Protein AF-W7MKT4-F1 (afdb_monomer_lite)

InterPro domains:
  IPR001164 Arf GTPase activating protein [PF01412] (835-950)
  IPR001164 Arf GTPase activating protein [PS50115] (832-956)
  IPR001164 Arf GTPase activating protein [SM00105] (832-956)
  IPR001849 Pleckstrin homology domain [PF00169] (672-756)
  IPR001849 Pleckstrin homology domain [PS50003] (651-757)
  IPR001849 Pleckstrin homology domain [SM00233] (652-759)
  IPR004148 BAR domain [PF16746] (318-544)
  IPR011993 PH-like domain superfamily [G3DSA:2.30.29.30] (639-764)
  IPR027267 AH/BAR domain superfamily [G3DSA:1.20.1270.60] (314-564)
  IPR027267 AH/BAR domain superfamily [SSF103657] (316-664)
  IPR037278 ARFGAP/RecO-like zinc finger [SSF57863] (842-951)
  IPR038508 ArfGAP domain superfamily [G3DSA:1.10.220.150] (815-953)
  IPR045258 ArfGAP ACAP1/2/3-like [PTHR23180] (317-1049)

Organism: Gibberella moniliformis (strain M3125 / FGSC 7600) (NCBI:txid334819)

Structure (mmCIF, N/CA/C/O backbone):
data_AF-W7MKT4-F1
#
_entry.id   AF-W7MKT4-F1
#
loop_
_atom_site.group_PDB
_atom_site.id
_atom_site.type_symbol
_atom_site.label_atom_id
_atom_site.label_alt_id
_atom_site.label_comp_id
_atom_site.label_asym_id
_atom_site.label_entity_id
_atom_site.label_seq_id
_atom_site.pdbx_PDB_ins_code
_atom_site.Cartn_x
_atom_site.Cartn_y
_atom_site.Cartn_z
_atom_site.occupancy
_atom_site.B_iso_or_equiv
_atom_site.auth_seq_id
_atom_site.auth_comp_id
_atom_site.auth_asym_id
_atom_site.auth_atom_id
_atom_site.pdbx_PDB_model_num
ATOM 1 N N . MET A 1 1 ? 22.287 -17.053 20.675 1.00 50.00 1 MET A N 1
ATOM 2 C CA . MET A 1 1 ? 23.494 -17.652 20.075 1.00 50.00 1 MET A CA 1
ATOM 3 C C . MET A 1 1 ? 23.629 -19.092 20.545 1.00 50.00 1 MET A C 1
ATOM 5 O O . MET A 1 1 ? 24.288 -19.345 21.543 1.00 50.00 1 MET A O 1
ATOM 9 N N . GLY A 1 2 ? 22.960 -20.009 19.850 1.00 49.72 2 GLY A N 1
ATOM 10 C CA . GLY A 1 2 ? 23.058 -21.451 20.051 1.00 49.72 2 GLY A CA 1
ATOM 11 C C . GLY A 1 2 ? 22.067 -22.076 21.026 1.00 49.72 2 GLY A C 1
ATOM 12 O O . GLY A 1 2 ? 21.115 -21.435 21.475 1.00 49.72 2 GLY A O 1
ATOM 13 N N . ILE A 1 3 ? 22.325 -23.361 21.280 1.00 51.44 3 ILE A N 1
ATOM 14 C CA . ILE A 1 3 ? 21.477 -24.303 22.010 1.00 51.44 3 ILE A CA 1
ATOM 15 C C . ILE A 1 3 ? 21.693 -24.150 23.522 1.00 51.44 3 ILE A C 1
ATOM 17 O O . ILE A 1 3 ? 22.821 -24.271 24.003 1.00 51.44 3 ILE A O 1
ATOM 21 N N . VAL A 1 4 ? 20.618 -23.950 24.289 1.00 51.88 4 VAL A N 1
ATOM 22 C CA . VAL A 1 4 ? 20.633 -24.153 25.746 1.00 51.88 4 VAL A CA 1
ATOM 23 C C . VAL A 1 4 ? 20.490 -25.639 26.025 1.00 51.88 4 VAL A C 1
ATOM 25 O O . VAL A 1 4 ? 19.389 -26.159 26.195 1.00 51.88 4 VAL A O 1
ATOM 28 N N . SER A 1 5 ? 21.630 -26.321 26.058 1.00 49.09 5 SER A N 1
ATOM 29 C CA . SER A 1 5 ? 21.691 -27.685 26.559 1.00 49.09 5 SER A CA 1
ATOM 30 C C . SER A 1 5 ? 21.620 -27.709 28.084 1.00 49.09 5 SER A C 1
ATOM 32 O O . SER A 1 5 ? 22.223 -26.874 28.765 1.00 49.09 5 SER A O 1
ATOM 34 N N . SER A 1 6 ? 20.939 -28.717 28.626 1.00 43.41 6 SER A N 1
ATOM 35 C CA . SER A 1 6 ? 21.039 -29.103 30.037 1.00 43.41 6 SER A CA 1
ATOM 36 C C . SER A 1 6 ? 22.210 -30.059 30.314 1.00 43.41 6 SER A C 1
ATOM 38 O O . SER A 1 6 ? 22.458 -30.390 31.474 1.00 43.41 6 SER A O 1
ATOM 40 N N . LYS A 1 7 ? 22.947 -30.492 29.279 1.00 47.84 7 LYS A N 1
ATOM 41 C CA . LYS A 1 7 ? 24.012 -31.502 29.344 1.00 47.84 7 LYS A CA 1
ATOM 42 C C . LYS A 1 7 ? 25.366 -30.942 28.879 1.00 47.84 7 LYS A C 1
ATOM 44 O O . LYS A 1 7 ? 25.421 -30.133 27.958 1.00 47.84 7 LYS A O 1
ATOM 49 N N . PRO A 1 8 ? 26.492 -31.369 29.481 1.00 45.31 8 PRO A N 1
ATOM 50 C CA . PRO A 1 8 ? 27.822 -30.918 29.068 1.00 45.31 8 PRO A CA 1
ATOM 51 C C . PRO A 1 8 ? 28.361 -31.613 27.804 1.00 45.31 8 PRO A C 1
ATOM 53 O O . PRO A 1 8 ? 29.380 -31.165 27.289 1.00 45.31 8 PRO A O 1
ATOM 56 N N . GLU A 1 9 ? 27.708 -32.677 27.325 1.00 50.28 9 GLU A N 1
ATOM 57 C CA . GLU A 1 9 ? 28.163 -33.518 26.199 1.00 50.28 9 GLU A CA 1
ATOM 58 C C . GLU A 1 9 ? 27.545 -33.140 24.838 1.00 50.28 9 GLU A C 1
ATOM 60 O O . GLU A 1 9 ? 27.917 -33.702 23.809 1.00 50.28 9 GLU A O 1
ATOM 65 N N . GLU A 1 10 ? 26.617 -32.180 24.799 1.00 54.19 10 GLU A N 1
ATOM 66 C CA . GLU A 1 10 ? 26.103 -31.631 23.538 1.00 54.19 10 GLU A CA 1
ATOM 67 C C . GLU A 1 10 ? 27.075 -30.605 22.930 1.00 54.19 10 GLU A C 1
ATOM 69 O O . GLU A 1 10 ? 27.820 -29.917 23.633 1.00 54.19 10 GLU A O 1
ATOM 74 N N . GLY A 1 11 ? 27.074 -30.515 21.595 1.00 52.25 11 GLY A N 1
ATOM 75 C CA . GLY A 1 11 ? 28.007 -29.679 20.835 1.00 52.25 11 GLY A CA 1
ATOM 76 C C . GLY A 1 11 ? 27.913 -28.179 21.162 1.00 52.25 11 GLY A C 1
ATOM 77 O O . GLY A 1 11 ? 26.868 -27.693 21.603 1.00 52.25 11 GLY A O 1
ATOM 78 N N . PRO A 1 12 ? 28.995 -27.409 20.941 1.00 53.22 12 PRO A N 1
ATOM 79 C CA . PRO A 1 12 ? 29.074 -26.025 21.388 1.00 53.22 12 PRO A CA 1
ATOM 80 C C . PRO A 1 12 ? 28.044 -25.127 20.689 1.00 53.22 12 PRO A C 1
ATOM 82 O O . PRO A 1 12 ? 27.939 -25.090 19.465 1.00 53.22 12 PRO A O 1
ATOM 85 N N . ALA A 1 13 ? 27.333 -24.333 21.495 1.00 61.19 13 ALA A N 1
ATOM 86 C CA . ALA A 1 13 ? 26.313 -23.364 21.075 1.00 61.19 13 ALA A CA 1
ATOM 87 C C . ALA A 1 13 ? 26.807 -22.344 20.016 1.00 61.19 13 ALA A C 1
ATOM 89 O O . ALA A 1 13 ? 26.024 -21.827 19.214 1.00 61.19 13 ALA A O 1
ATOM 90 N N . LEU A 1 14 ? 28.111 -22.077 20.010 1.00 71.81 14 LEU A N 1
ATOM 91 C CA . LEU A 1 14 ? 28.841 -21.401 18.946 1.00 71.81 14 LEU A CA 1
ATOM 92 C C . LEU A 1 14 ? 30.011 -22.317 18.566 1.00 71.81 14 LEU A C 1
ATOM 94 O O . LEU A 1 14 ? 30.935 -22.492 19.359 1.00 71.81 14 LEU A O 1
ATOM 98 N N . TYR A 1 15 ? 29.980 -22.893 17.368 1.00 78.62 15 TYR A N 1
ATOM 99 C CA . TYR A 1 15 ? 31.153 -23.532 16.781 1.00 78.62 15 TYR A CA 1
ATOM 100 C C . TYR A 1 15 ? 32.177 -22.445 16.444 1.00 78.62 15 TYR A C 1
ATOM 102 O O . TYR A 1 15 ? 31.822 -21.443 15.822 1.00 78.62 15 TYR A O 1
ATOM 110 N N . LEU A 1 16 ? 33.436 -22.649 16.834 1.00 79.88 16 LEU A N 1
ATOM 111 C CA . LEU A 1 16 ? 34.590 -21.866 16.391 1.00 79.88 16 LEU A CA 1
ATOM 112 C C . LEU A 1 16 ? 35.706 -22.845 16.024 1.00 79.88 16 LEU A C 1
ATOM 114 O O . LEU A 1 16 ? 36.107 -23.655 16.860 1.00 79.88 16 LEU A O 1
ATOM 118 N N . ARG A 1 17 ? 36.189 -22.788 14.781 1.00 80.19 17 ARG A N 1
ATOM 119 C CA . ARG A 1 17 ? 37.148 -23.764 14.242 1.00 80.19 17 ARG A CA 1
ATOM 120 C C . ARG A 1 17 ? 38.581 -23.519 14.703 1.00 80.19 17 ARG A C 1
ATOM 122 O O . ARG A 1 17 ? 39.282 -24.465 15.041 1.00 80.19 17 ARG A O 1
ATOM 129 N N . ASP A 1 18 ? 39.005 -22.262 14.689 1.00 80.94 18 ASP A N 1
ATOM 130 C CA . ASP A 1 18 ? 40.318 -21.826 15.156 1.00 80.94 18 ASP A CA 1
ATOM 131 C C . ASP A 1 18 ? 40.153 -20.460 15.818 1.00 80.94 18 ASP A C 1
ATOM 133 O O . ASP A 1 18 ? 39.914 -19.450 15.156 1.00 80.94 18 ASP A O 1
ATOM 137 N N . GLN A 1 19 ? 40.246 -20.455 17.145 1.00 80.94 19 GLN A N 1
ATOM 138 C CA . GLN A 1 19 ? 39.978 -19.272 17.961 1.00 80.94 19 GLN A CA 1
ATOM 139 C C . GLN A 1 19 ? 41.182 -18.344 18.076 1.00 80.94 19 GLN A C 1
ATOM 141 O O . GLN A 1 19 ? 41.014 -17.167 18.387 1.00 80.94 19 GLN A O 1
ATOM 146 N N . ASN A 1 20 ? 42.383 -18.856 17.803 1.00 78.75 20 ASN A N 1
ATOM 147 C CA . ASN A 1 20 ? 43.563 -18.016 17.670 1.00 78.75 20 ASN A CA 1
ATOM 148 C C . ASN A 1 20 ? 43.422 -17.182 16.395 1.00 78.75 20 ASN A C 1
ATOM 150 O O . ASN A 1 20 ? 43.685 -15.982 16.418 1.00 78.75 20 ASN A O 1
ATOM 154 N N . ARG A 1 21 ? 42.909 -17.785 15.312 1.00 84.38 21 ARG A N 1
ATOM 155 C CA . ARG A 1 21 ? 42.649 -17.058 14.066 1.00 84.38 21 ARG A CA 1
ATOM 156 C C . ARG A 1 21 ? 41.435 -16.137 14.128 1.00 84.38 21 ARG A C 1
ATOM 158 O O . ARG A 1 21 ? 41.585 -14.966 13.797 1.00 84.38 21 ARG A O 1
ATOM 165 N N . LEU A 1 22 ? 40.262 -16.619 14.550 1.00 86.62 22 LEU A N 1
ATOM 166 C CA . LEU A 1 22 ? 39.054 -15.795 14.676 1.00 86.62 22 LEU A CA 1
ATOM 167 C C . LEU A 1 22 ? 38.216 -16.185 15.897 1.00 86.62 22 LEU A C 1
ATOM 169 O O . LEU A 1 22 ? 37.687 -17.292 15.991 1.00 86.62 22 LEU A O 1
ATOM 173 N N . SER A 1 23 ? 38.011 -15.226 16.795 1.00 87.56 23 SER A N 1
ATOM 174 C CA . SER A 1 23 ? 37.085 -15.339 17.922 1.00 87.56 23 SER A CA 1
ATOM 175 C C . SER A 1 23 ? 36.055 -14.209 17.887 1.00 87.56 23 SER A C 1
ATOM 177 O O . SER A 1 23 ? 36.370 -13.085 17.501 1.00 87.56 23 SER A O 1
ATOM 179 N N . ILE A 1 24 ? 34.812 -14.499 18.279 1.00 87.69 24 ILE A N 1
ATOM 180 C CA . ILE A 1 24 ? 33.785 -13.474 18.524 1.00 87.69 24 ILE A CA 1
ATOM 181 C C . ILE A 1 24 ? 33.931 -13.060 19.989 1.00 87.69 24 ILE A C 1
ATOM 183 O O . ILE A 1 24 ? 33.827 -13.922 20.857 1.00 87.69 24 ILE A O 1
ATOM 187 N N . SER A 1 25 ? 34.181 -11.781 20.274 1.00 86.12 25 SER A N 1
ATOM 188 C CA . SER A 1 25 ? 34.339 -11.260 21.641 1.00 86.12 25 SER A CA 1
ATOM 189 C C . SER A 1 25 ? 33.045 -10.681 22.213 1.00 86.12 25 SER A C 1
ATOM 191 O O . SER A 1 25 ? 32.832 -10.747 23.423 1.00 86.12 25 SER A O 1
ATOM 193 N N . SER A 1 26 ? 32.151 -10.169 21.364 1.00 86.94 26 SER A N 1
ATOM 194 C CA . SER A 1 26 ? 30.782 -9.815 21.747 1.00 86.94 26 SER A CA 1
ATOM 195 C C . SER A 1 26 ? 29.828 -9.885 20.552 1.00 86.94 26 SER A C 1
ATOM 197 O O . SER A 1 26 ? 30.248 -9.769 19.401 1.00 86.94 26 SER A O 1
ATOM 199 N N . LEU A 1 27 ? 28.537 -10.057 20.822 1.00 88.94 27 LEU A N 1
ATOM 200 C CA . LEU A 1 27 ? 27.467 -9.669 19.907 1.00 88.94 27 LEU A CA 1
ATOM 201 C C . LEU A 1 27 ? 26.414 -8.888 20.697 1.00 88.94 27 LEU A C 1
ATOM 203 O O . LEU A 1 27 ? 25.874 -9.400 21.674 1.00 88.94 27 LEU A O 1
ATOM 207 N N . VAL A 1 28 ? 26.060 -7.690 20.246 1.00 88.81 28 VAL A N 1
ATOM 208 C CA . VAL A 1 28 ? 24.912 -6.936 20.763 1.00 88.81 28 VAL A CA 1
ATOM 209 C C . VAL A 1 28 ? 23.791 -6.988 19.731 1.00 88.81 28 VAL A C 1
ATOM 211 O O . VAL A 1 28 ? 23.969 -6.537 18.603 1.00 88.81 28 VAL A O 1
ATOM 214 N N . VAL A 1 29 ? 22.626 -7.520 20.105 1.00 89.06 29 VAL A N 1
ATOM 215 C CA . VAL A 1 29 ? 21.404 -7.411 19.293 1.00 89.06 29 VAL A CA 1
ATOM 216 C C . VAL A 1 29 ? 20.551 -6.280 19.847 1.00 89.06 29 VAL A C 1
ATOM 218 O O . VAL A 1 29 ? 20.161 -6.337 21.010 1.00 89.06 29 VAL A O 1
ATOM 221 N N . THR A 1 30 ? 20.236 -5.272 19.036 1.00 87.44 30 THR A N 1
ATOM 222 C CA . THR A 1 30 ? 19.402 -4.122 19.428 1.00 87.44 30 THR A CA 1
ATOM 223 C C . THR A 1 30 ? 18.075 -4.088 18.666 1.00 87.44 30 THR A C 1
ATOM 225 O O . THR A 1 30 ? 18.022 -4.432 17.486 1.00 87.44 30 THR A O 1
ATOM 228 N N . ASN A 1 31 ? 17.011 -3.640 19.343 1.00 82.94 31 ASN A N 1
ATOM 229 C CA . ASN A 1 31 ? 15.810 -3.074 18.722 1.00 82.94 31 ASN A CA 1
ATOM 230 C C . ASN A 1 31 ? 15.822 -1.552 19.006 1.00 82.94 31 ASN A C 1
ATOM 232 O O . ASN A 1 31 ? 15.727 -1.156 20.175 1.00 82.94 31 ASN A O 1
ATOM 236 N N . PRO A 1 32 ? 15.923 -0.682 17.982 1.00 71.56 32 PRO A N 1
ATOM 237 C CA . PRO A 1 32 ? 16.100 0.757 18.171 1.00 71.56 32 PRO A CA 1
ATOM 238 C C . PRO A 1 32 ? 14.830 1.484 18.644 1.00 71.56 32 PRO A C 1
ATOM 240 O O . PRO A 1 32 ? 14.931 2.579 19.195 1.00 71.56 32 PRO A O 1
ATOM 243 N N . ARG A 1 33 ? 13.638 0.900 18.458 1.00 66.69 33 ARG A N 1
ATOM 244 C CA . ARG A 1 33 ? 12.352 1.509 18.844 1.00 66.69 33 ARG A CA 1
ATOM 245 C C . ARG A 1 33 ? 11.937 1.139 20.264 1.00 66.69 33 ARG A C 1
ATOM 247 O O . ARG A 1 33 ? 11.587 2.025 21.037 1.00 66.69 33 ARG A O 1
ATOM 254 N N . LYS A 1 34 ? 12.035 -0.141 20.642 1.00 62.34 34 LYS A N 1
ATOM 255 C CA . LYS A 1 34 ? 11.754 -0.598 22.017 1.00 62.34 34 LYS A CA 1
ATOM 256 C C . LYS A 1 34 ? 12.888 -0.302 23.005 1.00 62.34 34 LYS A C 1
ATOM 258 O O . LYS A 1 34 ? 12.703 -0.499 24.200 1.00 62.34 34 LYS A O 1
ATOM 263 N N . ARG A 1 35 ? 14.060 0.145 22.525 1.00 62.91 35 ARG A N 1
ATOM 264 C CA . ARG A 1 35 ? 15.309 0.350 23.298 1.00 62.91 35 ARG A CA 1
ATOM 265 C C . ARG A 1 35 ? 15.812 -0.891 24.055 1.00 62.91 35 ARG A C 1
ATOM 267 O O . ARG A 1 35 ? 16.758 -0.798 24.830 1.00 62.91 35 ARG A O 1
ATOM 274 N N . THR A 1 36 ? 15.223 -2.058 23.809 1.00 65.69 36 THR A N 1
ATOM 275 C CA . THR A 1 36 ? 15.679 -3.339 24.346 1.00 65.69 36 THR A CA 1
ATOM 276 C C . THR A 1 36 ? 16.859 -3.855 23.533 1.00 65.69 36 THR A C 1
ATOM 278 O O . THR A 1 36 ? 16.808 -3.862 22.298 1.00 65.69 36 THR A O 1
ATOM 281 N N . SER A 1 37 ? 17.869 -4.390 24.210 1.00 80.50 37 SER A N 1
ATOM 282 C CA . SER A 1 37 ? 18.916 -5.188 23.576 1.00 80.50 37 SER A CA 1
ATOM 283 C C . SER A 1 37 ? 19.126 -6.521 24.295 1.00 80.50 37 SER A C 1
ATOM 285 O O . SER A 1 37 ? 18.583 -6.769 25.377 1.00 80.50 37 SER A O 1
ATOM 287 N N . VAL A 1 38 ? 19.869 -7.414 23.646 1.00 84.94 38 VAL A N 1
ATOM 288 C CA . VAL A 1 38 ? 20.371 -8.664 24.219 1.00 84.94 38 VAL A CA 1
ATOM 289 C C . VAL A 1 38 ? 21.856 -8.747 23.898 1.00 84.94 38 VAL A C 1
ATOM 291 O O . VAL A 1 38 ? 22.253 -8.765 22.732 1.00 84.94 38 VAL A O 1
ATOM 294 N N . ASN A 1 39 ? 22.667 -8.796 24.948 1.00 84.81 39 ASN A N 1
ATOM 295 C CA . ASN A 1 39 ? 24.112 -8.902 24.865 1.00 84.81 39 ASN A CA 1
ATOM 296 C C . ASN A 1 39 ? 24.497 -10.383 24.919 1.00 84.81 39 ASN A C 1
ATOM 298 O O . ASN A 1 39 ? 24.098 -11.112 25.829 1.00 84.81 39 ASN A O 1
ATOM 302 N N . PHE A 1 40 ? 25.284 -10.822 23.947 1.00 85.19 40 PHE A N 1
ATOM 303 C CA . PHE A 1 40 ? 25.811 -12.171 23.831 1.00 85.19 40 PHE A CA 1
ATOM 304 C C . PHE A 1 40 ? 27.319 -12.134 24.068 1.00 85.19 40 PHE A C 1
ATOM 306 O O . PHE A 1 40 ? 28.075 -11.648 23.227 1.00 85.19 40 PHE A O 1
ATOM 313 N N . VAL A 1 41 ? 27.753 -12.632 25.226 1.00 82.50 41 VAL A N 1
ATOM 314 C CA . VAL A 1 41 ? 29.152 -12.552 25.673 1.00 82.50 41 VAL A CA 1
ATOM 315 C C . VAL A 1 41 ? 29.713 -13.968 25.865 1.00 82.50 41 VAL A C 1
ATOM 317 O O . VAL A 1 41 ? 29.076 -14.774 26.560 1.00 82.50 41 VAL A O 1
ATOM 320 N N . PRO A 1 42 ? 30.867 -14.308 25.256 1.00 81.88 42 PRO A N 1
ATOM 321 C CA . PRO A 1 42 ? 31.541 -15.587 25.467 1.00 81.88 42 PRO A CA 1
ATOM 322 C C . PRO A 1 42 ? 32.021 -15.769 26.910 1.00 81.88 42 PRO A C 1
ATOM 324 O O . PRO A 1 42 ? 32.230 -14.805 27.640 1.00 81.88 42 PRO A O 1
ATOM 327 N N . ASN A 1 43 ? 32.224 -17.018 27.324 1.00 73.50 43 ASN A N 1
ATOM 328 C CA . ASN A 1 43 ? 32.623 -17.347 28.694 1.00 73.50 43 ASN A CA 1
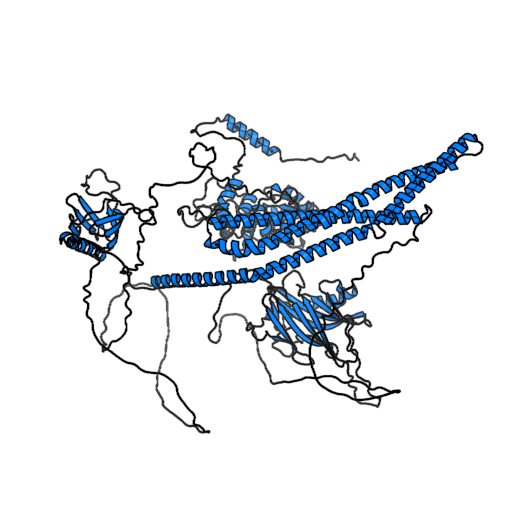ATOM 329 C C . ASN A 1 43 ? 34.112 -17.120 29.012 1.00 73.50 43 ASN A C 1
ATOM 331 O O . ASN A 1 43 ? 34.435 -16.783 30.148 1.00 73.50 43 ASN A O 1
ATOM 335 N N . ALA A 1 44 ? 35.008 -17.359 28.054 1.00 72.69 44 ALA A N 1
ATOM 336 C CA . ALA A 1 44 ? 36.462 -17.285 28.216 1.00 72.69 44 ALA A CA 1
ATOM 337 C C . ALA A 1 44 ? 37.155 -17.214 26.840 1.00 72.69 44 ALA A C 1
ATOM 339 O O . ALA A 1 44 ? 36.485 -17.174 25.808 1.00 72.69 44 ALA A O 1
ATOM 340 N N . PHE A 1 45 ? 38.491 -17.253 26.823 1.00 74.31 45 PHE A N 1
ATOM 341 C CA . PHE A 1 45 ? 39.287 -17.564 25.635 1.00 74.31 45 PHE A CA 1
ATOM 342 C C . PHE A 1 45 ? 40.131 -18.830 25.898 1.00 74.31 45 PHE A C 1
ATOM 344 O O . PHE A 1 45 ? 40.893 -18.822 26.866 1.00 74.31 45 PHE A O 1
ATOM 351 N N . PRO A 1 46 ? 40.046 -19.891 25.071 1.00 73.25 46 PRO A N 1
ATOM 352 C CA . PRO A 1 46 ? 39.082 -20.097 23.988 1.00 73.25 46 PRO A CA 1
ATOM 353 C C . PRO A 1 46 ? 37.624 -20.142 24.482 1.00 73.25 46 PRO A C 1
ATOM 355 O O . PRO A 1 46 ? 37.307 -20.725 25.521 1.00 73.25 46 PRO A O 1
ATOM 358 N N . ALA A 1 47 ? 36.729 -19.521 23.721 1.00 69.69 47 ALA A N 1
ATOM 359 C CA . ALA A 1 47 ? 35.298 -19.480 23.970 1.00 69.69 47 ALA A CA 1
ATOM 360 C C . ALA A 1 47 ? 34.663 -20.850 23.714 1.00 69.69 47 ALA A C 1
ATOM 362 O O . ALA A 1 47 ? 34.712 -21.389 22.610 1.00 69.69 47 ALA A O 1
ATOM 363 N N . THR A 1 48 ? 34.027 -21.407 24.738 1.00 66.69 48 THR A N 1
ATOM 364 C CA . THR A 1 48 ? 33.337 -22.708 24.670 1.00 66.69 48 THR A CA 1
ATOM 365 C C . THR A 1 48 ? 31.825 -22.578 24.839 1.00 66.69 48 THR A C 1
ATOM 367 O O . THR A 1 48 ? 31.083 -23.481 24.459 1.00 66.69 48 THR A O 1
ATOM 370 N N . ARG A 1 49 ? 31.345 -21.454 25.391 1.00 68.25 49 ARG A N 1
ATOM 371 C CA . ARG A 1 49 ? 29.920 -21.129 25.562 1.00 68.25 49 ARG A CA 1
ATOM 372 C C . ARG A 1 49 ? 29.694 -19.629 25.384 1.00 68.25 49 ARG A C 1
ATOM 374 O O . ARG A 1 49 ? 30.557 -18.829 25.737 1.00 68.25 49 ARG A O 1
ATOM 381 N N . VAL A 1 50 ? 28.513 -19.249 24.900 1.00 74.19 50 VAL A N 1
ATOM 382 C CA . VAL A 1 50 ? 28.068 -17.849 24.805 1.00 74.19 50 VAL A CA 1
ATOM 383 C C . VAL A 1 50 ? 26.871 -17.657 25.729 1.00 74.19 50 VAL A C 1
ATOM 385 O O . VAL A 1 50 ? 25.880 -18.374 25.617 1.00 74.19 50 VAL A O 1
ATOM 388 N N . SER A 1 51 ? 26.965 -16.701 26.651 1.00 74.38 51 SER A N 1
ATOM 389 C CA . SER A 1 51 ? 25.870 -16.328 27.551 1.00 74.38 51 SER A CA 1
ATOM 390 C C . SER A 1 51 ? 25.024 -15.212 26.939 1.00 74.38 51 SER A C 1
ATOM 392 O O . SER A 1 51 ? 25.561 -14.348 26.251 1.00 74.38 51 SER A O 1
ATOM 394 N N . ALA A 1 52 ? 23.713 -15.232 27.179 1.00 79.19 52 ALA A N 1
ATOM 395 C CA . ALA A 1 52 ? 22.775 -14.199 26.745 1.00 79.19 52 ALA A CA 1
ATOM 396 C C . ALA A 1 52 ? 22.296 -13.402 27.966 1.00 79.19 52 ALA A C 1
ATOM 398 O O . ALA A 1 52 ? 21.853 -14.002 28.945 1.00 79.19 52 ALA A O 1
ATOM 399 N N . GLN A 1 53 ? 22.399 -12.075 27.923 1.00 80.31 53 GLN A N 1
ATOM 400 C CA . GLN A 1 53 ? 22.093 -11.185 29.047 1.00 80.31 53 GLN A CA 1
ATOM 401 C C . GLN A 1 53 ? 21.345 -9.934 28.569 1.00 80.31 53 GLN A C 1
ATOM 403 O O . GLN A 1 53 ? 21.577 -9.447 27.461 1.00 80.31 53 GLN A O 1
ATOM 408 N N . ARG A 1 54 ? 20.459 -9.391 29.409 1.00 81.50 54 ARG A N 1
ATOM 409 C CA . ARG A 1 54 ? 19.877 -8.054 29.216 1.00 81.50 54 ARG A CA 1
ATOM 410 C C . ARG A 1 54 ? 20.830 -6.964 29.737 1.00 81.50 54 ARG A C 1
ATOM 412 O O . ARG A 1 54 ? 21.649 -7.257 30.611 1.00 81.50 54 ARG A O 1
ATOM 419 N N . PRO A 1 55 ? 20.736 -5.714 29.248 1.00 79.06 55 PRO A N 1
ATOM 420 C CA . PRO A 1 55 ? 21.407 -4.571 29.861 1.00 79.06 55 PRO A CA 1
ATOM 421 C C . PRO A 1 55 ? 20.992 -4.343 31.317 1.00 79.06 55 PRO A C 1
ATOM 423 O O . PRO A 1 55 ? 19.872 -4.654 31.722 1.00 79.06 55 PRO A O 1
ATOM 426 N N . LEU A 1 56 ? 21.878 -3.708 32.086 1.00 66.00 56 LEU A N 1
ATOM 427 C CA . LEU A 1 56 ? 21.590 -3.247 33.444 1.00 66.00 56 LEU A CA 1
ATOM 428 C C . LEU A 1 56 ? 20.415 -2.251 33.424 1.00 66.00 56 LEU A C 1
ATOM 430 O O . LEU A 1 56 ? 20.563 -1.127 32.951 1.00 66.00 56 LEU A O 1
ATOM 434 N N . GLY A 1 57 ? 19.257 -2.683 33.929 1.00 64.38 57 GLY A N 1
ATOM 435 C CA . GLY A 1 57 ? 18.012 -1.904 33.971 1.00 64.38 57 GLY A CA 1
ATOM 436 C C . GLY A 1 57 ? 16.815 -2.583 33.294 1.00 64.38 57 GLY A C 1
ATOM 437 O O . GLY A 1 57 ? 15.681 -2.286 33.655 1.00 64.38 57 GLY A O 1
ATOM 438 N N . ASP A 1 58 ? 17.043 -3.530 32.377 1.00 73.06 58 ASP A N 1
ATOM 439 C CA . ASP A 1 58 ? 15.985 -4.352 31.775 1.00 73.06 58 ASP A CA 1
ATOM 440 C C . ASP A 1 58 ? 15.829 -5.659 32.572 1.00 73.06 58 ASP A C 1
ATOM 442 O O . ASP A 1 58 ? 16.731 -6.496 32.621 1.00 73.06 58 ASP A O 1
ATOM 446 N N . THR A 1 59 ? 14.680 -5.813 33.236 1.00 70.88 59 THR A N 1
ATOM 447 C CA . THR A 1 59 ? 14.338 -6.975 34.072 1.00 70.88 59 THR A CA 1
ATOM 448 C C . THR A 1 59 ? 13.558 -8.059 33.323 1.00 70.88 59 THR A C 1
ATOM 450 O O . THR A 1 59 ? 13.139 -9.042 33.937 1.00 70.88 59 THR A O 1
ATOM 453 N N . SER A 1 60 ? 13.349 -7.913 32.009 1.00 77.00 60 SER A N 1
ATOM 454 C CA . SER A 1 60 ? 12.652 -8.922 31.212 1.00 77.00 60 SER A CA 1
ATOM 455 C C . SER A 1 60 ? 13.478 -10.214 31.089 1.00 77.00 60 SER A C 1
ATOM 457 O O . SER A 1 60 ? 14.702 -10.163 30.918 1.00 77.00 60 SER A O 1
ATOM 459 N N . PRO A 1 61 ? 12.846 -11.401 31.149 1.00 76.56 61 PRO A N 1
ATOM 460 C CA . PRO A 1 61 ? 13.563 -12.651 30.946 1.00 76.56 61 PRO A CA 1
ATOM 461 C C . PRO A 1 61 ? 14.158 -12.722 29.532 1.00 76.56 61 PRO A C 1
ATOM 463 O O . PRO A 1 61 ? 13.621 -12.168 28.567 1.00 76.56 61 PRO A O 1
ATOM 466 N N . VAL A 1 62 ? 15.272 -13.445 29.402 1.00 80.44 62 VAL A N 1
ATOM 467 C CA . VAL A 1 62 ? 15.732 -13.926 28.095 1.00 80.44 62 VAL A CA 1
ATOM 468 C C . VAL A 1 62 ? 14.864 -15.127 27.737 1.00 80.44 62 VAL A C 1
ATOM 470 O O . VAL A 1 62 ? 14.819 -16.105 28.482 1.00 80.44 62 VAL A O 1
ATOM 473 N N . GLU A 1 63 ? 14.150 -15.038 26.620 1.00 84.00 63 GLU A N 1
ATOM 474 C CA . GLU A 1 63 ? 13.269 -16.109 26.170 1.00 84.00 63 GLU A CA 1
ATOM 475 C C . GLU A 1 63 ? 14.018 -17.159 25.342 1.00 84.00 63 GLU A C 1
ATOM 477 O O . GLU A 1 63 ? 14.980 -16.873 24.622 1.00 84.00 63 GLU A O 1
ATOM 482 N N . PHE A 1 64 ? 13.519 -18.390 25.402 1.00 82.56 64 PHE A N 1
ATOM 483 C CA . PHE A 1 64 ? 14.009 -19.521 24.625 1.00 82.56 64 PHE A CA 1
ATOM 484 C C . PHE A 1 64 ? 12.821 -20.285 24.042 1.00 82.56 64 PHE A C 1
ATOM 486 O O . PHE A 1 64 ? 11.738 -20.310 24.627 1.00 82.56 64 PHE A O 1
ATOM 493 N N . VAL A 1 65 ? 13.026 -20.914 22.891 1.00 81.44 65 VAL A N 1
ATOM 494 C CA . VAL A 1 65 ? 12.048 -21.779 22.223 1.00 81.44 65 VAL A CA 1
ATOM 495 C C . VAL A 1 65 ? 12.701 -23.125 21.935 1.00 81.44 65 VAL A C 1
ATOM 497 O O . VAL A 1 65 ? 13.905 -23.183 21.693 1.00 81.44 65 VAL A O 1
ATOM 500 N N . GLN A 1 66 ? 11.935 -24.213 21.967 1.00 81.00 66 GLN A N 1
ATOM 501 C CA . GLN A 1 66 ? 12.432 -25.505 21.497 1.00 81.00 66 GLN A CA 1
ATOM 502 C C . GLN A 1 66 ? 12.797 -25.397 20.007 1.00 81.00 66 GLN A C 1
ATOM 504 O O . GLN A 1 66 ? 12.053 -24.797 19.232 1.00 81.00 66 GLN A O 1
ATOM 509 N N . ASP A 1 67 ? 13.941 -25.950 19.608 1.00 78.00 67 ASP A N 1
ATOM 510 C CA . ASP A 1 67 ? 14.381 -25.950 18.214 1.00 78.00 67 ASP A CA 1
ATOM 511 C C . ASP A 1 67 ? 13.377 -26.748 17.349 1.00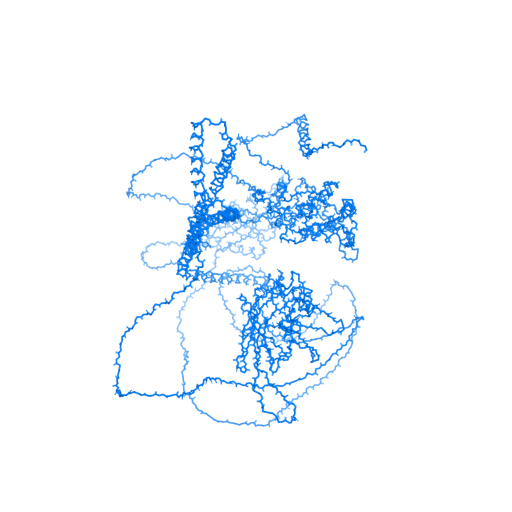 78.00 67 ASP A C 1
ATOM 513 O O . ASP A 1 67 ? 13.155 -27.932 17.625 1.00 78.00 67 ASP A O 1
ATOM 517 N N . PRO A 1 68 ? 12.749 -26.140 16.320 1.00 72.31 68 PRO A N 1
ATOM 518 C CA . PRO A 1 68 ? 11.797 -26.845 15.466 1.00 72.31 68 PRO A CA 1
ATOM 519 C C . PRO A 1 68 ? 12.456 -27.827 14.480 1.00 72.31 68 PRO A C 1
ATOM 521 O O . PRO A 1 68 ? 11.745 -28.627 13.870 1.00 72.31 68 PRO A O 1
ATOM 524 N N . ASP A 1 69 ? 13.784 -27.789 14.319 1.00 69.06 69 ASP A N 1
ATOM 525 C CA . ASP A 1 69 ? 14.556 -28.700 13.463 1.00 69.06 69 ASP A CA 1
ATOM 526 C C . ASP A 1 69 ? 15.105 -29.883 14.282 1.00 69.06 69 ASP A C 1
ATOM 528 O O . ASP A 1 69 ? 16.281 -29.952 14.652 1.00 69.06 69 ASP A O 1
ATOM 532 N N . ILE A 1 70 ? 14.213 -30.822 14.615 1.00 63.28 70 ILE A N 1
ATOM 533 C CA . ILE A 1 70 ? 14.550 -32.050 15.350 1.00 63.28 70 ILE A CA 1
ATOM 534 C C . ILE A 1 70 ? 15.231 -33.036 14.387 1.00 63.28 70 ILE A C 1
ATOM 536 O O . ILE A 1 70 ? 14.611 -33.962 13.863 1.00 63.28 70 ILE A O 1
ATOM 540 N N . SER A 1 71 ? 16.529 -32.830 14.157 1.00 54.88 71 SER A N 1
ATOM 541 C CA . SER A 1 71 ? 17.354 -33.627 13.235 1.00 54.88 71 SER A CA 1
ATOM 542 C C . SER A 1 71 ? 17.520 -35.099 13.639 1.00 54.88 71 SER A C 1
ATOM 544 O O . SER A 1 71 ? 17.851 -35.932 12.795 1.00 54.88 71 SER A O 1
ATOM 546 N N . ASN A 1 72 ? 17.257 -35.441 14.904 1.00 56.78 72 ASN A N 1
ATOM 547 C CA . ASN A 1 72 ? 17.168 -36.815 15.388 1.00 56.78 72 ASN A CA 1
ATOM 548 C C . ASN A 1 72 ? 16.056 -36.938 16.457 1.00 56.78 72 ASN A C 1
ATOM 550 O O . ASN A 1 72 ? 16.198 -36.346 17.528 1.00 56.78 72 ASN A O 1
ATOM 554 N N . PRO A 1 73 ? 14.973 -37.711 16.230 1.00 57.50 73 PRO A N 1
ATOM 555 C CA . PRO A 1 73 ? 13.843 -37.806 17.161 1.00 57.50 73 PRO A CA 1
ATOM 556 C C . PRO A 1 73 ? 14.149 -38.541 18.478 1.00 57.50 73 PRO A C 1
ATOM 558 O O . PRO A 1 73 ? 13.290 -38.572 19.355 1.00 57.50 73 PRO A O 1
ATOM 561 N N . THR A 1 74 ? 15.340 -39.132 18.637 1.00 52.31 74 THR A N 1
ATOM 562 C CA . THR A 1 74 ? 15.801 -39.727 19.908 1.00 52.31 74 THR A CA 1
ATOM 563 C C . THR A 1 74 ? 16.729 -38.812 20.718 1.00 52.31 74 THR A C 1
ATOM 565 O O . THR A 1 74 ? 17.124 -39.172 21.827 1.00 52.31 74 THR A O 1
ATOM 568 N N . ALA A 1 75 ? 17.077 -37.631 20.195 1.00 57.19 75 ALA A N 1
ATOM 569 C CA . ALA A 1 75 ? 17.859 -36.630 20.916 1.00 57.19 75 ALA A CA 1
ATOM 570 C C . ALA A 1 75 ? 16.987 -35.848 21.926 1.00 57.19 75 ALA A C 1
ATOM 572 O O . ALA A 1 75 ? 15.777 -35.709 21.719 1.00 57.19 75 ALA A O 1
ATOM 573 N N . PRO A 1 76 ? 17.569 -35.310 23.016 1.00 58.00 76 PRO A N 1
ATOM 574 C CA . PRO A 1 76 ? 16.864 -34.380 23.897 1.00 58.00 76 PRO A CA 1
ATOM 575 C C . PRO A 1 76 ? 16.454 -33.091 23.151 1.00 58.00 76 PRO A C 1
ATOM 577 O O . PRO A 1 76 ? 17.054 -32.743 22.132 1.00 58.00 76 PRO A O 1
ATOM 580 N N . PRO A 1 77 ? 15.436 -32.359 23.644 1.00 62.44 77 PRO A N 1
ATOM 581 C CA . PRO A 1 77 ? 14.985 -31.125 23.013 1.00 62.44 77 PRO A CA 1
ATOM 582 C C . PRO A 1 77 ? 16.042 -30.019 23.141 1.00 62.44 77 PRO A C 1
ATOM 584 O O . PRO A 1 77 ? 16.277 -29.487 24.225 1.00 62.44 77 PRO A O 1
ATOM 587 N N . ASN A 1 78 ? 16.636 -29.642 22.010 1.00 71.56 78 ASN A N 1
ATOM 588 C CA . ASN A 1 78 ? 17.456 -28.438 21.885 1.00 71.56 78 ASN A CA 1
ATOM 589 C C . ASN A 1 78 ? 16.593 -27.181 22.095 1.00 71.56 78 ASN A C 1
ATOM 591 O O . ASN A 1 78 ? 15.441 -27.146 21.661 1.00 71.56 78 ASN A O 1
ATOM 595 N N . PHE A 1 79 ? 17.155 -26.122 22.683 1.00 77.19 79 PHE A N 1
ATOM 596 C CA . PHE A 1 79 ? 16.474 -24.833 22.873 1.00 77.19 79 PHE A CA 1
ATOM 597 C C . PHE A 1 79 ? 17.259 -23.676 22.249 1.00 77.19 79 PHE A C 1
ATOM 599 O O . PHE A 1 79 ? 18.392 -23.416 22.643 1.00 77.19 79 PHE A O 1
ATOM 606 N N . LEU A 1 80 ? 16.657 -22.944 21.313 1.00 80.69 80 LEU A N 1
ATOM 607 C CA . LEU A 1 80 ? 17.237 -21.747 20.705 1.00 80.69 80 LEU A CA 1
ATOM 608 C C . LEU A 1 80 ? 16.834 -20.487 21.480 1.00 80.69 80 LEU A C 1
ATOM 610 O O . LEU A 1 80 ? 15.708 -20.370 21.959 1.00 80.69 80 LEU A O 1
ATOM 614 N N . VAL A 1 81 ? 17.733 -19.500 21.545 1.00 84.38 81 VAL A N 1
ATOM 615 C CA . VAL A 1 81 ? 17.388 -18.148 22.027 1.00 84.38 81 VAL A CA 1
ATOM 616 C C . VAL A 1 81 ? 16.306 -17.547 21.132 1.00 84.38 81 VAL A C 1
ATOM 618 O O . VAL A 1 81 ? 16.497 -17.492 19.914 1.00 84.38 81 VAL A O 1
ATOM 621 N N . LYS A 1 82 ? 15.212 -17.075 21.737 1.00 86.06 82 LYS A N 1
ATOM 622 C CA . LYS A 1 82 ? 14.101 -16.399 21.063 1.00 86.06 82 LYS A CA 1
ATOM 623 C C . LYS A 1 82 ? 14.317 -14.883 21.122 1.00 86.06 82 LYS A C 1
ATOM 625 O O . LYS A 1 82 ? 14.400 -14.293 22.195 1.00 86.06 82 LYS A O 1
ATOM 630 N N . LEU A 1 83 ? 14.406 -14.260 19.954 1.00 87.19 83 LEU A N 1
ATOM 631 C CA . LEU A 1 83 ? 14.378 -12.809 19.756 1.00 87.19 83 LEU A CA 1
ATOM 632 C C . LEU A 1 83 ? 12.981 -12.411 19.258 1.00 87.19 83 LEU A C 1
ATOM 634 O O . LEU A 1 83 ? 12.314 -13.228 18.626 1.00 87.19 83 LEU A O 1
ATOM 638 N N . SER A 1 84 ? 12.530 -11.182 19.513 1.00 82.19 84 SER A N 1
ATOM 639 C CA . SER A 1 84 ? 11.221 -10.701 19.039 1.00 82.19 84 SER A CA 1
ATOM 640 C C . SER A 1 84 ? 11.370 -9.829 17.792 1.00 82.19 84 SER A C 1
ATOM 642 O O . SER A 1 84 ? 12.151 -8.879 17.814 1.00 82.19 84 SER A O 1
ATOM 644 N N . ASN A 1 85 ? 10.613 -10.113 16.727 1.00 77.81 85 ASN A N 1
ATOM 645 C CA . ASN A 1 85 ? 10.630 -9.355 15.465 1.00 77.81 85 ASN A CA 1
ATOM 646 C C . ASN A 1 85 ? 9.739 -8.099 15.480 1.00 77.81 85 ASN A C 1
ATOM 648 O O . ASN A 1 85 ? 9.258 -7.669 14.434 1.00 77.81 85 ASN A O 1
ATOM 652 N N . ASP A 1 86 ? 9.450 -7.542 16.659 1.00 65.56 86 ASP A N 1
ATOM 653 C CA . ASP A 1 86 ? 8.561 -6.380 16.803 1.00 65.56 86 ASP A CA 1
ATOM 654 C C . ASP A 1 86 ? 8.965 -5.195 15.917 1.00 65.56 86 ASP A C 1
ATOM 656 O O . ASP A 1 86 ? 8.112 -4.475 15.404 1.00 65.56 86 ASP A O 1
ATOM 660 N N . ASP A 1 87 ? 10.274 -5.013 15.737 1.00 66.69 87 ASP A N 1
ATOM 661 C CA . ASP A 1 87 ? 10.875 -3.990 14.897 1.00 66.69 87 ASP A CA 1
ATOM 662 C C . ASP A 1 87 ? 12.203 -4.500 14.309 1.00 66.69 87 ASP A C 1
ATOM 664 O O . ASP A 1 87 ? 12.619 -5.637 14.522 1.00 66.69 87 ASP A O 1
ATOM 668 N N . GLU A 1 88 ? 12.897 -3.620 13.591 1.00 82.75 88 GLU A N 1
ATOM 669 C CA . GLU A 1 88 ? 14.218 -3.849 13.011 1.00 82.75 88 GLU A CA 1
ATOM 670 C C . GLU A 1 88 ? 15.263 -4.338 14.033 1.00 82.75 88 GLU A C 1
ATOM 672 O O . GLU A 1 88 ? 15.672 -3.594 14.923 1.00 82.75 88 GLU A O 1
ATOM 677 N N . LEU A 1 89 ? 15.732 -5.580 13.865 1.00 88.19 89 LEU A N 1
ATOM 678 C CA . LEU A 1 89 ? 16.818 -6.160 14.657 1.00 88.19 89 LEU A CA 1
ATOM 679 C C . LEU A 1 89 ? 18.182 -5.875 14.012 1.00 88.19 89 LEU A C 1
ATOM 681 O O . LEU A 1 89 ? 18.426 -6.243 12.859 1.00 88.19 89 LEU A O 1
ATOM 685 N N . ILE A 1 90 ? 19.093 -5.270 14.778 1.00 90.88 90 ILE A N 1
ATOM 686 C CA . ILE A 1 90 ? 20.471 -4.971 14.354 1.00 90.88 90 ILE A CA 1
ATOM 687 C C . ILE A 1 90 ? 21.449 -5.758 15.230 1.00 90.88 90 ILE A C 1
ATOM 689 O O . ILE A 1 90 ? 21.404 -5.657 16.454 1.00 90.88 90 ILE A O 1
ATOM 693 N N . PHE A 1 91 ? 22.328 -6.532 14.594 1.00 92.12 91 PHE A N 1
ATOM 694 C CA . PHE A 1 91 ? 23.352 -7.378 15.204 1.00 92.12 91 PHE A CA 1
ATOM 695 C C . PHE A 1 91 ? 24.734 -6.715 15.047 1.00 92.12 91 PHE A C 1
ATOM 697 O O . PHE A 1 91 ? 25.282 -6.707 13.947 1.00 92.12 91 PHE A O 1
ATOM 704 N N . SER A 1 92 ? 25.310 -6.190 16.129 1.00 92.44 92 SER A N 1
ATOM 705 C CA . SER A 1 92 ? 26.694 -5.688 16.192 1.00 92.44 92 SER A CA 1
ATOM 706 C C . SER A 1 92 ? 27.631 -6.785 16.694 1.00 92.44 92 SER A C 1
ATOM 708 O O . SER A 1 92 ? 27.606 -7.104 17.881 1.00 92.44 92 SER A O 1
ATOM 710 N N . PHE A 1 93 ? 28.447 -7.371 15.817 1.00 92.25 93 PHE A N 1
ATOM 711 C CA . PHE A 1 93 ? 29.450 -8.381 16.169 1.00 92.25 93 PHE A CA 1
ATOM 712 C C . PHE A 1 93 ? 30.819 -7.735 16.392 1.00 92.25 93 PHE A C 1
ATOM 714 O O . PHE A 1 93 ? 31.327 -7.054 15.505 1.00 92.25 93 PHE A O 1
ATOM 721 N N . THR A 1 94 ? 31.462 -8.023 17.522 1.00 91.44 94 THR A N 1
ATOM 722 C CA . THR A 1 94 ? 32.876 -7.707 17.764 1.00 91.44 94 THR A CA 1
ATOM 723 C C . THR A 1 94 ? 33.720 -8.969 17.596 1.00 91.44 94 THR A C 1
ATOM 725 O O . THR A 1 94 ? 33.426 -10.000 18.206 1.00 91.44 94 THR A O 1
ATOM 728 N N . PHE A 1 95 ? 34.786 -8.888 16.806 1.00 91.19 95 PHE A N 1
ATOM 729 C CA . PHE A 1 95 ? 35.734 -9.973 16.555 1.00 91.19 95 PHE A CA 1
ATOM 730 C C . PHE A 1 95 ? 37.118 -9.649 17.116 1.00 91.19 95 PHE A C 1
ATOM 732 O O . PHE A 1 95 ? 37.486 -8.482 17.258 1.00 91.19 95 PHE A O 1
ATOM 739 N N . VAL A 1 96 ? 37.896 -10.694 17.402 1.00 89.12 96 VAL A N 1
ATOM 740 C CA . VAL A 1 96 ? 39.321 -10.619 17.744 1.00 89.12 96 VAL A CA 1
ATOM 741 C C . VAL A 1 96 ? 40.085 -11.717 17.003 1.00 89.12 96 VAL A C 1
ATOM 743 O O . VAL A 1 96 ? 39.753 -12.901 17.118 1.00 89.12 96 VAL A O 1
ATOM 746 N N . MET A 1 97 ? 41.130 -11.311 16.286 1.00 88.12 97 MET A N 1
ATOM 747 C CA . MET A 1 97 ? 42.147 -12.170 15.672 1.00 88.12 97 MET A CA 1
ATOM 748 C C . MET A 1 97 ? 43.439 -12.108 16.494 1.00 88.12 97 MET A C 1
ATOM 750 O O . MET A 1 97 ? 43.726 -11.075 17.103 1.00 88.12 97 MET A O 1
ATOM 754 N N . ARG A 1 98 ? 44.243 -13.176 16.499 1.00 86.38 98 ARG A N 1
ATOM 755 C CA . ARG A 1 98 ? 45.555 -13.238 17.167 1.00 86.38 98 ARG A CA 1
ATOM 756 C C . ARG A 1 98 ? 46.627 -13.809 16.240 1.00 86.38 98 ARG A C 1
ATOM 758 O O . ARG A 1 98 ? 46.322 -14.557 15.310 1.00 86.38 98 ARG A O 1
ATOM 765 N N . GLN A 1 99 ? 47.887 -13.472 16.505 1.00 85.56 99 GLN A N 1
ATOM 766 C CA . GLN A 1 99 ? 49.029 -14.106 15.838 1.00 85.56 99 GLN A CA 1
ATOM 767 C C . GLN A 1 99 ? 49.156 -15.582 16.241 1.00 85.56 99 GLN A C 1
ATOM 769 O O . GLN A 1 99 ? 48.819 -15.967 17.364 1.00 85.56 99 GLN A O 1
ATOM 774 N N . ALA A 1 100 ? 49.656 -16.413 15.327 1.00 72.88 100 ALA A N 1
ATOM 775 C CA . ALA A 1 100 ? 49.861 -17.834 15.575 1.00 72.88 100 ALA A CA 1
ATOM 776 C C . ALA A 1 100 ? 51.219 -18.086 16.255 1.00 72.88 100 ALA A C 1
ATOM 778 O O . ALA A 1 100 ? 52.264 -17.640 15.775 1.00 72.88 100 ALA A O 1
ATOM 779 N N . GLN A 1 101 ? 51.203 -18.841 17.357 1.00 63.75 101 GLN A N 1
ATOM 780 C CA . GLN A 1 101 ? 52.397 -19.322 18.057 1.00 63.75 101 GLN A CA 1
ATOM 781 C C . GLN A 1 101 ? 52.497 -20.845 17.919 1.00 63.75 101 GLN A C 1
ATOM 783 O O . GLN A 1 101 ? 51.547 -21.564 18.231 1.00 63.75 101 GLN A O 1
ATOM 788 N N . PHE A 1 102 ? 53.649 -21.342 17.464 1.00 53.25 102 PHE A N 1
ATOM 789 C CA . PHE A 1 102 ? 53.925 -22.777 17.391 1.00 53.25 102 PHE A CA 1
ATOM 790 C C . PHE A 1 102 ? 54.458 -23.297 18.730 1.00 53.25 102 PHE A C 1
ATOM 792 O O . PHE A 1 102 ? 55.513 -22.871 19.192 1.00 53.25 102 PHE A O 1
ATOM 799 N N . ALA A 1 103 ? 53.773 -24.282 19.310 1.00 46.62 103 ALA A N 1
ATOM 800 C CA . ALA A 1 103 ? 54.344 -25.130 20.350 1.00 46.62 103 ALA A CA 1
ATOM 801 C C . ALA A 1 103 ? 55.055 -26.320 19.683 1.00 46.62 103 ALA A C 1
ATOM 803 O O . ALA A 1 103 ? 54.400 -27.234 19.180 1.00 46.62 103 ALA A O 1
ATOM 804 N N . GLN A 1 104 ? 56.390 -26.305 19.645 1.00 40.19 104 GLN A N 1
ATOM 805 C CA . GLN A 1 104 ? 57.176 -27.447 19.165 1.00 40.19 104 GLN A CA 1
ATOM 806 C C . GLN A 1 104 ? 57.181 -28.595 20.195 1.00 40.19 104 GLN A C 1
ATOM 808 O O . GLN A 1 104 ? 57.424 -28.348 21.379 1.00 40.19 104 GLN A O 1
ATOM 813 N N . PRO A 1 105 ? 57.013 -29.860 19.768 1.00 43.94 105 PRO A N 1
ATOM 814 C CA . PRO A 1 105 ? 57.486 -31.016 20.525 1.00 43.94 105 PRO A CA 1
ATOM 815 C C . PRO A 1 105 ? 59.021 -30.992 20.621 1.00 43.94 105 PRO A C 1
ATOM 817 O O . PRO A 1 105 ? 59.709 -30.640 19.665 1.00 43.94 105 PRO A O 1
ATOM 820 N N . THR A 1 106 ? 59.575 -31.364 21.773 1.00 49.56 106 THR A N 1
ATOM 821 C CA . THR A 1 106 ? 60.992 -31.137 22.097 1.00 49.56 106 THR A CA 1
ATOM 822 C C . THR A 1 106 ? 61.959 -32.147 21.462 1.00 49.56 106 THR A C 1
ATOM 824 O O . THR A 1 106 ? 62.188 -33.205 22.045 1.00 49.56 106 THR A O 1
ATOM 827 N N . THR A 1 107 ? 62.629 -31.772 20.365 1.00 46.75 107 THR A N 1
ATOM 828 C CA . THR A 1 107 ? 63.956 -32.302 19.965 1.00 46.75 107 THR A CA 1
ATOM 829 C C . THR A 1 107 ? 64.710 -31.317 19.057 1.00 46.75 107 THR A C 1
ATOM 831 O O . THR A 1 107 ? 64.107 -30.720 18.175 1.00 46.75 107 THR A O 1
ATOM 834 N N . SER A 1 108 ? 66.033 -31.209 19.257 1.00 46.25 108 SER A N 1
ATOM 835 C CA . SER A 1 108 ? 67.048 -30.604 18.360 1.00 46.25 108 SER A CA 1
ATOM 836 C C . SER A 1 108 ? 66.824 -29.177 17.812 1.00 46.25 108 SER A C 1
ATOM 838 O O . SER A 1 108 ? 66.403 -28.993 16.677 1.00 46.25 108 SER A O 1
ATOM 840 N N . SER A 1 109 ? 67.268 -28.188 18.596 1.00 51.94 109 SER A N 1
ATOM 841 C CA . SER A 1 109 ? 68.138 -27.070 18.163 1.00 51.94 109 SER A CA 1
ATOM 842 C C . SER A 1 109 ? 67.953 -26.442 16.762 1.00 51.94 109 SER A C 1
ATOM 844 O O . SER A 1 109 ? 68.793 -26.638 15.885 1.00 51.94 109 SER A O 1
ATOM 846 N N . GLU A 1 110 ? 66.978 -25.543 16.625 1.00 43.91 110 GLU A N 1
ATOM 847 C CA . GLU A 1 110 ? 67.013 -24.406 15.685 1.00 43.91 110 GLU A CA 1
ATOM 848 C C . GLU A 1 110 ? 66.558 -23.122 16.417 1.00 43.91 110 GLU A C 1
ATOM 850 O O . GLU A 1 110 ? 65.882 -23.223 17.448 1.00 43.91 110 GLU A O 1
ATOM 855 N N . PRO A 1 111 ? 66.951 -21.910 15.972 1.00 45.22 111 PRO A N 1
ATOM 856 C CA . PRO A 1 111 ? 66.541 -20.666 16.625 1.00 45.22 111 PRO A CA 1
ATOM 857 C C . PRO A 1 111 ? 65.035 -20.409 16.464 1.00 45.22 111 PRO A C 1
ATOM 859 O O . PRO A 1 111 ? 64.473 -20.571 15.382 1.00 45.22 111 PRO A O 1
ATOM 862 N N . ALA A 1 112 ? 64.381 -19.980 17.546 1.00 45.88 112 ALA A N 1
ATOM 863 C CA . ALA A 1 112 ? 62.931 -19.807 17.584 1.00 45.88 112 ALA A CA 1
ATOM 864 C C . ALA A 1 112 ? 62.439 -18.757 16.569 1.00 45.88 112 ALA A C 1
ATOM 866 O O . ALA A 1 112 ? 62.814 -17.585 16.633 1.00 45.88 112 ALA A O 1
ATOM 867 N N . SER A 1 113 ? 61.548 -19.168 15.664 1.00 51.84 113 SER A N 1
ATOM 868 C CA . SER A 1 113 ? 60.832 -18.257 14.769 1.00 51.84 113 SER A CA 1
ATOM 869 C C . SER A 1 113 ? 59.887 -17.343 15.556 1.00 51.84 113 SER A C 1
ATOM 871 O O . SER A 1 113 ? 59.159 -17.814 16.433 1.00 51.84 113 SER A O 1
ATOM 873 N N . GLY A 1 114 ? 59.864 -16.051 15.213 1.00 61.25 114 GLY A N 1
ATOM 874 C CA . GLY A 1 114 ? 58.940 -15.074 15.799 1.00 61.25 114 GLY A CA 1
ATOM 875 C C . GLY A 1 114 ? 57.456 -15.379 15.523 1.00 61.25 114 GLY A C 1
ATOM 876 O O . GLY A 1 114 ? 57.142 -16.252 14.709 1.00 61.25 114 GLY A O 1
ATOM 877 N N . PRO A 1 115 ? 56.528 -14.670 16.195 1.00 66.94 115 PRO A N 1
ATOM 878 C CA . PRO A 1 115 ? 55.092 -14.878 16.021 1.00 66.94 115 PRO A CA 1
ATOM 879 C C . PRO A 1 115 ? 54.670 -14.614 14.571 1.00 66.94 115 PRO A C 1
ATOM 881 O O . PRO A 1 115 ? 55.088 -13.630 13.960 1.00 66.94 115 PRO A O 1
ATOM 884 N N . ILE A 1 116 ? 53.839 -15.501 14.022 1.00 77.00 116 ILE A N 1
ATOM 885 C CA . ILE A 1 116 ? 53.423 -15.437 12.618 1.00 77.00 116 ILE A CA 1
ATOM 886 C C . ILE A 1 116 ? 52.114 -14.653 12.516 1.00 77.00 116 ILE A C 1
ATOM 888 O O . ILE A 1 116 ? 51.153 -14.929 13.240 1.00 77.00 116 ILE A O 1
ATOM 892 N N . ASP A 1 117 ? 52.073 -13.693 11.591 1.00 80.12 117 ASP A N 1
ATOM 893 C CA . ASP A 1 117 ? 50.870 -12.917 11.307 1.00 80.12 117 ASP A CA 1
ATOM 894 C C . ASP A 1 117 ? 49.725 -13.792 10.785 1.00 80.12 117 ASP A C 1
ATOM 896 O O . ASP A 1 117 ? 49.880 -14.590 9.857 1.00 80.12 117 ASP A O 1
ATOM 900 N N . THR A 1 118 ? 48.541 -13.586 11.357 1.00 86.12 118 THR A N 1
ATOM 901 C CA . THR A 1 118 ? 47.302 -14.201 10.897 1.00 86.12 118 THR A CA 1
ATOM 902 C C . THR A 1 118 ? 46.581 -13.236 9.969 1.00 86.12 118 THR A C 1
ATOM 904 O O . THR A 1 118 ? 46.131 -12.171 10.388 1.00 86.12 118 THR A O 1
ATOM 907 N N . SER A 1 119 ? 46.381 -13.663 8.725 1.00 86.56 119 SER A N 1
ATOM 908 C CA . SER A 1 119 ? 45.415 -13.067 7.801 1.00 86.56 119 SER A CA 1
ATOM 909 C C . SER A 1 119 ? 44.166 -13.941 7.670 1.00 86.56 119 SER A C 1
ATOM 911 O O . SER A 1 119 ? 44.219 -15.158 7.882 1.00 86.56 119 SER A O 1
ATOM 913 N N . ILE A 1 120 ? 43.042 -13.300 7.345 1.00 87.44 120 ILE A N 1
ATOM 914 C CA . ILE A 1 120 ? 41.785 -13.917 6.915 1.00 87.44 120 ILE A CA 1
ATOM 915 C C . ILE A 1 120 ? 41.308 -13.152 5.680 1.00 87.44 120 ILE A C 1
ATOM 917 O O . ILE A 1 120 ? 40.999 -11.962 5.772 1.00 87.44 120 ILE A O 1
ATOM 921 N N . SER A 1 121 ? 41.251 -13.830 4.532 1.00 83.50 121 SER A N 1
ATOM 922 C CA . SER A 1 121 ? 40.834 -13.235 3.256 1.00 83.50 121 SER A CA 1
ATOM 923 C C . SER A 1 121 ? 39.402 -13.623 2.887 1.00 83.50 121 SER A C 1
ATOM 925 O O . SER A 1 121 ? 39.037 -14.802 2.928 1.00 83.50 121 SER A O 1
ATOM 927 N N . GLY A 1 122 ? 38.599 -12.640 2.486 1.00 84.38 122 GLY A N 1
ATOM 928 C CA . GLY A 1 122 ? 37.223 -12.830 2.041 1.00 84.38 122 GLY A CA 1
ATOM 929 C C . GLY A 1 122 ? 36.280 -13.315 3.142 1.00 84.38 122 GLY A C 1
ATOM 930 O O . GLY A 1 122 ? 35.405 -14.139 2.858 1.00 84.38 122 GLY A O 1
ATOM 931 N N . LEU A 1 123 ? 36.444 -12.842 4.388 1.00 90.38 123 LEU A N 1
ATOM 932 C CA . LEU A 1 123 ? 35.561 -13.217 5.496 1.00 90.38 123 LEU A CA 1
ATOM 933 C C . LEU A 1 123 ? 34.116 -12.900 5.106 1.00 90.38 123 LEU A C 1
ATOM 935 O O . LEU A 1 123 ? 33.773 -11.757 4.811 1.00 90.38 123 LEU A O 1
ATOM 939 N N . THR A 1 124 ? 33.275 -13.926 5.069 1.00 91.62 124 THR A N 1
ATOM 940 C CA . THR A 1 124 ? 31.931 -13.870 4.495 1.00 91.62 124 THR A CA 1
ATOM 941 C C . THR A 1 124 ? 30.931 -14.455 5.484 1.00 91.62 124 THR A C 1
ATOM 943 O O . THR A 1 124 ? 31.134 -15.533 6.037 1.00 91.62 124 THR A O 1
ATOM 946 N N . TYR A 1 125 ? 29.835 -13.742 5.711 1.00 93.81 125 TYR A N 1
ATOM 947 C CA . TYR A 1 125 ? 28.703 -14.189 6.508 1.00 93.81 125 TYR A CA 1
ATOM 948 C C . TYR A 1 125 ? 27.667 -14.881 5.620 1.00 93.81 125 TYR A C 1
ATOM 950 O O . TYR A 1 125 ? 27.310 -14.369 4.559 1.00 93.81 125 TYR A O 1
ATOM 958 N N . VAL A 1 126 ? 27.161 -16.028 6.067 1.00 92.56 126 VAL A N 1
ATOM 959 C CA . VAL A 1 126 ? 26.120 -16.820 5.398 1.00 92.56 126 VAL A CA 1
ATOM 960 C C . VAL A 1 126 ? 25.030 -17.140 6.419 1.00 92.56 126 VAL A C 1
ATOM 962 O O . VAL A 1 126 ? 25.346 -17.576 7.527 1.00 92.56 126 VAL A O 1
ATOM 965 N N . TYR A 1 127 ? 23.754 -16.959 6.071 1.00 93.06 127 TYR A N 1
ATOM 966 C CA . TYR A 1 127 ? 22.621 -17.285 6.946 1.00 93.06 127 TYR A CA 1
ATOM 967 C C . TYR A 1 127 ? 21.483 -17.979 6.185 1.00 93.06 127 TYR A C 1
ATOM 969 O O . TYR A 1 127 ? 21.183 -17.638 5.048 1.00 93.06 127 TYR A O 1
ATOM 977 N N . ALA A 1 128 ? 20.846 -18.974 6.800 1.00 90.75 128 ALA A N 1
ATOM 978 C CA . ALA A 1 128 ? 19.715 -19.707 6.228 1.00 90.75 128 ALA A CA 1
ATOM 979 C C . ALA A 1 128 ? 18.793 -20.256 7.335 1.00 90.75 128 ALA A C 1
ATOM 981 O O . ALA A 1 128 ? 19.001 -19.970 8.515 1.00 90.75 128 ALA A O 1
ATOM 982 N N . SER A 1 129 ? 17.770 -21.043 6.989 1.00 86.69 129 SER A N 1
ATOM 983 C CA . SER A 1 129 ? 16.798 -21.565 7.968 1.00 86.69 129 SER A CA 1
ATOM 984 C C . SER A 1 129 ? 17.390 -22.684 8.836 1.00 86.69 129 SER A C 1
ATOM 986 O O . SER A 1 129 ? 17.134 -22.780 10.040 1.00 86.69 129 SER A O 1
ATOM 988 N N . ASN A 1 130 ? 18.196 -23.546 8.215 1.00 85.25 130 ASN A N 1
ATOM 989 C CA . ASN A 1 130 ? 18.846 -24.692 8.847 1.00 85.25 130 ASN A CA 1
ATOM 990 C C . ASN A 1 130 ? 20.313 -24.823 8.426 1.00 85.25 130 ASN A C 1
ATOM 992 O O . ASN A 1 130 ? 20.758 -24.238 7.437 1.00 85.25 130 ASN A O 1
ATOM 996 N N . LEU A 1 131 ? 21.079 -25.595 9.201 1.00 83.06 131 LEU A N 1
ATOM 997 C CA . LEU A 1 131 ? 22.514 -25.771 8.974 1.00 83.06 131 LEU A CA 1
ATOM 998 C C . LEU A 1 131 ? 22.798 -26.410 7.605 1.00 83.06 131 LEU A C 1
ATOM 1000 O O . LEU A 1 131 ? 23.743 -26.010 6.937 1.00 83.06 131 LEU A O 1
ATOM 1004 N N . LYS A 1 132 ? 21.929 -27.316 7.144 1.00 85.94 132 LYS A N 1
ATOM 1005 C CA . LYS A 1 132 ? 22.040 -27.986 5.842 1.00 85.94 132 LYS A CA 1
ATOM 1006 C C . LYS A 1 132 ? 21.878 -27.019 4.662 1.00 85.94 132 LYS A C 1
ATOM 1008 O O . LYS A 1 132 ? 22.535 -27.183 3.639 1.00 85.94 132 LYS A O 1
ATOM 1013 N N . GLU A 1 133 ? 21.032 -25.996 4.774 1.00 87.44 133 GLU A N 1
ATOM 1014 C CA . GLU A 1 133 ? 20.950 -24.897 3.801 1.00 87.44 133 GLU A CA 1
ATOM 1015 C C . GLU A 1 133 ? 22.232 -24.053 3.792 1.00 87.44 133 GLU A C 1
ATOM 1017 O O . GLU A 1 133 ? 22.730 -23.729 2.714 1.00 87.44 133 GLU A O 1
ATOM 1022 N N . VAL A 1 134 ? 22.818 -23.764 4.961 1.00 87.56 134 VAL A N 1
ATOM 1023 C CA . VAL A 1 134 ? 24.118 -23.073 5.048 1.00 87.56 134 VAL A CA 1
ATOM 1024 C C . VAL A 1 134 ? 25.232 -23.920 4.424 1.00 87.56 134 VAL A C 1
ATOM 1026 O O . VAL A 1 134 ? 25.999 -23.412 3.613 1.00 87.56 134 VAL A O 1
ATOM 1029 N N . GLU A 1 135 ? 25.298 -25.217 4.721 1.00 87.44 135 GLU A N 1
ATOM 1030 C CA . GLU A 1 135 ? 26.259 -26.147 4.115 1.00 87.44 135 GLU A CA 1
ATOM 1031 C C . GLU A 1 135 ? 26.078 -26.253 2.596 1.00 87.44 135 GLU A C 1
ATOM 1033 O O . GLU A 1 135 ? 27.068 -26.232 1.866 1.00 87.44 135 GLU A O 1
ATOM 1038 N N . ASN A 1 136 ? 24.838 -26.294 2.095 1.00 88.69 136 ASN A N 1
ATOM 1039 C CA . ASN A 1 136 ? 24.545 -26.253 0.658 1.00 88.69 136 ASN A CA 1
ATOM 1040 C C . ASN A 1 136 ? 25.073 -24.966 -0.002 1.00 88.69 136 ASN A C 1
ATOM 1042 O O . ASN A 1 136 ? 25.664 -25.048 -1.077 1.00 88.69 136 ASN A O 1
ATOM 1046 N N . LEU A 1 137 ? 24.891 -23.800 0.630 1.00 87.00 137 LEU A N 1
ATOM 1047 C CA . LEU A 1 137 ? 25.404 -22.514 0.136 1.00 87.00 137 LEU A CA 1
ATOM 1048 C C . LEU A 1 137 ? 26.940 -22.493 0.102 1.00 87.00 137 LEU A C 1
ATOM 1050 O O . LEU A 1 137 ? 27.541 -22.119 -0.901 1.00 87.00 137 LEU A O 1
ATOM 1054 N N . VAL A 1 138 ? 27.564 -22.942 1.193 1.00 86.31 138 VAL A N 1
ATOM 1055 C CA . VAL A 1 138 ? 29.022 -22.973 1.405 1.00 86.31 138 VAL A CA 1
ATOM 1056 C C . VAL A 1 138 ? 29.724 -24.019 0.524 1.00 86.31 138 VAL A C 1
ATOM 1058 O O . VAL A 1 138 ? 30.905 -23.865 0.215 1.00 86.31 138 VAL A O 1
ATOM 1061 N N . THR A 1 139 ? 29.013 -25.067 0.094 1.00 86.38 139 THR A N 1
ATOM 1062 C CA . THR A 1 139 ? 29.537 -26.128 -0.780 1.00 86.38 139 THR A CA 1
ATOM 1063 C C . THR A 1 139 ? 28.949 -26.059 -2.191 1.00 86.38 139 THR A C 1
ATOM 1065 O O . THR A 1 139 ? 29.585 -25.494 -3.078 1.00 86.38 139 THR A O 1
ATOM 1068 N N . ARG A 1 140 ? 27.760 -26.628 -2.427 1.00 84.38 140 ARG A N 1
ATOM 1069 C CA . ARG A 1 140 ? 27.170 -26.801 -3.765 1.00 84.38 140 ARG A CA 1
ATOM 1070 C C . ARG A 1 140 ? 26.988 -25.484 -4.517 1.00 84.38 140 ARG A C 1
ATOM 1072 O O . ARG A 1 140 ? 27.401 -25.408 -5.667 1.00 84.38 140 ARG A O 1
ATOM 1079 N N . GLU A 1 141 ? 26.380 -24.473 -3.897 1.00 83.88 141 GLU A N 1
ATOM 1080 C CA . GLU A 1 141 ? 26.094 -23.212 -4.597 1.00 83.88 141 GLU A CA 1
ATOM 1081 C C . GLU A 1 141 ? 27.385 -22.428 -4.885 1.00 83.88 141 GLU A C 1
ATOM 1083 O O . GLU A 1 141 ? 27.535 -21.892 -5.978 1.00 83.88 141 GLU A O 1
ATOM 1088 N N . PHE A 1 142 ? 28.363 -22.447 -3.969 1.00 84.38 142 PHE A N 1
ATOM 1089 C CA . PHE A 1 142 ? 29.695 -21.866 -4.195 1.00 84.38 142 PHE A CA 1
ATOM 1090 C C . PHE A 1 142 ? 30.430 -22.480 -5.401 1.00 84.38 142 PHE A C 1
ATOM 1092 O O . PHE A 1 142 ? 31.050 -21.760 -6.179 1.00 84.38 142 PHE A O 1
ATOM 1099 N N . HIS A 1 143 ? 30.331 -23.802 -5.592 1.00 81.62 143 HIS A N 1
ATOM 1100 C CA . HIS A 1 143 ? 30.900 -24.480 -6.765 1.00 81.62 143 HIS A CA 1
ATOM 1101 C C . HIS A 1 143 ? 30.088 -24.243 -8.057 1.00 81.62 143 HIS A C 1
ATOM 1103 O O . HIS A 1 143 ? 30.573 -24.567 -9.140 1.00 81.62 143 HIS A O 1
ATOM 1109 N N . ALA A 1 144 ? 28.863 -23.709 -7.963 1.00 81.25 144 ALA A N 1
ATOM 1110 C CA . ALA A 1 144 ? 27.990 -23.427 -9.106 1.00 81.25 144 ALA A CA 1
ATOM 1111 C C . ALA A 1 144 ? 28.089 -21.966 -9.592 1.00 81.25 144 ALA A C 1
ATOM 1113 O O . ALA A 1 144 ? 28.097 -21.732 -10.800 1.00 81.25 144 ALA A O 1
ATOM 1114 N N . ASP A 1 145 ? 28.207 -20.995 -8.679 1.00 77.12 145 ASP A N 1
ATOM 1115 C CA . ASP A 1 145 ? 28.580 -19.607 -8.983 1.00 77.12 145 ASP A CA 1
ATOM 1116 C C . ASP A 1 145 ? 29.618 -19.098 -7.960 1.00 77.12 145 ASP A C 1
ATOM 1118 O O . ASP A 1 145 ? 29.266 -18.838 -6.803 1.00 77.12 145 ASP A O 1
ATOM 1122 N N . PRO A 1 146 ? 30.883 -18.874 -8.374 1.00 70.50 146 PRO A N 1
ATOM 1123 C CA . PRO A 1 146 ? 31.909 -18.268 -7.525 1.00 70.50 146 PRO A CA 1
ATOM 1124 C C . PRO A 1 146 ? 31.541 -16.877 -6.979 1.00 70.50 146 PRO A C 1
ATOM 1126 O O . PRO A 1 146 ? 32.116 -16.435 -5.986 1.00 70.50 146 PRO A O 1
ATOM 1129 N N . ASN A 1 147 ? 30.572 -16.176 -7.582 1.00 77.88 147 ASN A N 1
ATOM 1130 C CA . ASN A 1 147 ? 30.081 -14.867 -7.140 1.00 77.88 147 ASN A CA 1
ATOM 1131 C C . ASN A 1 147 ? 29.038 -14.987 -6.008 1.00 77.88 147 ASN A C 1
ATOM 1133 O O . ASN A 1 147 ? 28.020 -14.290 -6.024 1.00 77.88 147 ASN A O 1
ATOM 1137 N N . LEU A 1 148 ? 29.274 -15.860 -5.023 1.00 80.75 148 LEU A N 1
ATOM 1138 C CA . LEU A 1 148 ? 28.300 -16.241 -3.989 1.00 80.75 148 LEU A CA 1
ATOM 1139 C C . LEU A 1 148 ? 27.695 -15.037 -3.226 1.00 80.75 148 LEU A C 1
ATOM 1141 O O . LEU A 1 148 ? 26.537 -15.088 -2.813 1.00 80.75 148 LEU A O 1
ATOM 1145 N N . HIS A 1 149 ? 28.421 -13.917 -3.117 1.00 76.06 149 HIS A N 1
ATOM 1146 C CA . HIS A 1 149 ? 27.941 -12.641 -2.552 1.00 76.06 149 HIS A CA 1
ATOM 1147 C C . HIS A 1 149 ? 26.765 -11.992 -3.305 1.00 76.06 149 HIS A C 1
ATOM 1149 O O . HIS A 1 149 ? 26.193 -11.021 -2.818 1.00 76.06 149 HIS A O 1
ATOM 1155 N N . ARG A 1 150 ? 26.374 -12.508 -4.479 1.00 78.88 150 ARG A N 1
ATOM 1156 C CA . ARG A 1 150 ? 25.127 -12.132 -5.171 1.00 78.88 150 ARG A CA 1
ATOM 1157 C C . ARG A 1 150 ? 23.872 -12.702 -4.506 1.00 78.88 150 ARG A C 1
ATOM 1159 O O . ARG A 1 150 ? 22.769 -12.250 -4.809 1.00 78.88 150 ARG A O 1
ATOM 1166 N N . ASN A 1 151 ? 24.016 -13.696 -3.633 1.00 82.69 151 ASN A N 1
ATOM 1167 C CA . ASN A 1 151 ? 22.903 -14.311 -2.926 1.00 82.69 151 ASN A CA 1
ATOM 1168 C C . ASN A 1 151 ? 22.456 -13.431 -1.741 1.00 82.69 151 ASN A C 1
ATOM 1170 O O . ASN A 1 151 ? 23.273 -13.025 -0.921 1.00 82.69 151 ASN A O 1
ATOM 1174 N N . ALA A 1 152 ? 21.150 -13.169 -1.609 1.00 82.94 152 ALA A N 1
ATOM 1175 C CA . ALA A 1 152 ? 20.585 -12.346 -0.529 1.00 82.94 152 ALA A CA 1
ATOM 1176 C C . ALA A 1 152 ? 20.834 -12.905 0.891 1.00 82.94 152 ALA A C 1
ATOM 1178 O O . ALA A 1 152 ? 20.747 -12.164 1.877 1.00 82.94 152 ALA A O 1
ATOM 1179 N N . ASN A 1 153 ? 21.171 -14.194 0.979 1.00 88.25 153 ASN A N 1
ATOM 1180 C CA . ASN A 1 153 ? 21.496 -14.921 2.204 1.00 88.25 153 ASN A CA 1
ATOM 1181 C C . ASN A 1 153 ? 23.006 -14.897 2.548 1.00 88.25 153 ASN A C 1
ATOM 1183 O O . ASN A 1 153 ? 23.463 -15.623 3.433 1.00 88.25 153 ASN A O 1
ATOM 1187 N N . VAL A 1 154 ? 23.790 -14.065 1.848 1.00 89.88 154 VAL A N 1
ATOM 1188 C CA . VAL A 1 154 ? 25.253 -13.964 1.958 1.00 89.88 154 VAL A CA 1
ATOM 1189 C C . VAL A 1 154 ? 25.680 -12.491 2.018 1.00 89.88 154 VAL A C 1
ATOM 1191 O O . VAL A 1 154 ? 25.107 -11.641 1.341 1.00 89.88 154 VAL A O 1
ATOM 1194 N N . ALA A 1 155 ? 26.687 -12.170 2.832 1.00 90.25 155 ALA A N 1
ATOM 1195 C CA . ALA A 1 155 ? 27.258 -10.827 2.943 1.00 90.25 155 ALA A CA 1
ATOM 1196 C C . ALA A 1 155 ? 28.780 -10.889 3.138 1.00 90.25 155 ALA A C 1
ATOM 1198 O O . ALA A 1 155 ? 29.270 -11.653 3.966 1.00 90.25 155 ALA A O 1
ATOM 1199 N N . LEU A 1 156 ? 29.538 -10.072 2.403 1.00 89.50 156 LEU A N 1
ATOM 1200 C CA . LEU A 1 156 ? 30.972 -9.906 2.649 1.00 89.50 156 LEU A CA 1
ATOM 1201 C C . LEU A 1 156 ? 31.178 -9.085 3.935 1.00 89.50 156 LEU A C 1
ATOM 1203 O O . LEU A 1 156 ? 30.512 -8.069 4.133 1.00 89.50 156 LEU A O 1
ATOM 1207 N N . VAL A 1 157 ? 32.090 -9.537 4.795 1.00 88.19 157 VAL A N 1
ATOM 1208 C CA . VAL A 1 157 ? 32.507 -8.847 6.027 1.00 88.19 157 VAL A CA 1
ATOM 1209 C C . VAL A 1 157 ? 33.757 -8.015 5.739 1.00 88.19 157 VAL A C 1
ATOM 1211 O O . VAL A 1 157 ? 33.742 -6.808 5.960 1.00 88.19 157 VAL A O 1
ATOM 1214 N N . GLY A 1 158 ? 34.798 -8.635 5.167 1.00 87.50 158 GLY A N 1
ATOM 1215 C CA . GLY A 1 158 ? 36.017 -7.948 4.727 1.00 87.50 158 GLY A CA 1
ATOM 1216 C C . GLY A 1 158 ? 37.261 -8.839 4.685 1.00 87.50 158 GLY A C 1
ATOM 1217 O O . GLY A 1 158 ? 37.190 -10.045 4.928 1.00 87.50 158 GLY A O 1
ATOM 1218 N N . ASP A 1 159 ? 38.402 -8.218 4.395 1.00 87.69 159 ASP A N 1
ATOM 1219 C CA . ASP A 1 159 ? 39.741 -8.793 4.545 1.00 87.69 159 ASP A CA 1
ATOM 1220 C C . ASP A 1 159 ? 40.389 -8.238 5.819 1.00 87.69 159 ASP A C 1
ATOM 1222 O O . ASP A 1 159 ? 40.339 -7.031 6.065 1.00 87.69 159 ASP A O 1
ATOM 1226 N N . TYR A 1 160 ? 41.013 -9.101 6.623 1.00 88.44 160 TYR A N 1
ATOM 1227 C CA . TYR A 1 160 ? 41.602 -8.714 7.908 1.00 88.44 160 TYR A CA 1
ATOM 1228 C C . TYR A 1 160 ? 42.971 -9.367 8.123 1.00 88.44 160 TYR A C 1
ATOM 1230 O O . TYR A 1 160 ? 43.221 -10.493 7.693 1.00 88.44 160 TYR A O 1
ATOM 1238 N N . THR A 1 161 ? 43.875 -8.665 8.806 1.00 86.81 161 THR A N 1
ATOM 1239 C CA . THR A 1 161 ? 45.227 -9.146 9.124 1.00 86.81 161 THR A CA 1
ATOM 1240 C C . THR A 1 161 ? 45.700 -8.590 10.463 1.00 86.81 161 THR A C 1
ATOM 1242 O O . THR A 1 161 ? 45.289 -7.500 10.859 1.00 86.81 161 THR A O 1
ATOM 1245 N N . THR A 1 162 ? 46.562 -9.326 11.166 1.00 83.31 162 THR A N 1
ATOM 1246 C CA . THR A 1 162 ? 47.176 -8.864 12.418 1.00 83.31 162 THR A CA 1
ATOM 1247 C C . THR A 1 162 ? 48.261 -7.804 12.211 1.00 83.31 162 THR A C 1
ATOM 1249 O O . THR A 1 162 ? 48.462 -6.983 13.102 1.00 83.31 162 THR A O 1
ATOM 1252 N N . GLY A 1 163 ? 48.919 -7.767 11.045 1.00 80.56 163 GLY A N 1
ATOM 1253 C CA . GLY A 1 163 ? 49.832 -6.684 10.641 1.00 80.56 163 GLY A CA 1
ATOM 1254 C C . GLY A 1 163 ? 50.917 -6.345 11.672 1.00 80.56 163 GLY A C 1
ATOM 1255 O O . GLY A 1 163 ? 51.070 -5.185 12.048 1.00 80.56 163 GLY A O 1
ATOM 1256 N N . GLY A 1 164 ? 51.609 -7.356 12.193 1.00 73.75 164 GLY A N 1
ATOM 1257 C CA . GLY A 1 164 ? 52.621 -7.249 13.245 1.00 73.75 164 GLY A CA 1
ATOM 1258 C C . GLY A 1 164 ? 52.073 -7.135 14.674 1.00 73.75 164 GLY A C 1
ATOM 1259 O O . GLY A 1 164 ? 52.838 -7.300 15.622 1.00 73.75 164 GLY A O 1
ATOM 1260 N N . SER A 1 165 ? 50.770 -6.902 14.863 1.00 81.50 165 SER A N 1
ATOM 1261 C CA . SER A 1 165 ? 50.155 -6.761 16.191 1.00 81.50 165 SER A CA 1
ATOM 1262 C C . SER A 1 165 ? 49.764 -8.120 16.793 1.00 81.50 165 SER A C 1
ATOM 1264 O O . SER A 1 165 ? 49.139 -8.925 16.106 1.00 81.50 165 SER A O 1
ATOM 1266 N N . PRO A 1 166 ? 50.006 -8.385 18.093 1.00 80.69 166 PRO A N 1
ATOM 1267 C CA . PRO A 1 166 ? 49.722 -9.691 18.707 1.00 80.69 166 PRO A CA 1
ATOM 1268 C C . PRO A 1 166 ? 48.231 -10.071 18.694 1.00 80.69 166 PRO A C 1
ATOM 1270 O O . PRO A 1 166 ? 47.883 -11.255 18.700 1.00 80.69 166 PRO A O 1
ATOM 1273 N N . SER A 1 167 ? 47.339 -9.077 18.651 1.00 84.69 167 SER A N 1
ATOM 1274 C CA . SER A 1 167 ? 45.918 -9.262 18.356 1.00 84.69 167 SER A CA 1
ATOM 1275 C C . SER A 1 167 ? 45.287 -7.996 17.785 1.00 84.69 167 SER A C 1
ATOM 1277 O O . SER A 1 167 ? 45.625 -6.901 18.230 1.00 84.69 167 SER A O 1
ATOM 1279 N N . VAL A 1 168 ? 44.325 -8.157 16.877 1.00 88.88 168 VAL A N 1
ATOM 1280 C CA . VAL A 1 168 ? 43.535 -7.069 16.274 1.00 88.88 168 VAL A CA 1
ATOM 1281 C C . VAL A 1 168 ? 42.051 -7.325 16.526 1.00 88.88 168 VAL A C 1
ATOM 1283 O O . VAL A 1 168 ? 41.590 -8.462 16.406 1.00 88.88 168 VAL A O 1
ATOM 1286 N N . SER A 1 169 ? 41.303 -6.277 16.874 1.00 90.00 169 SER A N 1
ATOM 1287 C CA . SER A 1 169 ? 39.850 -6.317 17.057 1.00 90.00 169 SER A CA 1
ATOM 1288 C C . SER A 1 169 ? 39.125 -5.438 16.039 1.00 90.00 169 SER A C 1
ATOM 1290 O O . SER A 1 169 ? 39.598 -4.359 15.689 1.00 90.00 169 SER A O 1
ATOM 1292 N N . PHE A 1 170 ? 37.961 -5.892 15.574 1.00 91.50 170 PHE A N 1
ATOM 1293 C CA . PHE A 1 170 ? 37.107 -5.146 14.646 1.00 91.50 170 PHE A CA 1
ATOM 1294 C C . PHE A 1 170 ? 35.621 -5.386 14.939 1.00 91.50 170 PHE A C 1
ATOM 1296 O O . PHE A 1 170 ? 35.255 -6.402 15.532 1.00 91.50 170 PHE A O 1
ATOM 1303 N N . GLU A 1 171 ? 34.762 -4.453 14.528 1.00 91.75 171 GLU A N 1
ATOM 1304 C CA . GLU A 1 171 ? 33.303 -4.591 14.602 1.00 91.75 171 GLU A CA 1
ATOM 1305 C C . GLU A 1 171 ? 32.708 -4.738 13.195 1.00 91.75 171 GLU A C 1
ATOM 1307 O O . GLU A 1 171 ? 33.189 -4.128 12.239 1.00 91.75 171 GLU A O 1
ATOM 1312 N N . TRP A 1 172 ? 31.646 -5.532 13.071 1.00 94.06 172 TRP A N 1
ATOM 1313 C CA . TRP A 1 172 ? 30.803 -5.604 11.881 1.00 94.06 172 TRP A CA 1
ATOM 1314 C C . TRP A 1 172 ? 29.331 -5.632 12.286 1.00 94.06 172 TRP A C 1
ATOM 1316 O O . TRP A 1 172 ? 28.937 -6.383 13.182 1.00 94.06 172 TRP A O 1
ATOM 1326 N N . THR A 1 173 ? 28.511 -4.820 11.621 1.00 92.06 173 THR A N 1
ATOM 1327 C CA . THR A 1 173 ? 27.089 -4.666 11.940 1.00 92.06 173 THR A CA 1
ATOM 1328 C C . THR A 1 173 ? 26.209 -5.229 10.828 1.00 92.06 173 THR A C 1
ATOM 1330 O O . THR A 1 173 ? 26.465 -5.043 9.638 1.00 92.06 173 THR A O 1
ATOM 1333 N N . TRP A 1 174 ? 25.149 -5.939 11.215 1.00 91.69 174 TRP A N 1
ATOM 1334 C CA . TRP A 1 174 ? 24.240 -6.606 10.292 1.00 91.69 174 TRP A CA 1
ATOM 1335 C C . TRP A 1 174 ? 22.779 -6.367 10.668 1.00 91.69 174 TRP A C 1
ATOM 1337 O O . TRP A 1 174 ? 22.338 -6.658 11.779 1.00 91.69 174 TRP A O 1
ATOM 1347 N N . LYS A 1 175 ? 22.010 -5.848 9.711 1.00 91.00 175 LYS A N 1
ATOM 1348 C CA . LYS A 1 175 ? 20.554 -5.716 9.804 1.00 91.00 175 LYS A CA 1
ATOM 1349 C C . LYS A 1 175 ? 19.913 -7.060 9.464 1.00 91.00 175 LYS A C 1
ATOM 1351 O O . LYS A 1 175 ? 20.058 -7.527 8.331 1.00 91.00 175 LYS A O 1
ATOM 1356 N N . TRP A 1 176 ? 19.203 -7.650 10.424 1.00 90.56 176 TRP A N 1
ATOM 1357 C CA . TRP A 1 176 ? 18.544 -8.944 10.250 1.00 90.56 176 TRP A CA 1
ATOM 1358 C C . TRP A 1 176 ? 17.515 -8.913 9.114 1.00 90.56 176 TRP A C 1
ATOM 1360 O O . TRP A 1 176 ? 16.850 -7.902 8.869 1.00 90.56 176 TRP A O 1
ATOM 1370 N N . LYS A 1 177 ? 17.375 -10.053 8.437 1.00 87.69 177 LYS A N 1
ATOM 1371 C CA . LYS A 1 177 ? 16.349 -10.336 7.430 1.00 87.69 177 LYS A CA 1
ATOM 1372 C C . LYS A 1 177 ? 15.901 -11.783 7.600 1.00 87.69 177 LYS A C 1
ATOM 1374 O O . LYS A 1 177 ? 16.710 -12.635 7.966 1.00 87.69 177 LYS A O 1
ATOM 1379 N N . SER A 1 178 ? 14.641 -12.075 7.293 1.00 86.31 178 SER A N 1
ATOM 1380 C CA . SER A 1 178 ? 14.136 -13.447 7.304 1.00 86.31 178 SER A CA 1
ATOM 1381 C C . SER A 1 178 ? 14.848 -14.291 6.229 1.00 86.31 178 SER A C 1
ATOM 1383 O O . SER A 1 178 ? 14.848 -13.904 5.060 1.00 86.31 178 SER A O 1
ATOM 1385 N N . PRO A 1 179 ? 15.445 -15.453 6.575 1.00 82.19 179 PRO A N 1
ATOM 1386 C CA . PRO A 1 179 ? 16.188 -16.282 5.613 1.00 82.19 179 PRO A CA 1
ATOM 1387 C C . PRO A 1 179 ? 15.295 -16.926 4.538 1.00 82.19 179 PRO A C 1
ATOM 1389 O O . PRO A 1 179 ? 15.796 -17.434 3.534 1.00 82.19 179 PRO A O 1
ATOM 1392 N N . LYS A 1 180 ? 13.975 -16.913 4.764 1.00 82.44 180 LYS A N 1
ATOM 1393 C CA . LYS A 1 180 ? 12.898 -17.377 3.882 1.00 82.44 180 LYS A CA 1
ATOM 1394 C C . LYS A 1 180 ? 11.607 -16.593 4.189 1.00 82.44 180 LYS A C 1
ATOM 1396 O O . LYS A 1 180 ? 11.438 -16.133 5.319 1.00 82.44 180 LYS A O 1
ATOM 1401 N N . PRO A 1 181 ? 10.664 -16.460 3.239 1.00 74.50 181 PRO A N 1
ATOM 1402 C CA . PRO A 1 181 ? 9.426 -15.701 3.452 1.00 74.50 181 PRO A CA 1
ATOM 1403 C C . PRO A 1 181 ? 8.389 -16.410 4.342 1.00 74.50 181 PRO A C 1
ATOM 1405 O O . PRO A 1 181 ? 7.420 -15.779 4.750 1.00 74.50 181 PRO A O 1
ATOM 1408 N N . THR A 1 182 ? 8.558 -17.702 4.639 1.00 79.25 182 THR A N 1
ATOM 1409 C CA . THR A 1 182 ? 7.625 -18.502 5.449 1.00 79.25 182 THR A CA 1
ATOM 1410 C C . THR A 1 182 ? 8.152 -18.739 6.863 1.00 79.25 182 THR A C 1
ATOM 1412 O O . THR A 1 182 ? 9.327 -19.051 7.050 1.00 79.25 182 THR A O 1
ATOM 1415 N N . GLU A 1 183 ? 7.275 -18.614 7.859 1.00 82.06 183 GLU A N 1
ATOM 1416 C CA . GLU A 1 183 ? 7.586 -18.965 9.248 1.00 82.06 183 GLU A CA 1
ATOM 1417 C C . GLU A 1 183 ? 7.750 -20.484 9.442 1.00 82.06 183 GLU A C 1
ATOM 1419 O O . GLU A 1 183 ? 7.191 -21.307 8.712 1.00 82.06 183 GLU A O 1
ATOM 1424 N N . ASP A 1 184 ? 8.523 -20.847 10.460 1.00 77.38 184 ASP A N 1
ATOM 1425 C CA . ASP A 1 184 ? 8.696 -22.197 10.979 1.00 77.38 184 ASP A CA 1
ATOM 1426 C C . ASP A 1 184 ? 7.607 -22.577 11.998 1.00 77.38 184 ASP A C 1
ATOM 1428 O O . ASP A 1 184 ? 6.855 -21.748 12.522 1.00 77.38 184 ASP A O 1
ATOM 1432 N N . LYS A 1 185 ? 7.546 -23.876 12.317 1.00 65.94 185 LYS A N 1
ATOM 1433 C CA . LYS A 1 185 ? 6.679 -24.422 13.370 1.00 65.94 185 LYS A CA 1
ATOM 1434 C C . LYS A 1 185 ? 7.046 -23.791 14.719 1.00 65.94 185 LYS A C 1
ATOM 1436 O O . LYS A 1 185 ? 8.029 -24.185 15.332 1.00 65.94 185 LYS A O 1
ATOM 1441 N N . GLY A 1 186 ? 6.255 -22.820 15.168 1.00 65.00 186 GLY A N 1
ATOM 1442 C CA . GLY A 1 186 ? 6.528 -22.047 16.384 1.00 65.00 186 GLY A CA 1
ATOM 1443 C C . GLY A 1 186 ? 6.147 -20.567 16.299 1.00 65.00 186 GLY A C 1
ATOM 1444 O O . GLY A 1 186 ? 6.133 -19.910 17.334 1.00 65.00 186 GLY A O 1
ATOM 1445 N N . GLY A 1 187 ? 5.806 -20.052 15.110 1.00 77.88 187 GLY A N 1
ATOM 1446 C CA . GLY A 1 187 ? 5.390 -18.654 14.932 1.00 77.88 187 GLY A CA 1
ATOM 1447 C C . GLY A 1 187 ? 6.592 -17.713 14.869 1.00 77.88 187 GLY A C 1
ATOM 1448 O O . GLY A 1 187 ? 6.842 -16.938 15.793 1.00 77.88 187 GLY A O 1
ATOM 1449 N N . GLY A 1 188 ? 7.409 -17.858 13.828 1.00 86.00 188 GLY A N 1
ATOM 1450 C CA . GLY A 1 188 ? 8.674 -17.144 13.648 1.00 86.00 188 GLY A CA 1
ATOM 1451 C C . GLY A 1 188 ? 9.681 -17.937 12.819 1.00 86.00 188 GLY A C 1
ATOM 1452 O O . GLY A 1 188 ? 9.372 -19.021 12.337 1.00 86.00 188 GLY A O 1
ATOM 1453 N N . TRP A 1 189 ? 10.893 -17.416 12.652 1.00 89.94 189 TRP A N 1
ATOM 1454 C CA . TRP A 1 189 ? 11.931 -17.995 11.796 1.00 89.94 189 TRP A CA 1
ATOM 1455 C C . TRP A 1 189 ? 13.062 -18.618 12.605 1.00 89.94 189 TRP A C 1
ATOM 1457 O O . TRP A 1 189 ? 13.690 -17.964 13.447 1.00 89.94 189 TRP A O 1
ATOM 1467 N N . ARG A 1 190 ? 13.400 -19.862 12.269 1.00 87.75 190 ARG A N 1
ATOM 1468 C CA . ARG A 1 190 ? 14.679 -20.463 12.638 1.00 87.75 190 ARG A CA 1
ATOM 1469 C C . ARG A 1 190 ? 15.790 -19.839 11.788 1.00 87.75 190 ARG A C 1
ATOM 1471 O O . ARG A 1 190 ? 15.614 -19.619 10.593 1.00 87.75 190 ARG A O 1
ATOM 1478 N N . ASN A 1 191 ? 16.928 -19.543 12.408 1.00 90.00 191 ASN A N 1
ATOM 1479 C CA . ASN A 1 191 ? 18.103 -18.982 11.748 1.00 90.00 191 ASN A CA 1
ATOM 1480 C C . ASN A 1 191 ? 19.333 -19.825 12.113 1.00 90.00 191 ASN A C 1
ATOM 1482 O O . ASN A 1 191 ? 19.650 -19.972 13.294 1.00 90.00 191 ASN A O 1
ATOM 1486 N N . SER A 1 192 ? 20.050 -20.335 11.112 1.00 90.12 192 SER A N 1
ATOM 1487 C CA . SER A 1 192 ? 21.413 -20.867 11.231 1.00 90.12 192 SER A CA 1
ATOM 1488 C C . SER A 1 192 ? 22.369 -19.980 10.446 1.00 90.12 192 SER A C 1
ATOM 1490 O O . SER A 1 192 ? 22.069 -19.587 9.321 1.00 90.12 192 SER A O 1
ATOM 1492 N N . CYS A 1 193 ? 23.520 -19.670 11.034 1.00 91.38 193 CYS A N 1
ATOM 1493 C CA . CYS A 1 193 ? 24.462 -18.693 10.501 1.00 91.38 193 CYS A CA 1
ATOM 1494 C C . CYS A 1 193 ? 25.898 -19.201 10.616 1.00 91.38 193 CYS A C 1
ATOM 1496 O O . CYS A 1 193 ? 26.247 -19.821 11.621 1.00 91.38 193 CYS A O 1
ATOM 1498 N N . SER A 1 194 ? 26.731 -18.867 9.634 1.00 92.19 194 SER A N 1
ATOM 1499 C CA . SER A 1 194 ? 28.158 -19.187 9.602 1.00 92.19 194 SER A CA 1
ATOM 1500 C C . SER A 1 194 ? 28.984 -17.999 9.120 1.00 92.19 194 SER A C 1
ATOM 1502 O O . SER A 1 194 ? 28.597 -17.312 8.178 1.00 92.19 194 SER A O 1
ATOM 1504 N N . PHE A 1 195 ? 30.155 -17.805 9.722 1.00 92.69 195 PHE A N 1
ATOM 1505 C CA . PHE A 1 195 ? 31.234 -17.009 9.144 1.00 92.69 195 PHE A CA 1
ATOM 1506 C C . PHE A 1 195 ? 32.226 -17.959 8.471 1.00 92.69 195 PHE A C 1
ATOM 1508 O O . PHE A 1 195 ? 32.721 -18.898 9.104 1.00 92.69 195 PHE A O 1
ATOM 1515 N N . VAL A 1 196 ? 32.492 -17.727 7.189 1.00 91.88 196 VAL A N 1
ATOM 1516 C CA . VAL A 1 196 ? 33.365 -18.546 6.345 1.00 91.88 196 VAL A CA 1
ATOM 1517 C C . VAL A 1 196 ? 34.494 -17.710 5.746 1.00 91.88 196 VAL A C 1
ATOM 1519 O O . VAL A 1 196 ? 34.313 -16.543 5.415 1.00 91.88 196 VAL A O 1
ATOM 1522 N N . GLU A 1 197 ? 35.654 -18.329 5.596 1.00 90.50 197 GLU A N 1
ATOM 1523 C CA . GLU A 1 197 ? 36.824 -17.814 4.879 1.00 90.50 197 GLU A CA 1
ATOM 1524 C C . GLU A 1 197 ? 36.969 -18.543 3.538 1.00 90.50 197 GLU A C 1
ATOM 1526 O O . GLU A 1 197 ? 36.583 -19.708 3.434 1.00 90.50 197 GLU A O 1
ATOM 1531 N N . TYR A 1 198 ? 37.542 -17.905 2.516 1.00 86.62 198 TYR A N 1
ATOM 1532 C CA . TYR A 1 198 ? 37.892 -18.595 1.273 1.00 86.62 198 TYR A CA 1
ATOM 1533 C C . TYR A 1 198 ? 39.312 -19.178 1.342 1.00 86.62 198 TYR A C 1
ATOM 1535 O O . TYR A 1 198 ? 40.280 -18.440 1.495 1.00 86.62 198 TYR A O 1
ATOM 1543 N N . ASP A 1 199 ? 39.433 -20.502 1.200 1.00 82.25 199 ASP A N 1
ATOM 1544 C CA . ASP A 1 199 ? 40.700 -21.223 1.024 1.00 82.25 199 ASP A CA 1
ATOM 1545 C C . ASP A 1 199 ? 41.007 -21.320 -0.487 1.00 82.25 199 ASP A C 1
ATOM 1547 O O . ASP A 1 199 ? 40.407 -22.155 -1.178 1.00 82.25 199 ASP A O 1
ATOM 1551 N N . PRO A 1 200 ? 41.931 -20.498 -1.034 1.00 77.88 200 PRO A N 1
ATOM 1552 C CA . PRO A 1 200 ? 42.250 -20.502 -2.460 1.00 77.88 200 PRO A CA 1
ATOM 1553 C C . PRO A 1 200 ? 43.084 -21.715 -2.890 1.00 77.88 200 PRO A C 1
ATOM 1555 O O . PRO A 1 200 ? 43.192 -21.970 -4.086 1.00 77.88 200 PRO A O 1
ATOM 1558 N N . ARG A 1 201 ? 43.685 -22.467 -1.953 1.00 79.00 201 ARG A N 1
ATOM 1559 C CA . ARG A 1 201 ? 44.516 -23.643 -2.272 1.00 79.00 201 ARG A CA 1
ATOM 1560 C C . ARG A 1 201 ? 43.669 -24.891 -2.482 1.00 79.00 201 ARG A C 1
ATOM 1562 O O . ARG A 1 201 ? 44.009 -25.721 -3.316 1.00 79.00 201 ARG A O 1
ATOM 1569 N N . ALA A 1 202 ? 42.573 -25.013 -1.737 1.00 79.00 202 ALA A N 1
ATOM 1570 C CA . ALA A 1 202 ? 41.616 -26.110 -1.868 1.00 79.00 202 ALA A CA 1
ATOM 1571 C C . ALA A 1 202 ? 40.264 -25.680 -2.473 1.00 79.00 202 ALA A C 1
ATOM 1573 O O . ALA A 1 202 ? 39.304 -26.443 -2.389 1.00 79.00 202 ALA A O 1
ATOM 1574 N N . HIS A 1 203 ? 40.196 -24.469 -3.046 1.00 81.94 203 HIS A N 1
ATOM 1575 C CA . HIS A 1 203 ? 39.037 -23.860 -3.714 1.00 81.94 203 HIS A CA 1
ATOM 1576 C C . HIS A 1 203 ? 37.704 -24.094 -2.981 1.00 81.94 203 HIS A C 1
ATOM 1578 O O . HIS A 1 203 ? 36.731 -24.601 -3.535 1.00 81.94 203 HIS A O 1
ATOM 1584 N N . ARG A 1 204 ? 37.667 -23.758 -1.690 1.00 83.88 204 ARG A N 1
ATOM 1585 C CA . ARG A 1 204 ? 36.524 -24.061 -0.819 1.00 83.88 204 ARG A CA 1
ATOM 1586 C C . ARG A 1 204 ? 36.320 -22.986 0.229 1.00 83.88 204 ARG A C 1
ATOM 1588 O O . ARG A 1 204 ? 37.272 -22.362 0.692 1.00 83.88 204 ARG A O 1
ATOM 1595 N N . LEU A 1 205 ? 35.077 -22.825 0.659 1.00 87.50 205 LEU A N 1
ATOM 1596 C CA . LEU A 1 205 ? 34.758 -22.015 1.823 1.00 87.50 205 LEU A CA 1
ATOM 1597 C C . LEU A 1 205 ? 34.990 -22.825 3.110 1.00 87.50 205 LEU A C 1
ATOM 1599 O O . LEU A 1 205 ? 34.733 -24.030 3.191 1.00 87.50 205 LEU A O 1
ATOM 1603 N N . HIS A 1 206 ? 35.530 -22.163 4.125 1.00 87.50 206 HIS A N 1
ATOM 1604 C CA . HIS A 1 206 ? 35.948 -22.753 5.386 1.00 87.50 206 HIS A CA 1
ATOM 1605 C C . HIS A 1 206 ? 35.261 -22.054 6.552 1.00 87.50 206 HIS A C 1
ATOM 1607 O O . HIS A 1 206 ? 35.592 -20.926 6.900 1.00 87.50 206 HIS A O 1
ATOM 1613 N N . THR A 1 207 ? 34.311 -22.752 7.177 1.00 89.12 207 THR A N 1
ATOM 1614 C CA . THR A 1 207 ? 33.619 -22.301 8.388 1.00 89.12 207 THR A CA 1
ATOM 1615 C C . THR A 1 207 ? 34.620 -22.027 9.504 1.00 89.12 207 THR A C 1
ATOM 1617 O O . THR A 1 207 ? 35.240 -22.954 10.027 1.00 89.12 207 THR A O 1
ATOM 1620 N N . LEU A 1 208 ? 34.758 -20.750 9.858 1.00 88.38 208 LEU A N 1
ATOM 1621 C CA . LEU A 1 208 ? 35.512 -20.285 11.018 1.00 88.38 208 LEU A CA 1
ATOM 1622 C C . LEU A 1 208 ? 34.616 -20.218 12.255 1.00 88.38 208 LEU A C 1
ATOM 1624 O O . LEU A 1 208 ? 35.067 -20.574 13.340 1.00 88.38 208 LEU A O 1
ATOM 1628 N N . ALA A 1 209 ? 33.346 -19.834 12.086 1.00 87.75 209 ALA A N 1
ATOM 1629 C CA . ALA A 1 209 ? 32.348 -19.802 13.153 1.00 87.75 209 ALA A CA 1
ATOM 1630 C C . ALA A 1 209 ? 30.964 -20.246 12.657 1.00 87.75 209 ALA A C 1
ATOM 1632 O O . ALA A 1 209 ? 30.622 -19.950 11.514 1.00 87.75 209 ALA A O 1
ATOM 1633 N N . SER A 1 210 ? 30.136 -20.880 13.497 1.00 87.44 210 SER A N 1
ATOM 1634 C CA . SER A 1 210 ? 28.702 -21.073 13.205 1.00 87.44 210 SER A CA 1
ATOM 1635 C C . SER A 1 210 ? 27.816 -21.184 14.453 1.00 87.44 210 SER A C 1
ATOM 1637 O O . SER A 1 210 ? 28.263 -21.580 15.527 1.00 87.44 210 SER A O 1
ATOM 1639 N N . PHE A 1 211 ? 26.552 -20.771 14.333 1.00 86.38 211 PHE A N 1
ATOM 1640 C CA . PHE A 1 211 ? 25.588 -20.668 15.437 1.00 86.38 211 PHE A CA 1
ATOM 1641 C C . PHE A 1 211 ? 24.137 -20.721 14.931 1.00 86.38 211 PHE A C 1
ATOM 1643 O O . PHE A 1 211 ? 23.875 -20.737 13.729 1.00 86.38 211 PHE A O 1
ATOM 1650 N N . SER A 1 212 ? 23.158 -20.755 15.841 1.00 86.88 212 SER A N 1
ATOM 1651 C CA . SER A 1 212 ? 21.726 -20.662 15.497 1.00 86.88 212 SER A CA 1
ATOM 1652 C C . SER A 1 212 ? 20.914 -19.861 16.524 1.00 86.88 212 SER A C 1
ATOM 1654 O O . SER A 1 212 ? 21.372 -19.629 17.644 1.00 86.88 212 SER A O 1
ATOM 1656 N N . TYR A 1 213 ? 19.734 -19.378 16.144 1.00 88.00 213 TYR A N 1
ATOM 1657 C CA . TYR A 1 213 ? 18.779 -18.658 17.001 1.00 88.00 213 TYR A CA 1
ATOM 1658 C C . TYR A 1 213 ? 17.379 -18.672 16.365 1.00 88.00 213 TYR A C 1
ATOM 1660 O O . TYR A 1 213 ? 17.212 -19.108 15.225 1.00 88.00 213 TYR A O 1
ATOM 1668 N N . PHE A 1 214 ? 16.370 -18.198 17.094 1.00 88.62 214 PHE A N 1
ATOM 1669 C CA . PHE A 1 214 ? 15.001 -18.062 16.601 1.00 88.62 214 PHE A CA 1
ATOM 1670 C C . PHE A 1 214 ? 14.529 -16.608 16.701 1.00 88.62 214 PHE A C 1
ATOM 1672 O O . PHE A 1 214 ? 14.874 -15.899 17.647 1.00 88.62 214 PHE A O 1
ATOM 1679 N N . VAL A 1 215 ? 13.732 -16.169 15.731 1.00 89.38 215 VAL A N 1
ATOM 1680 C CA . VAL A 1 215 ? 13.145 -14.824 15.667 1.00 89.38 215 VAL A CA 1
ATOM 1681 C C . VAL A 1 215 ? 11.631 -14.977 15.589 1.00 89.38 215 VAL A C 1
ATOM 1683 O O . VAL A 1 215 ? 11.114 -15.417 14.569 1.00 89.38 215 VAL A O 1
ATOM 1686 N N . ALA A 1 216 ? 10.923 -14.666 16.672 1.00 86.06 216 ALA A N 1
ATOM 1687 C CA . ALA A 1 216 ? 9.475 -14.817 16.771 1.00 86.06 216 ALA A CA 1
ATOM 1688 C C . ALA A 1 216 ? 8.734 -13.818 15.873 1.00 86.06 216 ALA A C 1
ATOM 1690 O O . ALA A 1 216 ? 9.082 -12.637 15.841 1.00 86.06 216 ALA A O 1
ATOM 1691 N N . GLY A 1 217 ? 7.711 -14.300 15.169 1.00 76.94 217 GLY A N 1
ATOM 1692 C CA . GLY A 1 217 ? 6.859 -13.505 14.292 1.00 76.94 217 GLY A CA 1
ATOM 1693 C C . GLY A 1 217 ? 6.011 -12.495 15.064 1.00 76.94 217 GLY A C 1
ATOM 1694 O O . GLY A 1 217 ? 5.638 -12.710 16.219 1.00 76.94 217 GLY A O 1
ATOM 1695 N N . THR A 1 218 ? 5.683 -11.382 14.411 1.00 63.88 218 THR A N 1
ATOM 1696 C CA . THR A 1 218 ? 4.803 -10.333 14.942 1.00 63.88 218 THR A CA 1
ATOM 1697 C C . THR A 1 218 ? 3.343 -10.763 14.867 1.00 63.88 218 THR A C 1
ATOM 1699 O O . THR A 1 218 ? 2.563 -10.273 14.054 1.00 63.88 218 THR A O 1
ATOM 1702 N N . ASN A 1 219 ? 2.977 -11.715 15.725 1.00 47.00 219 ASN A N 1
ATOM 1703 C CA . ASN A 1 219 ? 1.642 -12.294 15.806 1.00 47.00 219 ASN A CA 1
ATOM 1704 C C . ASN A 1 219 ? 0.589 -11.194 16.101 1.00 47.00 219 ASN A C 1
ATOM 1706 O O . ASN A 1 219 ? 0.541 -10.699 17.231 1.00 47.00 219 ASN A O 1
ATOM 1710 N N . PRO A 1 220 ? -0.284 -10.789 15.149 1.00 40.00 220 PRO A N 1
ATOM 1711 C CA . PRO A 1 220 ? -1.069 -9.547 15.273 1.00 40.00 220 PRO A CA 1
ATOM 1712 C C . PRO A 1 220 ? -2.181 -9.558 16.336 1.00 40.00 220 PRO A C 1
ATOM 1714 O O . PRO A 1 220 ? -2.991 -8.635 16.396 1.00 40.00 220 PRO A O 1
ATOM 1717 N N . ARG A 1 221 ? -2.266 -10.618 17.146 1.00 38.59 221 ARG A N 1
ATOM 1718 C CA . ARG A 1 221 ? -3.283 -10.814 18.187 1.00 38.59 221 ARG A CA 1
ATOM 1719 C C . ARG A 1 221 ? -2.817 -10.419 19.586 1.00 38.59 221 ARG A C 1
ATOM 1721 O O . ARG A 1 221 ? -3.652 -10.006 20.383 1.00 38.59 221 ARG A O 1
ATOM 1728 N N . ASP A 1 222 ? -1.516 -10.473 19.860 1.00 34.88 222 ASP A N 1
ATOM 1729 C CA . ASP A 1 222 ? -0.978 -10.199 21.201 1.00 34.88 222 ASP A CA 1
ATOM 1730 C C . ASP A 1 222 ? -0.759 -8.690 21.454 1.00 34.88 222 ASP A C 1
ATOM 1732 O O . ASP A 1 222 ? -0.689 -8.242 22.595 1.00 34.88 222 ASP A O 1
ATOM 1736 N N . ALA A 1 223 ? -0.760 -7.870 20.395 1.00 32.69 223 ALA A N 1
ATOM 1737 C CA . ALA A 1 223 ? -0.630 -6.410 20.472 1.00 32.69 223 ALA A CA 1
ATOM 1738 C C . ALA A 1 223 ? -1.904 -5.664 20.942 1.00 32.69 223 ALA A C 1
ATOM 1740 O O . ALA A 1 223 ? -1.884 -4.441 21.069 1.00 32.69 223 ALA A O 1
ATOM 1741 N N . LEU A 1 224 ? -3.017 -6.370 21.190 1.00 31.55 224 LEU A N 1
ATOM 1742 C CA . LEU A 1 224 ? -4.322 -5.769 21.515 1.00 31.55 224 LEU A CA 1
ATOM 1743 C C . LEU A 1 224 ? -4.619 -5.618 23.021 1.00 31.55 224 LEU A C 1
ATOM 1745 O O . LEU A 1 224 ? -5.672 -5.085 23.370 1.00 31.55 224 LEU A O 1
ATOM 1749 N N . TYR A 1 225 ? -3.706 -6.028 23.912 1.00 29.11 225 TYR A N 1
ATOM 1750 C CA . TYR A 1 225 ? -3.876 -5.898 25.368 1.00 29.11 225 TYR A CA 1
ATOM 1751 C C . TYR A 1 225 ? -2.604 -5.405 26.090 1.00 29.11 225 TYR A C 1
ATOM 1753 O O . TYR A 1 225 ? -1.785 -6.216 26.525 1.00 29.11 225 TYR A O 1
ATOM 1761 N N . PRO A 1 226 ? -2.444 -4.085 26.311 1.00 30.11 226 PRO A N 1
ATOM 1762 C CA . PRO A 1 226 ? -1.420 -3.556 27.211 1.00 30.11 226 PRO A CA 1
ATOM 1763 C C . PRO A 1 226 ? -1.821 -3.800 28.678 1.00 30.11 226 PRO A C 1
ATOM 1765 O O . PRO A 1 226 ? -2.474 -2.971 29.309 1.00 30.11 226 PRO A O 1
ATOM 1768 N N . SER A 1 227 ? -1.449 -4.957 29.232 1.00 27.89 227 SER A N 1
ATOM 1769 C CA . SER A 1 227 ? -1.750 -5.313 30.627 1.00 27.89 227 SER A CA 1
ATOM 1770 C C . SER A 1 227 ? -0.715 -4.735 31.599 1.00 27.89 227 SER A C 1
ATOM 1772 O O . SER A 1 227 ? 0.402 -5.239 31.713 1.00 27.89 227 SER A O 1
ATOM 1774 N N . SER A 1 228 ? -1.088 -3.686 32.332 1.00 29.05 228 SER A N 1
ATOM 1775 C CA . SER A 1 228 ? -0.218 -2.999 33.292 1.00 29.05 228 SER A CA 1
ATOM 1776 C C . SER A 1 228 ? -0.252 -3.621 34.697 1.00 29.05 228 SER A C 1
ATOM 1778 O O . SER A 1 228 ? -1.298 -3.604 35.336 1.00 29.05 228 SER A O 1
ATOM 1780 N N . ALA A 1 229 ? 0.919 -4.055 35.179 1.00 31.52 229 ALA A N 1
ATOM 1781 C CA . ALA A 1 229 ? 1.318 -4.236 36.586 1.00 31.52 229 ALA A CA 1
ATOM 1782 C C . ALA A 1 229 ? 0.383 -5.007 37.553 1.00 31.52 229 ALA A C 1
ATOM 1784 O O . ALA A 1 229 ? -0.665 -4.525 37.962 1.00 31.52 229 ALA A O 1
ATOM 1785 N N . HIS A 1 230 ? 0.886 -6.109 38.118 1.00 29.59 230 HIS A N 1
ATOM 1786 C CA . HIS A 1 230 ? 1.490 -6.076 39.463 1.00 29.59 230 HIS A CA 1
ATOM 1787 C C . HIS A 1 230 ? 2.179 -7.410 39.790 1.00 29.59 230 HIS A C 1
ATOM 1789 O O . HIS A 1 230 ? 1.731 -8.473 39.370 1.00 29.59 230 HIS A O 1
ATOM 1795 N N . ALA A 1 231 ? 3.258 -7.356 40.573 1.00 27.89 231 ALA A N 1
ATOM 1796 C CA . ALA A 1 231 ? 3.921 -8.531 41.133 1.00 27.89 231 ALA A CA 1
ATOM 1797 C C . ALA A 1 231 ? 3.979 -8.413 42.659 1.00 27.89 231 ALA A C 1
ATOM 1799 O O . ALA A 1 231 ? 4.389 -7.365 43.153 1.00 27.89 231 ALA A O 1
ATOM 1800 N N . PHE A 1 232 ? 3.620 -9.479 43.383 1.00 27.47 232 PHE A N 1
ATOM 1801 C CA . PHE A 1 232 ? 4.128 -9.784 44.729 1.00 27.47 232 PHE A CA 1
ATOM 1802 C C . PHE A 1 232 ? 3.716 -11.205 45.161 1.00 27.47 232 PHE A C 1
ATOM 1804 O O . PHE A 1 232 ? 2.526 -11.493 45.169 1.00 27.47 232 PHE A O 1
ATOM 1811 N N . SER A 1 233 ? 4.681 -12.028 45.608 1.00 29.08 233 SER A N 1
ATOM 1812 C CA . SER A 1 233 ? 4.485 -13.326 46.306 1.00 29.08 233 SER A CA 1
ATOM 1813 C C . SER A 1 233 ? 3.808 -14.482 45.512 1.00 29.08 233 SER A C 1
ATOM 1815 O O . SER A 1 233 ? 2.859 -14.273 44.771 1.00 29.08 233 SER A O 1
ATOM 1817 N N . GLY A 1 234 ? 4.220 -15.756 45.621 1.00 26.47 234 GLY A N 1
ATOM 1818 C CA . GLY A 1 234 ? 5.360 -16.288 46.383 1.00 26.47 234 GLY A CA 1
ATOM 1819 C C . GLY A 1 234 ? 5.367 -17.815 46.598 1.00 26.47 234 GLY A C 1
ATOM 1820 O O . GLY A 1 234 ? 5.247 -18.234 47.740 1.00 26.47 234 GLY A O 1
ATOM 1821 N N . THR A 1 235 ? 5.586 -18.603 45.526 1.00 28.25 235 THR A N 1
ATOM 1822 C CA . THR A 1 235 ? 6.006 -20.041 45.534 1.00 28.25 235 THR A CA 1
ATOM 1823 C C . THR A 1 235 ? 5.064 -21.071 46.229 1.00 28.25 235 THR A C 1
ATOM 1825 O O . THR A 1 235 ? 4.036 -20.693 46.777 1.00 28.25 235 THR A O 1
ATOM 1828 N N . PRO A 1 236 ? 5.332 -22.400 46.166 1.00 36.97 236 PRO A N 1
ATOM 1829 C CA . PRO A 1 236 ? 5.511 -23.220 44.950 1.00 36.97 236 PRO A CA 1
ATOM 1830 C C . PRO A 1 236 ? 4.736 -24.572 44.963 1.00 36.97 236 PRO A C 1
ATOM 1832 O O . PRO A 1 236 ? 4.310 -25.031 46.014 1.00 36.97 236 PRO A O 1
ATOM 1835 N N . ALA A 1 237 ? 4.768 -25.289 43.822 1.00 25.36 237 ALA A N 1
ATOM 1836 C CA . ALA A 1 237 ? 4.651 -26.765 43.704 1.00 25.36 237 ALA A CA 1
ATOM 1837 C C . ALA A 1 237 ? 3.291 -27.442 44.056 1.00 25.36 237 ALA A C 1
ATOM 1839 O O . ALA A 1 237 ? 2.460 -26.865 44.738 1.00 25.36 237 ALA A O 1
ATOM 1840 N N . SER A 1 238 ? 2.999 -28.698 43.664 1.00 25.89 238 SER A N 1
ATOM 1841 C CA . SER A 1 238 ? 3.349 -29.502 42.462 1.00 25.89 238 SER A CA 1
ATOM 1842 C C . SER A 1 238 ? 2.601 -30.859 42.512 1.00 25.89 238 SER A C 1
ATOM 1844 O O . SER A 1 238 ? 2.466 -31.388 43.610 1.00 25.89 238 SER A O 1
ATOM 1846 N N . LEU A 1 239 ? 2.262 -31.469 41.355 1.00 26.78 239 LEU A N 1
ATOM 1847 C CA . LEU A 1 239 ? 1.909 -32.911 41.175 1.00 26.78 239 LEU A CA 1
ATOM 1848 C C . LEU A 1 239 ? 0.615 -33.422 41.903 1.00 26.78 239 LEU A C 1
ATOM 1850 O O . LEU A 1 239 ? 0.123 -32.783 42.820 1.00 26.78 239 LEU A O 1
ATOM 1854 N N . SER A 1 240 ? -0.033 -34.556 41.563 1.00 27.22 240 SER A N 1
ATOM 1855 C CA . SER A 1 240 ? -0.081 -35.339 40.303 1.00 27.22 240 SER A CA 1
ATOM 1856 C C . SER A 1 240 ? -1.110 -36.495 40.312 1.00 27.22 240 SER A C 1
ATOM 1858 O O . SER A 1 240 ? -1.070 -37.299 41.237 1.00 27.22 240 SER A O 1
ATOM 1860 N N . HIS A 1 241 ? -1.814 -36.698 39.181 1.00 28.34 241 HIS A N 1
ATOM 1861 C CA . HIS A 1 241 ? -2.189 -38.022 38.607 1.00 28.34 241 HIS A CA 1
ATOM 1862 C C . HIS A 1 241 ? -3.082 -38.976 39.470 1.00 28.34 241 HIS A C 1
ATOM 1864 O O . HIS A 1 241 ? -3.464 -38.604 40.574 1.00 28.34 241 HIS A O 1
ATOM 1870 N N . PRO A 1 242 ? -3.476 -40.190 39.001 1.00 36.94 242 PRO A N 1
ATOM 1871 C CA . PRO A 1 242 ? -3.367 -40.775 37.656 1.00 36.94 242 PRO A CA 1
ATOM 1872 C C . PRO A 1 242 ? -4.697 -41.247 37.022 1.00 36.94 242 PRO A C 1
ATOM 1874 O O . PRO A 1 242 ? -5.566 -41.808 37.679 1.00 36.94 242 PRO A O 1
ATOM 1877 N N . ASN A 1 243 ? -4.767 -41.197 35.688 1.00 25.09 243 ASN A N 1
ATOM 1878 C CA . ASN A 1 243 ? -4.872 -42.439 34.912 1.00 25.09 243 ASN A CA 1
ATOM 1879 C C . ASN A 1 243 ? -4.397 -42.209 33.469 1.00 25.09 243 ASN A C 1
ATOM 1881 O O . ASN A 1 243 ? -4.718 -41.196 32.853 1.00 25.09 243 ASN A O 1
ATOM 1885 N N . SER A 1 244 ? -3.587 -43.129 32.950 1.00 29.77 244 SER A N 1
ATOM 1886 C CA . SER A 1 244 ? -3.016 -43.087 31.595 1.00 29.77 244 SER A CA 1
ATOM 1887 C C . SER A 1 244 ? -2.736 -44.513 31.110 1.00 29.77 244 SER A C 1
ATOM 1889 O O . SER A 1 244 ? -2.762 -45.442 31.919 1.00 29.77 244 SER A O 1
ATOM 1891 N N . PRO A 1 245 ? -2.420 -44.688 29.820 1.00 27.16 245 PRO A N 1
ATOM 1892 C CA . PRO A 1 245 ? -1.148 -45.350 29.527 1.00 27.16 245 PRO A CA 1
ATOM 1893 C C . PRO A 1 245 ? -0.189 -44.454 28.727 1.00 27.16 245 PRO A C 1
ATOM 1895 O O . PRO A 1 245 ? -0.156 -44.446 27.499 1.00 27.16 245 PRO A O 1
ATOM 1898 N N . SER A 1 246 ? 0.629 -43.722 29.475 1.00 36.44 246 SER A N 1
ATOM 1899 C CA . SER A 1 246 ? 2.004 -43.320 29.138 1.00 36.44 246 SER A CA 1
ATOM 1900 C C . SER A 1 246 ? 2.897 -43.895 30.284 1.00 36.44 246 SER A C 1
ATOM 1902 O O . SER A 1 246 ? 2.480 -44.917 30.837 1.00 36.44 246 SER A O 1
ATOM 1904 N N . PRO A 1 247 ? 4.036 -43.339 30.767 1.00 48.19 247 PRO A N 1
ATOM 1905 C CA . PRO A 1 247 ? 4.966 -42.354 30.203 1.00 48.19 247 PRO A CA 1
ATOM 1906 C C . PRO A 1 247 ? 6.471 -42.803 30.115 1.00 48.19 247 PRO A C 1
ATOM 1908 O O . PRO A 1 247 ? 6.775 -43.458 29.122 1.00 48.19 247 PRO A O 1
ATOM 1911 N N . PRO A 1 248 ? 7.457 -42.403 30.971 1.00 54.66 248 PRO A N 1
ATOM 1912 C CA . PRO A 1 248 ? 8.705 -41.766 30.487 1.00 54.66 248 PRO A CA 1
ATOM 1913 C C . PRO A 1 248 ? 10.011 -42.356 31.094 1.00 54.66 248 PRO A C 1
ATOM 1915 O O . PRO A 1 248 ? 9.961 -43.416 31.702 1.00 54.66 248 PRO A O 1
ATOM 1918 N N . PHE A 1 249 ? 11.154 -41.638 31.029 1.00 26.88 249 PHE A N 1
ATOM 1919 C CA . PHE A 1 249 ? 12.139 -41.540 32.142 1.00 26.88 249 PHE A CA 1
ATOM 1920 C C . PHE A 1 249 ? 13.063 -40.285 32.052 1.00 26.88 249 PHE A C 1
ATOM 1922 O O . PHE A 1 249 ? 12.776 -39.388 31.262 1.00 26.88 249 PHE A O 1
ATOM 1929 N N . LEU A 1 250 ? 14.054 -40.128 32.957 1.00 28.73 250 LEU A N 1
ATOM 1930 C CA . LEU A 1 250 ? 14.469 -38.829 33.554 1.00 28.73 250 LEU A CA 1
ATOM 1931 C C . LEU A 1 250 ? 15.981 -38.681 33.941 1.00 28.73 250 LEU A C 1
ATOM 1933 O O . LEU A 1 250 ? 16.691 -39.676 34.020 1.00 28.73 250 LEU A O 1
ATOM 1937 N N . LEU A 1 251 ? 16.361 -37.448 34.365 1.00 30.67 251 LEU A N 1
ATOM 1938 C CA . LEU A 1 251 ? 17.270 -37.062 35.496 1.00 30.67 251 LEU A CA 1
ATOM 1939 C C . LEU A 1 251 ? 18.800 -36.753 35.346 1.00 30.67 251 LEU A C 1
ATOM 1941 O O . LEU A 1 251 ? 19.504 -37.305 34.509 1.00 30.67 251 LEU A O 1
ATOM 1945 N N . ALA A 1 252 ? 19.269 -35.920 36.311 1.00 25.34 252 ALA A N 1
ATOM 1946 C CA . ALA A 1 252 ? 20.632 -35.698 36.882 1.00 25.34 252 ALA A CA 1
ATOM 1947 C C . ALA A 1 252 ? 21.554 -34.515 36.418 1.00 25.34 252 ALA A C 1
ATOM 1949 O O . ALA A 1 252 ? 21.368 -33.919 35.362 1.00 25.34 252 ALA A O 1
ATOM 1950 N N . SER A 1 253 ? 22.487 -34.088 37.304 1.00 23.73 253 SER A N 1
ATOM 1951 C CA . SER A 1 253 ? 23.317 -32.830 37.316 1.00 23.73 253 SER A CA 1
ATOM 1952 C C . SER A 1 253 ? 24.561 -32.999 38.260 1.00 23.73 253 SER A C 1
ATOM 1954 O O . SER A 1 253 ? 24.658 -34.112 38.784 1.00 23.73 253 SER A O 1
ATOM 1956 N N . PRO A 1 254 ? 25.473 -32.019 38.608 1.00 45.50 254 PRO A N 1
ATOM 1957 C CA . PRO A 1 254 ? 25.599 -30.560 38.324 1.00 45.50 254 PRO A CA 1
ATOM 1958 C C . PRO A 1 254 ? 26.933 -30.091 37.631 1.00 45.50 254 PRO A C 1
ATOM 1960 O O . PRO A 1 254 ? 26.932 -30.113 36.406 1.00 45.50 254 PRO A O 1
ATOM 1963 N N . PRO A 1 255 ? 28.094 -29.797 38.290 1.00 47.88 255 PRO A N 1
ATOM 1964 C CA . PRO A 1 255 ? 28.591 -28.629 39.094 1.00 47.88 255 PRO A CA 1
ATOM 1965 C C . PRO A 1 255 ? 29.643 -27.710 38.346 1.00 47.88 255 PRO A C 1
ATOM 1967 O O . PRO A 1 255 ? 29.870 -27.952 37.170 1.00 47.88 255 PRO A O 1
ATOM 1970 N N . LYS A 1 256 ? 30.415 -26.707 38.864 1.00 29.88 256 LYS A N 1
ATOM 1971 C CA . LYS A 1 256 ? 30.368 -25.634 39.924 1.00 29.88 256 LYS A CA 1
ATOM 1972 C C . LYS A 1 256 ? 31.578 -24.629 39.773 1.00 29.88 256 LYS A C 1
ATOM 1974 O O . LYS A 1 256 ? 32.632 -25.050 39.330 1.00 29.88 256 LYS A O 1
ATOM 1979 N N . ILE A 1 257 ? 31.463 -23.399 40.336 1.00 28.06 257 ILE A N 1
ATOM 1980 C CA . ILE A 1 257 ? 32.508 -22.546 41.024 1.00 28.06 257 ILE A CA 1
ATOM 1981 C C . ILE A 1 257 ? 33.502 -21.573 40.278 1.00 28.06 257 ILE A C 1
ATOM 1983 O O . ILE A 1 257 ? 34.369 -22.012 39.541 1.00 28.06 257 ILE A O 1
ATOM 1987 N N . ARG A 1 258 ? 33.419 -20.267 40.674 1.00 26.86 258 ARG A N 1
ATOM 1988 C CA . ARG A 1 258 ? 34.391 -19.105 40.783 1.00 26.86 258 ARG A CA 1
ATOM 1989 C C . ARG A 1 258 ? 35.207 -18.593 39.549 1.00 26.86 258 ARG A C 1
ATOM 1991 O O . ARG A 1 258 ? 35.586 -19.412 38.734 1.00 26.86 258 ARG A O 1
ATOM 1998 N N . VAL A 1 259 ? 35.521 -17.296 39.268 1.00 29.06 259 VAL A N 1
ATOM 1999 C CA . VAL A 1 259 ? 35.541 -15.920 39.911 1.00 29.06 259 VAL A CA 1
ATOM 2000 C C . VAL A 1 259 ? 36.976 -15.387 40.185 1.00 29.06 259 VAL A C 1
ATOM 2002 O O . VAL A 1 259 ? 37.720 -16.128 40.815 1.00 29.06 259 VAL A O 1
ATOM 2005 N N . ALA A 1 260 ? 37.415 -14.137 39.876 1.00 25.72 260 ALA A N 1
ATOM 2006 C CA . ALA A 1 260 ? 36.955 -13.030 38.982 1.00 25.72 260 ALA A CA 1
ATOM 2007 C C . ALA A 1 260 ? 38.004 -11.854 38.896 1.00 25.72 260 ALA A C 1
ATOM 2009 O O . ALA A 1 260 ? 38.966 -11.877 39.653 1.00 25.72 260 ALA A O 1
ATOM 2010 N N . SER A 1 261 ? 37.734 -10.816 38.063 1.00 27.02 261 SER A N 1
ATOM 2011 C CA . SER A 1 261 ? 38.349 -9.442 37.983 1.00 27.02 261 SER A CA 1
ATOM 2012 C C . SER A 1 261 ? 39.836 -9.330 37.518 1.00 27.02 261 SER A C 1
ATOM 2014 O O . SER A 1 261 ? 40.470 -10.363 37.357 1.00 27.02 261 SER A O 1
ATOM 2016 N N . SER A 1 262 ? 40.479 -8.180 37.187 1.00 29.03 262 SER A N 1
ATOM 2017 C CA . SER A 1 262 ? 40.145 -6.722 37.083 1.00 29.03 262 SER A CA 1
ATOM 2018 C C . SER A 1 262 ? 41.293 -5.910 36.401 1.00 29.03 262 SER A C 1
ATOM 2020 O O . SER A 1 262 ? 42.437 -6.282 36.619 1.00 29.03 262 SER A O 1
ATOM 2022 N N . GLN A 1 263 ? 41.003 -4.741 35.771 1.00 26.28 263 GLN A N 1
ATOM 2023 C CA . GLN A 1 263 ? 41.933 -3.583 35.514 1.00 26.28 263 GLN A CA 1
ATOM 2024 C C . GLN A 1 263 ? 43.157 -3.813 34.558 1.00 26.28 263 GLN A C 1
ATOM 2026 O O . GLN A 1 263 ? 43.469 -4.956 34.260 1.00 26.28 263 GLN A O 1
ATOM 2031 N N . SER A 1 264 ? 43.903 -2.825 34.001 1.00 27.70 264 SER A N 1
ATOM 2032 C CA . SER A 1 264 ? 43.662 -1.398 33.625 1.00 27.70 264 SER A CA 1
ATOM 2033 C C . SER A 1 264 ? 44.841 -0.772 32.811 1.00 27.70 264 SER A C 1
ATOM 2035 O O . SER A 1 264 ? 45.981 -1.063 33.140 1.00 27.70 264 SER A O 1
ATOM 2037 N N . VAL A 1 265 ? 44.542 0.166 31.886 1.00 27.56 265 VAL A N 1
ATOM 2038 C CA . VAL A 1 265 ? 45.336 1.324 31.339 1.00 27.56 265 VAL A CA 1
ATOM 2039 C C . VAL A 1 265 ? 46.757 1.219 30.695 1.00 27.56 265 VAL A C 1
ATOM 2041 O O . VAL A 1 265 ? 47.615 0.455 31.107 1.00 27.56 265 VAL A O 1
ATOM 2044 N N . ASP A 1 266 ? 46.962 2.144 29.732 1.00 24.25 266 ASP A N 1
ATOM 2045 C CA . ASP A 1 266 ? 48.173 2.911 29.314 1.00 24.25 266 ASP A CA 1
ATOM 2046 C C . ASP A 1 266 ? 49.293 2.422 28.335 1.00 24.25 266 ASP A C 1
ATOM 2048 O O . ASP A 1 266 ? 50.183 1.649 28.661 1.00 24.25 266 ASP A O 1
ATOM 2052 N N . SER A 1 267 ? 49.270 3.042 27.137 1.00 29.62 267 SER A N 1
ATOM 2053 C CA . SER A 1 267 ? 50.292 3.899 26.469 1.00 29.62 267 SER A CA 1
ATOM 2054 C C . SER A 1 267 ? 51.775 3.516 26.199 1.00 29.62 267 SER A C 1
ATOM 2056 O O . SER A 1 267 ? 52.583 3.429 27.109 1.00 29.62 267 SER A O 1
ATOM 2058 N N . ARG A 1 268 ? 52.128 3.587 24.889 1.00 33.09 268 ARG A N 1
ATOM 2059 C CA . ARG A 1 268 ? 53.319 4.202 24.201 1.00 33.09 268 ARG A CA 1
ATOM 2060 C C . ARG A 1 268 ? 54.772 3.971 24.694 1.00 33.09 268 ARG A C 1
ATOM 2062 O O . ARG A 1 268 ? 55.055 4.214 25.855 1.00 33.09 268 ARG A O 1
ATOM 2069 N N . ILE A 1 269 ? 55.721 3.811 23.741 1.00 26.72 269 ILE A N 1
ATOM 2070 C CA . ILE A 1 269 ? 56.913 4.693 23.493 1.00 26.72 269 ILE A CA 1
ATOM 2071 C C . ILE A 1 269 ? 57.717 4.246 22.227 1.00 26.72 269 ILE A C 1
ATOM 2073 O O . ILE A 1 269 ? 57.257 3.359 21.510 1.00 26.72 269 ILE A O 1
ATOM 2077 N N . THR A 1 270 ? 58.798 4.960 21.867 1.00 31.36 270 THR A N 1
ATOM 2078 C CA . THR A 1 270 ? 59.348 5.189 20.503 1.00 31.36 270 THR A CA 1
ATOM 2079 C C . THR A 1 270 ? 60.751 4.582 20.209 1.00 31.36 270 THR A C 1
ATOM 2081 O O . THR A 1 270 ? 61.289 3.830 21.015 1.00 31.36 270 THR A O 1
ATOM 2084 N N . ALA A 1 271 ? 61.328 4.901 19.034 1.00 35.91 271 ALA A N 1
ATOM 2085 C CA . ALA A 1 271 ? 62.616 4.425 18.483 1.00 35.91 271 ALA A CA 1
ATOM 2086 C C . ALA A 1 271 ? 63.828 5.381 18.733 1.00 35.91 271 ALA A C 1
ATOM 2088 O O . ALA A 1 271 ? 63.634 6.404 19.390 1.00 35.91 271 ALA A O 1
ATOM 2089 N N . PRO A 1 272 ? 65.051 5.078 18.218 1.00 46.06 272 PRO A N 1
ATOM 2090 C CA . PRO A 1 272 ? 66.226 5.976 18.238 1.00 46.06 272 PRO A CA 1
ATOM 2091 C C . PRO A 1 272 ? 66.874 6.300 16.856 1.00 46.06 272 PRO A C 1
ATOM 2093 O O . PRO A 1 272 ? 66.689 5.562 15.888 1.00 46.06 272 PRO A O 1
ATOM 2096 N N . ASP A 1 273 ? 67.706 7.357 16.815 1.00 36.03 273 ASP A N 1
ATOM 2097 C CA . ASP A 1 273 ? 68.360 7.963 15.626 1.00 36.03 273 ASP A CA 1
ATOM 2098 C C . ASP A 1 273 ? 69.911 7.980 15.674 1.00 36.03 273 ASP A C 1
ATOM 2100 O O . ASP A 1 273 ? 70.502 7.785 16.737 1.00 36.03 273 ASP A O 1
ATOM 2104 N N . ILE A 1 274 ? 70.558 8.317 14.539 1.00 31.98 274 ILE A N 1
ATOM 2105 C CA . ILE A 1 274 ? 71.960 8.792 14.373 1.00 31.98 274 ILE A CA 1
ATOM 2106 C C . ILE A 1 274 ? 72.027 9.672 13.087 1.00 31.98 274 ILE A C 1
ATOM 2108 O O . ILE A 1 274 ? 71.413 9.274 12.101 1.00 31.98 274 ILE A O 1
ATOM 2112 N N . ILE A 1 275 ? 72.832 10.737 12.904 1.00 38.53 275 ILE A N 1
ATOM 2113 C CA . ILE A 1 275 ? 73.146 11.990 13.650 1.00 38.53 275 ILE A CA 1
ATOM 2114 C C . ILE A 1 275 ? 74.166 12.796 12.795 1.00 38.53 275 ILE A C 1
ATOM 2116 O O . ILE A 1 275 ? 75.141 12.196 12.351 1.00 38.53 275 ILE A O 1
ATOM 2120 N N . ASP A 1 276 ? 73.984 14.115 12.593 1.00 27.95 276 ASP A N 1
ATOM 2121 C CA . ASP A 1 276 ? 75.077 15.090 12.322 1.00 27.95 276 ASP A CA 1
ATOM 2122 C C . ASP A 1 276 ? 74.641 16.558 12.627 1.00 27.95 276 ASP A C 1
ATOM 2124 O O . ASP A 1 276 ? 73.447 16.819 12.799 1.00 27.95 276 ASP A O 1
ATOM 2128 N N . GLU A 1 277 ? 75.588 17.500 12.755 1.00 31.72 277 GLU A N 1
ATOM 2129 C CA . GLU A 1 277 ? 75.490 18.763 13.545 1.00 31.72 277 GLU A CA 1
ATOM 2130 C C . GLU A 1 277 ? 75.946 20.060 12.770 1.00 31.72 277 GLU A C 1
ATOM 2132 O O . GLU A 1 277 ? 76.227 19.972 11.575 1.00 31.72 277 GLU A O 1
ATOM 2137 N N . PRO A 1 278 ? 76.127 21.276 13.368 1.00 64.38 278 PRO A N 1
ATOM 2138 C CA . PRO A 1 278 ? 75.217 22.096 14.204 1.00 64.38 278 PRO A CA 1
ATOM 2139 C C . PRO A 1 278 ? 75.250 23.631 13.897 1.00 64.38 278 PRO A C 1
ATOM 2141 O O . PRO A 1 278 ? 75.947 24.084 12.994 1.00 64.38 278 PRO A O 1
ATOM 2144 N N . VAL A 1 279 ? 74.566 24.458 14.718 1.00 27.48 279 VAL A N 1
ATOM 2145 C CA . VAL A 1 279 ? 75.104 25.662 15.434 1.00 27.48 279 VAL A CA 1
ATOM 2146 C C . VAL A 1 279 ? 74.038 26.214 16.425 1.00 27.48 279 VAL A C 1
ATOM 2148 O O . VAL A 1 279 ? 72.860 25.886 16.319 1.00 27.48 279 VAL A O 1
ATOM 2151 N N . SER A 1 280 ? 74.448 26.983 17.446 1.00 28.91 280 SER A N 1
ATOM 2152 C CA . SER A 1 280 ? 73.705 27.316 18.693 1.00 28.91 280 SER A CA 1
ATOM 2153 C C . SER A 1 280 ? 73.899 28.808 19.102 1.00 28.91 280 SER A C 1
ATOM 2155 O O . SER A 1 280 ? 74.620 29.483 18.363 1.00 28.91 280 SER A O 1
ATOM 2157 N N . PRO A 1 281 ? 73.433 29.360 20.265 1.00 57.34 281 PRO A N 1
ATOM 2158 C CA . PRO A 1 281 ? 72.421 28.938 21.275 1.00 57.34 281 PRO A CA 1
ATOM 2159 C C . PRO A 1 281 ? 71.523 30.102 21.861 1.00 57.34 281 PRO A C 1
ATOM 2161 O O . PRO A 1 281 ? 71.618 31.246 21.429 1.00 57.34 281 PRO A O 1
ATOM 2164 N N . LEU A 1 282 ? 70.765 29.816 22.951 1.00 30.20 282 LEU A N 1
ATOM 2165 C CA . LEU A 1 282 ? 70.711 30.574 24.250 1.00 30.20 282 LEU A CA 1
ATOM 2166 C C . LEU A 1 282 ? 69.381 31.235 24.787 1.00 30.20 282 LEU A C 1
ATOM 2168 O O . LEU A 1 282 ? 69.133 32.409 24.558 1.00 30.20 282 LEU A O 1
ATOM 2172 N N . ILE A 1 283 ? 68.661 30.495 25.663 1.00 31.05 283 ILE A N 1
ATOM 2173 C CA . ILE A 1 283 ? 68.091 30.845 27.018 1.00 31.05 283 ILE A CA 1
ATOM 2174 C C . ILE A 1 283 ? 66.946 31.921 27.202 1.00 31.05 283 ILE A C 1
ATOM 2176 O O . ILE A 1 283 ? 66.860 32.866 26.428 1.00 31.05 283 ILE A O 1
ATOM 2180 N N . PRO A 1 284 ? 66.027 31.779 28.211 1.00 50.81 284 PRO A N 1
ATOM 2181 C CA . PRO A 1 284 ? 64.759 32.548 28.400 1.00 50.81 284 PRO A CA 1
ATOM 2182 C C . PRO A 1 284 ? 64.833 33.514 29.642 1.00 50.81 284 PRO A C 1
ATOM 2184 O O . PRO A 1 284 ? 65.972 33.825 29.998 1.00 50.81 284 PRO A O 1
ATOM 2187 N N . PRO A 1 285 ? 63.764 33.981 30.375 1.00 54.12 285 PRO A N 1
ATOM 2188 C CA . PRO A 1 285 ? 62.292 33.752 30.310 1.00 54.12 285 PRO A CA 1
ATOM 2189 C C . PRO A 1 285 ? 61.351 34.976 30.586 1.00 54.12 285 PRO A C 1
ATOM 2191 O O . PRO A 1 285 ? 61.827 36.087 30.784 1.00 54.12 285 PRO A O 1
ATOM 2194 N N . ALA A 1 286 ? 60.023 34.719 30.680 1.00 30.59 286 ALA A N 1
ATOM 2195 C CA . ALA A 1 286 ? 59.038 35.241 31.676 1.00 30.59 286 ALA A CA 1
ATOM 2196 C C . ALA A 1 286 ? 57.665 35.764 31.147 1.00 30.59 286 ALA A C 1
ATOM 2198 O O . ALA A 1 286 ? 57.580 36.383 30.095 1.00 30.59 286 ALA A O 1
ATOM 2199 N N . GLU A 1 287 ? 56.628 35.539 31.977 1.00 28.08 287 GLU A N 1
ATOM 2200 C CA . GLU A 1 287 ? 55.311 36.222 32.100 1.00 28.08 287 GLU A CA 1
ATOM 2201 C C . GLU A 1 287 ? 54.238 36.195 30.969 1.00 28.08 287 GLU A C 1
ATOM 2203 O O . GLU A 1 287 ? 54.461 35.817 29.823 1.00 28.08 287 GLU A O 1
ATOM 2208 N N . MET A 1 288 ? 52.995 36.507 31.377 1.00 36.88 288 MET A N 1
ATOM 2209 C CA . MET A 1 288 ? 51.735 36.604 30.597 1.00 36.88 288 MET A CA 1
ATOM 2210 C C . MET A 1 288 ? 51.349 38.111 30.435 1.00 36.88 288 MET A C 1
ATOM 2212 O O . MET A 1 288 ? 52.065 38.918 31.028 1.00 36.88 288 MET A O 1
ATOM 2216 N N . PRO A 1 289 ? 50.238 38.567 29.775 1.00 49.44 289 PRO A N 1
ATOM 2217 C CA . PRO A 1 289 ? 49.072 37.833 29.236 1.00 49.44 289 PRO A CA 1
ATOM 2218 C C . PRO A 1 289 ? 48.428 38.377 27.911 1.00 49.44 289 PRO A C 1
ATOM 2220 O O . PRO A 1 289 ? 48.927 39.300 27.281 1.00 49.44 289 PRO A O 1
ATOM 2223 N N . LEU A 1 290 ? 47.221 37.858 27.603 1.00 29.52 290 LEU A N 1
ATOM 2224 C CA . LEU A 1 290 ? 46.082 38.466 26.862 1.00 29.52 290 LEU A CA 1
ATOM 2225 C C . LEU A 1 290 ? 45.948 38.419 25.312 1.00 29.52 290 LEU A C 1
ATOM 2227 O O . LEU A 1 290 ? 46.864 38.645 24.533 1.00 29.52 290 LEU A O 1
ATOM 2231 N N . THR A 1 291 ? 44.661 38.318 24.926 1.00 35.34 291 THR A N 1
ATOM 2232 C CA . THR A 1 291 ? 43.986 38.651 23.641 1.00 35.34 291 THR A CA 1
ATOM 2233 C C . THR A 1 291 ? 44.089 37.698 22.420 1.00 35.34 291 THR A C 1
ATOM 2235 O O . THR A 1 291 ? 45.022 36.906 22.334 1.00 35.34 291 THR A O 1
ATOM 2238 N N . PRO A 1 292 ? 43.055 37.658 21.532 1.00 43.81 292 PRO A N 1
ATOM 2239 C CA . PRO A 1 292 ? 42.674 36.422 20.827 1.00 43.81 292 PRO A CA 1
ATOM 2240 C C . PRO A 1 292 ? 42.974 36.371 19.314 1.00 43.81 292 PRO A C 1
ATOM 2242 O O . PRO A 1 292 ? 42.998 37.390 18.627 1.00 43.81 292 PRO A O 1
ATOM 2245 N N . GLY A 1 293 ? 43.095 35.147 18.783 1.00 30.30 293 GLY A N 1
ATOM 2246 C CA . GLY A 1 293 ? 43.209 34.847 17.347 1.00 30.30 293 GLY A CA 1
ATOM 2247 C C . GLY A 1 293 ? 41.901 34.366 16.693 1.00 30.30 293 GLY A C 1
ATOM 2248 O O . GLY A 1 293 ? 41.010 33.838 17.358 1.00 30.30 293 GLY A O 1
ATOM 2249 N N . PHE A 1 294 ? 41.795 34.553 15.374 1.00 34.59 294 PHE A N 1
ATOM 2250 C CA . PHE A 1 294 ? 40.605 34.262 14.557 1.00 34.59 294 PHE A CA 1
ATOM 2251 C C . PHE A 1 294 ? 40.342 32.752 14.347 1.00 34.59 294 PHE A C 1
ATOM 2253 O O . PHE A 1 294 ? 41.289 31.964 14.320 1.00 34.59 294 PHE A O 1
ATOM 2260 N N . PRO A 1 295 ? 39.078 32.329 14.121 1.00 43.22 295 PRO A N 1
ATOM 2261 C CA . PRO A 1 295 ? 38.754 30.941 13.795 1.00 43.22 295 PRO A CA 1
ATOM 2262 C C . PRO A 1 295 ? 39.256 30.551 12.395 1.00 43.22 295 PRO A C 1
ATOM 2264 O O . PRO A 1 295 ? 39.042 31.271 11.420 1.00 43.22 295 PRO A O 1
ATOM 2267 N N . GLN A 1 296 ? 39.884 29.378 12.283 1.00 37.72 296 GLN A N 1
ATOM 2268 C CA . GLN A 1 296 ? 40.334 28.826 11.002 1.00 37.72 296 GLN A CA 1
ATOM 2269 C C . GLN A 1 296 ? 39.149 28.437 10.101 1.00 37.72 296 GLN A C 1
ATOM 2271 O O . GLN A 1 296 ? 38.145 27.886 10.560 1.00 37.72 296 GLN A O 1
ATOM 2276 N N . ALA A 1 297 ? 39.282 28.690 8.797 1.00 44.25 297 ALA A N 1
ATOM 2277 C CA . ALA A 1 297 ? 38.311 28.254 7.799 1.00 44.25 297 ALA A CA 1
ATOM 2278 C C . ALA A 1 297 ? 38.355 26.726 7.617 1.00 44.25 297 ALA A C 1
ATOM 2280 O O . ALA A 1 297 ? 39.430 26.131 7.576 1.00 44.25 297 ALA A O 1
ATOM 2281 N N . LYS A 1 298 ? 37.184 26.091 7.478 1.00 42.91 298 LYS A N 1
ATOM 2282 C CA . LYS A 1 298 ? 37.092 24.652 7.190 1.00 42.91 298 LYS A CA 1
ATOM 2283 C C . LYS A 1 298 ? 37.501 24.362 5.746 1.00 42.91 298 LYS A C 1
ATOM 2285 O O . LYS A 1 298 ? 37.051 25.041 4.825 1.00 42.91 298 LYS A O 1
ATOM 2290 N N . GLU A 1 299 ? 38.305 23.321 5.570 1.00 48.06 299 GLU A N 1
ATOM 2291 C CA . GLU A 1 299 ? 38.709 22.808 4.263 1.00 48.06 299 GLU A CA 1
ATOM 2292 C C . GLU A 1 299 ? 37.498 22.275 3.471 1.00 48.06 299 GLU A C 1
ATOM 2294 O O . GLU A 1 299 ? 36.542 21.743 4.043 1.00 48.06 299 GLU A O 1
ATOM 2299 N N . THR A 1 300 ? 37.501 22.462 2.149 1.00 45.16 300 THR A N 1
ATOM 2300 C CA . THR A 1 300 ? 36.349 22.157 1.293 1.00 45.16 300 THR A CA 1
ATOM 2301 C C . THR A 1 300 ? 36.406 20.739 0.730 1.00 45.16 300 THR A C 1
ATOM 2303 O O . THR A 1 300 ? 37.365 20.344 0.067 1.00 45.16 300 THR A O 1
ATOM 2306 N N . VAL A 1 301 ? 35.330 19.975 0.949 1.00 59.47 301 VAL A N 1
ATOM 2307 C CA . VAL A 1 301 ? 35.172 18.618 0.406 1.00 59.47 301 VAL A CA 1
ATOM 2308 C C . VAL A 1 301 ? 35.132 18.677 -1.122 1.00 59.47 301 VAL A C 1
ATOM 2310 O O . VAL A 1 301 ? 34.205 19.242 -1.706 1.00 59.47 301 VAL A O 1
ATOM 2313 N N . LYS A 1 302 ? 36.132 18.079 -1.773 1.00 52.16 302 LYS A N 1
ATOM 2314 C CA . LYS A 1 302 ? 36.177 17.908 -3.229 1.00 52.16 302 LYS A CA 1
ATOM 2315 C C . LYS A 1 302 ? 35.484 16.605 -3.622 1.00 52.16 302 LYS A C 1
ATOM 2317 O O . LYS A 1 302 ? 35.661 15.581 -2.969 1.00 52.16 302 LYS A O 1
ATOM 2322 N N . VAL A 1 303 ? 34.714 16.656 -4.705 1.00 62.28 303 VAL A N 1
ATOM 2323 C CA . VAL A 1 303 ? 34.090 15.491 -5.342 1.00 62.28 303 VAL A CA 1
ATOM 2324 C C . VAL A 1 303 ? 34.495 15.519 -6.809 1.00 62.28 303 VAL A C 1
ATOM 2326 O O . VAL A 1 303 ? 34.060 16.399 -7.553 1.00 62.28 303 VAL A O 1
ATOM 2329 N N . ASP A 1 304 ? 35.347 14.581 -7.219 1.00 52.91 304 ASP A N 1
ATOM 2330 C CA . ASP A 1 304 ? 35.888 14.546 -8.578 1.00 52.91 304 ASP A CA 1
ATOM 2331 C C . ASP A 1 304 ? 34.846 14.023 -9.573 1.00 52.91 304 ASP A C 1
ATOM 2333 O O . ASP A 1 304 ? 34.653 12.822 -9.768 1.00 52.91 304 ASP A O 1
ATOM 2337 N N . ILE A 1 305 ? 34.152 14.955 -10.226 1.00 61.25 305 ILE A N 1
ATOM 2338 C CA . ILE A 1 305 ? 33.231 14.651 -11.321 1.00 61.25 305 ILE A CA 1
ATOM 2339 C C . ILE A 1 305 ? 34.056 14.436 -12.593 1.00 61.25 305 ILE A C 1
ATOM 2341 O O . ILE A 1 305 ? 34.574 15.390 -13.177 1.00 61.25 305 ILE A O 1
ATOM 2345 N N . ALA A 1 306 ? 34.141 13.181 -13.044 1.00 51.78 306 ALA A N 1
ATOM 2346 C CA . ALA A 1 306 ? 34.797 12.778 -14.289 1.00 51.78 306 ALA A CA 1
ATOM 2347 C C . ALA A 1 306 ? 34.046 13.312 -15.526 1.00 51.78 306 ALA A C 1
ATOM 2349 O O . ALA A 1 306 ? 33.296 12.602 -16.195 1.00 51.78 306 ALA A O 1
ATOM 2350 N N . CYS A 1 307 ? 34.222 14.601 -15.804 1.00 54.34 307 CYS A N 1
ATOM 2351 C CA . CYS A 1 307 ? 33.554 15.307 -16.885 1.00 54.34 307 CYS A CA 1
ATOM 2352 C C . CYS A 1 307 ? 34.359 15.158 -18.191 1.00 54.34 307 CYS A C 1
ATOM 2354 O O . CYS A 1 307 ? 35.515 15.594 -18.225 1.00 54.34 307 CYS A O 1
ATOM 2356 N N . PRO A 1 308 ? 33.798 14.578 -19.273 1.00 53.47 308 PRO A N 1
ATOM 2357 C CA . PRO A 1 308 ? 34.503 14.477 -20.545 1.00 53.47 308 PRO A CA 1
ATOM 2358 C C . PRO A 1 308 ? 34.839 15.870 -21.084 1.00 53.47 308 PRO A C 1
ATOM 2360 O O . PRO A 1 308 ? 33.942 16.676 -21.345 1.00 53.47 308 PRO A O 1
ATOM 2363 N N . LYS A 1 309 ? 36.133 16.153 -21.260 1.00 50.88 309 LYS A N 1
ATOM 2364 C CA . LYS A 1 309 ? 36.578 17.298 -22.060 1.00 50.88 309 LYS A CA 1
ATOM 2365 C C . LYS A 1 309 ? 36.303 16.995 -23.542 1.00 50.88 309 LYS A C 1
ATOM 2367 O O . LYS A 1 309 ? 36.416 15.833 -23.937 1.00 50.88 309 LYS A O 1
ATOM 2372 N N . PRO A 1 310 ? 35.949 17.991 -24.369 1.00 49.25 310 PRO A N 1
ATOM 2373 C CA . PRO A 1 310 ? 35.839 17.781 -25.807 1.00 49.25 310 PRO A CA 1
ATOM 2374 C C . PRO A 1 310 ? 37.225 17.458 -26.387 1.00 49.25 310 PRO A C 1
ATOM 2376 O O . PRO A 1 310 ? 38.141 18.270 -26.285 1.00 49.25 310 PRO A O 1
ATOM 2379 N N . ASN A 1 311 ? 37.384 16.276 -26.988 1.00 46.91 311 ASN A N 1
ATOM 2380 C CA . ASN A 1 311 ? 38.577 15.939 -27.768 1.00 46.91 311 ASN A CA 1
ATOM 2381 C C . ASN A 1 311 ? 38.498 16.657 -29.123 1.00 46.91 311 ASN A C 1
ATOM 2383 O O . ASN A 1 311 ? 37.648 16.324 -29.949 1.00 46.91 311 ASN A O 1
ATOM 2387 N N . GLU A 1 312 ? 39.398 17.609 -29.366 1.00 48.38 312 GLU A N 1
ATOM 2388 C CA . GLU A 1 312 ? 39.442 18.381 -30.621 1.00 48.38 312 GLU A CA 1
ATOM 2389 C C . GLU A 1 312 ? 39.849 17.523 -31.841 1.00 48.38 312 GLU A C 1
ATOM 2391 O O . GLU A 1 312 ? 39.553 17.867 -32.981 1.00 48.38 312 GLU A O 1
ATOM 2396 N N . GLU A 1 313 ? 40.441 16.347 -31.614 1.00 45.44 313 GLU A N 1
ATOM 2397 C CA . GLU A 1 313 ? 40.986 15.440 -32.639 1.00 45.44 313 GLU A CA 1
ATOM 2398 C C . GLU A 1 313 ? 39.937 14.664 -33.473 1.00 45.44 313 GLU A C 1
ATOM 2400 O O . GLU A 1 313 ? 40.299 13.769 -34.235 1.00 45.44 313 GLU A O 1
ATOM 2405 N N . SER A 1 314 ? 38.633 14.949 -33.344 1.00 48.78 314 SER A N 1
ATOM 2406 C CA . SER A 1 314 ? 37.557 14.142 -33.963 1.00 48.78 314 SER A CA 1
ATOM 2407 C C . SER A 1 314 ? 36.770 14.827 -35.093 1.00 48.78 314 SER A C 1
ATOM 2409 O O . SER A 1 314 ? 35.621 14.474 -35.376 1.00 48.78 314 SER A O 1
ATOM 2411 N N . MET A 1 315 ? 37.390 15.772 -35.806 1.00 54.16 315 MET A N 1
ATOM 2412 C CA . MET A 1 315 ? 36.916 16.179 -37.136 1.00 54.16 315 MET A CA 1
ATOM 2413 C C . MET A 1 315 ? 37.382 15.174 -38.199 1.00 54.16 315 MET A C 1
ATOM 2415 O O . MET A 1 315 ? 38.396 15.366 -38.864 1.00 54.16 315 MET A O 1
ATOM 2419 N N . VAL A 1 316 ? 36.628 14.083 -38.374 1.00 57.03 316 VAL A N 1
ATOM 2420 C CA . VAL A 1 316 ? 36.858 13.127 -39.473 1.00 57.03 316 VAL A CA 1
ATOM 2421 C C . VAL A 1 316 ? 36.425 13.771 -40.796 1.00 57.03 316 VAL A C 1
ATOM 2423 O O . VAL A 1 316 ? 35.244 13.790 -41.144 1.00 57.03 316 VAL A O 1
ATOM 2426 N N . SER A 1 317 ? 37.395 14.323 -41.525 1.00 57.69 317 SER A N 1
ATOM 2427 C CA . SER A 1 317 ? 37.169 15.179 -42.699 1.00 57.69 317 SER A CA 1
ATOM 2428 C C . SER A 1 317 ? 36.503 14.506 -43.903 1.00 57.69 317 SER A C 1
ATOM 2430 O O . SER A 1 317 ? 36.014 15.224 -44.766 1.00 57.69 317 SER A O 1
ATOM 2432 N N . ASP A 1 318 ? 36.400 13.175 -43.954 1.00 71.38 318 ASP A N 1
ATOM 2433 C CA . ASP A 1 318 ? 35.807 12.414 -45.068 1.00 71.38 318 ASP A CA 1
ATOM 2434 C C . ASP A 1 318 ? 34.594 11.573 -44.640 1.00 71.38 318 ASP A C 1
ATOM 2436 O O . ASP A 1 318 ? 34.517 11.087 -43.510 1.00 71.38 318 ASP A O 1
ATOM 2440 N N . ASP A 1 319 ? 33.662 11.336 -45.569 1.00 82.44 319 ASP A N 1
ATOM 2441 C CA . ASP A 1 319 ? 32.504 10.444 -45.388 1.00 82.44 319 ASP A CA 1
ATOM 2442 C C . ASP A 1 319 ? 32.894 8.953 -45.501 1.00 82.44 319 ASP A C 1
ATOM 2444 O O . ASP A 1 319 ? 32.360 8.176 -46.295 1.00 82.44 319 ASP A O 1
ATOM 2448 N N . GLY A 1 320 ? 33.899 8.558 -44.719 1.00 85.62 320 GLY A N 1
ATOM 2449 C CA . GLY A 1 320 ? 34.415 7.195 -44.676 1.00 85.62 320 GLY A CA 1
ATOM 2450 C C . GLY A 1 320 ? 33.570 6.246 -43.810 1.00 85.62 320 GLY A C 1
ATOM 2451 O O . GLY A 1 320 ? 32.751 6.686 -42.994 1.00 85.62 320 GLY A O 1
ATOM 2452 N N . PRO A 1 321 ? 33.814 4.922 -43.890 1.00 86.06 321 PRO A N 1
ATOM 2453 C CA . PRO A 1 321 ? 33.123 3.929 -43.062 1.00 86.06 321 PRO A CA 1
ATOM 2454 C C . PRO A 1 321 ? 33.209 4.210 -41.553 1.00 86.06 321 PRO A C 1
ATOM 2456 O O . PRO A 1 321 ? 32.242 3.972 -40.835 1.00 86.06 321 PRO A O 1
ATOM 2459 N N . VAL A 1 322 ? 34.333 4.768 -41.083 1.00 84.88 322 VAL A N 1
ATOM 2460 C CA . VAL A 1 322 ? 34.543 5.154 -39.676 1.00 84.88 322 VAL A CA 1
ATOM 2461 C C . VAL A 1 322 ? 33.608 6.294 -39.261 1.00 84.88 322 VAL A C 1
ATOM 2463 O O . VAL A 1 322 ? 32.935 6.181 -38.241 1.00 84.88 322 VAL A O 1
ATOM 2466 N N . PHE A 1 323 ? 33.488 7.354 -40.070 1.00 88.44 323 PHE A N 1
ATOM 2467 C CA . PHE A 1 323 ? 32.571 8.473 -39.812 1.00 88.44 323 PHE A CA 1
ATOM 2468 C C . PHE A 1 323 ? 31.117 7.989 -39.699 1.00 88.44 323 PHE A C 1
ATOM 2470 O O . PHE A 1 323 ? 30.424 8.297 -38.725 1.00 88.44 323 PHE A O 1
ATOM 2477 N N . ARG A 1 324 ? 30.678 7.145 -40.642 1.00 89.81 324 ARG A N 1
ATOM 2478 C CA . ARG A 1 324 ? 29.327 6.561 -40.636 1.00 89.81 324 ARG A CA 1
ATOM 2479 C C . ARG A 1 324 ? 29.094 5.592 -39.472 1.00 89.81 324 ARG A C 1
ATOM 2481 O O . ARG A 1 324 ? 27.991 5.567 -38.928 1.00 89.81 324 ARG A O 1
ATOM 2488 N N . ALA A 1 325 ? 30.106 4.831 -39.052 1.00 87.50 325 ALA A N 1
ATOM 2489 C CA . ALA A 1 325 ? 30.024 3.979 -37.865 1.00 87.50 325 ALA A CA 1
ATOM 2490 C C . ALA A 1 325 ? 29.881 4.808 -36.574 1.00 87.50 325 ALA A C 1
ATOM 2492 O O . ALA A 1 325 ? 29.002 4.519 -35.760 1.00 87.50 325 ALA A O 1
ATOM 2493 N N . THR A 1 326 ? 30.674 5.874 -36.422 1.00 88.88 326 THR A N 1
ATOM 2494 C CA . THR A 1 326 ? 30.604 6.792 -35.275 1.00 88.88 326 THR A CA 1
ATOM 2495 C C . THR A 1 326 ? 29.254 7.506 -35.204 1.00 88.88 326 THR A C 1
ATOM 2497 O O . THR A 1 326 ? 28.625 7.494 -34.146 1.00 88.88 326 THR A O 1
ATOM 2500 N N . LEU A 1 327 ? 28.745 8.051 -36.319 1.00 89.75 327 LEU A N 1
ATOM 2501 C CA . LEU A 1 327 ? 27.395 8.630 -36.358 1.00 89.75 327 LEU A CA 1
ATOM 2502 C C . LEU A 1 327 ? 26.333 7.609 -35.936 1.00 89.75 327 LEU A C 1
ATOM 2504 O O . LEU A 1 327 ? 25.532 7.902 -35.054 1.00 89.75 327 LEU A O 1
ATOM 2508 N N . LYS A 1 328 ? 26.364 6.388 -36.480 1.00 90.81 328 LYS A N 1
ATOM 2509 C CA . LYS A 1 328 ? 25.402 5.327 -36.139 1.00 90.81 328 LYS A CA 1
ATOM 2510 C C . LYS A 1 328 ? 25.449 4.919 -34.657 1.00 90.81 328 LYS A C 1
ATOM 2512 O O . LYS A 1 328 ? 24.412 4.599 -34.075 1.00 90.81 328 LYS A O 1
ATOM 2517 N N . ALA A 1 329 ? 26.620 4.967 -34.020 1.00 89.00 329 ALA A N 1
ATOM 2518 C CA . ALA A 1 329 ? 26.750 4.751 -32.578 1.00 89.00 329 ALA A CA 1
ATOM 2519 C C . ALA A 1 329 ? 26.131 5.905 -31.759 1.00 89.00 329 ALA A C 1
ATOM 2521 O O . ALA A 1 329 ? 25.414 5.658 -30.785 1.00 89.00 329 ALA A O 1
ATOM 2522 N N . LEU A 1 330 ? 26.338 7.159 -32.178 1.00 89.81 330 LEU A N 1
ATOM 2523 C CA . LEU A 1 330 ? 25.720 8.338 -31.555 1.00 89.81 330 LEU A CA 1
ATOM 2524 C C . LEU A 1 330 ? 24.194 8.370 -31.760 1.00 89.81 330 LEU A C 1
ATOM 2526 O O . LEU A 1 330 ? 23.460 8.696 -30.830 1.00 89.81 330 LEU A O 1
ATOM 2530 N N . GLU A 1 331 ? 23.692 7.953 -32.924 1.00 91.44 331 GLU A N 1
ATOM 2531 C CA . GLU A 1 331 ? 22.260 7.741 -33.183 1.00 91.44 331 GLU A CA 1
ATOM 2532 C C . GLU A 1 331 ? 21.654 6.714 -32.216 1.00 91.44 331 GLU A C 1
ATOM 2534 O O . GLU A 1 331 ? 20.594 6.952 -31.632 1.00 91.44 331 GLU A O 1
ATOM 2539 N N . GLN A 1 332 ? 22.333 5.581 -32.001 1.00 91.31 332 GLN A N 1
ATOM 2540 C CA . GLN A 1 332 ? 21.887 4.552 -31.061 1.00 91.31 332 GLN A CA 1
ATOM 2541 C C . GLN A 1 332 ? 21.889 5.074 -29.612 1.00 91.31 332 GLN A C 1
ATOM 2543 O O . GLN A 1 332 ? 20.924 4.845 -28.875 1.00 91.31 332 GLN A O 1
ATOM 2548 N N . LYS A 1 333 ? 22.916 5.845 -29.213 1.00 89.38 333 LYS A N 1
ATOM 2549 C CA . LYS A 1 333 ? 22.956 6.551 -27.918 1.00 89.38 333 LYS A CA 1
ATOM 2550 C C . LYS A 1 333 ? 21.787 7.542 -27.794 1.00 89.38 333 LYS A C 1
ATOM 2552 O O . LYS A 1 333 ? 21.106 7.541 -26.769 1.00 89.38 333 LYS A O 1
ATOM 2557 N N . THR A 1 334 ? 21.476 8.300 -28.849 1.00 90.75 334 THR A N 1
ATOM 2558 C CA . THR A 1 334 ? 20.332 9.230 -28.905 1.00 90.75 334 THR A CA 1
ATOM 2559 C C . THR A 1 334 ? 18.987 8.506 -28.767 1.00 90.75 334 THR A C 1
ATOM 2561 O O . THR A 1 334 ? 18.147 8.929 -27.972 1.00 90.75 334 THR A O 1
ATOM 2564 N N . GLY A 1 335 ? 18.767 7.390 -29.471 1.00 89.75 335 GLY A N 1
ATOM 2565 C CA . GLY A 1 335 ? 17.526 6.604 -29.383 1.00 89.75 335 GLY A CA 1
ATOM 2566 C C . GLY A 1 335 ? 17.283 6.010 -27.987 1.00 89.75 335 GLY A C 1
ATOM 2567 O O . GLY A 1 335 ? 16.163 6.058 -27.459 1.00 89.75 335 GLY A O 1
ATOM 2568 N N . ASN A 1 336 ? 18.351 5.538 -27.341 1.00 89.00 336 ASN A N 1
ATOM 2569 C CA . ASN A 1 336 ? 18.320 5.108 -25.944 1.00 89.00 336 ASN A CA 1
ATOM 2570 C C . ASN A 1 336 ? 18.007 6.288 -25.007 1.00 89.00 336 ASN A C 1
ATOM 2572 O O . ASN A 1 336 ? 17.087 6.200 -24.189 1.00 89.00 336 ASN A O 1
ATOM 2576 N N . MET A 1 337 ? 18.709 7.415 -25.166 1.00 87.94 337 MET A N 1
ATOM 2577 C CA . MET A 1 337 ? 18.518 8.629 -24.365 1.00 87.94 337 MET A CA 1
ATOM 2578 C C . MET A 1 337 ? 17.094 9.184 -24.489 1.00 87.94 337 MET A C 1
ATOM 2580 O O . MET A 1 337 ? 16.481 9.516 -23.478 1.00 87.94 337 MET A O 1
ATOM 2584 N N . ARG A 1 338 ? 16.508 9.189 -25.693 1.00 89.50 338 ARG A N 1
ATOM 2585 C CA . ARG A 1 338 ? 15.101 9.546 -25.939 1.00 89.50 338 ARG A CA 1
ATOM 2586 C C . ARG A 1 338 ? 14.139 8.687 -25.126 1.00 89.50 338 ARG A C 1
ATOM 2588 O O . ARG A 1 338 ? 13.210 9.211 -24.515 1.00 89.50 338 ARG A O 1
ATOM 2595 N N . THR A 1 339 ? 14.366 7.377 -25.106 1.00 91.50 339 THR A N 1
ATOM 2596 C CA . THR A 1 339 ? 13.502 6.422 -24.402 1.00 91.50 339 THR A CA 1
ATOM 2597 C C . THR A 1 339 ? 13.584 6.611 -22.886 1.00 91.50 339 THR A C 1
ATOM 2599 O O . THR A 1 339 ? 12.547 6.672 -22.221 1.00 91.50 339 THR A O 1
ATOM 2602 N N . GLN A 1 340 ? 14.793 6.783 -22.340 1.00 89.75 340 GLN A N 1
ATOM 2603 C CA . GLN A 1 340 ? 14.974 7.020 -20.905 1.00 89.75 340 GLN A CA 1
ATOM 2604 C C . GLN A 1 340 ? 14.488 8.412 -20.482 1.00 89.75 340 GLN A C 1
ATOM 2606 O O . GLN A 1 340 ? 13.744 8.518 -19.512 1.00 89.75 340 GLN A O 1
ATOM 2611 N N . MET A 1 341 ? 14.803 9.476 -21.227 1.00 90.44 341 MET A N 1
ATOM 2612 C CA . MET A 1 341 ? 14.402 10.838 -20.855 1.00 90.44 341 MET A CA 1
ATOM 2613 C C . MET A 1 341 ? 12.879 11.031 -20.913 1.00 90.44 341 MET A C 1
ATOM 2615 O O . MET A 1 341 ? 12.303 11.656 -20.026 1.00 90.44 341 MET A O 1
ATOM 2619 N N . LYS A 1 342 ? 12.188 10.396 -21.874 1.00 92.88 342 LYS A N 1
ATOM 2620 C CA . LYS A 1 342 ? 10.714 10.339 -21.899 1.00 92.88 342 LYS A CA 1
ATOM 2621 C C . LYS A 1 342 ? 10.137 9.634 -20.660 1.00 92.88 342 LYS A C 1
ATOM 2623 O O . LYS A 1 342 ? 9.093 10.040 -20.152 1.00 92.88 342 LYS A O 1
ATOM 2628 N N . LYS A 1 343 ? 10.799 8.576 -20.175 1.00 93.25 343 LYS A N 1
ATOM 2629 C CA . LYS A 1 343 ? 10.412 7.843 -18.956 1.00 93.25 343 LYS A CA 1
ATOM 2630 C C . LYS A 1 343 ? 10.659 8.676 -17.692 1.00 93.25 343 LYS A C 1
ATOM 2632 O O . LYS A 1 343 ? 9.814 8.650 -16.801 1.00 93.25 343 LYS A O 1
ATOM 2637 N N . VAL A 1 344 ? 11.769 9.418 -17.633 1.00 91.88 344 VAL A N 1
ATOM 2638 C CA . VAL A 1 344 ? 12.085 10.365 -16.548 1.00 91.88 344 VAL A CA 1
ATOM 2639 C C . VAL A 1 344 ? 11.038 11.476 -16.491 1.00 91.88 344 VAL A C 1
ATOM 2641 O O . VAL A 1 344 ? 10.432 11.655 -15.440 1.00 91.88 344 VAL A O 1
ATOM 2644 N N . LEU A 1 345 ? 10.746 12.142 -17.615 1.00 94.69 345 LEU A N 1
ATOM 2645 C CA . LEU A 1 345 ? 9.733 13.204 -17.683 1.00 94.69 345 LEU A CA 1
ATOM 2646 C C . LEU A 1 345 ? 8.365 12.731 -17.189 1.00 94.69 345 LEU A C 1
ATOM 2648 O O . LEU A 1 345 ? 7.864 13.289 -16.218 1.00 94.69 345 LEU A O 1
ATOM 2652 N N . LYS A 1 346 ? 7.830 11.625 -17.731 1.00 95.50 346 LYS A N 1
ATOM 2653 C CA . LYS A 1 346 ? 6.530 11.085 -17.287 1.00 95.50 346 LYS A CA 1
ATOM 2654 C C . LYS A 1 346 ? 6.490 10.753 -15.786 1.00 95.50 346 LYS A C 1
ATOM 2656 O O . LYS A 1 346 ? 5.417 10.740 -15.185 1.00 95.50 346 LYS A O 1
ATOM 2661 N N . LYS A 1 347 ? 7.634 10.447 -15.162 1.00 96.44 347 LYS A N 1
ATOM 2662 C CA . LYS A 1 347 ? 7.716 10.195 -13.716 1.00 96.44 347 LYS A CA 1
ATOM 2663 C C . LYS A 1 347 ? 7.894 11.468 -12.888 1.00 96.44 347 LYS A C 1
ATOM 2665 O O . LYS A 1 347 ? 7.320 11.525 -11.807 1.00 96.44 347 LYS A O 1
ATOM 2670 N N . ALA A 1 348 ? 8.588 12.483 -13.395 1.00 94.38 348 ALA A N 1
ATOM 2671 C CA . ALA A 1 348 ? 8.672 13.795 -12.756 1.00 94.38 348 ALA A CA 1
ATOM 2672 C C . ALA A 1 348 ? 7.320 14.536 -12.797 1.00 94.38 348 ALA A C 1
ATOM 2674 O O . ALA A 1 348 ? 6.855 15.001 -11.762 1.00 94.38 348 ALA A O 1
ATOM 2675 N N . GLU A 1 349 ? 6.645 14.550 -13.952 1.00 96.69 349 GLU A N 1
ATOM 2676 C CA . GLU A 1 349 ? 5.291 15.103 -14.141 1.00 96.69 349 GLU A CA 1
ATOM 2677 C C . GLU A 1 349 ? 4.279 14.470 -13.166 1.00 96.69 349 GLU A C 1
ATOM 2679 O O . GLU A 1 349 ? 3.532 15.168 -12.485 1.00 96.69 349 GLU A O 1
ATOM 2684 N N . HIS A 1 350 ? 4.305 13.140 -13.033 1.00 96.56 350 HIS A N 1
ATOM 2685 C CA . HIS A 1 350 ? 3.451 12.410 -12.093 1.00 96.56 350 HIS A CA 1
ATOM 2686 C C . HIS A 1 350 ? 3.799 12.703 -10.623 1.00 96.56 350 HIS A C 1
ATOM 2688 O O . HIS A 1 350 ? 2.898 12.800 -9.794 1.00 96.56 350 HIS A O 1
ATOM 2694 N N . ALA A 1 351 ? 5.084 12.832 -10.276 1.00 94.81 351 ALA A N 1
ATOM 2695 C CA . ALA A 1 351 ? 5.493 13.188 -8.916 1.00 94.81 351 ALA A CA 1
ATOM 2696 C C . ALA A 1 351 ? 5.045 14.613 -8.543 1.00 94.81 351 ALA A C 1
ATOM 2698 O O . ALA A 1 351 ? 4.580 14.833 -7.429 1.00 94.81 351 ALA A O 1
ATOM 2699 N N . HIS A 1 352 ? 5.116 15.553 -9.491 1.00 97.12 352 HIS A N 1
ATOM 2700 C CA . HIS A 1 352 ? 4.596 16.909 -9.324 1.00 97.12 352 HIS A CA 1
ATOM 2701 C C . HIS A 1 352 ? 3.076 16.922 -9.097 1.00 97.12 352 HIS A C 1
ATOM 2703 O O . HIS A 1 352 ? 2.617 17.584 -8.170 1.00 97.12 352 HIS A O 1
ATOM 2709 N N . SER A 1 353 ? 2.303 16.174 -9.899 1.00 96.50 353 SER A N 1
ATOM 2710 C CA . SER A 1 353 ? 0.839 16.086 -9.746 1.00 96.50 353 SER A CA 1
ATOM 2711 C C . SER A 1 353 ? 0.454 15.589 -8.350 1.00 96.50 353 SER A C 1
ATOM 2713 O O . SER A 1 353 ? -0.183 16.320 -7.594 1.00 96.50 353 SER A O 1
ATOM 2715 N N . CYS A 1 354 ? 0.962 14.418 -7.945 1.00 96.06 354 CYS A N 1
ATOM 2716 C CA . CYS A 1 354 ? 0.634 13.831 -6.645 1.00 96.06 354 CYS A CA 1
ATOM 2717 C C . CYS A 1 354 ? 1.077 14.698 -5.456 1.00 96.06 354 CYS A C 1
ATOM 2719 O O . CYS A 1 354 ? 0.394 14.710 -4.435 1.00 96.06 354 CYS A O 1
ATOM 2721 N N . GLN A 1 355 ? 2.192 15.433 -5.564 1.00 94.38 355 GLN A N 1
ATOM 2722 C CA . GLN A 1 355 ? 2.592 16.372 -4.512 1.00 94.38 355 GLN A CA 1
ATOM 2723 C C . GLN A 1 355 ? 1.661 17.593 -4.464 1.00 94.38 355 GLN A C 1
ATOM 2725 O O . GLN A 1 355 ? 1.298 18.015 -3.372 1.00 94.38 355 GLN A O 1
ATOM 2730 N N . SER A 1 356 ? 1.225 18.139 -5.607 1.00 96.81 356 SER A N 1
ATOM 2731 C CA . SER A 1 356 ? 0.231 19.226 -5.626 1.00 96.81 356 SER A CA 1
ATOM 2732 C C . SER A 1 356 ? -1.088 18.778 -4.993 1.00 96.81 356 SER A C 1
ATOM 2734 O O . SER A 1 356 ? -1.572 19.426 -4.071 1.00 96.81 356 SER A O 1
ATOM 2736 N N . GLU A 1 357 ? -1.606 17.622 -5.414 1.00 95.69 357 GLU A N 1
ATOM 2737 C CA . GLU A 1 357 ? -2.824 17.008 -4.872 1.00 95.69 357 GLU A CA 1
ATOM 2738 C C . GLU A 1 357 ? -2.728 16.787 -3.350 1.00 95.69 357 GLU A C 1
ATOM 2740 O O . GLU A 1 357 ? -3.684 17.059 -2.624 1.00 95.69 357 GLU A O 1
ATOM 2745 N N . ALA A 1 358 ? -1.564 16.357 -2.845 1.00 94.69 358 ALA A N 1
ATOM 2746 C CA . ALA A 1 358 ? -1.311 16.210 -1.411 1.00 94.69 358 ALA A CA 1
ATOM 2747 C C . ALA A 1 358 ? -1.283 17.561 -0.669 1.00 94.69 358 ALA A C 1
ATOM 2749 O O . ALA A 1 358 ? -1.911 17.689 0.384 1.00 94.69 358 ALA A O 1
ATOM 2750 N N . ASN A 1 359 ? -0.613 18.578 -1.225 1.00 96.25 359 ASN A N 1
ATOM 2751 C CA . ASN A 1 359 ? -0.569 19.930 -0.654 1.00 96.25 359 ASN A CA 1
ATOM 2752 C C . ASN A 1 359 ? -1.986 20.536 -0.549 1.00 96.25 359 ASN A C 1
ATOM 2754 O O . ASN A 1 359 ? -2.324 21.190 0.442 1.00 96.25 359 ASN A O 1
ATOM 2758 N N . ASP A 1 360 ? -2.821 20.323 -1.568 1.00 96.00 360 ASP A N 1
ATOM 2759 C CA . ASP A 1 360 ? -4.189 20.843 -1.637 1.00 96.00 360 ASP A CA 1
ATOM 2760 C C . ASP A 1 360 ? -5.129 20.078 -0.688 1.00 96.00 360 ASP A C 1
ATOM 2762 O O . ASP A 1 360 ? -5.874 20.698 0.076 1.00 96.00 360 ASP A O 1
ATOM 2766 N N . ALA A 1 361 ? -5.023 18.745 -0.628 1.00 95.94 361 ALA A N 1
ATOM 2767 C CA . ALA A 1 361 ? -5.756 17.920 0.334 1.00 95.94 361 ALA A CA 1
ATOM 2768 C C . ALA A 1 361 ? -5.402 18.263 1.795 1.00 95.94 361 ALA A C 1
ATOM 2770 O O . ALA A 1 361 ? -6.293 18.348 2.642 1.00 95.94 361 ALA A O 1
ATOM 2771 N N . PHE A 1 362 ? -4.124 18.525 2.092 1.00 95.56 362 PHE A N 1
ATOM 2772 C CA . PHE A 1 362 ? -3.696 18.975 3.420 1.00 95.56 362 PHE A CA 1
ATOM 2773 C C . PHE A 1 362 ? -4.254 20.362 3.772 1.00 95.56 362 PHE A C 1
ATOM 2775 O O . PHE A 1 362 ? -4.624 20.612 4.918 1.00 95.56 362 PHE A O 1
ATOM 2782 N N . THR A 1 363 ? -4.382 21.249 2.781 1.00 95.75 363 THR A N 1
ATOM 2783 C CA . THR A 1 363 ? -5.005 22.570 2.964 1.00 95.75 363 THR A CA 1
ATOM 2784 C C . THR A 1 363 ? -6.481 22.422 3.347 1.00 95.75 363 THR A C 1
ATOM 2786 O O . THR A 1 363 ? -6.902 22.947 4.376 1.00 95.75 363 THR A O 1
ATOM 2789 N N . ALA A 1 364 ? -7.241 21.623 2.589 1.00 95.56 364 ALA A N 1
ATOM 2790 C CA . ALA A 1 364 ? -8.653 21.355 2.870 1.00 95.56 364 ALA A CA 1
ATOM 2791 C C . ALA A 1 364 ? -8.879 20.683 4.241 1.00 95.56 364 ALA A C 1
ATOM 2793 O O . ALA A 1 364 ? -9.853 20.990 4.926 1.00 95.56 364 ALA A O 1
ATOM 2794 N N . PHE A 1 365 ? -7.964 19.809 4.674 1.00 94.69 365 PHE A N 1
ATOM 2795 C CA . PHE A 1 365 ? -7.983 19.223 6.018 1.00 94.69 365 PHE A CA 1
ATOM 2796 C C . PHE A 1 365 ? -7.797 20.277 7.123 1.00 94.69 365 PHE A C 1
ATOM 2798 O O . PHE A 1 365 ? -8.558 20.288 8.091 1.00 94.69 365 PHE A O 1
ATOM 2805 N N . VAL A 1 366 ? -6.830 21.191 6.977 1.00 93.38 366 VAL A N 1
ATOM 2806 C CA . VAL A 1 366 ? -6.612 22.273 7.954 1.00 93.38 366 VAL A CA 1
ATOM 2807 C C . VAL A 1 366 ? -7.820 23.209 8.028 1.00 93.38 366 VAL A C 1
ATOM 2809 O O . VAL A 1 366 ? -8.201 23.608 9.127 1.00 93.38 366 VAL A O 1
ATOM 2812 N N . ASP A 1 367 ? -8.466 23.522 6.906 1.00 93.06 367 ASP A N 1
ATOM 2813 C CA . ASP A 1 367 ? -9.655 24.379 6.913 1.00 93.06 367 ASP A CA 1
ATOM 2814 C C . ASP A 1 367 ? -10.885 23.671 7.515 1.00 93.06 367 ASP A C 1
ATOM 2816 O O . ASP A 1 367 ? -11.604 24.279 8.309 1.00 93.06 367 ASP A O 1
ATOM 2820 N N . ALA A 1 368 ? -11.059 22.361 7.296 1.00 92.88 368 ALA A N 1
ATOM 2821 C CA . ALA A 1 368 ? -12.071 21.567 8.002 1.00 92.88 368 ALA A CA 1
ATOM 2822 C C . ALA A 1 368 ? -11.852 21.540 9.533 1.00 92.88 368 ALA A C 1
ATOM 2824 O O . ALA A 1 368 ? -12.819 21.571 10.300 1.00 92.88 368 ALA A O 1
ATOM 2825 N N . LEU A 1 369 ? -10.597 21.560 10.009 1.00 90.38 369 LEU A N 1
ATOM 2826 C CA . LEU A 1 369 ? -10.297 21.718 11.440 1.00 90.38 369 LEU A CA 1
ATOM 2827 C C . LEU A 1 369 ? -10.703 23.102 11.983 1.00 90.38 369 LEU A C 1
ATOM 2829 O O . LEU A 1 369 ? -11.107 23.194 13.144 1.00 90.38 369 LEU A O 1
ATOM 2833 N N . ARG A 1 370 ? -10.656 24.170 11.169 1.00 90.56 370 ARG A N 1
ATOM 2834 C CA . ARG A 1 370 ? -11.174 25.501 11.559 1.00 90.56 370 ARG A CA 1
ATOM 2835 C C . ARG A 1 370 ? -12.687 25.475 11.741 1.00 90.56 370 ARG A C 1
ATOM 2837 O O . ARG A 1 370 ? -13.189 25.996 12.736 1.00 90.56 370 ARG A O 1
ATOM 2844 N N . GLU A 1 371 ? -13.408 24.849 10.811 1.00 90.19 371 GLU A N 1
ATOM 2845 C CA . GLU A 1 371 ? -14.865 24.699 10.900 1.00 90.19 371 GLU A CA 1
ATOM 2846 C C . GLU A 1 371 ? -15.271 23.866 12.126 1.00 90.19 371 GLU A C 1
ATOM 2848 O O . GLU A 1 371 ? -16.163 24.260 12.881 1.00 90.19 371 GLU A O 1
ATOM 2853 N N . ALA A 1 372 ? -14.561 22.765 12.400 1.00 87.38 372 ALA A N 1
ATOM 2854 C CA . ALA A 1 372 ? -14.774 21.961 13.602 1.00 87.38 372 ALA A CA 1
ATOM 2855 C C . ALA A 1 372 ? -14.564 22.781 14.891 1.00 87.38 372 ALA A C 1
ATOM 2857 O O . ALA A 1 372 ? -15.408 22.743 15.795 1.00 87.38 372 ALA A O 1
ATOM 2858 N N . ALA A 1 373 ? -13.492 23.578 14.962 1.00 89.62 373 ALA A N 1
ATOM 2859 C CA . ALA A 1 373 ? -13.188 24.425 16.116 1.00 89.62 373 ALA A CA 1
ATOM 2860 C C . ALA A 1 373 ? -14.258 25.502 16.387 1.00 89.62 373 ALA A C 1
ATOM 2862 O O . ALA A 1 373 ? -14.495 25.839 17.546 1.00 89.62 373 ALA A O 1
ATOM 2863 N N . ALA A 1 374 ? -14.981 25.975 15.365 1.00 85.31 374 ALA A N 1
ATOM 2864 C CA . ALA A 1 374 ? -16.115 26.885 15.551 1.00 85.31 374 ALA A CA 1
ATOM 2865 C C . ALA A 1 374 ? -17.311 26.239 16.286 1.00 85.31 374 ALA A C 1
ATOM 2867 O O . ALA A 1 374 ? -18.137 26.952 16.856 1.00 85.31 374 ALA A O 1
ATOM 2868 N N . THR A 1 375 ? -17.406 24.902 16.302 1.00 83.38 375 THR A N 1
ATOM 2869 C CA . THR A 1 375 ? -18.469 24.154 17.007 1.00 83.38 375 THR A CA 1
ATOM 2870 C C . THR A 1 375 ? -18.015 23.545 18.336 1.00 83.38 375 THR A C 1
ATOM 2872 O O . THR A 1 375 ? -18.825 23.416 19.254 1.00 83.38 375 THR A O 1
ATOM 2875 N N . ASN A 1 376 ? -16.730 23.196 18.469 1.00 77.31 376 ASN A N 1
ATOM 2876 C CA . ASN A 1 376 ? -16.152 22.600 19.675 1.00 77.31 376 ASN A CA 1
ATOM 2877 C C . ASN A 1 376 ? -14.745 23.161 19.957 1.00 77.31 376 ASN A C 1
ATOM 2879 O O . ASN A 1 376 ? -13.734 22.456 19.879 1.00 77.31 376 ASN A O 1
ATOM 2883 N N . ALA A 1 377 ? -14.690 24.457 20.275 1.00 80.25 377 ALA A N 1
ATOM 2884 C CA . ALA A 1 377 ? -13.443 25.201 20.455 1.00 80.25 377 ALA A CA 1
ATOM 2885 C C . ALA A 1 377 ? -12.489 24.535 21.460 1.00 80.25 377 ALA A C 1
ATOM 2887 O O . ALA A 1 377 ? -11.312 24.358 21.161 1.00 80.25 377 ALA A O 1
ATOM 2888 N N . ASN A 1 378 ? -12.998 24.084 22.609 1.00 78.94 378 ASN A N 1
ATOM 2889 C CA . ASN A 1 378 ? -12.173 23.513 23.680 1.00 78.94 378 ASN A CA 1
ATOM 2890 C C . ASN A 1 378 ? -11.432 22.226 23.270 1.00 78.94 378 ASN A C 1
ATOM 2892 O O . ASN A 1 378 ? -10.404 21.918 23.863 1.00 78.94 378 ASN A O 1
ATOM 2896 N N . ALA A 1 379 ? -11.929 21.481 22.275 1.00 76.56 379 ALA A N 1
ATOM 2897 C CA . ALA A 1 379 ? -11.298 20.245 21.810 1.00 76.56 379 ALA A CA 1
ATOM 2898 C C . ALA A 1 379 ? -10.293 20.456 20.662 1.00 76.56 379 ALA A C 1
ATOM 2900 O O . ALA A 1 379 ? -9.325 19.708 20.560 1.00 76.56 379 ALA A O 1
ATOM 2901 N N . VAL A 1 380 ? -10.518 21.447 19.789 1.00 83.75 380 VAL A N 1
ATOM 2902 C CA . VAL A 1 380 ? -9.761 21.597 18.525 1.00 83.75 380 VAL A CA 1
ATOM 2903 C C . VAL A 1 380 ? -8.894 22.860 18.494 1.00 83.75 380 VAL A C 1
ATOM 2905 O O . VAL A 1 380 ? -7.788 22.833 17.949 1.00 83.75 380 VAL A O 1
ATOM 2908 N N . GLN A 1 381 ? -9.340 23.960 19.111 1.00 87.38 381 GLN A N 1
ATOM 2909 C CA . GLN A 1 381 ? -8.668 25.262 19.033 1.00 87.38 381 GLN A CA 1
ATOM 2910 C C . GLN A 1 381 ? -7.209 25.255 19.543 1.00 87.38 381 GLN A C 1
ATOM 2912 O O . GLN A 1 381 ? -6.388 25.907 18.890 1.00 87.38 381 GLN A O 1
ATOM 2917 N N . PRO A 1 382 ? -6.823 24.533 20.622 1.00 87.62 382 PRO A N 1
ATOM 2918 C CA . PRO A 1 382 ? -5.430 24.502 21.084 1.00 87.62 382 PRO A CA 1
ATOM 2919 C C . PRO A 1 382 ? -4.479 23.887 20.047 1.00 87.62 382 PRO A C 1
ATOM 2921 O O . PRO A 1 382 ? -3.489 24.512 19.660 1.00 87.62 382 PRO A O 1
ATOM 2924 N N . ALA A 1 383 ? -4.821 22.705 19.519 1.00 86.81 383 ALA A N 1
ATOM 2925 C CA . ALA A 1 383 ? -4.040 22.021 18.487 1.00 86.81 383 ALA A CA 1
ATOM 2926 C C . ALA A 1 383 ? -3.994 22.824 17.176 1.00 86.81 383 ALA A C 1
ATOM 2928 O O . ALA A 1 383 ? -2.929 22.959 16.567 1.00 86.81 383 ALA A O 1
ATOM 2929 N N . LEU A 1 384 ? -5.126 23.419 16.779 1.00 89.69 384 LEU A N 1
ATOM 2930 C CA . LEU A 1 384 ? -5.209 24.332 15.641 1.00 89.69 384 LEU A CA 1
ATOM 2931 C C . LEU A 1 384 ? -4.234 25.509 15.811 1.00 89.69 384 LEU A C 1
ATOM 2933 O O . LEU A 1 384 ? -3.382 25.725 14.957 1.00 89.69 384 LEU A O 1
ATOM 2937 N N . THR A 1 385 ? -4.292 26.205 16.948 1.00 88.50 385 THR A N 1
ATOM 2938 C CA . THR A 1 385 ? -3.523 27.435 17.214 1.00 88.50 385 THR A CA 1
ATOM 2939 C C . THR A 1 385 ? -2.019 27.196 17.388 1.00 88.50 385 THR A C 1
ATOM 2941 O O . THR A 1 385 ? -1.211 28.030 16.973 1.00 88.50 385 THR A O 1
ATOM 2944 N N . HIS A 1 386 ? -1.612 26.090 18.020 1.00 86.31 386 HIS A N 1
ATOM 2945 C CA . HIS A 1 386 ? -0.202 25.843 18.357 1.00 86.31 386 HIS A CA 1
ATOM 2946 C C . HIS A 1 386 ? 0.543 25.014 17.307 1.00 86.31 386 HIS A C 1
ATOM 2948 O O . HIS A 1 386 ? 1.719 25.283 17.067 1.00 86.31 386 HIS A O 1
ATOM 2954 N N . TYR A 1 387 ? -0.116 24.048 16.659 1.00 90.81 387 TYR A N 1
ATOM 2955 C CA . TYR A 1 387 ? 0.515 23.196 15.650 1.00 90.81 387 TYR A CA 1
ATOM 2956 C C . TYR A 1 387 ? 0.141 23.613 14.226 1.00 90.81 387 TYR A C 1
ATOM 2958 O O . TYR A 1 387 ? 1.017 24.005 13.449 1.00 90.81 387 TYR A O 1
ATOM 2966 N N . PHE A 1 388 ? -1.148 23.565 13.875 1.00 91.75 388 PHE A N 1
ATOM 2967 C CA . PHE A 1 388 ? -1.571 23.735 12.482 1.00 91.75 388 PHE A CA 1
ATOM 2968 C C . PHE A 1 388 ? -1.366 25.171 11.969 1.00 91.75 388 PHE A C 1
ATOM 2970 O O . PHE A 1 388 ? -0.836 25.369 10.876 1.00 91.75 388 PHE A O 1
ATOM 2977 N N . ASP A 1 389 ? -1.656 26.181 12.792 1.00 90.00 389 ASP A N 1
ATOM 2978 C CA . ASP A 1 389 ? -1.437 27.598 12.483 1.00 90.00 389 ASP A CA 1
ATOM 2979 C C . ASP A 1 389 ? -0.010 28.108 12.773 1.00 90.00 389 ASP A C 1
ATOM 2981 O O . ASP A 1 389 ? 0.237 29.320 12.740 1.00 90.00 389 ASP A O 1
ATOM 2985 N N . LYS A 1 390 ? 0.958 27.212 13.001 1.00 90.12 390 LYS A N 1
ATOM 2986 C CA . LYS A 1 390 ? 2.383 27.564 13.130 1.00 90.12 390 LYS A CA 1
ATOM 2987 C C . LYS A 1 390 ? 3.264 26.581 12.358 1.00 90.12 390 LYS A C 1
ATOM 2989 O O . LYS A 1 390 ? 3.649 26.863 11.226 1.00 90.12 390 LYS A O 1
ATOM 2994 N N . ILE A 1 391 ? 3.528 25.419 12.951 1.00 92.69 391 ILE A N 1
ATOM 2995 C CA . ILE A 1 391 ? 4.449 24.392 12.445 1.00 92.69 391 ILE A CA 1
ATOM 2996 C C . ILE A 1 391 ? 3.971 23.832 11.100 1.00 92.69 391 ILE A C 1
ATOM 2998 O O . ILE A 1 391 ? 4.734 23.821 10.136 1.00 92.69 391 ILE A O 1
ATOM 3002 N N . ALA A 1 392 ? 2.701 23.426 10.995 1.00 92.88 392 ALA A N 1
ATOM 3003 C CA . ALA A 1 392 ? 2.200 22.805 9.768 1.00 92.88 392 ALA A CA 1
ATOM 3004 C C . ALA A 1 392 ? 2.161 23.773 8.573 1.00 92.88 392 ALA A C 1
ATOM 3006 O O . ALA A 1 392 ? 2.373 23.354 7.436 1.00 92.88 392 ALA A O 1
ATOM 3007 N N . ARG A 1 393 ? 1.945 25.077 8.813 1.00 93.00 393 ARG A N 1
ATOM 3008 C CA . ARG A 1 393 ? 1.971 26.091 7.747 1.00 93.00 393 ARG A CA 1
ATOM 3009 C C . ARG A 1 393 ? 3.373 26.267 7.154 1.00 93.00 393 ARG A C 1
ATOM 3011 O O . ARG A 1 393 ? 3.493 26.447 5.947 1.00 93.00 393 ARG A O 1
ATOM 3018 N N . GLU A 1 394 ? 4.418 26.191 7.977 1.00 94.56 394 GLU A N 1
ATOM 3019 C CA . GLU A 1 394 ? 5.812 26.256 7.513 1.00 94.56 394 GLU A CA 1
ATOM 3020 C C . GLU A 1 394 ? 6.230 24.989 6.748 1.00 94.56 394 GLU A C 1
ATOM 3022 O O . GLU A 1 394 ? 6.907 25.089 5.724 1.00 94.56 394 GLU A O 1
ATOM 3027 N N . ILE A 1 395 ? 5.750 23.811 7.169 1.00 95.12 395 ILE A N 1
ATOM 3028 C CA . ILE A 1 395 ? 5.920 22.553 6.419 1.00 95.12 395 ILE A CA 1
ATOM 3029 C C . ILE A 1 395 ? 5.251 22.663 5.039 1.00 95.12 395 ILE A C 1
ATOM 3031 O O . ILE A 1 395 ? 5.924 22.507 4.020 1.00 95.12 395 ILE A O 1
ATOM 3035 N N . LEU A 1 396 ? 3.967 23.038 4.987 1.00 95.44 396 LEU A N 1
ATOM 3036 C CA . LEU A 1 396 ? 3.216 23.195 3.736 1.00 95.44 396 LEU A CA 1
ATOM 3037 C C . LEU A 1 396 ? 3.832 24.260 2.806 1.00 95.44 396 LEU A C 1
ATOM 3039 O O . LEU A 1 396 ? 3.809 24.110 1.583 1.00 95.44 396 LEU A O 1
ATOM 3043 N N . ALA A 1 397 ? 4.402 25.335 3.361 1.00 95.44 397 ALA A N 1
ATOM 3044 C CA . ALA A 1 397 ? 5.119 26.346 2.585 1.00 95.44 397 ALA A CA 1
ATOM 3045 C C . ALA A 1 397 ? 6.384 25.769 1.922 1.00 95.44 397 ALA A C 1
ATOM 3047 O O . ALA A 1 397 ? 6.614 26.013 0.734 1.00 95.44 397 ALA A O 1
ATOM 3048 N N . TYR A 1 398 ? 7.164 24.960 2.648 1.00 96.44 398 TYR A N 1
ATOM 3049 C CA . TYR A 1 398 ? 8.294 24.224 2.078 1.00 96.44 398 TYR A CA 1
ATOM 3050 C C . TYR A 1 398 ? 7.844 23.217 1.008 1.00 96.44 398 TYR A C 1
ATOM 3052 O O . TYR A 1 398 ? 8.424 23.195 -0.077 1.00 96.44 398 TYR A O 1
ATOM 3060 N N . GLU A 1 399 ? 6.799 22.424 1.255 1.00 95.56 399 GLU A N 1
ATOM 3061 C CA . GLU A 1 399 ? 6.321 21.415 0.299 1.00 95.56 399 GLU A CA 1
ATOM 3062 C C . GLU A 1 399 ? 5.822 22.049 -1.006 1.00 95.56 399 GLU A C 1
ATOM 3064 O O . GLU A 1 399 ? 6.215 21.620 -2.097 1.00 95.56 399 GLU A O 1
ATOM 3069 N N . ARG A 1 400 ? 5.053 23.143 -0.923 1.00 96.06 400 ARG A N 1
ATOM 3070 C CA . ARG A 1 400 ? 4.637 23.935 -2.092 1.00 96.06 400 ARG A CA 1
ATOM 3071 C C . ARG A 1 400 ? 5.841 24.514 -2.849 1.00 96.06 400 ARG A C 1
ATOM 3073 O O . ARG A 1 400 ? 5.891 24.409 -4.075 1.00 96.06 400 ARG A O 1
ATOM 3080 N N . GLN A 1 401 ? 6.847 25.049 -2.151 1.00 95.88 401 GLN A N 1
ATOM 3081 C CA . GLN A 1 401 ? 8.069 25.560 -2.789 1.00 95.88 401 GLN A CA 1
ATOM 3082 C C . GLN A 1 401 ? 8.899 24.441 -3.444 1.00 95.88 401 GLN A C 1
ATOM 3084 O O . GLN A 1 401 ? 9.412 24.620 -4.548 1.00 95.88 401 GLN A O 1
ATOM 3089 N N . ASN A 1 402 ? 9.004 23.271 -2.813 1.00 95.81 402 ASN A N 1
ATOM 3090 C CA . ASN A 1 402 ? 9.673 22.091 -3.363 1.00 95.81 402 ASN A CA 1
ATOM 3091 C C . ASN A 1 402 ? 8.949 21.559 -4.617 1.00 95.81 402 ASN A C 1
ATOM 3093 O O . ASN A 1 402 ? 9.595 21.213 -5.607 1.00 95.81 402 ASN A O 1
ATOM 3097 N N . THR A 1 403 ? 7.612 21.589 -4.616 1.00 96.50 403 THR A N 1
ATOM 3098 C CA . THR A 1 403 ? 6.764 21.258 -5.779 1.00 96.50 403 THR A CA 1
ATOM 3099 C C . THR A 1 403 ? 7.053 22.205 -6.950 1.00 96.50 403 THR A C 1
ATOM 3101 O O . THR A 1 403 ? 7.369 21.760 -8.055 1.00 96.50 403 THR A O 1
ATOM 3104 N N . TYR A 1 404 ? 7.060 23.518 -6.697 1.00 96.25 404 TYR A N 1
ATOM 3105 C CA . TYR A 1 404 ? 7.420 24.532 -7.694 1.00 96.25 404 TYR A CA 1
ATOM 3106 C C . TYR A 1 404 ? 8.861 24.366 -8.213 1.00 96.25 404 TYR A C 1
ATOM 3108 O O . TYR A 1 404 ? 9.110 24.469 -9.417 1.00 96.25 404 TYR A O 1
ATOM 3116 N N . ASN A 1 405 ? 9.812 24.048 -7.329 1.00 95.81 405 ASN A N 1
ATOM 3117 C CA . ASN A 1 405 ? 11.204 23.785 -7.699 1.00 95.81 405 ASN A CA 1
ATOM 3118 C C . ASN A 1 405 ? 11.329 22.560 -8.623 1.00 95.81 405 ASN A C 1
ATOM 3120 O O . ASN A 1 405 ? 12.108 22.603 -9.575 1.00 95.81 405 ASN A O 1
ATOM 3124 N N . LEU A 1 406 ? 10.547 21.496 -8.405 1.00 95.25 406 LEU A N 1
ATOM 3125 C CA . LEU A 1 406 ? 10.521 20.319 -9.284 1.00 95.25 406 LEU A CA 1
ATOM 3126 C C . LEU A 1 406 ? 10.050 20.699 -10.697 1.00 95.25 406 LEU A C 1
ATOM 3128 O O . LEU A 1 406 ? 10.683 20.319 -11.685 1.00 95.25 406 LEU A O 1
ATOM 3132 N N . GLN A 1 407 ? 9.001 21.519 -10.799 1.00 96.50 407 GLN A N 1
ATOM 3133 C CA . GLN A 1 407 ? 8.507 22.023 -12.082 1.00 96.50 407 GLN A CA 1
ATOM 3134 C C . GLN A 1 407 ? 9.540 22.907 -12.799 1.00 96.50 407 GLN A C 1
ATOM 3136 O O . GLN A 1 407 ? 9.865 22.665 -13.964 1.00 96.50 407 GLN A O 1
ATOM 3141 N N . LYS A 1 408 ? 10.080 23.920 -12.111 1.00 96.69 408 LYS A N 1
ATOM 3142 C CA . LYS A 1 408 ? 10.948 24.940 -12.723 1.00 96.69 408 LYS A CA 1
ATOM 3143 C C . LYS A 1 408 ? 12.387 24.504 -12.958 1.00 96.69 408 LYS A C 1
ATOM 3145 O O . LYS A 1 408 ? 12.985 24.917 -13.949 1.00 96.69 408 LYS A O 1
ATOM 3150 N N . ILE A 1 409 ? 12.961 23.705 -12.062 1.00 95.69 409 ILE A N 1
ATOM 3151 C CA . ILE A 1 409 ? 14.380 23.337 -12.132 1.00 95.69 409 ILE A CA 1
ATOM 3152 C C . ILE A 1 409 ? 14.573 22.045 -12.934 1.00 95.69 409 ILE A C 1
ATOM 3154 O O . ILE A 1 409 ? 15.586 21.932 -13.623 1.00 95.69 409 ILE A O 1
ATOM 3158 N N . ILE A 1 410 ? 13.608 21.111 -12.905 1.00 95.25 410 ILE A N 1
ATOM 3159 C CA . ILE A 1 410 ? 13.705 19.806 -13.584 1.00 95.25 410 ILE A CA 1
ATOM 3160 C C . ILE A 1 410 ? 12.751 19.684 -14.775 1.00 95.25 410 ILE A C 1
ATOM 3162 O O . ILE A 1 410 ? 13.219 19.476 -15.895 1.00 95.25 410 ILE A O 1
ATOM 3166 N N . ILE A 1 411 ? 11.433 19.791 -14.571 1.00 95.81 411 ILE A N 1
ATOM 3167 C CA . ILE A 1 411 ? 10.455 19.411 -15.609 1.00 95.81 411 ILE A CA 1
ATOM 3168 C C . ILE A 1 411 ? 10.553 20.332 -16.829 1.00 95.81 411 ILE A C 1
ATOM 3170 O O . ILE A 1 411 ? 10.696 19.833 -17.946 1.00 95.81 411 ILE A O 1
ATOM 3174 N N . GLU A 1 412 ? 10.540 21.655 -16.652 1.00 95.69 412 GLU A N 1
ATOM 3175 C CA . GLU A 1 412 ? 10.621 22.607 -17.772 1.00 95.69 412 GLU A CA 1
ATOM 3176 C C . GLU A 1 412 ? 11.937 22.485 -18.580 1.00 95.69 412 GLU A C 1
ATOM 3178 O O . GLU A 1 412 ? 11.860 22.320 -19.805 1.00 95.69 412 GLU A O 1
ATOM 3183 N N . PRO A 1 413 ? 13.140 22.469 -17.966 1.00 94.12 413 PRO A N 1
ATOM 3184 C CA . PRO A 1 413 ? 14.396 22.340 -18.711 1.00 94.12 413 PRO A CA 1
ATOM 3185 C C . PRO A 1 413 ? 14.587 20.974 -19.379 1.00 94.12 413 PRO A C 1
ATOM 3187 O O . PRO A 1 413 ? 14.988 20.912 -20.543 1.00 94.12 413 PRO A O 1
ATOM 3190 N N . VAL A 1 414 ? 14.244 19.872 -18.703 1.00 91.69 414 VAL A N 1
ATOM 3191 C CA . VAL A 1 414 ? 14.357 18.525 -19.293 1.00 91.69 414 VAL A CA 1
ATOM 3192 C C . VAL A 1 414 ? 13.319 18.326 -20.407 1.00 91.69 414 VAL A C 1
ATOM 3194 O O . VAL A 1 414 ? 13.608 17.675 -21.413 1.00 91.69 414 VAL A O 1
ATOM 3197 N N . THR A 1 415 ? 12.142 18.954 -20.303 1.00 94.75 415 THR A N 1
ATOM 3198 C CA . THR A 1 415 ? 11.151 18.984 -21.390 1.00 94.75 415 THR A CA 1
ATOM 3199 C C . THR A 1 415 ? 11.688 19.744 -22.597 1.00 94.75 415 THR A C 1
ATOM 3201 O O . THR A 1 415 ? 11.567 19.255 -23.722 1.00 94.75 415 THR A O 1
ATOM 3204 N N . LYS A 1 416 ? 12.337 20.897 -22.385 1.00 92.81 416 LYS A N 1
ATOM 3205 C CA . LYS A 1 416 ? 12.991 21.663 -23.454 1.00 92.81 416 LYS A CA 1
ATOM 3206 C C . LYS A 1 416 ? 14.072 20.832 -24.152 1.00 92.81 416 LYS A C 1
ATOM 3208 O O . LYS A 1 416 ? 14.016 20.713 -25.372 1.00 92.81 416 LYS A O 1
ATOM 3213 N N . LEU A 1 417 ? 14.971 20.189 -23.404 1.00 90.81 417 LEU A N 1
ATOM 3214 C CA . LEU A 1 417 ? 15.987 19.271 -23.940 1.00 90.81 417 LEU A CA 1
ATOM 3215 C C . LEU A 1 417 ? 15.354 18.144 -24.778 1.00 90.81 417 LEU A C 1
ATOM 3217 O O . LEU A 1 417 ? 15.772 17.869 -25.903 1.00 90.81 417 LEU A O 1
ATOM 3221 N N . TYR A 1 418 ? 14.303 17.506 -24.258 1.00 92.00 418 TYR A N 1
ATOM 3222 C CA . TYR A 1 418 ? 13.621 16.416 -24.954 1.00 92.00 418 TYR A CA 1
ATOM 3223 C C . TYR A 1 418 ? 12.915 16.871 -26.244 1.00 92.00 418 TYR A C 1
ATOM 3225 O O . TYR A 1 418 ? 12.920 16.145 -27.241 1.00 92.00 418 TYR A O 1
ATOM 3233 N N . GLN A 1 419 ? 12.305 18.060 -26.249 1.00 91.69 419 GLN A N 1
ATOM 3234 C CA . GLN A 1 419 ? 11.561 18.576 -27.401 1.00 91.69 419 GLN A CA 1
ATOM 3235 C C . GLN A 1 419 ? 12.440 19.258 -28.457 1.00 91.69 419 GLN A C 1
ATOM 3237 O O . GLN A 1 419 ? 12.193 19.062 -29.645 1.00 91.69 419 GLN A O 1
ATOM 3242 N N . VAL A 1 420 ? 13.428 20.054 -28.041 1.00 89.19 420 VAL A N 1
ATOM 3243 C CA . VAL A 1 420 ? 14.247 20.892 -28.931 1.00 89.19 420 VAL A CA 1
ATOM 3244 C C . VAL A 1 420 ? 15.475 20.142 -29.427 1.00 89.19 420 VAL A C 1
ATOM 3246 O O . VAL A 1 420 ? 15.755 20.190 -30.618 1.00 89.19 420 VAL A O 1
ATOM 3249 N N . ASP A 1 421 ? 16.175 19.417 -28.553 1.00 89.12 421 ASP A N 1
ATOM 3250 C CA . ASP A 1 421 ? 17.411 18.726 -28.923 1.00 89.12 421 ASP A CA 1
ATOM 3251 C C . ASP A 1 421 ? 17.114 17.269 -29.333 1.00 89.12 421 ASP A C 1
ATOM 3253 O O . ASP A 1 421 ? 17.313 16.876 -30.484 1.00 89.12 421 ASP A O 1
ATOM 3257 N N . ILE A 1 422 ? 16.537 16.461 -28.434 1.00 89.44 422 ILE A N 1
ATOM 3258 C CA . ILE A 1 422 ? 16.418 15.005 -28.651 1.00 89.44 422 ILE A CA 1
ATOM 3259 C C . ILE A 1 422 ? 15.445 14.644 -29.789 1.00 89.44 422 ILE A C 1
ATOM 3261 O O . ILE A 1 422 ? 15.737 13.747 -30.579 1.00 89.44 422 ILE A O 1
ATOM 3265 N N . LYS A 1 423 ? 14.292 15.319 -29.919 1.00 89.69 423 LYS A N 1
ATOM 3266 C CA . LYS A 1 423 ? 13.381 15.089 -31.062 1.00 89.69 423 LYS A CA 1
ATOM 3267 C C . LYS A 1 423 ? 13.927 15.639 -32.384 1.00 89.69 423 LYS A C 1
ATOM 3269 O O . LYS A 1 423 ? 13.677 15.036 -33.425 1.00 89.69 423 LYS A O 1
ATOM 3274 N N . GLN A 1 424 ? 14.646 16.765 -32.374 1.00 89.81 424 GLN A N 1
ATOM 3275 C CA . GLN A 1 424 ? 15.152 17.383 -33.608 1.00 89.81 424 GLN A CA 1
ATOM 3276 C C . GLN A 1 424 ? 16.224 16.518 -34.287 1.00 89.81 424 GLN A C 1
ATOM 3278 O O . GLN A 1 424 ? 16.325 16.539 -35.515 1.00 89.81 424 GLN A O 1
ATOM 3283 N N . ALA A 1 425 ? 16.948 15.701 -33.512 1.00 90.12 425 ALA A N 1
ATOM 3284 C CA . ALA A 1 425 ? 17.909 14.721 -34.015 1.00 90.12 425 ALA A CA 1
ATOM 3285 C C . ALA A 1 425 ? 17.341 13.816 -35.123 1.00 90.12 425 ALA A C 1
ATOM 3287 O O . ALA A 1 425 ? 18.025 13.574 -36.114 1.00 90.12 425 ALA A O 1
ATOM 3288 N N . GLU A 1 426 ? 16.086 13.365 -35.009 1.00 89.56 426 GLU A N 1
ATOM 3289 C CA . GLU A 1 426 ? 15.455 12.510 -36.027 1.00 89.56 426 GLU A CA 1
ATOM 3290 C C . GLU A 1 426 ? 15.159 13.258 -37.333 1.00 89.56 426 GLU A C 1
ATOM 3292 O O . GLU A 1 426 ? 15.289 12.673 -38.408 1.00 89.56 426 GLU A O 1
ATOM 3297 N N . SER A 1 427 ? 14.803 14.549 -37.267 1.00 90.81 427 SER A N 1
ATOM 3298 C CA . SER A 1 427 ? 14.627 15.358 -38.482 1.00 90.81 427 SER A CA 1
ATOM 3299 C C . SER A 1 427 ? 15.974 15.615 -39.142 1.00 90.81 427 SER A C 1
ATOM 3301 O O . SER A 1 427 ? 16.142 15.263 -40.303 1.00 90.81 427 SER A O 1
ATOM 3303 N N . LYS A 1 428 ? 16.964 16.128 -38.393 1.00 90.81 428 LYS A N 1
ATOM 3304 C CA . LYS A 1 428 ? 18.306 16.395 -38.937 1.00 90.81 428 LYS A CA 1
ATOM 3305 C C . LYS A 1 428 ? 18.948 15.141 -39.532 1.00 90.81 428 LYS A C 1
ATOM 3307 O O . LYS A 1 428 ? 19.565 15.234 -40.588 1.00 90.81 428 LYS A O 1
ATOM 3312 N N . LYS A 1 429 ? 18.741 13.975 -38.905 1.00 92.44 429 LYS A N 1
ATOM 3313 C CA . LYS A 1 429 ? 19.144 12.683 -39.463 1.00 92.44 429 LYS A CA 1
ATOM 3314 C C . LYS A 1 429 ? 18.501 12.437 -40.831 1.00 92.44 429 LYS A C 1
ATOM 3316 O O . LYS A 1 429 ? 19.224 12.207 -41.795 1.00 92.44 429 LYS A O 1
ATOM 3321 N N . ARG A 1 430 ? 17.165 12.470 -40.921 1.00 93.56 430 ARG A N 1
ATOM 3322 C CA . ARG A 1 430 ? 16.438 12.216 -42.179 1.00 93.56 430 ARG A CA 1
ATOM 3323 C C . ARG A 1 430 ? 16.891 13.181 -43.276 1.00 93.56 430 ARG A C 1
ATOM 3325 O O . ARG A 1 430 ? 17.158 12.749 -44.391 1.00 93.56 430 ARG A O 1
ATOM 3332 N N . ASP A 1 431 ? 17.017 14.461 -42.938 1.00 92.94 431 ASP A N 1
ATOM 3333 C CA . ASP A 1 431 ? 17.396 15.522 -43.872 1.00 92.94 431 ASP A CA 1
ATOM 3334 C C . ASP A 1 431 ? 18.844 15.329 -44.397 1.00 92.94 431 ASP A C 1
ATOM 3336 O O . ASP A 1 431 ? 19.145 15.682 -45.538 1.00 92.94 431 ASP A O 1
ATOM 3340 N N . PHE A 1 432 ? 19.736 14.719 -43.599 1.00 94.44 432 PHE A N 1
ATOM 3341 C CA . PHE A 1 432 ? 21.076 14.283 -44.022 1.00 94.44 432 PHE A CA 1
ATOM 3342 C C . PHE A 1 432 ? 21.053 12.985 -44.852 1.00 94.44 432 PHE A C 1
ATOM 3344 O O . PHE A 1 432 ? 21.714 12.918 -45.890 1.00 94.44 432 PHE A O 1
ATOM 3351 N N . GLU A 1 433 ? 20.287 11.965 -44.448 1.00 93.56 433 GLU A N 1
ATOM 3352 C CA . GLU A 1 433 ? 20.141 10.713 -45.210 1.00 93.56 433 GLU A CA 1
ATOM 3353 C C . GLU A 1 433 ? 19.542 10.958 -46.609 1.00 93.56 433 GLU A C 1
ATOM 3355 O O . GLU A 1 433 ? 19.947 10.308 -47.575 1.00 93.56 433 GLU A O 1
ATOM 3360 N N . GLU A 1 434 ? 18.628 11.924 -46.741 1.00 95.00 434 GLU A N 1
ATOM 3361 C CA . GLU A 1 434 ? 18.000 12.309 -48.008 1.00 95.00 434 GLU A CA 1
ATOM 3362 C C . GLU A 1 434 ? 18.974 13.020 -48.966 1.00 95.00 434 GLU A C 1
ATOM 3364 O O . GLU A 1 434 ? 19.152 12.554 -50.096 1.00 95.00 434 GLU A O 1
ATOM 3369 N N . GLU A 1 435 ? 19.681 14.073 -48.528 1.00 94.38 435 GLU A N 1
ATOM 3370 C CA . GLU A 1 435 ? 20.687 14.742 -49.376 1.00 94.38 435 GLU A CA 1
ATOM 3371 C C . GLU A 1 435 ? 21.879 13.811 -49.668 1.00 94.38 435 GLU A C 1
ATOM 3373 O O . GLU A 1 435 ? 22.393 13.820 -50.784 1.00 94.38 435 GLU A O 1
ATOM 3378 N N . SER A 1 436 ? 22.280 12.936 -48.732 1.00 93.50 436 SER A N 1
ATOM 3379 C CA . SER A 1 436 ? 23.303 11.911 -48.991 1.00 93.50 436 SER A CA 1
ATOM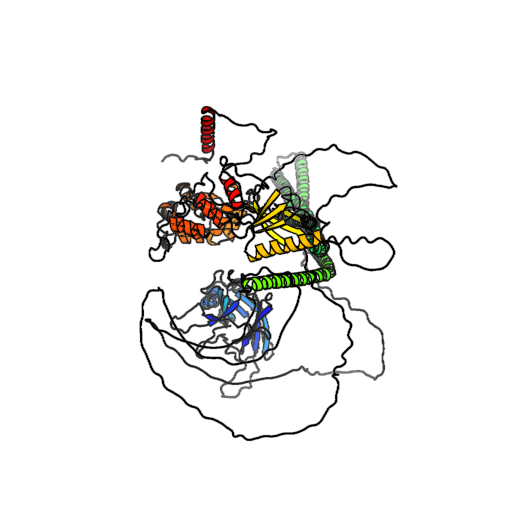 3380 C C . SER A 1 436 ? 22.865 10.948 -50.098 1.00 93.50 436 SER A C 1
ATOM 3382 O O . SER A 1 436 ? 23.619 10.696 -51.041 1.00 93.50 436 SER A O 1
ATOM 3384 N N . LYS A 1 437 ? 21.623 10.451 -50.045 1.00 94.31 437 LYS A N 1
ATOM 3385 C CA . LYS A 1 437 ? 21.062 9.563 -51.071 1.00 94.31 437 LYS A CA 1
ATOM 3386 C C . LYS A 1 437 ? 20.993 10.237 -52.444 1.00 94.31 437 LYS A C 1
ATOM 3388 O O . LYS A 1 437 ? 21.370 9.610 -53.434 1.00 94.31 437 LYS A O 1
ATOM 3393 N N . ASP A 1 438 ? 20.538 11.488 -52.520 1.00 93.88 438 ASP A N 1
ATOM 3394 C CA . ASP A 1 438 ? 20.450 12.228 -53.786 1.00 93.88 438 ASP A CA 1
ATOM 3395 C C . ASP A 1 438 ? 21.839 12.636 -54.320 1.00 93.88 438 ASP A C 1
ATOM 3397 O O . ASP A 1 438 ? 22.081 12.589 -55.526 1.00 93.88 438 ASP A O 1
ATOM 3401 N N . TYR A 1 439 ? 22.800 12.944 -53.440 1.00 94.44 439 TYR A N 1
ATOM 3402 C CA . TYR A 1 439 ? 24.200 13.155 -53.817 1.00 94.44 439 TYR A CA 1
ATOM 3403 C C . TYR A 1 439 ? 24.799 11.911 -54.480 1.00 94.44 439 TYR A C 1
ATOM 3405 O O . TYR A 1 439 ? 25.226 11.994 -55.632 1.00 94.44 439 TYR A O 1
ATOM 3413 N N . TYR A 1 440 ? 24.765 10.744 -53.827 1.00 93.75 440 TYR A N 1
ATOM 3414 C CA . TYR A 1 440 ? 25.317 9.517 -54.413 1.00 93.75 440 TYR A CA 1
ATOM 3415 C C . TYR A 1 440 ? 24.559 9.071 -55.672 1.00 93.75 440 TYR A C 1
ATOM 3417 O O . TYR A 1 440 ? 25.193 8.691 -56.658 1.00 93.75 440 TYR A O 1
ATOM 3425 N N . ALA A 1 441 ? 23.227 9.201 -55.707 1.00 93.56 441 ALA A N 1
ATOM 3426 C CA . ALA A 1 441 ? 22.441 8.926 -56.912 1.00 93.56 441 ALA A CA 1
ATOM 3427 C C . ALA A 1 441 ? 22.801 9.861 -58.083 1.00 93.56 441 ALA A C 1
ATOM 3429 O O . ALA A 1 441 ? 22.795 9.430 -59.241 1.00 93.56 441 ALA A O 1
ATOM 3430 N N . TYR A 1 442 ? 23.142 11.125 -57.808 1.00 93.62 442 TYR A N 1
ATOM 3431 C CA . TYR A 1 442 ? 23.645 12.049 -58.822 1.00 93.62 442 TYR A CA 1
ATOM 3432 C C . TYR A 1 442 ? 25.082 11.712 -59.247 1.00 93.62 442 TYR A C 1
ATOM 3434 O O . TYR A 1 442 ? 25.353 11.673 -60.445 1.00 93.62 442 TYR A O 1
ATOM 3442 N N . VAL A 1 443 ? 25.977 11.386 -58.308 1.00 92.94 443 VAL A N 1
ATOM 3443 C CA . VAL A 1 443 ? 27.368 10.979 -58.589 1.00 92.94 443 VAL A CA 1
ATOM 3444 C C . VAL A 1 443 ? 27.417 9.744 -59.492 1.00 92.94 443 VAL A C 1
ATOM 3446 O O . VAL A 1 443 ? 28.131 9.762 -60.493 1.00 92.94 443 VAL A O 1
ATOM 3449 N N . SER A 1 444 ? 26.606 8.710 -59.241 1.00 91.44 444 SER A N 1
ATOM 3450 C CA . SER A 1 444 ? 26.533 7.535 -60.128 1.00 91.44 444 SER A CA 1
ATOM 3451 C C . SER A 1 444 ? 26.072 7.887 -61.551 1.00 91.44 444 SER A C 1
ATOM 3453 O O . SER A 1 444 ? 26.569 7.319 -62.520 1.00 91.44 444 SER A O 1
ATOM 3455 N N . ARG A 1 445 ? 25.150 8.850 -61.701 1.00 89.75 445 ARG A N 1
ATOM 3456 C CA . ARG A 1 445 ? 24.678 9.346 -63.012 1.00 89.75 445 ARG A CA 1
ATOM 3457 C C . ARG A 1 445 ? 25.670 10.290 -63.699 1.00 89.75 445 ARG A C 1
ATOM 3459 O O . ARG A 1 445 ? 25.623 10.434 -64.916 1.00 89.75 445 ARG A O 1
ATOM 3466 N N . TYR A 1 446 ? 26.529 10.951 -62.932 1.00 88.62 446 TYR A N 1
ATOM 3467 C CA . TYR A 1 446 ? 27.586 11.835 -63.415 1.00 88.62 446 TYR A CA 1
ATOM 3468 C C . TYR A 1 446 ? 28.776 11.020 -63.940 1.00 88.62 446 TYR A C 1
ATOM 3470 O O . TYR A 1 446 ? 29.145 11.154 -65.102 1.00 88.62 446 TYR A O 1
ATOM 3478 N N . LEU A 1 447 ? 29.288 10.083 -63.135 1.00 87.50 447 LEU A N 1
ATOM 3479 C CA . LEU A 1 447 ? 30.401 9.198 -63.507 1.00 87.50 447 LEU A CA 1
ATOM 3480 C C . LEU A 1 447 ? 30.039 8.193 -64.619 1.00 87.50 447 LEU A C 1
ATOM 3482 O O . LEU A 1 447 ? 30.923 7.706 -65.315 1.00 87.50 447 LEU A O 1
ATOM 3486 N N . GLY A 1 448 ? 28.751 7.891 -64.812 1.00 84.38 448 GLY A N 1
ATOM 3487 C CA . GLY A 1 448 ? 28.266 7.005 -65.877 1.00 84.38 448 GLY A CA 1
ATOM 3488 C C . GLY A 1 448 ? 28.193 7.623 -67.284 1.00 84.38 448 GLY A C 1
ATOM 3489 O O . GLY A 1 448 ? 27.714 6.958 -68.204 1.00 84.38 448 GLY A O 1
ATOM 3490 N N . GLN A 1 449 ? 28.607 8.881 -67.479 1.00 81.19 449 GLN A N 1
ATOM 3491 C CA . GLN A 1 449 ? 28.525 9.557 -68.781 1.00 81.19 449 GLN A CA 1
ATOM 3492 C C . GLN A 1 449 ? 29.691 9.162 -69.700 1.00 81.19 449 GLN A C 1
ATOM 3494 O O . GLN A 1 449 ? 30.858 9.303 -69.344 1.00 81.19 449 GLN A O 1
ATOM 3499 N N . ARG A 1 450 ? 29.380 8.691 -70.917 1.00 72.81 450 ARG A N 1
ATOM 3500 C CA . ARG A 1 450 ? 30.394 8.348 -71.931 1.00 72.81 450 ARG A CA 1
ATOM 3501 C C . ARG A 1 450 ? 30.892 9.599 -72.651 1.00 72.81 450 ARG A C 1
ATOM 3503 O O . ARG A 1 450 ? 30.087 10.336 -73.229 1.00 72.81 450 ARG A O 1
ATOM 3510 N N . GLN A 1 451 ? 32.210 9.795 -72.650 1.00 63.62 451 GLN A N 1
ATOM 3511 C CA . GLN A 1 451 ? 32.879 10.995 -73.170 1.00 63.62 451 GLN A CA 1
ATOM 3512 C C . GLN A 1 451 ? 32.529 11.286 -74.640 1.00 63.62 451 GLN A C 1
ATOM 3514 O O . GLN A 1 451 ? 32.306 12.441 -74.994 1.00 63.62 451 GLN A O 1
ATOM 3519 N N . ASP A 1 452 ? 32.341 10.247 -75.456 1.00 57.09 452 ASP A N 1
ATOM 3520 C CA . ASP A 1 452 ? 32.081 10.334 -76.906 1.00 57.09 452 ASP A CA 1
ATOM 3521 C C . ASP A 1 452 ? 30.723 10.964 -77.291 1.00 57.09 452 ASP A C 1
ATOM 3523 O O . ASP A 1 452 ? 30.402 11.086 -78.471 1.00 57.09 452 ASP A O 1
ATOM 3527 N N . SER A 1 453 ? 29.879 11.311 -76.311 1.00 57.12 453 SER A N 1
ATOM 3528 C CA . SER A 1 453 ? 28.454 11.619 -76.529 1.00 57.12 453 SER A CA 1
ATOM 3529 C C . SER A 1 453 ? 27.972 12.975 -75.994 1.00 57.12 453 SER A C 1
ATOM 3531 O O . SER A 1 453 ? 26.837 13.379 -76.269 1.00 57.12 453 SER A O 1
ATOM 3533 N N . VAL A 1 454 ? 28.803 13.708 -75.243 1.00 62.47 454 VAL A N 1
ATOM 3534 C CA . VAL A 1 454 ? 28.375 14.914 -74.511 1.00 62.47 454 VAL A CA 1
ATOM 3535 C C . VAL A 1 454 ? 28.950 16.188 -75.138 1.00 62.47 454 VAL A C 1
ATOM 3537 O O . VAL A 1 454 ? 30.149 16.442 -75.093 1.00 62.47 454 VAL A O 1
ATOM 3540 N N . LYS A 1 455 ? 28.082 17.059 -75.678 1.00 71.00 455 LYS A N 1
ATOM 3541 C CA . LYS A 1 455 ? 28.480 18.416 -76.110 1.00 71.00 455 LYS A CA 1
ATOM 3542 C C . LYS A 1 455 ? 29.071 19.183 -74.919 1.00 71.00 455 LYS A C 1
ATOM 3544 O O . LYS A 1 455 ? 28.390 19.291 -73.904 1.00 71.00 455 LYS A O 1
ATOM 3549 N N . ALA A 1 456 ? 30.248 19.795 -75.070 1.00 72.38 456 ALA A N 1
ATOM 3550 C CA . ALA A 1 456 ? 31.011 20.430 -73.981 1.00 72.38 456 ALA A CA 1
ATOM 3551 C C . ALA A 1 456 ? 30.192 21.345 -73.040 1.00 72.38 456 ALA A C 1
ATOM 3553 O O . ALA A 1 456 ? 30.378 21.304 -71.827 1.00 72.38 456 ALA A O 1
ATOM 3554 N N . LYS A 1 457 ? 29.218 22.106 -73.565 1.00 76.19 457 LYS A N 1
ATOM 3555 C CA . LYS A 1 457 ? 28.294 22.913 -72.745 1.00 76.19 457 LYS A CA 1
ATOM 3556 C C . LYS A 1 457 ? 27.491 22.078 -71.728 1.00 76.19 457 LYS A C 1
ATOM 3558 O O . LYS A 1 457 ? 27.376 22.484 -70.578 1.00 76.19 457 LYS A O 1
ATOM 3563 N N . LYS A 1 458 ? 26.982 20.904 -72.123 1.00 78.62 458 LYS A N 1
ATOM 3564 C CA . LYS A 1 458 ? 26.253 19.988 -71.226 1.00 78.62 458 LYS A CA 1
ATOM 3565 C C . LYS A 1 458 ? 27.158 19.355 -70.168 1.00 78.62 458 LYS A C 1
ATOM 3567 O O . LYS A 1 458 ? 26.670 19.049 -69.085 1.00 78.62 458 LYS A O 1
ATOM 3572 N N . LEU A 1 459 ? 28.445 19.170 -70.475 1.00 80.00 459 LEU A N 1
ATOM 3573 C CA . LEU A 1 459 ? 29.429 18.696 -69.502 1.00 80.00 459 LEU A CA 1
ATOM 3574 C C . LEU A 1 459 ? 29.631 19.765 -68.418 1.00 80.00 459 LEU A C 1
ATOM 3576 O O . LEU A 1 459 ? 29.344 19.505 -67.261 1.00 80.00 459 LEU A O 1
ATOM 3580 N N . ALA A 1 460 ? 29.933 21.011 -68.797 1.00 81.94 460 ALA A N 1
ATOM 3581 C CA . ALA A 1 460 ? 30.062 22.122 -67.845 1.00 81.94 460 ALA A CA 1
ATOM 3582 C C . ALA A 1 460 ? 28.794 22.359 -66.985 1.00 81.94 460 ALA A C 1
ATOM 3584 O O . ALA A 1 460 ? 28.891 22.677 -65.798 1.00 81.94 460 ALA A O 1
ATOM 3585 N N . GLU A 1 461 ? 27.597 22.171 -67.555 1.00 84.19 461 GLU A N 1
ATOM 3586 C CA . GLU A 1 461 ? 26.322 22.202 -66.817 1.00 84.19 461 GLU A CA 1
ATOM 3587 C C . GLU A 1 461 ? 26.195 21.045 -65.800 1.00 84.19 461 GLU A C 1
ATOM 3589 O O . GLU A 1 461 ? 25.673 21.246 -64.699 1.00 84.19 461 GLU A O 1
ATOM 3594 N N . ALA A 1 462 ? 26.692 19.847 -66.129 1.00 85.81 462 ALA A N 1
ATOM 3595 C CA . ALA A 1 462 ? 26.726 18.696 -65.226 1.00 85.81 462 ALA A CA 1
ATOM 3596 C C . ALA A 1 462 ? 27.783 18.858 -64.118 1.00 85.81 462 ALA A C 1
ATOM 3598 O O . ALA A 1 462 ? 27.467 18.637 -62.949 1.00 85.81 462 ALA A O 1
ATOM 3599 N N . ASP A 1 463 ? 28.990 19.315 -64.454 1.00 86.94 463 ASP A N 1
ATOM 3600 C CA . ASP A 1 463 ? 30.087 19.590 -63.519 1.00 86.94 463 ASP A CA 1
ATOM 3601 C C . ASP A 1 463 ? 29.673 20.642 -62.480 1.00 86.94 463 ASP A C 1
ATOM 3603 O O . ASP A 1 463 ? 29.830 20.442 -61.274 1.00 86.94 463 ASP A O 1
ATOM 3607 N N . SER A 1 464 ? 29.060 21.743 -62.931 1.00 91.12 464 SER A N 1
ATOM 3608 C CA . SER A 1 464 ? 28.524 22.793 -62.055 1.00 91.12 464 SER A CA 1
ATOM 3609 C C . SER A 1 464 ? 27.465 22.243 -61.089 1.00 91.12 464 SER A C 1
ATOM 3611 O O . SER A 1 464 ? 27.500 22.512 -59.882 1.00 91.12 464 SER A O 1
ATOM 3613 N N . LYS A 1 465 ? 26.559 21.393 -61.589 1.00 91.56 465 LYS A N 1
ATOM 3614 C CA . LYS A 1 465 ? 25.522 20.744 -60.777 1.00 91.56 465 LYS A CA 1
ATOM 3615 C C . LYS A 1 465 ? 26.098 19.712 -59.797 1.00 91.56 465 LYS A C 1
ATOM 3617 O O . LYS A 1 465 ? 25.618 19.646 -58.664 1.00 91.56 465 LYS A O 1
ATOM 3622 N N . TYR A 1 466 ? 27.142 18.974 -60.180 1.00 91.31 466 TYR A N 1
ATOM 3623 C CA . TYR A 1 466 ? 27.899 18.094 -59.283 1.00 91.31 466 TYR A CA 1
ATOM 3624 C C . TYR A 1 466 ? 28.547 18.893 -58.147 1.00 91.31 466 TYR A C 1
ATOM 3626 O O . TYR A 1 466 ? 28.325 18.568 -56.982 1.00 91.31 466 TYR A O 1
ATOM 3634 N N . GLN A 1 467 ? 29.260 19.983 -58.452 1.00 91.44 467 GLN A N 1
ATOM 3635 C CA . GLN A 1 467 ? 29.878 20.832 -57.427 1.00 91.44 467 GLN A CA 1
ATOM 3636 C C . GLN A 1 467 ? 28.844 21.448 -56.477 1.00 91.44 467 GLN A C 1
ATOM 3638 O O . GLN A 1 467 ? 29.082 21.516 -55.270 1.00 91.44 467 GLN A O 1
ATOM 3643 N N . ASN A 1 468 ? 27.673 21.849 -56.986 1.00 92.38 468 ASN A N 1
ATOM 3644 C CA . ASN A 1 468 ? 26.602 22.377 -56.145 1.00 92.38 468 ASN A CA 1
ATOM 3645 C C . ASN A 1 468 ? 26.019 21.304 -55.207 1.00 92.38 468 ASN A C 1
ATOM 3647 O O . ASN A 1 468 ? 25.855 21.561 -54.017 1.00 92.38 468 ASN A O 1
ATOM 3651 N N . LYS A 1 469 ? 25.778 20.079 -55.702 1.00 93.12 469 LYS A N 1
ATOM 3652 C CA . LYS A 1 469 ? 25.329 18.968 -54.847 1.00 93.12 469 LYS A CA 1
ATOM 3653 C C . LYS A 1 469 ? 26.385 18.516 -53.845 1.00 93.12 469 LYS A C 1
ATOM 3655 O O . LYS A 1 469 ? 26.029 18.242 -52.705 1.00 93.12 469 LYS A O 1
ATOM 3660 N N . ARG A 1 470 ? 27.666 18.511 -54.224 1.00 91.00 470 ARG A N 1
ATOM 3661 C CA . ARG A 1 470 ? 28.773 18.252 -53.294 1.00 91.00 470 ARG A CA 1
ATOM 3662 C C . ARG A 1 470 ? 28.768 19.272 -52.155 1.00 91.00 470 ARG A C 1
ATOM 3664 O O . ARG A 1 470 ? 28.782 18.873 -51.000 1.00 91.00 470 ARG A O 1
ATOM 3671 N N . ARG A 1 471 ? 28.635 20.572 -52.454 1.00 91.62 471 ARG A N 1
ATOM 3672 C CA . ARG A 1 471 ? 28.534 21.624 -51.423 1.00 91.62 471 ARG A CA 1
ATOM 3673 C C . ARG A 1 471 ? 27.338 21.419 -50.483 1.00 91.62 471 ARG A C 1
ATOM 3675 O O . ARG A 1 471 ? 27.505 21.545 -49.275 1.00 91.62 471 ARG A O 1
ATOM 3682 N N . ASN A 1 472 ? 26.157 21.099 -51.017 1.00 92.19 472 ASN A N 1
ATOM 3683 C CA . ASN A 1 472 ? 24.962 20.855 -50.200 1.00 92.19 472 ASN A CA 1
ATOM 3684 C C . ASN A 1 472 ? 25.128 19.633 -49.288 1.00 92.19 472 ASN A C 1
ATOM 3686 O O . ASN A 1 472 ? 24.807 19.709 -48.103 1.00 92.19 472 ASN A O 1
ATOM 3690 N N . PHE A 1 473 ? 25.657 18.531 -49.827 1.00 94.00 473 PHE A N 1
ATOM 3691 C CA . PHE A 1 473 ? 25.949 17.326 -49.059 1.00 94.00 473 PHE A CA 1
ATOM 3692 C C . PHE A 1 473 ? 26.950 17.603 -47.929 1.00 94.00 473 PHE A C 1
ATOM 3694 O O . PHE A 1 473 ? 26.674 17.253 -46.785 1.00 94.00 473 PHE A O 1
ATOM 3701 N N . GLU A 1 474 ? 28.061 18.289 -48.217 1.00 90.94 474 GLU A N 1
ATOM 3702 C CA . GLU A 1 474 ? 29.067 18.639 -47.207 1.00 90.94 474 GLU A CA 1
ATOM 3703 C C . GLU A 1 474 ? 28.506 19.545 -46.103 1.00 90.94 474 GLU A C 1
ATOM 3705 O O . GLU A 1 474 ? 28.759 19.308 -44.922 1.00 90.94 474 GLU A O 1
ATOM 3710 N N . LEU A 1 475 ? 27.676 20.531 -46.462 1.00 91.81 475 LEU A N 1
ATOM 3711 C CA . LEU A 1 475 ? 26.993 21.381 -45.485 1.00 91.81 475 LEU A CA 1
ATOM 3712 C C . LEU A 1 475 ? 26.065 20.556 -44.579 1.00 91.81 475 LEU A C 1
ATOM 3714 O O . LEU A 1 475 ? 26.135 20.680 -43.360 1.00 91.81 475 LEU A O 1
ATOM 3718 N N . LYS A 1 476 ? 25.251 19.655 -45.148 1.00 92.50 476 LYS A N 1
ATOM 3719 C CA . LYS A 1 476 ? 24.378 18.761 -44.367 1.00 92.50 476 LYS A CA 1
ATOM 3720 C C . LYS A 1 476 ? 25.154 17.760 -43.511 1.00 92.50 476 LYS A C 1
ATOM 3722 O O . LYS A 1 476 ? 24.713 17.451 -42.404 1.00 92.50 476 LYS A O 1
ATOM 3727 N N . ARG A 1 477 ? 26.307 17.284 -43.989 1.00 90.81 477 ARG A N 1
ATOM 3728 C CA . ARG A 1 477 ? 27.224 16.418 -43.237 1.00 90.81 477 ARG A CA 1
ATOM 3729 C C . ARG A 1 477 ? 27.753 17.139 -41.999 1.00 90.81 477 ARG A C 1
ATOM 3731 O O . ARG A 1 477 ? 27.664 16.582 -40.908 1.00 90.81 477 ARG A O 1
ATOM 3738 N N . PHE A 1 478 ? 28.214 18.381 -42.160 1.00 89.75 478 PHE A N 1
ATOM 3739 C CA . PHE A 1 478 ? 28.711 19.228 -41.073 1.00 89.75 478 PHE A CA 1
ATOM 3740 C C . PHE A 1 478 ? 27.607 19.633 -40.080 1.00 89.75 478 PHE A C 1
ATOM 3742 O O . PHE A 1 478 ? 27.773 19.438 -38.875 1.00 89.75 478 PHE A O 1
ATOM 3749 N N . ASP A 1 479 ? 26.456 20.114 -40.570 1.00 90.19 479 ASP A N 1
ATOM 3750 C CA . ASP A 1 479 ? 25.282 20.476 -39.755 1.00 90.19 479 ASP A CA 1
ATOM 3751 C C . ASP A 1 479 ? 24.834 19.321 -38.843 1.00 90.19 479 ASP A C 1
ATOM 3753 O O . ASP A 1 479 ? 24.408 19.538 -37.702 1.00 90.19 479 ASP A O 1
ATOM 3757 N N . TYR A 1 480 ? 24.894 18.085 -39.357 1.00 91.62 480 TYR A N 1
ATOM 3758 C CA . TYR A 1 480 ? 24.491 16.897 -38.616 1.00 91.62 480 TYR A CA 1
ATOM 3759 C C . TYR A 1 480 ? 25.589 16.393 -37.673 1.00 91.62 480 TYR A C 1
ATOM 3761 O O . TYR A 1 480 ? 25.295 16.124 -36.507 1.00 91.62 480 TYR A O 1
ATOM 3769 N N . SER A 1 481 ? 26.853 16.322 -38.110 1.00 87.88 481 SER A N 1
ATOM 3770 C CA . SER A 1 481 ? 27.952 15.873 -37.245 1.00 87.88 481 SER A CA 1
ATOM 3771 C C . SER A 1 481 ? 28.183 16.823 -36.071 1.00 87.88 481 SER A C 1
ATOM 3773 O O . SER A 1 481 ? 28.283 16.359 -34.938 1.00 87.88 481 SER A O 1
ATOM 3775 N N . SER A 1 482 ? 28.180 18.139 -36.317 1.00 87.56 482 SER A N 1
ATOM 3776 C CA . SER A 1 482 ? 28.287 19.165 -35.273 1.00 87.56 482 SER A CA 1
ATOM 3777 C C . SER A 1 482 ? 27.151 19.041 -34.255 1.00 87.56 482 SER A C 1
ATOM 3779 O O . SER A 1 482 ? 27.398 19.027 -33.053 1.00 87.56 482 SER A O 1
ATOM 3781 N N . PHE A 1 483 ? 25.911 18.844 -34.713 1.00 89.88 483 PHE A N 1
ATOM 3782 C CA . PHE A 1 483 ? 24.761 18.679 -33.824 1.00 89.88 483 PHE A CA 1
ATOM 3783 C C . PHE A 1 483 ? 24.821 17.396 -32.975 1.00 89.88 483 PHE A C 1
ATOM 3785 O O . PHE A 1 483 ? 24.522 17.432 -31.782 1.00 89.88 483 PHE A O 1
ATOM 3792 N N . MET A 1 484 ? 25.231 16.265 -33.560 1.00 88.94 484 MET A N 1
ATOM 3793 C CA . MET A 1 484 ? 25.401 15.009 -32.815 1.00 88.94 484 MET A CA 1
ATOM 3794 C C . MET A 1 484 ? 26.579 15.080 -31.826 1.00 88.94 484 MET A C 1
ATOM 3796 O O . MET A 1 484 ? 26.538 14.429 -30.780 1.00 88.94 484 MET A O 1
ATOM 3800 N N . GLN A 1 485 ? 27.599 15.896 -32.120 1.00 84.44 485 GLN A N 1
ATOM 3801 C CA . GLN A 1 485 ? 28.691 16.218 -31.198 1.00 84.44 485 GLN A CA 1
ATOM 3802 C C . GLN A 1 485 ? 28.235 17.158 -30.068 1.00 84.44 485 GLN A C 1
ATOM 3804 O O . GLN A 1 485 ? 28.516 16.855 -28.917 1.00 84.44 485 GLN A O 1
ATOM 3809 N N . ASP A 1 486 ? 27.466 18.221 -30.324 1.00 84.56 486 ASP A N 1
ATOM 3810 C CA . ASP A 1 486 ? 26.908 19.103 -29.273 1.00 84.56 486 ASP A CA 1
ATOM 3811 C C . ASP A 1 486 ? 25.993 18.321 -28.295 1.00 84.56 486 ASP A C 1
ATOM 3813 O O . ASP A 1 486 ? 25.981 18.573 -27.085 1.00 84.56 486 ASP A O 1
ATOM 3817 N N . LEU A 1 487 ? 25.251 17.328 -28.810 1.00 86.94 487 LEU A N 1
ATOM 3818 C CA . LEU A 1 487 ? 24.321 16.494 -28.039 1.00 86.94 487 LEU A CA 1
ATOM 3819 C C . LEU A 1 487 ? 25.012 15.483 -27.101 1.00 86.94 487 LEU A C 1
ATOM 3821 O O . LEU A 1 487 ? 24.439 15.130 -26.070 1.00 86.94 487 LEU A O 1
ATOM 3825 N N . HIS A 1 488 ? 26.222 15.019 -27.435 1.00 83.81 488 HIS A N 1
ATOM 3826 C CA . HIS A 1 488 ? 26.921 13.948 -26.701 1.00 83.81 488 HIS A CA 1
ATOM 3827 C C . HIS A 1 488 ? 28.350 14.283 -26.239 1.00 83.81 488 HIS A C 1
ATOM 3829 O O . HIS A 1 488 ? 28.925 13.527 -25.457 1.00 83.81 488 HIS A O 1
ATOM 3835 N N . GLY A 1 489 ? 28.918 15.408 -26.669 1.00 69.38 489 GLY A N 1
ATOM 3836 C CA . GLY A 1 489 ? 30.240 15.927 -26.303 1.00 69.38 489 GLY A CA 1
ATOM 3837 C C . GLY A 1 489 ? 30.229 16.674 -24.970 1.00 69.38 489 GLY A C 1
ATOM 3838 O O . GLY A 1 489 ? 30.693 17.807 -24.874 1.00 69.38 489 GLY A O 1
ATOM 3839 N N . GLY A 1 490 ? 29.622 16.076 -23.944 1.00 69.06 490 GLY A N 1
ATOM 3840 C CA . GLY A 1 490 ? 29.531 16.639 -22.596 1.00 69.06 490 GLY A CA 1
ATOM 3841 C C . GLY A 1 490 ? 28.499 17.759 -22.435 1.00 69.06 490 GLY A C 1
ATOM 3842 O O . GLY A 1 490 ? 27.666 17.657 -21.544 1.00 69.06 490 GLY A O 1
ATOM 3843 N N . ARG A 1 491 ? 28.488 18.798 -23.282 1.00 79.00 491 ARG A N 1
ATOM 3844 C CA . ARG A 1 491 ? 27.716 20.046 -23.067 1.00 79.00 491 ARG A CA 1
ATOM 3845 C C . ARG A 1 491 ? 26.238 19.833 -22.706 1.00 79.00 491 ARG A C 1
ATOM 3847 O O . ARG A 1 491 ? 25.773 20.358 -21.696 1.00 79.00 491 ARG A O 1
ATOM 3854 N N . LYS A 1 492 ? 25.496 19.054 -23.502 1.00 82.00 492 LYS A N 1
ATOM 3855 C CA . LYS A 1 492 ? 24.071 18.765 -23.247 1.00 82.00 492 LYS A CA 1
ATOM 3856 C C . LYS A 1 492 ? 23.825 17.761 -22.120 1.00 82.00 492 LYS A C 1
ATOM 3858 O O . LYS A 1 492 ? 22.800 17.833 -21.447 1.00 82.00 492 LYS A O 1
ATOM 3863 N N . GLU A 1 493 ? 24.778 16.875 -21.855 1.00 78.62 493 GLU A N 1
ATOM 3864 C CA . GLU A 1 493 ? 24.705 15.905 -20.754 1.00 78.62 493 GLU A CA 1
ATOM 3865 C C . GLU A 1 493 ? 25.018 16.594 -19.400 1.00 78.62 493 GLU A C 1
ATOM 3867 O O . GLU A 1 493 ? 24.374 16.317 -18.387 1.00 78.62 493 GLU A O 1
ATOM 3872 N N . GLN A 1 494 ? 25.903 17.600 -19.406 1.00 82.44 494 GLN A N 1
ATOM 3873 C CA . GLN A 1 494 ? 26.177 18.521 -18.295 1.00 82.44 494 GLN A CA 1
ATOM 3874 C C . GLN A 1 494 ? 24.994 19.449 -17.982 1.00 82.44 494 GLN A C 1
ATOM 3876 O O . GLN A 1 494 ? 24.779 19.759 -16.811 1.00 82.44 494 GLN A O 1
ATOM 3881 N N . GLU A 1 495 ? 24.210 19.879 -18.983 1.00 86.69 495 GLU A N 1
ATOM 3882 C CA . GLU A 1 495 ? 22.992 20.681 -18.765 1.00 86.69 495 GLU A CA 1
ATOM 3883 C C . GLU A 1 495 ? 22.032 19.923 -17.824 1.00 86.69 495 GLU A C 1
ATOM 3885 O O . GLU A 1 495 ? 21.636 20.456 -16.786 1.00 86.69 495 GLU A O 1
ATOM 3890 N N . VAL A 1 496 ? 21.775 18.633 -18.089 1.00 87.19 496 VAL A N 1
ATOM 3891 C CA . VAL A 1 496 ? 20.957 17.757 -17.221 1.00 87.19 496 VAL A CA 1
ATOM 3892 C C . VAL A 1 496 ? 21.530 17.650 -15.806 1.00 87.19 496 VAL A C 1
ATOM 3894 O O . VAL A 1 496 ? 20.793 17.822 -14.833 1.00 87.19 496 VAL A O 1
ATOM 3897 N N . LEU A 1 497 ? 22.836 17.393 -15.673 1.00 88.25 497 LEU A N 1
ATOM 3898 C CA . LEU A 1 497 ? 23.489 17.280 -14.365 1.00 88.25 497 LEU A CA 1
ATOM 3899 C C . LEU A 1 497 ? 23.401 18.595 -13.571 1.00 88.25 497 LEU A C 1
ATOM 3901 O O . LEU A 1 497 ? 23.104 18.573 -12.380 1.00 88.25 497 LEU A O 1
ATOM 3905 N N . SER A 1 498 ? 23.580 19.743 -14.231 1.00 90.81 498 SER A N 1
ATOM 3906 C CA . SER A 1 498 ? 23.442 21.064 -13.608 1.00 90.81 498 SER A CA 1
ATOM 3907 C C . SER A 1 498 ? 22.030 21.290 -13.059 1.00 90.81 498 SER A C 1
ATOM 3909 O O . SER A 1 498 ? 21.877 21.782 -11.942 1.00 90.81 498 SER A O 1
ATOM 3911 N N . HIS A 1 499 ? 20.996 20.882 -13.801 1.00 92.94 499 HIS A N 1
ATOM 3912 C CA . HIS A 1 499 ? 19.606 20.954 -13.349 1.00 92.94 499 HIS A CA 1
ATOM 3913 C C . HIS A 1 499 ? 19.323 20.037 -12.149 1.00 92.94 499 HIS A C 1
ATOM 3915 O O . HIS A 1 499 ? 18.756 20.497 -11.158 1.00 92.94 499 HIS A O 1
ATOM 3921 N N . LEU A 1 500 ? 19.783 18.782 -12.185 1.00 91.81 500 LEU A N 1
ATOM 3922 C CA . LEU A 1 500 ? 19.639 17.838 -11.068 1.00 91.81 500 LEU A CA 1
ATOM 3923 C C . LEU A 1 500 ? 20.322 18.344 -9.789 1.00 91.81 500 LEU A C 1
ATOM 3925 O O . LEU A 1 500 ? 19.691 18.385 -8.732 1.00 91.81 500 LEU A O 1
ATOM 3929 N N . THR A 1 501 ? 21.573 18.804 -9.887 1.00 92.62 501 THR A N 1
ATOM 3930 C CA . THR A 1 501 ? 22.323 19.327 -8.735 1.00 92.62 501 THR A CA 1
ATOM 3931 C C . THR A 1 501 ? 21.696 20.608 -8.181 1.00 92.62 501 THR A C 1
ATOM 3933 O O . THR A 1 501 ? 21.571 20.737 -6.967 1.00 92.62 501 THR A O 1
ATOM 3936 N N . ARG A 1 502 ? 21.222 21.529 -9.036 1.00 95.06 502 ARG A N 1
ATOM 3937 C CA . ARG A 1 502 ? 20.500 22.743 -8.597 1.00 95.06 502 ARG A CA 1
ATOM 3938 C C . ARG A 1 502 ? 19.205 22.425 -7.851 1.00 95.06 502 ARG A C 1
ATOM 3940 O O . ARG A 1 502 ? 18.869 23.136 -6.909 1.00 95.06 502 ARG A O 1
ATOM 3947 N N . PHE A 1 503 ? 18.476 21.384 -8.254 1.00 95.69 503 PHE A N 1
ATOM 3948 C CA . PHE A 1 503 ? 17.261 20.968 -7.554 1.00 95.69 503 PHE A CA 1
ATOM 3949 C C . PHE A 1 503 ? 17.580 20.352 -6.187 1.00 95.69 503 PHE A C 1
ATOM 3951 O O . PHE A 1 503 ? 16.987 20.764 -5.194 1.00 95.69 503 PHE A O 1
ATOM 3958 N N . ALA A 1 504 ? 18.545 19.427 -6.120 1.00 94.06 504 ALA A N 1
ATOM 3959 C CA . ALA A 1 504 ? 18.975 18.815 -4.861 1.00 94.06 504 ALA A CA 1
ATOM 3960 C C . ALA A 1 504 ? 19.506 19.861 -3.862 1.00 94.06 504 ALA A C 1
ATOM 3962 O O . ALA A 1 504 ? 19.172 19.823 -2.678 1.00 94.06 504 ALA A O 1
ATOM 3963 N N . ASP A 1 505 ? 20.269 20.840 -4.351 1.00 94.81 505 ASP A N 1
ATOM 3964 C CA . ASP A 1 505 ? 20.757 21.985 -3.584 1.00 94.81 505 ASP A CA 1
ATOM 3965 C C . ASP A 1 505 ? 19.609 22.856 -3.041 1.00 94.81 505 ASP A C 1
ATOM 3967 O O . ASP A 1 505 ? 19.513 23.076 -1.832 1.00 94.81 505 ASP A O 1
ATOM 3971 N N . ALA A 1 506 ? 18.687 23.291 -3.907 1.00 94.94 506 ALA A N 1
ATOM 3972 C CA . ALA A 1 506 ? 17.539 24.110 -3.515 1.00 94.94 506 ALA A CA 1
ATOM 3973 C C . ALA A 1 506 ? 16.602 23.388 -2.527 1.00 94.94 506 ALA A C 1
ATOM 3975 O O . ALA A 1 506 ? 16.119 24.003 -1.575 1.00 94.94 506 ALA A O 1
ATOM 3976 N N . GLN A 1 507 ? 16.379 22.084 -2.723 1.00 94.62 507 GLN A N 1
ATOM 3977 C CA . GLN A 1 507 ? 15.625 21.229 -1.806 1.00 94.62 507 GLN A CA 1
ATOM 3978 C C . GLN A 1 507 ? 16.315 21.138 -0.438 1.00 94.62 507 GLN A C 1
ATOM 3980 O O . GLN A 1 507 ? 15.675 21.372 0.585 1.00 94.62 507 GLN A O 1
ATOM 3985 N N . THR A 1 508 ? 17.626 20.877 -0.415 1.00 94.12 508 THR A N 1
ATOM 3986 C CA . THR A 1 508 ? 18.405 20.755 0.829 1.00 94.12 508 THR A CA 1
ATOM 3987 C C . THR A 1 508 ? 18.403 22.060 1.626 1.00 94.12 508 THR A C 1
ATOM 3989 O O . THR A 1 508 ? 18.160 22.036 2.831 1.00 94.12 508 THR A O 1
ATOM 3992 N N . ARG A 1 509 ? 18.612 23.214 0.970 1.00 95.12 509 ARG A N 1
ATOM 3993 C CA . ARG A 1 509 ? 18.526 24.529 1.634 1.00 95.12 509 ARG A CA 1
ATOM 3994 C C . ARG A 1 509 ? 17.130 24.777 2.204 1.00 95.12 509 ARG A C 1
ATOM 3996 O O . ARG A 1 509 ? 17.007 25.058 3.391 1.00 95.12 509 ARG A O 1
ATOM 4003 N N . GLY A 1 510 ? 16.088 24.600 1.385 1.00 94.56 510 GLY A N 1
ATOM 4004 C CA . GLY A 1 510 ? 14.700 24.808 1.804 1.00 94.56 510 GLY A CA 1
ATOM 4005 C C . GLY A 1 510 ? 14.294 23.932 2.992 1.00 94.56 510 GLY A C 1
ATOM 4006 O O . GLY A 1 510 ? 13.641 24.421 3.910 1.00 94.56 510 GLY A O 1
ATOM 4007 N N . PHE A 1 511 ? 14.735 22.670 3.017 1.00 94.31 511 PHE A N 1
ATOM 4008 C CA . PHE A 1 511 ? 14.470 21.760 4.130 1.00 94.31 511 PHE A CA 1
ATOM 4009 C C . PHE A 1 511 ? 15.200 22.191 5.408 1.00 94.31 511 PHE A C 1
ATOM 4011 O O . PHE A 1 511 ? 14.593 22.235 6.474 1.00 94.31 511 PHE A O 1
ATOM 4018 N N . MET A 1 512 ? 16.478 22.574 5.307 1.00 95.12 512 MET A N 1
ATOM 4019 C CA . MET A 1 512 ? 17.252 23.079 6.448 1.00 95.12 512 MET A CA 1
ATOM 4020 C C . MET A 1 512 ? 16.682 24.386 7.015 1.00 95.12 512 MET A C 1
ATOM 4022 O O . MET A 1 512 ? 16.719 24.592 8.226 1.00 95.12 512 MET A O 1
ATOM 4026 N N . ASP A 1 513 ? 16.153 25.271 6.171 1.00 95.25 513 ASP A N 1
ATOM 4027 C CA . ASP A 1 513 ? 15.552 26.531 6.618 1.00 95.25 513 ASP A CA 1
ATOM 4028 C C . ASP A 1 513 ? 14.150 26.329 7.213 1.00 95.25 513 ASP A C 1
ATOM 4030 O O . ASP A 1 513 ? 13.814 26.982 8.201 1.00 95.25 513 ASP A O 1
ATOM 4034 N N . ALA A 1 514 ? 13.365 25.371 6.706 1.00 94.94 514 ALA A N 1
ATOM 4035 C CA . ALA A 1 514 ? 12.128 24.933 7.352 1.00 94.94 514 ALA A CA 1
ATOM 4036 C C . ALA A 1 514 ? 12.401 24.272 8.717 1.00 94.94 514 ALA A C 1
ATOM 4038 O O . ALA A 1 514 ? 11.752 24.614 9.705 1.00 94.94 514 ALA A O 1
ATOM 4039 N N . ALA A 1 515 ? 13.403 23.389 8.804 1.00 94.44 515 ALA A N 1
ATOM 4040 C CA . ALA A 1 515 ? 13.773 22.697 10.038 1.00 94.44 515 ALA A CA 1
ATOM 4041 C C . ALA A 1 515 ? 14.116 23.673 11.178 1.00 94.44 515 ALA A C 1
ATOM 4043 O O . ALA A 1 515 ? 13.551 23.546 12.260 1.00 94.44 515 ALA A O 1
ATOM 4044 N N . LYS A 1 516 ? 14.935 24.707 10.921 1.00 95.50 516 LYS A N 1
ATOM 4045 C CA . LYS A 1 516 ? 15.270 25.759 11.911 1.00 95.50 516 LYS A CA 1
ATOM 4046 C C . LYS A 1 516 ? 14.037 26.500 12.443 1.00 95.50 516 LYS A C 1
ATOM 4048 O O . LYS A 1 516 ? 13.972 26.843 13.621 1.00 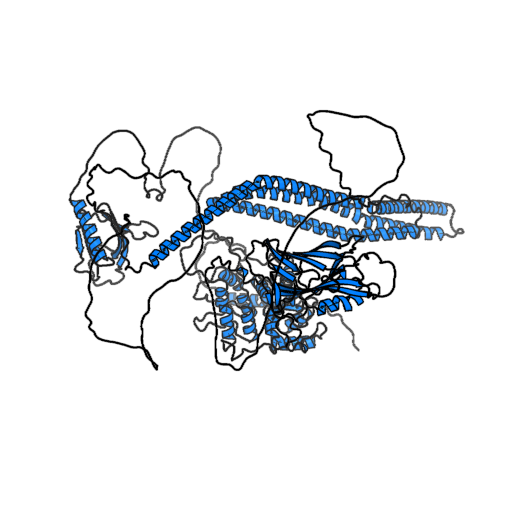95.50 516 LYS A O 1
ATOM 4053 N N . LYS A 1 517 ? 13.045 26.772 11.583 1.00 93.94 517 LYS A N 1
ATOM 4054 C CA . LYS A 1 517 ? 11.785 27.411 12.008 1.00 93.94 517 LYS A CA 1
ATOM 4055 C C . LYS A 1 517 ? 10.954 26.485 12.893 1.00 93.94 517 LYS A C 1
ATOM 4057 O O . LYS A 1 517 ? 10.364 26.940 13.868 1.00 93.94 517 LYS A O 1
ATOM 4062 N N . ILE A 1 518 ? 10.901 25.198 12.551 1.00 94.00 518 ILE A N 1
ATOM 4063 C CA . ILE A 1 518 ? 10.171 24.180 13.315 1.00 94.00 518 ILE A CA 1
ATOM 4064 C C . ILE A 1 518 ? 10.842 23.960 14.678 1.00 94.00 518 ILE A C 1
ATOM 4066 O O . ILE A 1 518 ? 10.145 23.912 15.684 1.00 94.00 518 ILE A O 1
ATOM 4070 N N . GLU A 1 519 ? 12.175 23.923 14.727 1.00 94.19 519 GLU A N 1
ATOM 4071 C CA . GLU A 1 519 ? 12.986 23.848 15.951 1.00 94.19 519 GLU A CA 1
ATOM 4072 C C . GLU A 1 519 ? 12.668 24.998 16.925 1.00 94.19 519 GLU A C 1
ATOM 4074 O O . GLU A 1 519 ? 12.403 24.754 18.100 1.00 94.19 519 GLU A O 1
ATOM 4079 N N . PHE A 1 520 ? 12.565 26.239 16.434 1.00 93.75 520 PHE A N 1
ATOM 4080 C CA . PHE A 1 520 ? 12.151 27.395 17.245 1.00 93.75 520 PHE A CA 1
ATOM 4081 C C . PHE A 1 520 ? 10.699 27.308 17.765 1.00 93.75 520 PHE A C 1
ATOM 4083 O O . PHE A 1 520 ? 10.369 27.868 18.812 1.00 93.75 520 PHE A O 1
ATOM 4090 N N . LEU A 1 521 ? 9.811 26.618 17.043 1.00 91.75 521 LEU A N 1
ATOM 4091 C CA . LEU A 1 521 ? 8.403 26.450 17.419 1.00 91.75 521 LEU A CA 1
ATOM 4092 C C . LEU A 1 521 ? 8.152 25.220 18.309 1.00 91.75 521 LEU A C 1
ATOM 4094 O O . LEU A 1 521 ? 7.130 25.180 18.998 1.00 91.75 521 LEU A O 1
ATOM 4098 N N . LEU A 1 522 ? 9.065 24.245 18.322 1.00 90.31 522 LEU A N 1
ATOM 4099 C CA . LEU A 1 522 ? 8.917 22.959 19.010 1.00 90.31 522 LEU A CA 1
ATOM 4100 C C . LEU A 1 522 ? 8.549 23.081 20.506 1.00 90.31 522 LEU A C 1
ATOM 4102 O O . LEU A 1 522 ? 7.605 22.399 20.911 1.00 90.31 522 LEU A O 1
ATOM 4106 N N . PRO A 1 523 ? 9.137 23.991 21.316 1.00 93.25 523 PRO A N 1
ATOM 4107 C CA . PRO A 1 523 ? 8.765 24.123 22.730 1.00 93.25 523 PRO A CA 1
ATOM 4108 C C . PRO A 1 523 ? 7.290 24.500 22.958 1.00 93.25 523 PRO A C 1
ATOM 4110 O O . PRO A 1 523 ? 6.712 24.167 23.990 1.00 93.25 523 PRO A O 1
ATOM 4113 N N . GLN A 1 524 ? 6.641 25.162 21.988 1.00 88.62 524 GLN A N 1
ATOM 4114 C CA . GLN A 1 524 ? 5.214 25.517 22.070 1.00 88.62 524 GLN A CA 1
ATOM 4115 C C . GLN A 1 524 ? 4.290 24.315 21.813 1.00 88.62 524 GLN A C 1
ATOM 4117 O O . GLN A 1 524 ? 3.129 24.340 22.226 1.00 88.62 524 GLN A O 1
ATOM 4122 N N . LEU A 1 525 ? 4.797 23.284 21.126 1.00 88.75 525 LEU A N 1
ATOM 4123 C CA . LEU A 1 525 ? 4.123 22.004 20.912 1.00 88.75 525 LEU A CA 1
ATOM 4124 C C . LEU A 1 525 ? 4.341 21.061 22.104 1.00 88.75 525 LEU A C 1
ATOM 4126 O O . LEU A 1 525 ? 3.407 20.385 22.528 1.00 88.75 525 LEU A O 1
ATOM 4130 N N . GLU A 1 526 ? 5.547 21.054 22.675 1.00 91.56 526 GLU A N 1
ATOM 4131 C CA . GLU A 1 526 ? 5.867 20.301 23.894 1.00 91.56 526 GLU A CA 1
ATOM 4132 C C . GLU A 1 526 ? 5.046 20.796 25.094 1.00 91.56 526 GLU A C 1
ATOM 4134 O O . GLU A 1 526 ? 4.471 19.981 25.815 1.00 91.56 526 GLU A O 1
ATOM 4139 N N . ALA A 1 527 ? 4.896 22.117 25.257 1.00 91.06 527 ALA A N 1
ATOM 4140 C CA . ALA A 1 527 ? 4.016 22.707 26.268 1.00 91.06 527 ALA A CA 1
ATOM 4141 C C . ALA A 1 527 ? 2.560 22.217 26.132 1.00 91.06 527 ALA A C 1
ATOM 4143 O O . ALA A 1 527 ? 2.005 21.687 27.093 1.00 91.06 527 ALA A O 1
ATOM 4144 N N . LEU A 1 528 ? 1.977 22.293 24.926 1.00 89.75 528 LEU A N 1
ATOM 4145 C CA . LEU A 1 528 ? 0.619 21.795 24.668 1.00 89.75 528 LEU A CA 1
ATOM 4146 C C . LEU A 1 528 ? 0.495 20.283 24.933 1.00 89.75 528 LEU A C 1
ATOM 4148 O O . LEU A 1 528 ? -0.506 19.831 25.482 1.00 89.75 528 LEU A O 1
ATOM 4152 N N . SER A 1 529 ? 1.506 19.490 24.563 1.00 91.00 529 SER A N 1
ATOM 4153 C CA . SER A 1 529 ? 1.530 18.046 24.834 1.00 91.00 529 SER A CA 1
ATOM 4154 C C . SER A 1 529 ? 1.473 17.744 26.335 1.00 91.00 529 SER A C 1
ATOM 4156 O O . SER A 1 529 ? 0.768 16.824 26.755 1.00 91.00 529 SER A O 1
ATOM 4158 N N . ASN A 1 530 ? 2.170 18.536 27.154 1.00 92.56 530 ASN A N 1
ATOM 4159 C CA . ASN A 1 530 ? 2.151 18.397 28.607 1.00 92.56 530 ASN A CA 1
ATOM 4160 C C . ASN A 1 530 ? 0.790 18.802 29.198 1.00 92.56 530 ASN A C 1
ATOM 4162 O O . ASN A 1 530 ? 0.221 18.025 29.961 1.00 92.56 530 ASN A O 1
ATOM 4166 N N . GLU A 1 531 ? 0.221 19.941 28.786 1.00 90.25 531 GLU A N 1
ATOM 4167 C CA . GLU A 1 531 ? -1.118 20.386 29.218 1.00 90.25 531 GLU A CA 1
ATOM 4168 C C . GLU A 1 531 ? -2.206 19.346 28.893 1.00 90.25 531 GLU A C 1
ATOM 4170 O O . GLU A 1 531 ? -3.035 19.017 29.743 1.00 90.25 531 GLU A O 1
ATOM 4175 N N . VAL A 1 532 ? -2.175 18.755 27.692 1.00 89.69 532 VAL A N 1
ATOM 4176 C CA . VAL A 1 532 ? -3.117 17.695 27.285 1.00 89.69 532 VAL A CA 1
ATOM 4177 C C . VAL A 1 532 ? -2.933 16.419 28.119 1.00 89.69 532 VAL A C 1
ATOM 4179 O O . VAL A 1 532 ? -3.920 15.787 28.498 1.00 89.69 532 VAL A O 1
ATOM 4182 N N . GLN A 1 533 ? -1.695 16.048 28.463 1.00 90.12 533 GLN A N 1
ATOM 4183 C CA . GLN A 1 533 ? -1.428 14.915 29.358 1.00 90.12 533 GLN A CA 1
ATOM 4184 C C . GLN A 1 533 ? -1.882 15.172 30.801 1.00 90.12 533 GLN A C 1
ATOM 4186 O O . GLN A 1 533 ? -2.249 14.228 31.498 1.00 90.12 533 GLN A O 1
ATOM 4191 N N . GLU A 1 534 ? -1.835 16.411 31.289 1.00 92.44 534 GLU A N 1
ATOM 4192 C CA . GLU A 1 534 ? -2.360 16.767 32.612 1.00 92.44 534 GLU A CA 1
ATOM 4193 C C . GLU A 1 534 ? -3.891 16.783 32.626 1.00 92.44 534 GLU A C 1
ATOM 4195 O O . GLU A 1 534 ? -4.494 16.200 33.530 1.00 92.44 534 GLU A O 1
ATOM 4200 N N . ALA A 1 535 ? -4.522 17.313 31.575 1.00 87.25 535 ALA A N 1
ATOM 4201 C CA . ALA A 1 535 ? -5.968 17.248 31.396 1.00 87.25 535 ALA A CA 1
ATOM 4202 C C . ALA A 1 535 ? -6.492 15.798 31.339 1.00 87.25 535 ALA A C 1
ATOM 4204 O O . ALA A 1 535 ? -7.495 15.489 31.981 1.00 87.25 535 ALA A O 1
ATOM 4205 N N . ASP A 1 536 ? -5.815 14.882 30.634 1.00 86.00 536 ASP A N 1
ATOM 4206 C CA . ASP A 1 536 ? -6.229 13.471 30.605 1.00 86.00 536 ASP A CA 1
ATOM 4207 C C . ASP A 1 536 ? -6.060 12.781 31.971 1.00 86.00 536 ASP A C 1
ATOM 4209 O O . ASP A 1 536 ? -6.967 12.071 32.407 1.00 86.00 536 ASP A O 1
ATOM 4213 N N . LYS A 1 537 ? -4.970 13.043 32.713 1.00 91.19 537 LYS A N 1
ATOM 4214 C CA . LYS A 1 537 ? -4.805 12.538 34.096 1.00 91.19 537 LYS A CA 1
ATOM 4215 C C . LYS A 1 537 ? -5.958 12.988 35.000 1.00 91.19 537 LYS A C 1
ATOM 4217 O O . LYS A 1 537 ? -6.482 12.172 35.761 1.00 91.19 537 LYS A O 1
ATOM 4222 N N . GLU A 1 538 ? -6.378 14.246 34.890 1.00 90.75 538 GLU A N 1
ATOM 4223 C CA . GLU A 1 538 ? -7.507 14.803 35.642 1.00 90.75 538 GLU A CA 1
ATOM 4224 C C . GLU A 1 538 ? -8.844 14.165 35.217 1.00 90.75 538 GLU A C 1
ATOM 4226 O O . GLU A 1 538 ? -9.609 13.689 36.060 1.00 90.75 538 GLU A O 1
ATOM 4231 N N . TYR A 1 539 ? -9.106 14.016 33.913 1.00 85.88 539 TYR A N 1
ATOM 4232 C CA . TYR A 1 539 ? -10.295 13.302 33.431 1.00 85.88 539 TYR A CA 1
ATOM 4233 C C . TYR A 1 539 ? -10.320 11.824 33.855 1.00 85.88 539 TYR A C 1
ATOM 4235 O O . TYR A 1 539 ? -11.392 11.302 34.192 1.00 85.88 539 TYR A O 1
ATOM 4243 N N . GLN A 1 540 ? -9.168 11.145 33.886 1.00 84.06 540 GLN A N 1
ATOM 4244 C CA . GLN A 1 540 ? -9.029 9.792 34.427 1.00 84.06 540 GLN A CA 1
ATOM 4245 C C . GLN A 1 540 ? -9.296 9.752 35.938 1.00 84.06 540 GLN A C 1
ATOM 4247 O O . GLN A 1 540 ? -9.983 8.837 36.401 1.00 84.06 540 GLN A O 1
ATOM 4252 N N . TYR A 1 541 ? -8.805 10.732 36.705 1.00 90.44 541 TYR A N 1
ATOM 4253 C CA . TYR A 1 541 ? -9.056 10.844 38.143 1.00 90.44 541 TYR A CA 1
ATOM 4254 C C . TYR A 1 541 ? -10.551 11.024 38.433 1.00 90.44 541 TYR A C 1
ATOM 4256 O O . TYR A 1 541 ? -11.147 10.185 39.110 1.00 90.44 541 TYR A O 1
ATOM 4264 N N . GLN A 1 542 ? -11.202 12.008 37.807 1.00 85.56 542 GLN A N 1
ATOM 4265 C CA . GLN A 1 542 ? -12.650 12.220 37.931 1.00 85.56 542 GLN A CA 1
ATOM 4266 C C . GLN A 1 542 ? -13.471 11.009 37.460 1.00 85.56 542 GLN A C 1
ATOM 4268 O O . GLN A 1 542 ? -14.560 10.743 37.972 1.00 85.56 542 GLN A O 1
ATOM 4273 N N . ARG A 1 543 ? -12.989 10.259 36.457 1.00 81.31 543 ARG A N 1
ATOM 4274 C CA . ARG A 1 543 ? -13.639 9.020 35.996 1.00 81.31 543 ARG A CA 1
ATOM 4275 C C . ARG A 1 543 ? -13.507 7.898 37.025 1.00 81.31 543 ARG A C 1
ATOM 4277 O O . ARG A 1 543 ? -14.483 7.178 37.231 1.00 81.31 543 ARG A O 1
ATOM 4284 N N . ARG A 1 544 ? -12.350 7.771 37.684 1.00 87.06 544 ARG A N 1
ATOM 4285 C CA . ARG A 1 544 ? -12.125 6.836 38.796 1.00 87.06 544 ARG A CA 1
ATOM 4286 C C . ARG A 1 544 ? -13.016 7.183 39.986 1.00 87.06 544 ARG A C 1
ATOM 4288 O O . ARG A 1 544 ? -13.705 6.303 40.479 1.00 87.06 544 ARG A O 1
ATOM 4295 N N . GLU A 1 545 ? -13.081 8.455 40.368 1.00 90.44 545 GLU A N 1
ATOM 4296 C CA . GLU A 1 545 ? -13.933 8.949 41.456 1.00 90.44 545 GLU A CA 1
ATOM 4297 C C . GLU A 1 545 ? -15.429 8.682 41.188 1.00 90.44 545 GLU A C 1
ATOM 4299 O O . GLU A 1 545 ? -16.160 8.232 42.070 1.00 90.44 545 GLU A O 1
ATOM 4304 N N . ARG A 1 546 ? -15.897 8.892 39.948 1.00 83.00 546 ARG A N 1
ATOM 4305 C CA . ARG A 1 546 ? -17.277 8.570 39.536 1.00 83.00 546 ARG A CA 1
ATOM 4306 C C . ARG A 1 546 ? -17.577 7.066 39.562 1.00 83.00 546 ARG A C 1
ATOM 4308 O O . ARG A 1 546 ? -18.664 6.677 39.981 1.00 83.00 546 ARG A O 1
ATOM 4315 N N . GLU A 1 547 ? -16.630 6.228 39.149 1.00 80.31 547 GLU A N 1
ATOM 4316 C CA . GLU A 1 547 ? -16.742 4.762 39.216 1.00 80.31 547 GLU A CA 1
ATOM 4317 C C . GLU A 1 547 ? -16.668 4.244 40.668 1.00 80.31 547 GLU A C 1
ATOM 4319 O O . GLU A 1 547 ? -17.369 3.303 41.028 1.00 80.31 547 GLU A O 1
ATOM 4324 N N . GLU A 1 548 ? -15.888 4.882 41.540 1.00 83.88 548 GLU A N 1
ATOM 4325 C CA . GLU A 1 548 ? -15.827 4.563 42.969 1.00 83.88 548 GLU A CA 1
ATOM 4326 C C . GLU A 1 548 ? -17.121 4.957 43.693 1.00 83.88 548 GLU A C 1
ATOM 4328 O O . GLU A 1 548 ? -17.709 4.131 44.390 1.00 83.88 548 GLU A O 1
ATOM 4333 N N . LYS A 1 549 ? -17.650 6.162 43.434 1.00 81.06 549 LYS A N 1
ATOM 4334 C CA . LYS A 1 549 ? -18.984 6.589 43.896 1.00 81.06 549 LYS A CA 1
ATOM 4335 C C . LYS A 1 549 ? -20.084 5.630 43.438 1.00 81.06 549 LYS A C 1
ATOM 4337 O O . LYS A 1 549 ? -20.958 5.285 44.231 1.00 81.06 549 LYS A O 1
ATOM 4342 N N . ARG A 1 550 ? -20.016 5.134 42.197 1.00 79.69 550 ARG A N 1
ATOM 4343 C CA . ARG A 1 550 ? -20.911 4.079 41.701 1.00 79.69 550 ARG A CA 1
ATOM 4344 C C . ARG A 1 550 ? -20.764 2.782 42.507 1.00 79.69 550 ARG A C 1
ATOM 4346 O O . ARG A 1 550 ? -21.766 2.250 42.973 1.00 79.69 550 ARG A O 1
ATOM 4353 N N . ARG A 1 551 ? -19.541 2.287 42.711 1.00 80.88 551 ARG A N 1
ATOM 4354 C CA . ARG A 1 551 ? -19.283 1.041 43.460 1.00 80.88 551 ARG A CA 1
ATOM 4355 C C . ARG A 1 551 ? -19.693 1.124 44.926 1.00 80.88 551 ARG A C 1
ATOM 4357 O O . ARG A 1 551 ? -20.100 0.114 45.488 1.00 80.88 551 ARG A O 1
ATOM 4364 N N . LEU A 1 552 ? -19.615 2.302 45.543 1.00 80.00 552 LEU A N 1
ATOM 4365 C CA . LEU A 1 552 ? -20.129 2.535 46.894 1.00 80.00 552 LEU A CA 1
ATOM 4366 C C . LEU A 1 552 ? -21.656 2.357 46.945 1.00 80.00 552 LEU A C 1
ATOM 4368 O O . LEU A 1 552 ? -22.141 1.649 47.824 1.00 80.00 552 LEU A O 1
ATOM 4372 N N . LEU A 1 553 ? -22.387 2.898 45.962 1.00 71.75 553 LEU A N 1
ATOM 4373 C CA . LEU A 1 553 ? -23.841 2.714 45.815 1.00 71.75 553 LEU A CA 1
ATOM 4374 C C . LEU A 1 553 ? -24.235 1.267 45.455 1.00 71.75 553 LEU A C 1
ATOM 4376 O O . LEU A 1 553 ? -25.283 0.794 45.879 1.00 71.75 553 LEU A O 1
ATOM 4380 N N . GLU A 1 554 ? -23.408 0.548 44.690 1.00 73.75 554 GLU A N 1
ATOM 4381 C CA . GLU A 1 554 ? -23.648 -0.863 44.337 1.00 73.75 554 GLU A CA 1
ATOM 4382 C C . GLU A 1 554 ? -23.292 -1.842 45.475 1.00 73.75 554 GLU A C 1
ATOM 4384 O O . GLU A 1 554 ? -23.813 -2.956 45.510 1.00 73.75 554 GLU A O 1
ATOM 4389 N N . LYS A 1 555 ? -22.416 -1.452 46.414 1.00 73.38 555 LYS A N 1
ATOM 4390 C CA . LYS A 1 555 ? -21.939 -2.306 47.520 1.00 73.38 555 LYS A CA 1
ATOM 4391 C C . LYS A 1 555 ? -22.669 -2.065 48.849 1.00 73.38 555 LYS A C 1
ATOM 4393 O O . LYS A 1 555 ? -22.564 -2.893 49.757 1.00 73.38 555 LYS A O 1
ATOM 4398 N N . SER A 1 556 ? -23.411 -0.968 48.994 1.00 57.44 556 SER A N 1
ATOM 4399 C CA . SER A 1 556 ? -24.194 -0.668 50.197 1.00 57.44 556 SER A CA 1
ATOM 4400 C C . SER A 1 556 ? -25.439 -1.561 50.306 1.00 57.44 556 SER A C 1
ATOM 4402 O O . SER A 1 556 ? -26.544 -1.134 49.986 1.00 57.44 556 SER A O 1
ATOM 4404 N N . ASN A 1 557 ? -25.279 -2.791 50.811 1.00 53.34 557 ASN A N 1
ATOM 4405 C CA . ASN A 1 557 ? -26.383 -3.732 51.077 1.00 53.34 557 ASN A CA 1
ATOM 4406 C C . ASN A 1 557 ? -27.222 -3.374 52.330 1.00 53.34 557 ASN A C 1
ATOM 4408 O O . ASN A 1 557 ? -27.871 -4.223 52.938 1.00 53.34 557 ASN A O 1
ATOM 4412 N N . THR A 1 558 ? -27.196 -2.108 52.744 1.00 52.81 558 THR A N 1
ATOM 4413 C CA . THR A 1 558 ? -28.269 -1.506 53.539 1.00 52.81 558 THR A CA 1
ATOM 4414 C C . THR A 1 558 ? -29.537 -1.437 52.685 1.00 52.81 558 THR A C 1
ATOM 4416 O O . THR A 1 558 ? -29.425 -1.114 51.501 1.00 52.81 558 THR A O 1
ATOM 4419 N N . PRO A 1 559 ? -30.745 -1.656 53.239 1.00 41.41 559 PRO A N 1
ATOM 4420 C CA . PRO A 1 559 ? -31.968 -1.336 52.507 1.00 41.41 559 PRO A CA 1
ATOM 4421 C C . PRO A 1 559 ? -31.918 0.136 52.078 1.00 41.41 559 PRO A C 1
ATOM 4423 O O . PRO A 1 559 ? -31.510 0.990 52.868 1.00 41.41 559 PRO A O 1
ATOM 4426 N N . TYR A 1 560 ? -32.302 0.423 50.830 1.00 45.56 560 TYR A N 1
ATOM 4427 C CA . TYR A 1 560 ? -32.270 1.777 50.276 1.00 45.56 560 TYR A CA 1
ATOM 4428 C C . TYR A 1 560 ? -33.290 2.664 50.999 1.00 45.56 560 TYR A C 1
ATOM 4430 O O . TYR A 1 560 ? -34.444 2.784 50.589 1.00 45.56 560 TYR A O 1
ATOM 4438 N N . LYS A 1 561 ? -32.850 3.291 52.092 1.00 41.81 561 LYS A N 1
ATOM 4439 C CA . LYS A 1 561 ? -33.436 4.544 52.548 1.00 41.81 561 LYS A CA 1
ATOM 4440 C C . LYS A 1 561 ? -33.041 5.610 51.536 1.00 41.81 561 LYS A C 1
ATOM 4442 O O . LYS A 1 561 ? -31.863 5.744 51.206 1.00 41.81 561 LYS A O 1
ATOM 4447 N N . GLU A 1 562 ? -34.038 6.337 51.048 1.00 40.22 562 GLU A N 1
ATOM 4448 C CA . GLU A 1 562 ? -33.828 7.543 50.255 1.00 40.22 562 GLU A CA 1
ATOM 4449 C C . GLU A 1 562 ? -32.867 8.474 51.020 1.00 40.22 562 GLU A C 1
ATOM 4451 O O . GLU A 1 562 ? -33.069 8.690 52.220 1.00 40.22 562 GLU A O 1
ATOM 4456 N N . PRO A 1 563 ? -31.782 8.965 50.394 1.00 37.31 563 PRO A N 1
ATOM 4457 C CA . PRO A 1 563 ? -30.799 9.762 51.107 1.00 37.31 563 PRO A CA 1
ATOM 4458 C C . PRO A 1 563 ? -31.392 11.125 51.468 1.00 37.31 563 PRO A C 1
ATOM 4460 O O . PRO A 1 563 ? -31.593 11.975 50.597 1.00 37.31 563 PRO A O 1
ATOM 4463 N N . GLU A 1 564 ? -31.600 11.362 52.766 1.00 40.06 564 GLU A N 1
ATOM 4464 C CA . GLU A 1 564 ? -31.675 12.728 53.281 1.00 40.06 564 GLU A CA 1
ATOM 4465 C C . GLU A 1 564 ? -30.439 13.506 52.811 1.00 40.06 564 GLU A C 1
ATOM 4467 O O . GLU A 1 564 ? -29.320 12.981 52.761 1.00 40.06 564 GLU A O 1
ATOM 4472 N N . GLN A 1 565 ? -30.652 14.759 52.414 1.00 34.41 565 GLN A N 1
ATOM 4473 C CA . GLN A 1 565 ? -29.603 15.586 51.828 1.00 34.41 565 GLN A CA 1
ATOM 4474 C C . GLN A 1 565 ? -28.466 15.771 52.838 1.00 34.41 565 GLN A C 1
ATOM 4476 O O . GLN A 1 565 ? -28.692 16.212 53.963 1.00 34.41 565 GLN A O 1
ATOM 4481 N N . THR A 1 566 ? -27.241 15.426 52.436 1.00 28.98 566 THR A N 1
ATOM 4482 C CA . THR A 1 566 ? -26.091 15.334 53.342 1.00 28.98 566 THR A CA 1
ATOM 4483 C C . THR A 1 566 ? -25.763 16.665 54.019 1.00 28.98 566 THR A C 1
ATOM 4485 O O . THR A 1 566 ? -25.086 17.514 53.435 1.00 28.98 566 THR A O 1
ATOM 4488 N N . SER A 1 567 ? -26.137 16.796 55.290 1.00 26.81 567 SER A N 1
ATOM 4489 C CA . SER A 1 567 ? -25.355 17.551 56.263 1.00 26.81 567 SER A CA 1
ATOM 4490 C C . SER A 1 567 ? -24.250 16.639 56.813 1.00 26.81 567 SER A C 1
ATOM 4492 O O . SER A 1 567 ? -24.434 15.442 57.029 1.00 26.81 567 SER A O 1
ATOM 4494 N N . THR A 1 568 ? -23.042 17.177 56.950 1.00 32.16 568 THR A N 1
ATOM 4495 C CA . THR A 1 568 ? -21.845 16.398 57.288 1.00 32.16 568 THR A CA 1
ATOM 4496 C C . THR A 1 568 ? -21.735 16.118 58.785 1.00 32.16 568 THR A C 1
ATOM 4498 O O . THR A 1 568 ? -21.748 17.061 59.575 1.00 32.16 568 THR A O 1
ATOM 4501 N N . THR A 1 569 ? -21.438 14.876 59.178 1.00 30.08 569 THR A N 1
ATOM 4502 C CA . THR A 1 569 ? -20.641 14.619 60.393 1.00 30.08 569 THR A CA 1
ATOM 4503 C C . THR A 1 569 ? -19.863 13.305 60.320 1.00 30.08 569 THR A C 1
ATOM 4505 O O . THR A 1 569 ? -20.385 12.259 59.946 1.00 30.08 569 THR A O 1
ATOM 4508 N N . SER A 1 570 ? -18.593 13.365 60.715 1.00 29.25 570 SER A N 1
ATOM 4509 C CA . SER A 1 570 ? -17.767 12.217 61.102 1.00 29.25 570 SER A CA 1
ATOM 4510 C C . SER A 1 570 ? -18.120 11.753 62.516 1.00 29.25 570 SER A C 1
ATOM 4512 O O . SER A 1 570 ? -18.422 12.607 63.348 1.00 29.25 570 SER A O 1
ATOM 4514 N N . ASN A 1 571 ? -17.979 10.462 62.847 1.00 27.41 571 ASN A N 1
ATOM 4515 C CA . ASN A 1 571 ? -17.999 10.049 64.256 1.00 27.41 571 ASN A CA 1
ATOM 4516 C C . ASN A 1 571 ? -17.302 8.706 64.539 1.00 27.41 571 ASN A C 1
ATOM 4518 O O . ASN A 1 571 ? -17.496 7.756 63.788 1.00 27.41 571 ASN A O 1
ATOM 4522 N N . MET A 1 572 ? -16.525 8.659 65.628 1.00 26.08 572 MET A N 1
ATOM 4523 C CA . MET A 1 572 ? -15.985 7.504 66.383 1.00 26.08 572 MET A CA 1
ATOM 4524 C C . MET A 1 572 ? -15.098 8.066 67.527 1.00 26.08 572 MET A C 1
ATOM 4526 O O . MET A 1 572 ? -14.559 9.158 67.332 1.00 26.08 572 MET A O 1
ATOM 4530 N N . PRO A 1 573 ? -14.826 7.354 68.650 1.00 40.84 573 PRO A N 1
ATOM 4531 C CA . PRO A 1 573 ? -15.283 6.013 69.057 1.00 40.84 573 PRO A CA 1
ATOM 4532 C C . PRO A 1 573 ? -15.786 5.932 70.535 1.00 40.84 573 PRO A C 1
ATOM 4534 O O . PRO A 1 573 ? -15.931 6.949 71.202 1.00 40.84 573 PRO A O 1
ATOM 4537 N N . ILE A 1 574 ? -15.921 4.695 71.058 1.00 27.95 574 ILE A N 1
ATOM 4538 C CA . ILE A 1 574 ? -16.067 4.289 72.486 1.00 27.95 574 ILE A CA 1
ATOM 4539 C C . ILE A 1 574 ? -17.494 4.447 73.080 1.00 27.95 574 ILE A C 1
ATOM 4541 O O . ILE A 1 574 ? -18.114 5.488 72.932 1.00 27.95 574 ILE A O 1
ATOM 4545 N N . GLY A 1 575 ? -18.068 3.470 73.808 1.00 25.00 575 GLY A N 1
ATOM 4546 C CA . GLY A 1 575 ? -17.669 2.061 74.005 1.00 25.00 575 GLY A CA 1
ATOM 4547 C C . GLY A 1 575 ? -18.079 1.440 75.360 1.00 25.00 575 GLY A C 1
ATOM 4548 O O . GLY A 1 575 ? -18.519 2.148 76.258 1.00 25.00 575 GLY A O 1
ATOM 4549 N N . SER A 1 576 ? -17.797 0.131 75.506 1.00 27.16 576 SER A N 1
ATOM 4550 C CA . SER A 1 576 ? -17.743 -0.684 76.749 1.00 27.16 576 SER A CA 1
ATOM 4551 C C . SER A 1 576 ? -18.957 -1.555 77.162 1.00 27.16 576 SER A C 1
ATOM 4553 O O . SER A 1 576 ? -20.032 -1.040 77.432 1.00 27.16 576 SER A O 1
ATOM 4555 N N . ALA A 1 577 ? -18.665 -2.861 77.337 1.00 27.38 577 ALA A N 1
ATOM 4556 C CA . ALA A 1 577 ? -19.134 -3.789 78.395 1.00 27.38 577 ALA A CA 1
ATOM 4557 C C . ALA A 1 577 ? -20.634 -4.205 78.505 1.00 27.38 577 ALA A C 1
ATOM 4559 O O . ALA A 1 577 ? -21.530 -3.394 78.330 1.00 27.38 577 ALA A O 1
ATOM 4560 N N . THR A 1 578 ? -21.004 -5.456 78.854 1.00 28.41 578 THR A N 1
ATOM 4561 C CA . THR A 1 578 ? -20.236 -6.721 79.053 1.00 28.41 578 THR A CA 1
ATOM 4562 C C . THR A 1 578 ? -21.154 -7.961 79.030 1.00 28.41 578 THR A C 1
ATOM 4564 O O . THR A 1 578 ? -22.307 -7.865 79.435 1.00 28.41 578 THR A O 1
ATOM 4567 N N . ASN A 1 579 ? -20.561 -9.132 78.744 1.00 29.23 579 ASN A N 1
ATOM 4568 C CA . ASN A 1 579 ? -21.030 -10.499 79.061 1.00 29.23 579 ASN A CA 1
ATOM 4569 C C . ASN A 1 579 ? -22.334 -11.010 78.405 1.00 29.23 579 ASN A C 1
ATOM 4571 O O . ASN A 1 579 ? -23.154 -10.263 77.886 1.00 29.23 579 ASN A O 1
ATOM 4575 N N . GLY A 1 580 ? -22.493 -12.340 78.402 1.00 27.81 580 GLY A N 1
ATOM 4576 C CA . GLY A 1 580 ? -23.631 -13.052 77.814 1.00 27.81 580 GLY A CA 1
ATOM 4577 C C . GLY A 1 580 ? -23.459 -14.577 77.890 1.00 27.81 580 GLY A C 1
ATOM 4578 O O . GLY A 1 580 ? -22.777 -15.067 78.787 1.00 27.81 580 GLY A O 1
ATOM 4579 N N . ASN A 1 581 ? -24.009 -15.281 76.891 1.00 27.78 581 ASN A N 1
ATOM 4580 C CA . ASN A 1 581 ? -23.987 -16.739 76.665 1.00 27.78 581 ASN A CA 1
ATOM 4581 C C . ASN A 1 581 ? -24.899 -17.606 77.565 1.00 27.78 581 ASN A C 1
ATOM 4583 O O . ASN A 1 581 ? -24.574 -17.867 78.720 1.00 27.78 581 ASN A O 1
ATOM 4587 N N . THR A 1 582 ? -25.994 -18.132 76.996 1.00 27.80 582 THR A N 1
ATOM 4588 C CA . THR A 1 582 ? -26.328 -19.581 76.857 1.00 27.80 582 THR A CA 1
ATOM 4589 C C . THR A 1 582 ? -27.798 -19.776 76.430 1.00 27.80 582 THR A C 1
ATOM 4591 O O . THR A 1 582 ? -28.642 -18.946 76.753 1.00 27.80 582 THR A O 1
ATOM 4594 N N . GLY A 1 583 ? -28.116 -20.886 75.741 1.00 26.80 583 GLY A N 1
ATOM 4595 C CA . GLY A 1 583 ? -29.497 -21.376 75.548 1.00 26.80 583 GLY A CA 1
ATOM 4596 C C . GLY A 1 583 ? -29.899 -21.679 74.094 1.00 26.80 583 GLY A C 1
ATOM 4597 O O . GLY A 1 583 ? -30.054 -20.763 73.293 1.00 26.80 583 GLY A O 1
ATOM 4598 N N . ASN A 1 584 ? -30.123 -22.960 73.772 1.00 27.17 584 ASN A N 1
ATOM 4599 C CA . ASN A 1 584 ? -30.613 -23.437 72.466 1.00 27.17 584 ASN A CA 1
ATOM 4600 C C . ASN A 1 584 ? -32.119 -23.769 72.505 1.00 27.17 584 ASN A C 1
ATOM 4602 O O . ASN A 1 584 ? -32.616 -24.165 73.555 1.00 27.17 584 ASN A O 1
ATOM 4606 N N . THR A 1 585 ? -32.791 -23.737 71.346 1.00 26.67 585 THR A N 1
ATOM 4607 C CA . THR A 1 585 ? -33.870 -24.651 70.855 1.00 26.67 585 THR A CA 1
ATOM 4608 C C . THR A 1 585 ? -34.231 -24.184 69.421 1.00 26.67 585 THR A C 1
ATOM 4610 O O . THR A 1 585 ? -34.292 -22.983 69.188 1.00 26.67 585 THR A O 1
ATOM 4613 N N . SER A 1 586 ? -34.123 -25.001 68.357 1.00 27.89 586 SER A N 1
ATOM 4614 C CA . SER A 1 586 ? -35.139 -25.924 67.778 1.00 27.89 586 SER A CA 1
ATOM 4615 C C . SER A 1 586 ? -36.509 -25.259 67.500 1.00 27.89 586 SER A C 1
ATOM 4617 O O . SER A 1 586 ? -37.001 -24.530 68.352 1.00 27.89 586 SER A O 1
ATOM 4619 N N . ASP A 1 587 ? -37.209 -25.477 66.378 1.00 25.80 587 ASP A N 1
ATOM 4620 C CA . ASP A 1 587 ? -37.190 -26.625 65.444 1.00 25.80 587 ASP A CA 1
ATOM 4621 C C . ASP A 1 587 ? -37.863 -26.299 64.072 1.00 25.80 587 ASP A C 1
ATOM 4623 O O . ASP A 1 587 ? -38.438 -25.221 63.925 1.00 25.80 587 ASP A O 1
ATOM 4627 N N . SER A 1 588 ? -37.930 -27.285 63.157 1.00 33.31 588 SER A N 1
ATOM 4628 C CA . SER A 1 588 ? -38.837 -27.447 61.981 1.00 33.31 588 SER A CA 1
ATOM 4629 C C . SER A 1 588 ? -38.288 -27.198 60.556 1.00 33.31 588 SER A C 1
ATOM 4631 O O . SER A 1 588 ? -37.844 -26.107 60.204 1.00 33.31 588 SER A O 1
ATOM 4633 N N . ASP A 1 589 ? -38.429 -28.228 59.710 1.00 27.98 589 ASP A N 1
ATOM 4634 C CA . ASP A 1 589 ? -38.058 -28.319 58.283 1.00 27.98 589 ASP A CA 1
ATOM 4635 C C . ASP A 1 589 ? -39.015 -27.625 57.283 1.00 27.98 589 ASP A C 1
ATOM 4637 O O . ASP A 1 589 ? -40.184 -27.386 57.584 1.00 27.98 589 ASP A O 1
ATOM 4641 N N . LEU A 1 590 ? -38.565 -27.467 56.021 1.00 32.31 590 LEU A N 1
ATOM 4642 C CA . LEU A 1 590 ? -39.156 -28.192 54.868 1.00 32.31 590 LEU A CA 1
ATOM 4643 C C . LEU A 1 590 ? -38.302 -28.087 53.578 1.00 32.31 590 LEU A C 1
ATOM 4645 O O . LEU A 1 590 ? -37.907 -27.005 53.161 1.00 32.31 590 LEU A O 1
ATOM 4649 N N . GLY A 1 591 ? -38.038 -29.247 52.955 1.00 29.30 591 GLY A N 1
ATOM 4650 C CA . GLY A 1 591 ? -37.071 -29.486 51.863 1.00 29.30 591 GLY A CA 1
ATOM 4651 C C . GLY A 1 591 ? -37.340 -28.850 50.480 1.00 29.30 591 GLY A C 1
ATOM 4652 O O . GLY A 1 591 ? -38.184 -27.979 50.317 1.00 29.30 591 GLY A O 1
ATOM 4653 N N . ARG A 1 592 ? -36.657 -29.264 49.400 1.00 30.86 592 ARG A N 1
ATOM 4654 C CA . ARG A 1 592 ? -35.850 -30.485 49.162 1.00 30.86 592 ARG A CA 1
ATOM 4655 C C . ARG A 1 592 ? -34.654 -30.216 48.234 1.00 30.86 592 ARG A C 1
ATOM 4657 O O . ARG A 1 592 ? -34.738 -29.357 47.362 1.00 30.86 592 ARG A O 1
ATOM 4664 N N . ALA A 1 593 ? -33.636 -31.073 48.320 1.00 30.61 593 ALA A N 1
ATOM 4665 C CA . ALA A 1 593 ? -32.718 -31.373 47.220 1.00 30.61 593 ALA A CA 1
ATOM 4666 C C . ALA A 1 593 ? -32.369 -32.875 47.232 1.00 30.61 593 ALA A C 1
ATOM 4668 O O . ALA A 1 593 ? -32.186 -33.453 48.300 1.00 30.61 593 ALA A O 1
ATOM 4669 N N . ASP A 1 594 ? -32.276 -33.479 46.048 1.00 28.11 594 ASP A N 1
ATOM 4670 C CA . ASP A 1 594 ? -31.878 -34.872 45.799 1.00 28.11 594 ASP A CA 1
ATOM 4671 C C . ASP A 1 594 ? -30.585 -34.880 44.959 1.00 28.11 594 ASP A C 1
ATOM 4673 O O . ASP A 1 594 ? -30.396 -33.982 44.140 1.00 28.11 594 ASP A O 1
ATOM 4677 N N . SER A 1 595 ? -29.681 -35.862 45.028 1.00 34.53 595 SER A N 1
ATOM 4678 C CA . SER A 1 595 ? -29.422 -36.899 46.046 1.00 34.53 595 SER A CA 1
ATOM 4679 C C . SER A 1 595 ? -28.069 -37.576 45.723 1.00 34.53 595 SER A C 1
ATOM 4681 O O . SER A 1 595 ? -27.520 -37.366 44.643 1.00 34.53 595 SER A O 1
ATOM 4683 N N . THR A 1 596 ? -27.578 -38.456 46.608 1.00 29.78 596 THR A N 1
ATOM 4684 C CA . THR A 1 596 ? -26.334 -39.271 46.496 1.00 29.78 596 THR A CA 1
ATOM 4685 C C . THR A 1 596 ? -24.988 -38.512 46.615 1.00 29.78 596 THR A C 1
ATOM 4687 O O . THR A 1 596 ? -24.799 -37.470 46.005 1.00 29.78 596 THR A O 1
ATOM 4690 N N . GLY A 1 597 ? -23.987 -38.987 47.376 1.00 28.17 597 GLY A N 1
ATOM 4691 C CA . GLY A 1 597 ? -24.048 -39.993 48.450 1.00 28.17 597 GLY A CA 1
ATOM 4692 C C . GLY A 1 597 ? -22.697 -40.600 48.876 1.00 28.17 597 GLY A C 1
ATOM 4693 O O . GLY A 1 597 ? -21.962 -41.078 48.023 1.00 28.17 597 GLY A O 1
ATOM 4694 N N . SER A 1 598 ? -22.484 -40.733 50.201 1.00 32.62 598 SER A N 1
ATOM 4695 C CA . SER A 1 598 ? -21.601 -41.713 50.903 1.00 32.62 598 SER A CA 1
ATOM 4696 C C . SER A 1 598 ? -20.064 -41.676 50.677 1.00 32.62 598 SER A C 1
ATOM 4698 O O . SER A 1 598 ? -19.616 -41.348 49.591 1.00 32.62 598 SER A O 1
ATOM 4700 N N . GLN A 1 599 ? -19.170 -42.051 51.616 1.00 27.78 599 GLN A N 1
ATOM 4701 C CA . GLN A 1 599 ? -19.212 -42.390 53.068 1.00 27.78 599 GLN A CA 1
ATOM 4702 C C . GLN A 1 599 ? -17.749 -42.447 53.631 1.00 27.78 599 GLN A C 1
ATOM 4704 O O . GLN A 1 599 ? -16.809 -42.336 52.849 1.00 27.78 599 GLN A O 1
ATOM 4709 N N . LEU A 1 600 ? -17.579 -42.755 54.936 1.00 28.03 600 LEU A N 1
ATOM 4710 C CA . LEU A 1 600 ? -16.336 -43.139 55.672 1.00 28.03 600 LEU A CA 1
ATOM 4711 C C . LEU A 1 600 ? -15.381 -41.969 56.054 1.00 28.03 600 LEU A C 1
ATOM 4713 O O . LEU A 1 600 ? -15.028 -41.172 55.196 1.00 28.03 600 LEU A O 1
ATOM 4717 N N . ASN A 1 601 ? -15.040 -41.680 57.328 1.00 25.89 601 ASN A N 1
ATOM 4718 C CA . ASN A 1 601 ? -14.386 -42.424 58.448 1.00 25.89 601 ASN A CA 1
ATOM 4719 C C . ASN A 1 601 ? -12.840 -42.524 58.354 1.00 25.89 601 ASN A C 1
ATOM 4721 O O . ASN A 1 601 ? -12.333 -42.817 57.280 1.00 25.89 601 ASN A O 1
ATOM 4725 N N . ALA A 1 602 ? -12.033 -42.407 59.431 1.00 26.72 602 ALA A N 1
ATOM 4726 C CA . ALA A 1 602 ? -12.237 -41.927 60.822 1.00 26.72 602 ALA A CA 1
ATOM 4727 C C . ALA A 1 602 ? -10.878 -41.794 61.585 1.00 26.72 602 ALA A C 1
ATOM 4729 O O . ALA A 1 602 ? -9.888 -42.376 61.154 1.00 26.72 602 ALA A O 1
ATOM 4730 N N . GLY A 1 603 ? -10.859 -41.126 62.758 1.00 26.67 603 GLY A N 1
ATOM 4731 C CA . GLY A 1 603 ? -9.736 -41.106 63.736 1.00 26.67 603 GLY A CA 1
ATOM 4732 C C . GLY A 1 603 ? -8.752 -39.920 63.583 1.00 26.67 603 GLY A C 1
ATOM 4733 O O . GLY A 1 603 ? -8.246 -39.729 62.488 1.00 26.67 603 GLY A O 1
ATOM 4734 N N . SER A 1 604 ? -8.429 -39.025 64.538 1.00 26.27 604 SER A N 1
ATOM 4735 C CA . SER A 1 604 ? -8.649 -38.824 65.998 1.00 26.27 604 SER A CA 1
ATOM 4736 C C . SER A 1 604 ? -7.450 -39.114 66.933 1.00 26.27 604 SER A C 1
ATOM 4738 O O . SER A 1 604 ? -6.872 -40.194 66.856 1.00 26.27 604 SER A O 1
ATOM 4740 N N . VAL A 1 605 ? -7.215 -38.167 67.873 1.00 28.80 605 VAL A N 1
ATOM 4741 C CA . VAL A 1 605 ? -6.586 -38.236 69.231 1.00 28.80 605 VAL A CA 1
ATOM 4742 C C . VAL A 1 605 ? -5.350 -37.324 69.495 1.00 28.80 605 VAL A C 1
ATOM 4744 O O . VAL A 1 605 ? -4.250 -37.614 69.050 1.00 28.80 605 VAL A O 1
ATOM 4747 N N . ASN A 1 606 ? -5.588 -36.253 70.283 1.00 24.97 606 ASN A N 1
ATOM 4748 C CA . ASN A 1 606 ? -4.837 -35.609 71.407 1.00 24.97 606 ASN A CA 1
ATOM 4749 C C . ASN A 1 606 ? -3.272 -35.495 71.395 1.00 24.97 606 ASN A C 1
ATOM 4751 O O . ASN A 1 606 ? -2.602 -36.489 71.163 1.00 24.97 606 ASN A O 1
ATOM 4755 N N . VAL A 1 607 ? -2.600 -34.329 71.601 1.00 26.55 607 VAL A N 1
ATOM 4756 C CA . VAL A 1 607 ? -2.526 -33.371 72.772 1.00 26.55 607 VAL A CA 1
ATOM 4757 C C . VAL A 1 607 ? -1.651 -33.919 73.943 1.00 26.55 607 VAL A C 1
ATOM 4759 O O . VAL A 1 607 ? -1.800 -35.116 74.179 1.00 26.55 607 VAL A O 1
ATOM 4762 N N . PRO A 1 608 ? -0.798 -33.163 74.720 1.00 42.16 608 PRO A N 1
ATOM 4763 C CA . PRO A 1 608 ? -0.515 -31.698 74.817 1.00 42.16 608 PRO A CA 1
ATOM 4764 C C . PRO A 1 608 ? 0.984 -31.205 74.853 1.00 42.16 608 PRO A C 1
ATOM 4766 O O . PRO A 1 608 ? 1.916 -31.977 75.030 1.00 42.16 608 PRO A O 1
ATOM 4769 N N . SER A 1 609 ? 1.154 -29.870 74.769 1.00 30.91 609 SER A N 1
ATOM 4770 C CA . SER A 1 609 ? 2.091 -28.901 75.429 1.00 30.91 609 SER A CA 1
ATOM 4771 C C . SER A 1 609 ? 3.526 -29.219 75.945 1.00 30.91 609 SER A C 1
ATOM 4773 O O . SER A 1 609 ? 3.749 -30.173 76.681 1.00 30.91 609 SER A O 1
ATOM 4775 N N . GLY A 1 610 ? 4.448 -28.249 75.754 1.00 26.77 610 GLY A N 1
ATOM 4776 C CA . GLY A 1 610 ? 5.762 -28.090 76.432 1.00 26.77 610 GLY A CA 1
ATOM 4777 C C . GLY A 1 610 ? 6.339 -26.654 76.283 1.00 26.77 610 GLY A C 1
ATOM 4778 O O . GLY A 1 610 ? 5.904 -25.938 75.383 1.00 26.77 610 GLY A O 1
ATOM 4779 N N . VAL A 1 611 ? 7.255 -26.197 77.162 1.00 30.75 611 VAL A N 1
ATOM 4780 C CA . VAL A 1 611 ? 7.592 -24.756 77.383 1.00 30.75 611 VAL A CA 1
ATOM 4781 C C . VAL A 1 611 ? 9.112 -24.516 77.612 1.00 30.75 611 VAL A C 1
ATOM 4783 O O . VAL A 1 611 ? 9.693 -25.316 78.329 1.00 30.75 611 VAL A O 1
ATOM 4786 N N . GLU A 1 612 ? 9.692 -23.429 77.044 1.00 26.89 612 GLU A N 1
ATOM 4787 C CA . GLU A 1 612 ? 10.939 -22.652 77.399 1.00 26.89 612 GLU A CA 1
ATOM 4788 C C . GLU A 1 612 ? 12.283 -23.363 77.791 1.00 26.89 612 GLU A C 1
ATOM 4790 O O . GLU A 1 612 ? 12.293 -24.484 78.271 1.00 26.89 612 GLU A O 1
ATOM 4795 N N . LEU A 1 613 ? 13.512 -22.797 77.712 1.00 29.58 613 LEU A N 1
ATOM 4796 C CA . LEU A 1 613 ? 14.167 -21.717 76.927 1.00 29.58 613 LEU A CA 1
ATOM 4797 C C . LEU A 1 613 ? 15.726 -21.823 77.055 1.00 29.58 613 LEU A C 1
ATOM 4799 O O . LEU A 1 613 ? 16.234 -22.458 77.974 1.00 29.58 613 LEU A O 1
ATOM 4803 N N . SER A 1 614 ? 16.464 -21.071 76.217 1.00 30.12 614 SER A N 1
ATOM 4804 C CA . SER A 1 614 ? 17.821 -20.494 76.454 1.00 30.12 614 SER A CA 1
ATOM 4805 C C . SER A 1 614 ? 19.106 -21.353 76.560 1.00 30.12 614 SER A C 1
ATOM 4807 O O . SER A 1 614 ? 19.300 -22.101 77.514 1.00 30.12 614 SER A O 1
ATOM 4809 N N . ARG A 1 615 ? 20.108 -21.023 75.710 1.00 27.66 615 ARG A N 1
ATOM 4810 C CA . ARG A 1 615 ? 21.521 -20.704 76.082 1.00 27.66 615 ARG A CA 1
ATOM 4811 C C . ARG A 1 615 ? 22.332 -20.141 74.885 1.00 27.66 615 ARG A C 1
ATOM 4813 O O . ARG A 1 615 ? 22.108 -20.549 73.753 1.00 27.66 615 ARG A O 1
ATOM 4820 N N . SER A 1 616 ? 23.293 -19.246 75.160 1.00 31.70 616 SER A N 1
ATOM 4821 C CA . SER A 1 616 ? 24.224 -18.587 74.199 1.00 31.70 616 SER A CA 1
ATOM 4822 C C . SER A 1 616 ? 25.689 -18.723 74.680 1.00 31.70 616 SER A C 1
ATOM 4824 O O . SER A 1 616 ? 25.873 -19.245 75.785 1.00 31.70 616 SER A O 1
ATOM 4826 N N . PRO A 1 617 ? 26.735 -18.280 73.929 1.00 44.84 617 PRO A N 1
ATOM 4827 C CA . PRO A 1 617 ? 27.382 -16.987 74.292 1.00 44.84 617 PRO A CA 1
ATOM 4828 C C . PRO A 1 617 ? 28.208 -16.208 73.211 1.00 44.84 617 PRO A C 1
ATOM 4830 O O . PRO A 1 617 ? 28.765 -16.796 72.290 1.00 44.84 617 PRO A O 1
ATOM 4833 N N . GLY A 1 618 ? 28.419 -14.896 73.458 1.00 29.50 618 GLY A N 1
ATOM 4834 C CA . GLY A 1 618 ? 29.509 -14.027 72.925 1.00 29.50 618 GLY A CA 1
ATOM 4835 C C . GLY A 1 618 ? 29.280 -13.340 71.558 1.00 29.50 618 GLY A C 1
ATOM 4836 O O . GLY A 1 618 ? 28.532 -13.863 70.743 1.00 29.50 618 GLY A O 1
ATOM 4837 N N . SER A 1 619 ? 29.898 -12.199 71.186 1.00 32.62 619 SER A N 1
ATOM 4838 C CA . SER A 1 619 ? 30.768 -11.181 71.853 1.00 32.62 619 SER A CA 1
ATOM 4839 C C . SER A 1 619 ? 31.178 -10.111 70.790 1.00 32.62 619 SER A C 1
ATOM 4841 O O . SER A 1 619 ? 31.129 -10.450 69.612 1.00 32.62 619 SER A O 1
ATOM 4843 N N . LEU A 1 620 ? 31.647 -8.862 71.013 1.00 33.09 620 LEU A N 1
ATOM 4844 C CA . LEU A 1 620 ? 31.742 -7.887 72.134 1.00 33.09 620 LEU A CA 1
ATOM 4845 C C . LEU A 1 620 ? 32.147 -6.499 71.513 1.00 33.09 620 LEU A C 1
ATOM 4847 O O . LEU A 1 620 ? 32.838 -6.511 70.496 1.00 33.09 620 LEU A O 1
ATOM 4851 N N . GLY A 1 621 ? 31.812 -5.318 72.076 1.00 28.47 621 GLY A N 1
ATOM 4852 C CA . GLY A 1 621 ? 32.358 -4.013 71.604 1.00 28.47 621 GLY A CA 1
ATOM 4853 C C . GLY A 1 621 ? 31.681 -2.718 72.125 1.00 28.47 621 GLY A C 1
ATOM 4854 O O . GLY A 1 621 ? 30.507 -2.736 72.479 1.00 28.47 621 GLY A O 1
ATOM 4855 N N . GLN A 1 622 ? 32.427 -1.601 72.176 1.00 32.06 622 GLN A N 1
ATOM 4856 C CA . GLN A 1 622 ? 32.086 -0.252 72.713 1.00 32.06 622 GLN A CA 1
ATOM 4857 C C . GLN A 1 622 ? 32.946 0.819 71.972 1.00 32.06 622 GLN A C 1
ATOM 4859 O O . GLN A 1 622 ? 33.910 0.407 71.331 1.00 32.06 622 GLN A O 1
ATOM 4864 N N . THR A 1 623 ? 32.755 2.155 71.949 1.00 30.78 623 THR A N 1
ATOM 4865 C CA . THR A 1 623 ? 31.816 3.193 72.496 1.00 30.78 623 THR A CA 1
ATOM 4866 C C . THR A 1 623 ? 31.922 4.445 71.559 1.00 30.78 623 THR A C 1
ATOM 4868 O O . THR A 1 623 ? 32.678 4.383 70.596 1.00 30.78 623 THR A O 1
ATOM 4871 N N . GLY A 1 624 ? 31.278 5.622 71.701 1.00 29.17 624 GLY A N 1
ATOM 4872 C CA . GLY A 1 624 ? 30.286 6.184 72.641 1.00 29.17 624 GLY A CA 1
ATOM 4873 C C . GLY A 1 624 ? 30.274 7.742 72.632 1.00 29.17 624 GLY A C 1
ATOM 4874 O O . GLY A 1 624 ? 31.265 8.342 72.241 1.00 29.17 624 GLY A O 1
ATOM 4875 N N . VAL A 1 625 ? 29.194 8.374 73.135 1.00 29.38 625 VAL A N 1
ATOM 4876 C CA . VAL A 1 625 ? 28.992 9.839 73.396 1.00 29.38 625 VAL A CA 1
ATOM 4877 C C . VAL A 1 625 ? 28.871 10.794 72.179 1.00 29.38 625 VAL A C 1
ATOM 4879 O O . VAL A 1 625 ? 29.770 10.892 71.355 1.00 29.38 625 VAL A O 1
ATOM 4882 N N . GLY A 1 626 ? 27.793 11.601 72.136 1.00 25.56 626 GLY A N 1
ATOM 4883 C CA . GLY A 1 626 ? 27.671 12.785 71.258 1.00 25.56 626 GLY A CA 1
ATOM 4884 C C . GLY A 1 626 ? 26.227 13.237 70.957 1.00 25.56 626 GLY A C 1
ATOM 4885 O O . GLY A 1 626 ? 25.447 12.497 70.368 1.00 25.56 626 GLY A O 1
ATOM 4886 N N . SER A 1 627 ? 25.845 14.460 71.341 1.00 27.84 627 SER A N 1
ATOM 4887 C CA . SER A 1 627 ? 24.565 15.128 70.993 1.00 27.84 627 SER A CA 1
ATOM 4888 C C . SER A 1 627 ? 24.792 16.650 70.984 1.00 27.84 627 SER A C 1
ATOM 4890 O O . SER A 1 627 ? 25.655 17.091 71.748 1.00 27.84 627 SER A O 1
ATOM 4892 N N . PRO A 1 628 ? 24.074 17.467 70.172 1.00 41.38 628 PRO A N 1
ATOM 4893 C CA . PRO A 1 628 ? 22.798 18.015 70.674 1.00 41.38 628 PRO A CA 1
ATOM 4894 C C . PRO A 1 628 ? 21.702 18.449 69.649 1.00 41.38 628 PRO A C 1
ATOM 4896 O O . PRO A 1 628 ? 21.978 19.092 68.646 1.00 41.38 628 PRO A O 1
ATOM 4899 N N . ALA A 1 629 ? 20.442 18.269 70.078 1.00 29.16 629 ALA A N 1
ATOM 4900 C CA . ALA A 1 629 ? 19.320 19.237 70.037 1.00 29.16 629 ALA A CA 1
ATOM 4901 C C . ALA A 1 629 ? 18.560 19.659 68.742 1.00 29.16 629 ALA A C 1
ATOM 4903 O O . ALA A 1 629 ? 19.074 19.701 67.634 1.00 29.16 629 ALA A O 1
ATOM 4904 N N . ALA A 1 630 ? 17.321 20.116 69.023 1.00 30.36 630 ALA A N 1
ATOM 4905 C CA . ALA A 1 630 ? 16.351 20.896 68.228 1.00 30.36 630 ALA A CA 1
ATOM 4906 C C . ALA A 1 630 ? 15.448 20.154 67.203 1.00 30.36 630 ALA A C 1
ATOM 4908 O O . ALA A 1 630 ? 15.931 19.428 66.348 1.00 30.36 630 ALA A O 1
ATOM 4909 N N . ALA A 1 631 ? 14.115 20.343 67.194 1.00 27.92 631 ALA A N 1
ATOM 4910 C CA . ALA A 1 631 ? 13.215 20.906 68.219 1.00 27.92 631 ALA A CA 1
ATOM 4911 C C . ALA A 1 631 ? 11.749 20.449 68.004 1.00 27.92 631 ALA A C 1
ATOM 4913 O O . ALA A 1 631 ? 11.304 20.293 66.872 1.00 27.92 631 ALA A O 1
ATOM 4914 N N . SER A 1 632 ? 10.968 20.319 69.085 1.00 31.19 632 SER A N 1
ATOM 4915 C CA . SER A 1 632 ? 9.498 20.187 69.054 1.00 31.19 632 SER A CA 1
ATOM 4916 C C . SER A 1 632 ? 8.889 20.845 70.302 1.00 31.19 632 SER A C 1
ATOM 4918 O O . SER A 1 632 ? 9.466 20.728 71.385 1.00 31.19 632 SER A O 1
ATOM 4920 N N . LYS A 1 633 ? 7.767 21.575 70.167 1.00 30.64 633 LYS A N 1
ATOM 4921 C CA . LYS A 1 633 ? 7.147 22.368 71.255 1.00 30.64 633 LYS A CA 1
ATOM 4922 C C . LYS A 1 633 ? 5.606 22.383 71.238 1.00 30.64 633 LYS A C 1
ATOM 4924 O O . LYS A 1 633 ? 4.973 23.261 70.671 1.00 30.64 633 LYS A O 1
ATOM 4929 N N . PHE A 1 634 ? 5.033 21.395 71.916 1.00 26.27 634 PHE A N 1
ATOM 4930 C CA . PHE A 1 634 ? 4.044 21.527 73.004 1.00 26.27 634 PHE A CA 1
ATOM 4931 C C . PHE A 1 634 ? 3.051 22.732 73.053 1.00 26.27 634 PHE A C 1
ATOM 4933 O O . PHE A 1 634 ? 3.399 23.809 73.521 1.00 26.27 634 PHE A O 1
ATOM 4940 N N . LYS A 1 635 ? 1.778 22.455 72.712 1.00 30.86 635 LYS A N 1
ATOM 4941 C CA . LYS A 1 635 ? 0.552 22.507 73.566 1.00 30.86 635 LYS A CA 1
ATOM 4942 C C . LYS A 1 635 ? 0.216 23.757 74.434 1.00 30.86 635 LYS A C 1
ATOM 4944 O O . LYS A 1 635 ? 0.963 24.117 75.335 1.00 30.86 635 LYS A O 1
ATOM 4949 N N . GLY A 1 636 ? -1.030 24.246 74.300 1.00 25.95 636 GLY A N 1
ATOM 4950 C CA . GLY A 1 636 ? -1.712 25.262 75.144 1.00 25.95 636 GLY A CA 1
ATOM 4951 C C . GLY A 1 636 ? -2.453 26.299 74.273 1.00 25.95 636 GLY A C 1
ATOM 4952 O O . GLY A 1 636 ? -1.989 26.547 73.168 1.00 25.95 636 GLY A O 1
ATOM 4953 N N . ILE A 1 637 ? -3.594 26.913 74.626 1.00 30.30 637 ILE A N 1
ATOM 4954 C CA . ILE A 1 637 ? -4.417 26.969 75.862 1.00 30.30 637 ILE A CA 1
ATOM 4955 C C . ILE A 1 637 ? -5.925 26.806 75.493 1.00 30.30 637 ILE A C 1
ATOM 4957 O O . ILE A 1 637 ? -6.251 26.590 74.327 1.00 30.30 637 ILE A O 1
ATOM 4961 N N . ARG A 1 638 ? -6.829 26.804 76.483 1.00 32.22 638 ARG A N 1
ATOM 4962 C CA . ARG A 1 638 ? -8.282 26.541 76.408 1.00 32.22 638 ARG A CA 1
ATOM 4963 C C . ARG A 1 638 ? -9.087 27.766 76.903 1.00 32.22 638 ARG A C 1
ATOM 4965 O O . ARG A 1 638 ? -8.521 28.581 77.625 1.00 32.22 638 ARG A O 1
ATOM 4972 N N . ASP A 1 639 ? -10.388 27.799 76.586 1.00 27.27 639 ASP A N 1
ATOM 4973 C CA . ASP A 1 639 ? -11.409 28.781 77.016 1.00 27.27 639 ASP A CA 1
ATOM 4974 C C . ASP A 1 639 ? -11.233 30.162 76.317 1.00 27.27 639 ASP A C 1
ATOM 4976 O O . ASP A 1 639 ? -10.150 30.476 75.829 1.00 27.27 639 ASP A O 1
ATOM 4980 N N . LEU A 1 640 ? -12.255 31.003 76.102 1.00 31.39 640 LEU A N 1
ATOM 4981 C CA . LEU A 1 640 ? -13.581 31.118 76.731 1.00 31.39 640 LEU A CA 1
ATOM 4982 C C . LEU A 1 640 ? -14.759 30.925 75.743 1.00 31.39 640 LEU A C 1
ATOM 4984 O O . LEU A 1 640 ? -14.576 30.810 74.533 1.00 31.39 640 LEU A O 1
ATOM 4988 N N . GLU A 1 641 ? -15.972 30.864 76.291 1.00 28.41 641 GLU A N 1
ATOM 4989 C CA . GLU A 1 641 ? -17.252 30.685 75.598 1.00 28.41 641 GLU A CA 1
ATOM 4990 C C . GLU A 1 641 ? -17.709 31.937 74.828 1.00 28.41 641 GLU A C 1
ATOM 4992 O O . GLU A 1 641 ? -17.557 33.053 75.319 1.00 28.41 641 GLU A O 1
ATOM 4997 N N . GLU A 1 642 ? -18.449 31.744 73.733 1.00 26.02 642 GLU A N 1
ATOM 4998 C CA . GLU A 1 642 ? -19.686 32.510 73.539 1.00 26.02 642 GLU A CA 1
ATOM 4999 C C . GLU A 1 642 ? -20.773 31.614 72.918 1.00 26.02 642 GLU A C 1
ATOM 5001 O O . GLU A 1 642 ? -20.496 30.524 72.407 1.00 26.02 642 GLU A O 1
ATOM 5006 N N . ARG A 1 643 ? -22.036 32.001 73.099 1.00 32.84 643 ARG A N 1
ATOM 5007 C CA . ARG A 1 643 ? -23.177 31.082 73.204 1.00 32.84 643 ARG A CA 1
ATOM 5008 C C . ARG A 1 643 ? -24.294 31.518 72.268 1.00 32.84 643 ARG A C 1
ATOM 5010 O O . ARG A 1 643 ? -24.999 32.472 72.583 1.00 32.84 643 ARG A O 1
ATOM 5017 N N . ASP A 1 644 ? -24.511 30.770 71.188 1.00 26.19 644 ASP A N 1
ATOM 5018 C CA . ASP A 1 644 ? -25.622 31.034 70.271 1.00 26.19 644 ASP A CA 1
ATOM 5019 C C . ASP A 1 644 ? -26.488 29.796 69.988 1.00 26.19 644 ASP A C 1
ATOM 5021 O O . ASP A 1 644 ? -26.037 28.650 70.050 1.00 26.19 644 ASP A O 1
ATOM 5025 N N . SER A 1 645 ? -27.782 30.030 69.777 1.00 32.72 645 SER A N 1
ATOM 5026 C CA . SER A 1 645 ? -28.834 29.040 70.040 1.00 32.72 645 SER A CA 1
ATOM 5027 C C . SER A 1 645 ? -29.436 28.466 68.759 1.00 32.72 645 SER A C 1
ATOM 5029 O O . SER A 1 645 ? -30.482 28.922 68.295 1.00 32.72 645 SER A O 1
ATOM 5031 N N . MET A 1 646 ? -28.817 27.419 68.203 1.00 28.56 646 MET A N 1
ATOM 5032 C CA . MET A 1 646 ? -29.383 26.690 67.060 1.00 28.56 646 MET A CA 1
ATOM 5033 C C . MET A 1 646 ? -30.607 25.851 67.458 1.00 28.56 646 MET A C 1
ATOM 5035 O O . MET A 1 646 ? -30.509 24.666 67.777 1.00 28.56 646 MET A O 1
ATOM 5039 N N . SER A 1 647 ? -31.786 26.465 67.378 1.00 28.03 647 SER A N 1
ATOM 5040 C CA . SER A 1 647 ? -33.052 25.746 67.258 1.00 28.03 647 SER A CA 1
ATOM 5041 C C . SER A 1 647 ? -33.150 25.069 65.883 1.00 28.03 647 SER A C 1
ATOM 5043 O O . SER A 1 647 ? -32.725 25.611 64.860 1.00 28.03 647 SER A O 1
ATOM 5045 N N . SER A 1 648 ? -33.696 23.852 65.844 1.00 32.34 648 SER A N 1
ATOM 5046 C CA . SER A 1 648 ? -33.792 23.052 64.617 1.00 32.34 648 SER A CA 1
ATOM 5047 C C . SER A 1 648 ? -34.867 23.600 63.671 1.00 32.34 648 SER A C 1
ATOM 5049 O O . SER A 1 648 ? -36.036 23.230 63.758 1.00 32.34 648 SER A O 1
ATOM 5051 N N . ALA A 1 649 ? -34.474 24.487 62.756 1.00 37.00 649 ALA A N 1
ATOM 5052 C CA . ALA A 1 649 ? -35.359 25.027 61.728 1.00 37.00 649 ALA A CA 1
ATOM 5053 C C . ALA A 1 649 ? -35.735 23.948 60.692 1.00 37.00 649 ALA A C 1
ATOM 5055 O O . ALA A 1 649 ? -34.949 23.617 59.804 1.00 37.00 649 ALA A O 1
ATOM 5056 N N . VAL A 1 650 ? -36.949 23.402 60.807 1.00 43.34 650 VAL A N 1
ATOM 5057 C CA . VAL A 1 650 ? -37.507 22.429 59.854 1.00 43.34 650 VAL A CA 1
ATOM 5058 C C . VAL A 1 650 ? -37.701 23.094 58.487 1.00 43.34 650 VAL A C 1
ATOM 5060 O O . VAL A 1 650 ? -38.353 24.131 58.369 1.00 43.34 650 VAL A O 1
ATOM 5063 N N . THR A 1 651 ? -37.152 22.499 57.430 1.00 49.94 651 THR A N 1
ATOM 5064 C CA . THR A 1 651 ? -37.251 23.028 56.066 1.00 49.94 651 THR A CA 1
ATOM 5065 C C . THR A 1 651 ? -38.623 22.732 55.452 1.00 49.94 651 THR A C 1
ATOM 5067 O O . THR A 1 651 ? -38.964 21.593 55.147 1.00 49.94 651 THR A O 1
ATOM 5070 N N . HIS A 1 652 ? -39.424 23.774 55.209 1.00 59.84 652 HIS A N 1
ATOM 5071 C CA . HIS A 1 652 ? -40.797 23.668 54.680 1.00 59.84 652 HIS A CA 1
ATOM 5072 C C . HIS A 1 652 ? -40.896 23.333 53.167 1.00 59.84 652 HIS A C 1
ATOM 5074 O O . HIS A 1 652 ? -41.891 23.677 52.526 1.00 59.84 652 HIS A O 1
ATOM 5080 N N . ARG A 1 653 ? -39.886 22.673 52.579 1.00 80.00 653 ARG A N 1
ATOM 5081 C CA . ARG A 1 653 ? -39.845 22.274 51.159 1.00 80.00 653 ARG A CA 1
ATOM 5082 C C . ARG A 1 653 ? -39.625 20.767 51.026 1.00 80.00 653 ARG A C 1
ATOM 5084 O O . ARG A 1 653 ? -38.669 20.236 51.581 1.00 80.00 653 ARG A O 1
ATOM 5091 N N . LYS A 1 654 ? -40.474 20.096 50.240 1.00 85.94 654 LYS A N 1
ATOM 5092 C CA . LYS A 1 654 ? -40.340 18.673 49.871 1.00 85.94 654 LYS A CA 1
ATOM 5093 C C . LYS A 1 654 ? -40.644 18.509 48.384 1.00 85.94 654 LYS A C 1
ATOM 5095 O O . LYS A 1 654 ? -41.608 19.077 47.876 1.00 85.94 654 LYS A O 1
ATOM 5100 N N . GLU A 1 655 ? -39.839 17.725 47.685 1.00 89.50 655 GLU A N 1
ATOM 5101 C CA . GLU A 1 655 ? -40.042 17.400 46.273 1.00 89.50 655 GLU A CA 1
ATOM 5102 C C . GLU A 1 655 ? -39.834 15.907 46.025 1.00 89.50 655 GLU A C 1
ATOM 5104 O O . GLU A 1 655 ? -39.105 15.255 46.769 1.00 89.50 655 GLU A O 1
ATOM 5109 N N . GLY A 1 656 ? -40.513 15.353 45.021 1.00 87.75 656 GLY A N 1
ATOM 5110 C CA . GLY A 1 656 ? -40.443 13.925 44.718 1.00 87.75 656 GLY A CA 1
ATOM 5111 C C . GLY A 1 656 ? -41.520 13.465 43.738 1.00 87.75 656 GLY A C 1
ATOM 5112 O O . GLY A 1 656 ? -42.203 14.273 43.107 1.00 87.75 656 GLY A O 1
ATOM 5113 N N . LEU A 1 657 ? -41.671 12.148 43.591 1.00 89.12 657 LEU A N 1
ATOM 5114 C CA . LEU A 1 657 ? -42.571 11.544 42.610 1.00 89.12 657 LEU A CA 1
ATOM 5115 C C . LEU A 1 657 ? -43.838 10.990 43.276 1.00 89.12 657 LEU A C 1
ATOM 5117 O O . LEU A 1 657 ? -43.761 10.051 44.062 1.00 89.12 657 LEU A O 1
ATOM 5121 N N . LEU A 1 658 ? -45.005 11.515 42.897 1.00 90.50 658 LEU A N 1
ATOM 5122 C CA . LEU A 1 658 ? -46.308 10.998 43.332 1.00 90.50 658 LEU A CA 1
ATOM 5123 C C . LEU A 1 658 ? -47.169 10.610 42.129 1.00 90.50 658 LEU A C 1
ATOM 5125 O O . LEU A 1 658 ? -47.026 11.151 41.030 1.00 90.50 658 LEU A O 1
ATOM 5129 N N . TRP A 1 659 ? -48.099 9.681 42.340 1.00 89.94 659 TRP A N 1
ATOM 5130 C CA . TRP A 1 659 ? -49.086 9.298 41.333 1.00 89.94 659 TRP A CA 1
ATOM 5131 C C . TRP A 1 659 ? -50.431 9.953 41.634 1.00 89.94 659 TRP A C 1
ATOM 5133 O O . TRP A 1 659 ? -50.850 10.000 42.784 1.00 89.94 659 TRP A O 1
ATOM 5143 N N . ALA A 1 660 ? -51.135 10.423 40.608 1.00 88.00 660 ALA A N 1
ATOM 5144 C CA . ALA A 1 660 ? -52.471 11.004 40.730 1.00 88.00 660 ALA A CA 1
ATOM 5145 C C . ALA A 1 660 ? -53.311 10.733 39.471 1.00 88.00 660 ALA A C 1
ATOM 5147 O O . ALA A 1 660 ? -52.786 10.364 38.421 1.00 88.00 660 ALA A O 1
ATOM 5148 N N . LEU A 1 661 ? -54.629 10.922 39.552 1.00 82.69 661 LEU A N 1
ATOM 5149 C CA . LEU A 1 661 ? -55.528 10.802 38.395 1.00 82.69 661 LEU A CA 1
ATOM 5150 C C . LEU A 1 661 ? -55.404 12.011 37.448 1.00 82.69 661 LEU A C 1
ATOM 5152 O O . LEU A 1 661 ? -55.192 13.135 37.898 1.00 82.69 661 LEU A O 1
ATOM 5156 N N . ASN A 1 662 ? -55.616 11.821 36.143 1.00 70.00 662 ASN A N 1
ATOM 5157 C CA . ASN A 1 662 ? -55.479 12.898 35.140 1.00 70.00 662 ASN A CA 1
ATOM 5158 C C . ASN A 1 662 ? -56.602 13.963 35.138 1.00 70.00 662 ASN A C 1
ATOM 5160 O O . ASN A 1 662 ? -56.587 14.855 34.294 1.00 70.00 662 ASN A O 1
ATOM 5164 N N . ARG A 1 663 ? -57.601 13.878 36.026 1.00 67.38 663 ARG A N 1
ATOM 5165 C CA . ARG A 1 663 ? -58.664 14.891 36.171 1.00 67.38 663 ARG A CA 1
ATOM 5166 C C . ARG A 1 663 ? -59.009 15.117 37.649 1.00 67.38 663 ARG A C 1
ATOM 5168 O O . ARG A 1 663 ? -59.271 14.134 38.342 1.00 67.38 663 ARG A O 1
ATOM 5175 N N . PRO A 1 664 ? -59.053 16.368 38.139 1.00 51.47 664 PRO A N 1
ATOM 5176 C CA . PRO A 1 664 ? -59.678 16.695 39.421 1.00 51.47 664 PRO A CA 1
ATOM 5177 C C . PRO A 1 664 ? -61.213 16.610 39.339 1.00 51.47 664 PRO A C 1
ATOM 5179 O O . PRO A 1 664 ? -61.795 16.977 38.322 1.00 51.47 664 PRO A O 1
ATOM 5182 N N . GLY A 1 665 ? -61.870 16.175 40.420 1.00 54.25 665 GLY A N 1
ATOM 5183 C CA . GLY A 1 665 ? -63.292 16.474 40.667 1.00 54.25 665 GLY A CA 1
ATOM 5184 C C . GLY A 1 665 ? -64.355 15.840 39.751 1.00 54.25 665 GLY A C 1
ATOM 5185 O O . GLY A 1 665 ? -65.353 16.493 39.466 1.00 54.25 665 GLY A O 1
ATOM 5186 N N . GLY A 1 666 ? -64.192 14.592 39.294 1.00 38.38 666 GLY A N 1
ATOM 5187 C CA . GLY A 1 666 ? -65.223 13.883 38.512 1.00 38.38 666 GLY A CA 1
ATOM 5188 C C . GLY A 1 666 ? -66.084 12.916 39.339 1.00 38.38 666 GLY A C 1
ATOM 5189 O O . GLY A 1 666 ? -65.553 11.958 39.895 1.00 38.38 666 GLY A O 1
ATOM 5190 N N . HIS A 1 667 ? -67.406 13.120 39.370 1.00 41.12 667 HIS A N 1
ATOM 5191 C CA . HIS A 1 667 ? -68.380 12.130 39.863 1.00 41.12 667 HIS A CA 1
ATOM 5192 C C . HIS A 1 667 ? -68.332 10.850 39.005 1.00 41.12 667 HIS A C 1
ATOM 5194 O O . HIS A 1 667 ? -68.165 10.925 37.787 1.00 41.12 667 HIS A O 1
ATOM 5200 N N . VAL A 1 668 ? -68.503 9.672 39.616 1.00 42.22 668 VAL A N 1
ATOM 5201 C CA . VAL A 1 668 ? -68.512 8.390 38.889 1.00 42.22 668 VAL A CA 1
ATOM 5202 C C . VAL A 1 668 ? -69.849 8.216 38.164 1.00 42.22 668 VAL A C 1
ATOM 5204 O O . VAL A 1 668 ? -70.870 7.951 38.791 1.00 42.22 668 VAL A O 1
ATOM 5207 N N . ASP A 1 669 ? -69.851 8.378 36.841 1.00 41.19 669 ASP A N 1
ATOM 5208 C CA . ASP A 1 669 ? -70.983 8.023 35.975 1.00 41.19 669 ASP A CA 1
ATOM 5209 C C . ASP A 1 669 ? -70.814 6.567 35.476 1.00 41.19 669 ASP A C 1
ATOM 5211 O O . ASP A 1 669 ? -69.831 6.286 34.780 1.00 41.19 669 ASP A O 1
ATOM 5215 N N . PRO A 1 670 ? -71.717 5.617 35.808 1.00 47.22 670 PRO A N 1
ATOM 5216 C CA . PRO A 1 670 ? -71.515 4.185 35.547 1.00 47.22 670 PRO A CA 1
ATOM 5217 C C . PRO A 1 670 ? -71.474 3.738 34.075 1.00 47.22 670 PRO A C 1
ATOM 5219 O O . PRO A 1 670 ? -71.439 2.533 33.822 1.00 47.22 670 PRO A O 1
ATOM 5222 N N . ARG A 1 671 ? -71.556 4.649 33.092 1.00 45.66 671 ARG A N 1
ATOM 5223 C CA . ARG A 1 671 ? -71.870 4.302 31.689 1.00 45.66 671 ARG A CA 1
ATOM 5224 C C . ARG A 1 671 ? -70.804 4.597 30.631 1.00 45.66 671 ARG A C 1
ATOM 5226 O O . ARG A 1 671 ? -71.045 4.290 29.468 1.00 45.66 671 ARG A O 1
ATOM 5233 N N . ASN A 1 672 ? -69.623 5.112 30.984 1.00 38.00 672 ASN A N 1
ATOM 5234 C CA . ASN A 1 672 ? -68.526 5.303 30.017 1.00 38.00 672 ASN A CA 1
ATOM 5235 C C . ASN A 1 672 ? -67.151 4.912 30.585 1.00 38.00 672 ASN A C 1
ATOM 5237 O O . ASN A 1 672 ? -66.311 5.750 30.921 1.00 38.00 672 ASN A O 1
ATOM 5241 N N . LEU A 1 673 ? -66.905 3.603 30.666 1.00 50.38 673 LEU A N 1
ATOM 5242 C CA . LEU A 1 673 ? -65.621 3.067 31.102 1.00 50.38 673 LEU A CA 1
ATOM 5243 C C . LEU A 1 673 ? -64.608 3.044 29.943 1.00 50.38 673 LEU A C 1
ATOM 5245 O O . LEU A 1 673 ? -64.623 2.125 29.127 1.00 50.38 673 LEU A O 1
ATOM 5249 N N . ASN A 1 674 ? -63.688 4.016 29.895 1.00 44.94 674 ASN A N 1
ATOM 5250 C CA . ASN A 1 674 ? -62.299 3.770 29.479 1.00 44.94 674 ASN A CA 1
ATOM 5251 C C . ASN A 1 674 ? -61.347 4.945 29.789 1.00 44.94 674 ASN A C 1
ATOM 5253 O O . ASN A 1 674 ? -61.652 6.103 29.525 1.00 44.94 674 ASN A O 1
ATOM 5257 N N . LYS A 1 675 ? -60.142 4.614 30.276 1.00 48.88 675 LYS A N 1
ATOM 5258 C CA . LYS A 1 675 ? -58.992 5.523 30.494 1.00 48.88 675 LYS A CA 1
ATOM 5259 C C . LYS A 1 675 ? -59.152 6.651 31.536 1.00 48.88 675 LYS A C 1
ATOM 5261 O O . LYS A 1 675 ? -58.586 7.730 31.363 1.00 48.88 675 LYS A O 1
ATOM 5266 N N . GLN A 1 676 ? -59.763 6.369 32.690 1.00 56.50 676 GLN A N 1
ATOM 5267 C CA . GLN A 1 676 ? -59.300 7.019 33.928 1.00 56.50 676 GLN A CA 1
ATOM 5268 C C . GLN A 1 676 ? -57.999 6.335 34.377 1.00 56.50 676 GLN A C 1
ATOM 5270 O O . GLN A 1 676 ? -58.018 5.224 34.900 1.00 56.50 676 GLN A O 1
ATOM 5275 N N . GLY A 1 677 ? -56.858 6.962 34.088 1.00 68.12 677 GLY A N 1
ATOM 5276 C CA . GLY A 1 677 ? -55.532 6.450 34.436 1.00 68.12 677 GLY A CA 1
ATOM 5277 C C . GLY A 1 677 ? -54.895 7.228 35.584 1.00 68.12 677 GLY A C 1
ATOM 5278 O O . GLY A 1 677 ? -55.002 8.453 35.637 1.00 68.12 677 GLY A O 1
ATOM 5279 N N . TRP A 1 678 ? -54.191 6.512 36.463 1.00 80.75 678 TRP A N 1
ATOM 5280 C CA . TRP A 1 678 ? -53.209 7.106 37.370 1.00 80.75 678 TRP A CA 1
ATOM 5281 C C . TRP A 1 678 ? -51.920 7.380 36.591 1.00 80.75 678 TRP A C 1
ATOM 5283 O O . TRP A 1 678 ? -51.383 6.477 35.945 1.00 80.75 678 TRP A O 1
ATOM 5293 N N . HIS A 1 679 ? -51.415 8.604 36.667 1.00 82.06 679 HIS A N 1
ATOM 5294 C CA . HIS A 1 679 ? -50.163 9.029 36.051 1.00 82.06 679 HIS A CA 1
ATOM 5295 C C . HIS A 1 679 ? -49.205 9.560 37.118 1.00 82.06 679 HIS A C 1
ATOM 5297 O O . HIS A 1 679 ? -49.632 9.932 38.208 1.00 82.06 679 HIS A O 1
ATOM 5303 N N . LYS A 1 680 ? -47.905 9.552 36.818 1.00 87.62 680 LYS A N 1
ATOM 5304 C CA . LYS A 1 680 ? -46.863 10.046 37.724 1.00 87.62 680 LYS A CA 1
ATOM 5305 C C . LYS A 1 680 ? -46.550 11.509 37.433 1.00 87.62 680 LYS A C 1
ATOM 5307 O O . LYS A 1 680 ? -46.390 11.878 36.273 1.00 87.62 680 LYS A O 1
ATOM 5312 N N . PHE A 1 681 ? -46.401 12.298 38.482 1.00 87.50 681 PHE A N 1
ATOM 5313 C CA . PHE A 1 681 ? -46.068 13.713 38.417 1.00 87.50 681 PHE A CA 1
ATOM 5314 C C . PHE A 1 681 ? -44.887 13.982 39.344 1.00 87.50 681 PHE A C 1
ATOM 5316 O O . PHE A 1 681 ? -44.793 13.389 40.422 1.00 87.50 681 PHE A O 1
ATOM 5323 N N . TRP A 1 682 ? -43.986 14.870 38.929 1.00 89.94 682 TRP A N 1
ATOM 5324 C CA . TRP A 1 682 ? -43.000 15.419 39.853 1.00 89.94 682 TRP A CA 1
ATOM 5325 C C . TRP A 1 682 ? -43.689 16.515 40.660 1.00 89.94 682 TRP A C 1
ATOM 5327 O O . TRP A 1 682 ? -44.180 17.488 40.084 1.00 89.94 682 TRP A O 1
ATOM 5337 N N . ILE A 1 683 ? -43.790 16.321 41.969 1.00 89.81 683 ILE A N 1
ATOM 5338 C CA . ILE A 1 683 ? -44.489 17.218 42.882 1.00 89.81 683 ILE A CA 1
ATOM 5339 C C . ILE A 1 683 ? -43.462 18.038 43.650 1.00 89.81 683 ILE A C 1
ATOM 5341 O O . ILE A 1 683 ? -42.487 17.490 44.161 1.00 89.81 683 ILE A O 1
ATOM 5345 N N . VAL A 1 684 ? -43.695 19.346 43.742 1.00 88.81 684 VAL A N 1
ATOM 5346 C CA . VAL A 1 684 ? -42.882 20.269 44.544 1.00 88.81 684 VAL A CA 1
ATOM 5347 C C . VAL A 1 684 ? -43.795 21.015 45.508 1.00 88.81 684 VAL A C 1
ATOM 5349 O O . VAL A 1 684 ? -44.671 21.770 45.082 1.00 88.81 684 VAL A O 1
ATOM 5352 N N . LEU A 1 685 ? -43.579 20.798 46.802 1.00 87.56 685 LEU A N 1
ATOM 5353 C CA . LEU A 1 685 ? -44.079 21.633 47.885 1.00 87.56 685 LEU A CA 1
ATOM 5354 C C . LEU A 1 685 ? -43.034 22.713 48.169 1.00 87.56 685 LEU A C 1
ATOM 5356 O O . LEU A 1 685 ? -41.953 22.388 48.654 1.00 87.56 685 LEU A O 1
ATOM 5360 N N . ASP A 1 686 ? -43.355 23.974 47.890 1.00 82.25 686 ASP A N 1
ATOM 5361 C CA . ASP A 1 686 ? -42.528 25.133 48.249 1.00 82.25 686 ASP A CA 1
ATOM 5362 C C . ASP A 1 686 ? -43.415 26.345 48.574 1.00 82.25 686 ASP A C 1
ATOM 5364 O O . ASP A 1 686 ? -44.494 26.496 48.002 1.00 82.25 686 ASP A O 1
ATOM 5368 N N . GLN A 1 687 ? -42.981 27.205 49.502 1.00 76.00 687 GLN A N 1
ATOM 5369 C CA . GLN A 1 687 ? -43.663 28.464 49.867 1.00 76.00 687 GLN A CA 1
ATOM 5370 C C . GLN A 1 687 ? -45.184 28.330 50.135 1.00 76.00 687 GLN A C 1
ATOM 5372 O O . GLN A 1 687 ? -45.975 29.210 49.791 1.00 76.00 687 GLN A O 1
ATOM 5377 N N . GLY A 1 688 ? -45.616 27.211 50.731 1.00 76.06 688 GLY A N 1
ATOM 5378 C CA . GLY A 1 688 ? -47.034 26.939 51.010 1.00 76.06 688 GLY A CA 1
ATOM 5379 C C . GLY A 1 688 ? -47.883 26.604 49.774 1.00 76.06 688 GLY A C 1
ATOM 5380 O O . GLY A 1 688 ? -49.109 26.695 49.839 1.00 76.06 688 GLY A O 1
ATOM 5381 N N . LYS A 1 689 ? -47.265 26.221 48.649 1.00 83.81 689 LYS A N 1
ATOM 5382 C CA . LYS A 1 689 ? -47.946 25.791 47.419 1.00 83.81 689 LYS A CA 1
ATOM 5383 C C . LYS A 1 689 ? -47.472 24.415 46.963 1.00 83.81 689 LYS A C 1
ATOM 5385 O O . LYS A 1 689 ? -46.281 24.115 47.015 1.00 83.81 689 LYS A O 1
ATOM 5390 N N . LEU A 1 690 ? -48.401 23.602 46.463 1.00 86.69 690 LEU A N 1
ATOM 5391 C CA . LEU A 1 690 ? -48.126 22.276 45.907 1.00 86.69 690 LEU A CA 1
ATOM 5392 C C . LEU A 1 690 ? -48.245 22.314 44.374 1.00 86.69 690 LEU A C 1
ATOM 5394 O O . LEU A 1 690 ? -49.333 22.511 43.836 1.00 86.69 690 LEU A O 1
ATOM 5398 N N . SER A 1 691 ? -47.123 22.148 43.674 1.00 88.38 691 SER A N 1
ATOM 5399 C CA . SER A 1 691 ? -47.023 22.251 42.209 1.00 88.38 691 SER A CA 1
ATOM 5400 C C . SER A 1 691 ? -46.870 20.875 41.559 1.00 88.38 691 SER A C 1
ATOM 5402 O O . SER A 1 691 ? -45.996 20.110 41.965 1.00 88.38 691 SER A O 1
ATOM 5404 N N . GLU A 1 692 ? -47.669 20.568 40.531 1.00 88.56 692 GLU A N 1
ATOM 5405 C CA . GLU A 1 692 ? -47.576 19.314 39.765 1.00 88.56 692 GLU A CA 1
ATOM 5406 C C . GLU A 1 692 ? -46.880 19.526 38.415 1.00 88.56 692 GLU A C 1
ATOM 5408 O O . GLU A 1 692 ? -47.397 20.270 37.587 1.00 88.56 692 GLU A O 1
ATOM 5413 N N . TYR A 1 693 ? -45.780 18.825 38.129 1.00 85.75 693 TYR A N 1
ATOM 5414 C CA . TYR A 1 693 ? -45.114 18.862 36.819 1.00 85.75 693 TYR A CA 1
ATOM 5415 C C . TYR A 1 693 ? -45.315 17.561 36.034 1.00 85.75 693 TYR A C 1
ATOM 5417 O O . TYR A 1 693 ? -45.113 16.462 36.557 1.00 85.75 693 TYR A O 1
ATOM 5425 N N . SER A 1 694 ? -45.672 17.685 34.751 1.00 78.50 694 SER A N 1
ATOM 5426 C CA . SER A 1 694 ? -45.997 16.548 33.868 1.00 78.50 694 SER A CA 1
ATOM 5427 C C . SER A 1 694 ? -44.860 16.127 32.930 1.00 78.50 694 SER A C 1
ATOM 5429 O O . SER A 1 694 ? -44.674 14.935 32.702 1.00 78.50 694 SER A O 1
ATOM 5431 N N . ASN A 1 695 ? -44.069 17.076 32.413 1.00 73.56 695 ASN A N 1
ATOM 5432 C CA . ASN A 1 695 ? -43.021 16.815 31.412 1.00 73.56 695 ASN A CA 1
ATOM 5433 C C . ASN A 1 695 ? -41.602 17.189 31.885 1.00 73.56 695 ASN A C 1
ATOM 5435 O O . ASN A 1 695 ? -40.742 17.552 31.082 1.00 73.56 695 ASN A O 1
ATOM 5439 N N . TRP A 1 696 ? -41.329 17.080 33.190 1.00 74.06 696 TRP A N 1
ATOM 5440 C CA . TRP A 1 696 ? -40.102 17.568 33.850 1.00 74.06 696 TRP A CA 1
ATOM 5441 C C . TRP A 1 696 ? -38.769 17.053 33.265 1.00 74.06 696 TRP A C 1
ATOM 5443 O O . TRP A 1 696 ? -37.717 17.611 33.552 1.00 74.06 696 TRP A O 1
ATOM 5453 N N . LYS A 1 697 ? -38.801 16.016 32.415 1.00 67.56 697 LYS A N 1
ATOM 5454 C CA . LYS A 1 697 ? -37.648 15.508 31.651 1.00 67.56 697 LYS A CA 1
ATOM 5455 C C . LYS A 1 697 ? -37.261 16.348 30.426 1.00 67.56 697 LYS A C 1
ATOM 5457 O O . LYS A 1 697 ? -36.179 16.146 29.887 1.00 67.56 697 LYS A O 1
ATOM 5462 N N . GLN A 1 698 ? -38.152 17.212 29.946 1.00 59.44 698 GLN A N 1
ATOM 5463 C CA . GLN A 1 698 ? -37.953 18.049 28.756 1.00 59.44 698 GLN A CA 1
ATOM 5464 C C . GLN A 1 698 ? -38.291 19.521 29.020 1.00 59.44 698 GLN A C 1
ATOM 5466 O O . GLN A 1 698 ? -37.665 20.400 28.432 1.00 59.44 698 GLN A O 1
ATOM 5471 N N . LYS A 1 699 ? -39.279 19.803 29.882 1.00 58.34 699 LYS A N 1
ATOM 5472 C CA . LYS A 1 699 ? -39.743 21.159 30.205 1.00 58.34 699 LYS A CA 1
ATOM 5473 C C . LYS A 1 699 ? -40.506 21.168 31.533 1.00 58.34 699 LYS A C 1
ATOM 5475 O O . LYS A 1 699 ? -41.244 20.229 31.824 1.00 58.34 699 LYS A O 1
ATOM 5480 N N . LEU A 1 700 ? -40.366 22.224 32.337 1.00 70.94 700 LEU A N 1
ATOM 5481 C CA . LEU A 1 700 ? -41.092 22.386 33.611 1.00 70.94 700 LEU A CA 1
ATOM 5482 C C . LEU A 1 700 ? -42.566 22.791 33.384 1.00 70.94 700 LEU A C 1
ATOM 5484 O O . LEU A 1 700 ? -43.034 23.834 33.827 1.00 70.94 700 LEU A O 1
ATOM 5488 N N . ASP A 1 701 ? -43.299 21.949 32.657 1.00 75.00 701 ASP A N 1
ATOM 5489 C CA . ASP A 1 701 ? -44.711 22.154 32.346 1.00 75.00 701 ASP A CA 1
ATOM 5490 C C . ASP A 1 701 ? -45.605 21.682 33.496 1.00 75.00 701 ASP A C 1
ATOM 5492 O O . ASP A 1 701 ? -45.727 20.478 33.771 1.00 75.00 701 ASP A O 1
ATOM 5496 N N . LEU A 1 702 ? -46.226 22.665 34.156 1.00 76.88 702 LEU A N 1
ATOM 5497 C CA . LEU A 1 702 ? -47.246 22.465 35.178 1.00 76.88 702 LEU A CA 1
ATOM 5498 C C . LEU A 1 702 ? -48.463 21.740 34.586 1.00 76.88 702 LEU A C 1
ATOM 5500 O O . LEU A 1 702 ? -48.918 22.046 33.485 1.00 76.88 702 LEU A O 1
ATOM 5504 N N . HIS A 1 703 ? -48.978 20.763 35.325 1.00 69.00 703 HIS A N 1
ATOM 5505 C CA . HIS A 1 703 ? -50.155 19.970 34.966 1.00 69.00 703 HIS A CA 1
ATOM 5506 C C . HIS A 1 703 ? -51.465 20.617 35.445 1.00 69.00 703 HIS A C 1
ATOM 5508 O O . HIS A 1 703 ? -52.496 20.494 34.787 1.00 69.00 703 HIS A O 1
ATOM 5514 N N . ILE A 1 704 ? -51.411 21.300 36.591 1.00 77.06 704 ILE A N 1
ATOM 5515 C CA . ILE A 1 704 ? -52.502 22.035 37.242 1.00 77.06 704 ILE A CA 1
ATOM 5516 C C . ILE A 1 704 ? -51.875 23.292 37.866 1.00 77.06 704 ILE A C 1
ATOM 5518 O O . ILE A 1 704 ? -50.698 23.265 38.239 1.00 77.06 704 ILE A O 1
ATOM 5522 N N . ASP A 1 705 ? -52.645 24.374 37.997 1.00 75.06 705 ASP A N 1
ATOM 5523 C CA . ASP A 1 705 ? -52.246 25.538 38.795 1.00 75.06 705 ASP A CA 1
ATOM 5524 C C . ASP A 1 705 ? -51.843 25.118 40.228 1.00 75.06 705 ASP A C 1
ATOM 5526 O O . ASP A 1 705 ? -52.525 24.276 40.825 1.00 75.06 705 ASP A O 1
ATOM 5530 N N . PRO A 1 706 ? -50.760 25.676 40.810 1.00 80.94 706 PRO A N 1
ATOM 5531 C CA . PRO A 1 706 ? -50.278 25.257 42.123 1.00 80.94 706 PRO A CA 1
ATOM 5532 C C . PRO A 1 706 ? -51.332 25.401 43.225 1.00 80.94 706 PRO A C 1
ATOM 5534 O O . PRO A 1 706 ? -51.884 26.483 43.437 1.00 80.94 706 PRO A O 1
ATOM 5537 N N . ILE A 1 707 ? -51.571 24.317 43.965 1.00 81.44 707 ILE A N 1
ATOM 5538 C CA . ILE A 1 707 ? -52.565 24.273 45.041 1.00 81.44 707 ILE A CA 1
ATOM 5539 C C . ILE A 1 707 ? -52.048 25.108 46.216 1.00 81.44 707 ILE A C 1
ATOM 5541 O O . ILE A 1 707 ? -51.059 24.742 46.851 1.00 81.44 707 ILE A O 1
ATOM 5545 N N . ASP A 1 708 ? -52.713 26.227 46.501 1.00 81.12 708 ASP A N 1
ATOM 5546 C CA . ASP A 1 708 ? -52.410 27.091 47.645 1.00 81.12 708 ASP A CA 1
ATOM 5547 C C . ASP A 1 708 ? -52.883 26.428 48.943 1.00 81.12 708 ASP A C 1
ATOM 5549 O O . ASP A 1 708 ? -54.083 26.209 49.143 1.00 81.12 708 ASP A O 1
ATOM 5553 N N . LEU A 1 709 ? -51.941 26.086 49.824 1.00 81.38 709 LEU A N 1
ATOM 5554 C CA . LEU A 1 709 ? -52.259 25.327 51.027 1.00 81.38 709 LEU A CA 1
ATOM 5555 C C . LEU A 1 709 ? -53.057 26.141 52.048 1.00 81.38 709 LEU A C 1
ATOM 5557 O O . LEU A 1 709 ? -53.786 25.544 52.826 1.00 81.38 709 LEU A O 1
ATOM 5561 N N . ARG A 1 710 ? -53.041 27.481 52.015 1.00 78.69 710 ARG A N 1
ATOM 5562 C CA . ARG A 1 710 ? -53.820 28.311 52.964 1.00 78.69 710 ARG A CA 1
ATOM 5563 C C . ARG A 1 710 ? -55.325 28.034 52.924 1.00 78.69 710 ARG A C 1
ATOM 5565 O O . ARG A 1 710 ? -56.029 28.334 53.881 1.00 78.69 710 ARG A O 1
ATOM 5572 N N . MET A 1 711 ? -55.802 27.463 51.817 1.00 73.44 711 MET A N 1
ATOM 5573 C CA . MET A 1 711 ? -57.185 27.040 51.603 1.00 73.44 711 MET A CA 1
ATOM 5574 C C . MET A 1 711 ? -57.294 25.517 51.416 1.00 73.44 711 MET A C 1
ATOM 5576 O O . MET A 1 711 ? -58.211 25.055 50.743 1.00 73.44 711 MET A O 1
ATOM 5580 N N . ALA A 1 712 ? -56.362 24.725 51.950 1.00 81.25 712 ALA A N 1
ATOM 5581 C CA . ALA A 1 712 ? -56.349 23.272 51.813 1.00 81.25 712 ALA A CA 1
ATOM 5582 C C . ALA A 1 712 ? -56.394 22.551 53.169 1.00 81.25 712 ALA A C 1
ATOM 5584 O O . ALA A 1 712 ? -56.134 23.116 54.224 1.00 81.25 712 ALA A O 1
ATOM 5585 N N . SER A 1 713 ? -56.693 21.257 53.127 1.00 83.56 713 SER A N 1
ATOM 5586 C CA . SER A 1 713 ? -56.467 20.314 54.225 1.00 83.56 713 SER A CA 1
ATOM 5587 C C . SER A 1 713 ? -55.941 19.001 53.652 1.00 83.56 713 SER A C 1
ATOM 5589 O O . SER A 1 713 ? -56.311 18.632 52.535 1.00 83.56 713 SER A O 1
ATOM 5591 N N . VAL A 1 714 ? -55.070 18.302 54.384 1.00 88.81 714 VAL A N 1
ATOM 5592 C CA . VAL A 1 714 ? -54.498 17.015 53.961 1.00 88.81 714 VAL A CA 1
ATOM 5593 C C . VAL A 1 714 ? -54.841 15.914 54.961 1.00 88.81 714 VAL A C 1
ATOM 5595 O O . VAL A 1 714 ? -54.814 16.130 56.172 1.00 88.81 714 VAL A O 1
ATOM 5598 N N . ARG A 1 715 ? -55.189 14.728 54.459 1.00 87.56 715 ARG A N 1
ATOM 5599 C CA . ARG A 1 715 ? -55.478 13.539 55.277 1.00 87.56 715 ARG A CA 1
ATOM 5600 C C . ARG A 1 715 ? -55.289 12.251 54.483 1.00 87.56 715 ARG A C 1
ATOM 5602 O O . ARG A 1 715 ? -55.272 12.269 53.256 1.00 87.56 715 ARG A O 1
ATOM 5609 N N . GLU A 1 716 ? -55.218 11.125 55.178 1.00 86.62 716 GLU A N 1
ATOM 5610 C CA . GLU A 1 716 ? -55.288 9.795 54.567 1.00 86.62 716 GLU A CA 1
ATOM 5611 C C . GLU A 1 716 ? -56.630 9.578 53.833 1.00 86.62 716 GLU A C 1
ATOM 5613 O O . GLU A 1 716 ? -57.701 9.968 54.318 1.00 86.62 716 GLU A O 1
ATOM 5618 N N . ALA A 1 717 ? -56.586 8.950 52.655 1.00 85.06 717 ALA A N 1
ATOM 5619 C CA . ALA A 1 717 ? -57.750 8.761 51.796 1.00 85.06 717 ALA A CA 1
ATOM 5620 C C . ALA A 1 717 ? -58.537 7.486 52.155 1.00 85.06 717 ALA A C 1
ATOM 5622 O O . ALA A 1 717 ? -58.469 6.478 51.453 1.00 85.06 717 ALA A O 1
ATOM 5623 N N . ARG A 1 718 ? -59.335 7.555 53.231 1.00 73.69 718 ARG A N 1
ATOM 5624 C CA . ARG A 1 718 ? -60.083 6.425 53.842 1.00 73.69 718 ARG A CA 1
ATOM 5625 C C . ARG A 1 718 ? -60.960 5.573 52.902 1.00 73.69 718 ARG A C 1
ATOM 5627 O O . ARG A 1 718 ? -61.323 4.465 53.276 1.00 73.69 718 ARG A O 1
ATOM 5634 N N . ASN A 1 719 ? -61.289 6.065 51.703 1.00 65.81 719 ASN A N 1
ATOM 5635 C CA . ASN A 1 719 ? -62.104 5.363 50.700 1.00 65.81 719 ASN A CA 1
ATOM 5636 C C . ASN A 1 719 ? -61.350 5.141 49.364 1.00 65.81 719 ASN A C 1
ATOM 5638 O O . ASN A 1 719 ? -61.979 5.072 48.309 1.00 65.81 719 ASN A O 1
ATOM 5642 N N . ALA A 1 720 ? -60.013 5.097 49.364 1.00 70.06 720 ALA A N 1
ATOM 5643 C CA . ALA A 1 720 ? -59.225 4.835 48.157 1.00 70.06 720 ALA A CA 1
ATOM 5644 C C . ALA A 1 720 ? -59.047 3.327 47.894 1.00 70.06 720 ALA A C 1
ATOM 5646 O O . ALA A 1 720 ? -58.636 2.578 48.773 1.00 70.06 720 ALA A O 1
ATOM 5647 N N . GLU A 1 721 ? -59.237 2.889 46.644 1.00 68.62 721 GLU A N 1
ATOM 5648 C CA . GLU A 1 721 ? -58.989 1.500 46.195 1.00 68.62 721 GLU A CA 1
ATOM 5649 C C . GLU A 1 721 ? -57.501 1.083 46.217 1.00 68.62 721 GLU A C 1
ATOM 5651 O O . GLU A 1 721 ? -57.140 -0.020 45.804 1.00 68.62 721 GLU A O 1
ATOM 5656 N N . ARG A 1 722 ? -56.599 1.984 46.621 1.00 82.44 722 ARG A N 1
ATOM 5657 C CA . ARG A 1 722 ? -55.148 1.827 46.504 1.00 82.44 722 ARG A CA 1
ATOM 5658 C C . ARG A 1 722 ? -54.447 2.168 47.812 1.00 82.44 722 ARG A C 1
ATOM 5660 O O . ARG A 1 722 ? -54.752 3.169 48.452 1.00 82.44 722 ARG A O 1
ATOM 5667 N N . ARG A 1 723 ? -53.441 1.357 48.153 1.00 85.56 723 ARG A N 1
ATOM 5668 C CA . ARG A 1 723 ? -52.558 1.575 49.310 1.00 85.56 723 ARG A CA 1
ATOM 5669 C C . ARG A 1 723 ? -51.780 2.887 49.184 1.00 85.56 723 ARG A C 1
ATOM 5671 O O . ARG A 1 723 ? -51.439 3.293 48.069 1.00 85.56 723 ARG A O 1
ATOM 5678 N N . PHE A 1 724 ? -51.459 3.473 50.337 1.00 89.56 724 PHE A N 1
ATOM 5679 C CA . PHE A 1 724 ? -50.619 4.669 50.491 1.00 89.56 724 PHE A CA 1
ATOM 5680 C C . PHE A 1 724 ? -51.176 5.902 49.756 1.00 89.56 724 PHE A C 1
ATOM 5682 O O . PHE A 1 724 ? -50.437 6.668 49.135 1.00 89.56 724 PHE A O 1
ATOM 5689 N N . CYS A 1 725 ? -52.504 6.061 49.784 1.00 88.69 725 CYS A N 1
ATOM 5690 C CA . CYS A 1 725 ? -53.199 7.191 49.177 1.00 88.69 725 CYS A CA 1
ATOM 5691 C C . CYS A 1 725 ? -53.589 8.248 50.214 1.00 88.69 725 CYS A C 1
ATOM 5693 O O . CYS A 1 725 ? -54.224 7.947 51.224 1.00 88.69 725 CYS A O 1
ATOM 5695 N N . PHE A 1 726 ? -53.291 9.507 49.904 1.00 91.31 726 PHE A N 1
ATOM 5696 C CA . PHE A 1 726 ? -53.691 10.666 50.693 1.00 91.31 726 PHE A CA 1
ATOM 5697 C C . PHE A 1 726 ? -54.460 11.671 49.832 1.00 91.31 726 PHE A C 1
ATOM 5699 O O . PHE A 1 726 ? -54.292 11.743 48.613 1.00 91.31 726 PHE A O 1
ATOM 5706 N N . GLU A 1 727 ? -55.343 12.437 50.462 1.00 90.06 727 GLU A N 1
ATOM 5707 C CA . GLU A 1 727 ? -56.193 13.424 49.808 1.00 90.06 727 GLU A CA 1
ATOM 5708 C C . GLU A 1 727 ? -55.898 14.839 50.309 1.00 90.06 727 GLU A C 1
ATOM 5710 O O . GLU A 1 727 ? -55.890 15.099 51.512 1.00 90.06 727 GLU A O 1
ATOM 5715 N N . VAL A 1 728 ? -55.673 15.749 49.358 1.00 88.56 728 VAL A N 1
ATOM 5716 C CA . VAL A 1 728 ? -55.580 17.197 49.571 1.00 88.56 728 VAL A CA 1
ATOM 5717 C C . VAL A 1 728 ? -56.901 17.805 49.107 1.00 88.56 728 VAL A C 1
ATOM 5719 O O . VAL A 1 728 ? -57.334 17.583 47.974 1.00 88.56 728 VAL A O 1
ATOM 5722 N N . ILE A 1 729 ? -57.577 18.532 49.990 1.00 84.81 729 ILE A N 1
ATOM 5723 C CA . ILE A 1 729 ? -58.941 19.024 49.781 1.00 84.81 729 ILE A CA 1
ATOM 5724 C C . ILE A 1 729 ? -58.942 20.541 49.893 1.00 84.81 729 ILE A C 1
ATOM 5726 O O . ILE A 1 729 ? -58.608 21.068 50.953 1.00 84.81 729 ILE A O 1
ATOM 5730 N N . THR A 1 730 ? -59.365 21.221 48.831 1.00 81.88 730 THR A N 1
ATOM 5731 C CA . THR A 1 730 ? -59.670 22.656 48.827 1.00 81.88 730 THR A CA 1
ATOM 5732 C C . THR A 1 730 ? -61.190 22.878 48.776 1.00 81.88 730 THR A C 1
ATOM 5734 O O . THR A 1 730 ? -61.930 21.953 48.427 1.00 81.88 730 THR A O 1
ATOM 5737 N N . PRO A 1 731 ? -61.693 24.097 49.062 1.00 76.12 731 PRO A N 1
ATOM 5738 C CA . PRO A 1 731 ? -63.097 24.461 48.865 1.00 76.12 731 PRO A CA 1
ATOM 5739 C C . PRO A 1 731 ? -63.649 24.217 47.454 1.00 76.12 731 PRO A C 1
ATOM 5741 O O . PRO A 1 731 ? -64.861 24.111 47.299 1.00 76.12 731 PRO A O 1
ATOM 5744 N N . SER A 1 732 ? -62.791 24.158 46.428 1.00 70.25 732 SER A N 1
ATOM 5745 C CA . SER A 1 732 ? -63.200 23.999 45.028 1.00 70.25 732 SER A CA 1
ATOM 5746 C C . SER A 1 732 ? -63.009 22.583 44.480 1.00 70.25 732 SER A C 1
ATOM 5748 O O . SER A 1 732 ? -63.785 22.175 43.617 1.00 70.25 732 SER A O 1
ATOM 5750 N N . PHE A 1 733 ? -62.021 21.810 44.952 1.00 79.44 733 PHE A N 1
ATOM 5751 C CA . PHE A 1 733 ? -61.850 20.415 44.535 1.00 79.44 733 PHE A CA 1
ATOM 5752 C C . PHE A 1 733 ? -61.064 19.546 45.528 1.00 79.44 733 PHE A C 1
ATOM 5754 O O . PHE A 1 733 ? -60.227 19.999 46.306 1.00 79.44 733 PHE A O 1
ATOM 5761 N N . LYS A 1 734 ? -61.292 18.234 45.426 1.00 83.12 734 LYS A N 1
ATOM 5762 C CA . LYS A 1 734 ? -60.491 17.193 46.077 1.00 83.12 734 LYS A CA 1
ATOM 5763 C C . LYS A 1 734 ? -59.479 16.612 45.089 1.00 83.12 734 LYS A C 1
ATOM 5765 O O . LYS A 1 734 ? -59.835 16.228 43.972 1.00 83.12 734 LYS A O 1
ATOM 5770 N N . ARG A 1 735 ? -58.228 16.503 45.528 1.00 86.12 735 ARG A N 1
ATOM 5771 C CA . ARG A 1 735 ? -57.103 15.878 44.826 1.00 86.12 735 ARG A CA 1
ATOM 5772 C C . ARG A 1 735 ? -56.644 14.655 45.620 1.00 86.12 735 ARG A C 1
ATOM 5774 O O . ARG A 1 735 ? -56.609 14.707 46.844 1.00 86.12 735 ARG A O 1
ATOM 5781 N N . VAL A 1 736 ? -56.320 13.555 44.943 1.00 88.06 736 VAL A N 1
ATOM 5782 C CA . VAL A 1 736 ? -55.820 12.327 45.586 1.00 88.06 736 VAL A CA 1
ATOM 5783 C C . VAL A 1 736 ? -54.471 11.973 44.978 1.00 88.06 736 VAL A C 1
ATOM 5785 O O . VAL A 1 736 ? -54.348 11.914 43.752 1.00 88.06 736 VAL A O 1
ATOM 5788 N N . TYR A 1 737 ? -53.495 11.740 45.849 1.00 89.88 737 TYR A N 1
ATOM 5789 C CA . TYR A 1 737 ? -52.139 11.324 45.524 1.00 89.88 737 TYR A CA 1
ATOM 5790 C C . TYR A 1 737 ? -51.870 9.929 46.090 1.00 89.88 737 TYR A C 1
ATOM 5792 O O . TYR A 1 737 ? -52.429 9.554 47.118 1.00 89.88 737 TYR A O 1
ATOM 5800 N N . GLN A 1 738 ? -50.990 9.180 45.433 1.00 90.50 738 GLN A N 1
ATOM 5801 C CA . GLN A 1 738 ? -50.459 7.900 45.886 1.00 90.50 738 GLN A CA 1
ATOM 5802 C C . GLN A 1 738 ? -48.938 8.016 46.049 1.00 90.50 738 GLN A C 1
ATOM 5804 O O . GLN A 1 738 ? -48.244 8.415 45.107 1.00 90.50 738 GLN A O 1
ATOM 5809 N N . ALA A 1 739 ? -48.458 7.662 47.241 1.00 92.06 739 ALA A N 1
ATOM 5810 C CA . ALA A 1 739 ? -47.053 7.611 47.635 1.00 92.06 739 ALA A CA 1
ATOM 5811 C C . ALA A 1 739 ? -46.445 6.210 47.420 1.00 92.06 739 ALA A C 1
ATOM 5813 O O . ALA A 1 739 ? -47.147 5.259 47.060 1.00 92.06 739 ALA A O 1
ATOM 5814 N N . THR A 1 740 ? -45.133 6.078 47.624 1.00 88.94 740 THR A N 1
ATOM 5815 C CA . THR A 1 740 ? -44.392 4.823 47.397 1.00 88.94 740 THR A CA 1
ATOM 5816 C C . THR A 1 740 ? -44.463 3.845 48.575 1.00 88.94 740 THR A C 1
ATOM 5818 O O . THR A 1 740 ? -44.582 2.638 48.353 1.00 88.94 740 THR A O 1
ATOM 5821 N N . SER A 1 741 ? -44.463 4.353 49.810 1.00 88.19 741 SER A N 1
ATOM 5822 C CA . SER A 1 741 ? -44.663 3.595 51.051 1.00 88.19 741 SER A CA 1
ATOM 5823 C C . SER A 1 741 ? -45.609 4.328 52.011 1.00 88.19 741 SER A C 1
ATOM 5825 O O . SER A 1 741 ? -46.018 5.465 51.767 1.00 88.19 741 SER A O 1
ATOM 5827 N N . GLU A 1 742 ? -45.961 3.679 53.120 1.00 86.69 742 GLU A N 1
ATOM 5828 C CA . GLU A 1 742 ? -46.702 4.302 54.224 1.00 86.69 742 GLU A CA 1
ATOM 5829 C C . GLU A 1 742 ? -45.885 5.411 54.908 1.00 86.69 742 GLU A C 1
ATOM 5831 O O . GLU A 1 742 ? -46.421 6.458 55.265 1.00 86.69 742 GLU A O 1
ATOM 5836 N N . GLU A 1 743 ? -44.570 5.221 55.025 1.00 86.44 743 GLU A N 1
ATOM 5837 C CA . GLU A 1 743 ? -43.636 6.197 55.595 1.00 86.44 743 GLU A CA 1
ATOM 5838 C C . GLU A 1 743 ? -43.520 7.432 54.689 1.00 86.44 743 GLU A C 1
ATOM 5840 O O . GLU A 1 743 ? -43.560 8.561 55.172 1.00 86.44 743 GLU A O 1
ATOM 5845 N N . ASP A 1 744 ? -43.453 7.227 53.368 1.00 88.19 744 ASP A N 1
ATOM 5846 C CA . ASP A 1 744 ? -43.481 8.286 52.354 1.00 88.19 744 ASP A CA 1
ATOM 5847 C C . ASP A 1 744 ? -44.830 9.029 52.370 1.00 88.19 744 ASP A C 1
ATOM 5849 O O . ASP A 1 744 ? -44.857 10.258 52.442 1.00 88.19 744 ASP A O 1
ATOM 5853 N N . MET A 1 745 ? -45.961 8.309 52.431 1.00 90.12 745 MET A N 1
ATOM 5854 C CA . MET A 1 745 ? -47.293 8.910 52.602 1.00 90.12 745 MET A CA 1
ATOM 5855 C C . MET A 1 745 ? -47.351 9.801 53.850 1.00 90.12 745 MET A C 1
ATOM 5857 O O . MET A 1 745 ? -47.751 10.963 53.764 1.00 90.12 745 MET A O 1
ATOM 5861 N N . ASN A 1 746 ? -46.919 9.282 55.000 1.00 88.69 746 ASN A N 1
ATOM 5862 C CA . ASN A 1 746 ? -46.925 10.011 56.265 1.00 88.69 746 ASN A CA 1
ATOM 5863 C C . ASN A 1 746 ? -45.918 11.176 56.261 1.00 88.69 746 ASN A C 1
ATOM 5865 O O . ASN A 1 746 ? -46.210 12.231 56.826 1.00 88.69 746 ASN A O 1
ATOM 5869 N N . SER A 1 747 ? -44.790 11.053 55.553 1.00 89.69 747 SER A N 1
ATOM 5870 C CA . SER A 1 747 ? -43.840 12.143 55.298 1.00 89.69 747 SER A CA 1
ATOM 5871 C C . SER A 1 747 ? -44.468 13.266 54.463 1.00 89.69 747 SER A C 1
ATOM 5873 O O . SER A 1 747 ? -44.351 14.432 54.835 1.00 89.69 747 SER A O 1
ATOM 5875 N N . TRP A 1 748 ? -45.194 12.949 53.383 1.00 90.25 748 TRP A N 1
ATOM 5876 C CA . TRP A 1 748 ? -45.925 13.946 52.588 1.00 90.25 748 TRP A CA 1
ATOM 5877 C C . TRP A 1 748 ? -47.063 14.603 53.372 1.00 90.25 748 TRP A C 1
ATOM 5879 O O . TRP A 1 748 ? -47.163 15.829 53.361 1.00 90.25 748 TRP A O 1
ATOM 5889 N N . ILE A 1 749 ? -47.880 13.827 54.095 1.00 87.81 749 ILE A N 1
ATOM 5890 C CA . ILE A 1 749 ? -48.943 14.359 54.964 1.00 87.81 749 ILE A CA 1
ATOM 5891 C C . ILE A 1 749 ? -48.344 15.306 56.016 1.00 87.81 749 ILE A C 1
ATOM 5893 O O . ILE A 1 749 ? -48.866 16.400 56.217 1.00 87.81 749 ILE A O 1
ATOM 5897 N N . THR A 1 750 ? -47.229 14.931 56.649 1.00 87.75 750 THR A N 1
ATOM 5898 C CA . THR A 1 750 ? -46.563 15.752 57.676 1.00 87.75 750 THR A CA 1
ATOM 5899 C C . THR A 1 750 ? -45.933 17.011 57.082 1.00 87.75 750 THR A C 1
ATOM 5901 O O . THR A 1 750 ? -46.146 18.098 57.606 1.00 87.75 750 THR A O 1
ATOM 5904 N N . ALA A 1 751 ? -45.222 16.912 55.955 1.00 86.12 751 ALA A N 1
ATOM 5905 C CA . ALA A 1 751 ? -44.637 18.073 55.281 1.00 86.12 751 ALA A CA 1
ATOM 5906 C C . ALA A 1 751 ? -45.712 19.081 54.834 1.00 86.12 751 ALA A C 1
ATOM 5908 O O . ALA A 1 751 ? -45.556 20.285 55.039 1.00 86.12 751 ALA A O 1
ATOM 5909 N N . ILE A 1 752 ? -46.833 18.592 54.289 1.00 86.31 752 ILE A N 1
ATOM 5910 C CA . ILE A 1 752 ? -47.974 19.429 53.899 1.00 86.31 752 ILE A CA 1
ATOM 5911 C C . ILE A 1 752 ? -48.663 20.022 55.142 1.00 86.31 752 ILE A C 1
ATOM 5913 O O . ILE A 1 752 ? -48.980 21.206 55.120 1.00 86.31 752 ILE A O 1
ATOM 5917 N N . ASN A 1 753 ? -48.828 19.280 56.245 1.00 84.94 753 ASN A N 1
ATOM 5918 C CA . ASN A 1 753 ? -49.366 19.815 57.508 1.00 84.94 753 ASN A CA 1
ATOM 5919 C C . ASN A 1 753 ? -48.464 20.884 58.150 1.00 84.94 753 ASN A C 1
ATOM 5921 O O . ASN A 1 753 ? -48.963 21.908 58.612 1.00 84.94 753 ASN A O 1
ATOM 5925 N N . ASN A 1 754 ? -47.143 20.710 58.115 1.00 84.00 754 ASN A N 1
ATOM 5926 C CA . ASN A 1 754 ? -46.196 21.702 58.628 1.00 84.00 754 ASN A CA 1
ATOM 5927 C C . ASN A 1 754 ? -46.190 22.972 57.755 1.00 84.00 754 ASN A C 1
ATOM 5929 O O . ASN A 1 754 ? -46.051 24.083 58.266 1.00 84.00 754 ASN A O 1
ATOM 5933 N N . ALA A 1 755 ? -46.365 22.831 56.436 1.00 80.38 755 ALA A N 1
ATOM 5934 C CA . ALA A 1 755 ? -46.557 23.960 55.526 1.00 80.38 755 ALA A CA 1
ATOM 5935 C C . ALA A 1 755 ? -47.934 24.635 55.703 1.00 80.38 755 ALA A C 1
ATOM 5937 O O . ALA A 1 755 ? -48.017 25.857 55.626 1.00 80.38 755 ALA A O 1
ATOM 5938 N N . LEU A 1 756 ? -48.992 23.867 55.993 1.00 78.00 756 LEU A N 1
ATOM 5939 C CA . LEU A 1 756 ? -50.331 24.368 56.331 1.00 78.00 756 LEU A CA 1
ATOM 5940 C C . LEU A 1 756 ? -50.298 25.238 57.591 1.00 78.00 756 LEU A C 1
ATOM 5942 O O . LEU A 1 756 ? -50.725 26.388 57.546 1.00 78.00 756 LEU A O 1
ATOM 5946 N N . GLN A 1 757 ? -49.743 24.719 58.690 1.00 72.69 757 GLN A N 1
ATOM 5947 C CA . GLN A 1 757 ? -49.621 25.445 59.958 1.00 72.69 757 GLN A CA 1
ATOM 5948 C C . GLN A 1 757 ? -48.804 26.732 59.782 1.00 72.69 757 GLN A C 1
ATOM 5950 O O . GLN A 1 757 ? -49.297 27.813 60.090 1.00 72.69 757 GLN A O 1
ATOM 5955 N N . SER A 1 758 ? -47.624 26.645 59.157 1.00 72.06 758 SER A N 1
ATOM 5956 C CA . SER A 1 758 ? -46.781 27.810 58.844 1.00 72.06 758 SER A CA 1
ATOM 5957 C C . SER A 1 758 ? -47.511 28.876 58.006 1.00 72.06 758 SER A C 1
ATOM 5959 O O . SER A 1 758 ? -47.378 30.075 58.257 1.00 72.06 758 SER A O 1
ATOM 5961 N N . ALA A 1 759 ? -48.344 28.455 57.046 1.00 64.06 759 ALA A N 1
ATOM 5962 C CA . ALA A 1 759 ? -49.122 29.358 56.200 1.00 64.06 759 ALA A CA 1
ATOM 5963 C C . ALA A 1 759 ? -50.393 29.921 56.878 1.00 64.06 759 ALA A C 1
ATOM 5965 O O . ALA A 1 759 ? -50.934 30.922 56.402 1.00 64.06 759 ALA A O 1
ATOM 5966 N N . MET A 1 760 ? -50.856 29.317 57.980 1.00 60.03 760 MET A N 1
ATOM 5967 C CA . MET A 1 760 ? -51.974 29.796 58.808 1.00 60.03 760 MET A CA 1
ATOM 5968 C C . MET A 1 760 ? -51.523 30.680 59.983 1.00 60.03 760 MET A C 1
ATOM 5970 O O . MET A 1 760 ? -52.244 31.604 60.350 1.00 60.03 760 MET A O 1
ATOM 5974 N N . GLU A 1 761 ? -50.331 30.457 60.545 1.00 59.50 761 GLU A N 1
ATOM 5975 C CA . GLU A 1 761 ? -49.791 31.194 61.707 1.00 59.50 761 GLU A CA 1
ATOM 5976 C C . GLU A 1 761 ? -49.411 32.661 61.423 1.00 59.50 761 GLU A C 1
ATOM 5978 O O . GLU A 1 761 ? -49.036 33.403 62.331 1.00 59.50 761 GLU A O 1
ATOM 5983 N N . GLY A 1 762 ? -49.539 33.121 60.176 1.00 51.66 762 GLY A N 1
ATOM 5984 C CA . GLY A 1 762 ? -49.716 34.546 59.887 1.00 51.66 762 GLY A CA 1
ATOM 5985 C C . GLY A 1 762 ? -48.527 35.463 60.198 1.00 51.66 762 GLY A C 1
ATOM 5986 O O . GLY A 1 762 ? -48.743 36.660 60.403 1.00 51.66 762 GLY A O 1
ATOM 5987 N N . ARG A 1 763 ? -47.280 34.957 60.201 1.00 41.41 763 ARG A N 1
ATOM 5988 C CA . ARG A 1 763 ? -46.056 35.773 60.375 1.00 41.41 763 ARG A CA 1
ATOM 5989 C C . ARG A 1 763 ? -45.821 36.755 59.217 1.00 41.41 763 ARG A C 1
ATOM 5991 O O . ARG A 1 763 ? -44.938 36.586 58.379 1.00 41.41 763 ARG A O 1
ATOM 5998 N N . SER A 1 764 ? -46.582 37.843 59.226 1.00 35.69 764 SER A N 1
ATOM 5999 C CA . SER A 1 764 ? -46.364 39.024 58.395 1.00 35.69 764 SER A CA 1
ATOM 6000 C C . SER A 1 764 ? -45.159 39.816 58.907 1.00 35.69 764 SER A C 1
ATOM 6002 O O . SER A 1 764 ? -45.312 40.726 59.719 1.00 35.69 764 SER A O 1
ATOM 6004 N N . TYR A 1 765 ? -43.958 39.511 58.416 1.00 30.80 765 TYR A N 1
ATOM 6005 C CA . TYR A 1 765 ? -42.812 40.408 58.583 1.00 30.80 765 TYR A CA 1
ATOM 6006 C C . TYR A 1 765 ? -42.873 41.540 57.549 1.00 30.80 765 TYR A C 1
ATOM 6008 O O . TYR A 1 765 ? -42.450 41.382 56.405 1.00 30.80 765 TYR A O 1
ATOM 6016 N N . GLN A 1 766 ? -43.398 42.700 57.955 1.00 36.44 766 GLN A N 1
ATOM 6017 C CA . GLN A 1 766 ? -43.148 43.958 57.247 1.00 36.44 766 GLN A CA 1
ATOM 6018 C C . GLN A 1 766 ? -41.868 44.619 57.774 1.00 36.44 766 GLN A C 1
ATOM 6020 O O . GLN A 1 766 ? -41.652 44.684 58.980 1.00 36.44 766 GLN A O 1
ATOM 6025 N N . GLY A 1 767 ? -41.053 45.160 56.864 1.00 28.25 767 GLY A N 1
ATOM 6026 C CA . GLY A 1 767 ? -39.840 45.909 57.194 1.00 28.25 767 GLY A CA 1
ATOM 6027 C C . GLY A 1 767 ? -39.370 46.786 56.030 1.00 28.25 767 GLY A C 1
ATOM 6028 O O . GLY A 1 767 ? -38.868 46.292 55.026 1.00 28.25 767 GLY A O 1
ATOM 6029 N N . LYS A 1 768 ? -39.541 48.102 56.174 1.00 27.95 768 LYS A N 1
ATOM 6030 C CA . LYS A 1 768 ? -38.945 49.186 55.365 1.00 27.95 768 LYS A CA 1
ATOM 6031 C C . LYS A 1 768 ? -38.016 50.001 56.298 1.00 27.95 768 LYS A C 1
ATOM 6033 O O . LYS A 1 768 ? -38.235 49.927 57.504 1.00 27.95 768 LYS A O 1
ATOM 6038 N N . PRO A 1 769 ? -37.193 50.952 55.808 1.00 42.00 769 PRO A N 1
ATOM 6039 C CA . PRO A 1 769 ? -36.336 50.950 54.609 1.00 42.00 769 PRO A CA 1
ATOM 6040 C C . PRO A 1 769 ? -34.905 51.509 54.901 1.00 42.00 769 PRO A C 1
ATOM 6042 O O . PRO A 1 769 ? -34.658 52.014 55.990 1.00 42.00 769 PRO A O 1
ATOM 6045 N N . THR A 1 770 ? -34.021 51.576 53.885 1.00 29.62 770 THR A N 1
ATOM 6046 C CA . THR A 1 770 ? -32.708 52.306 53.880 1.00 29.62 770 THR A CA 1
ATOM 6047 C C . THR A 1 770 ? -31.620 51.762 54.848 1.00 29.62 770 THR A C 1
ATOM 6049 O O . THR A 1 770 ? -31.951 51.006 55.748 1.00 29.62 770 THR A O 1
ATOM 6052 N N . SER A 1 771 ? -30.301 52.001 54.708 1.00 29.53 771 SER A N 1
ATOM 6053 C CA . SER A 1 771 ? -29.489 52.799 53.754 1.00 29.53 771 SER A CA 1
ATOM 6054 C C . SER A 1 771 ? -28.076 52.203 53.510 1.00 29.53 771 SER A C 1
ATOM 6056 O O . SER A 1 771 ? -27.444 51.743 54.450 1.00 29.53 771 SER A O 1
ATOM 6058 N N . SER A 1 772 ? -27.562 52.337 52.277 1.00 31.20 772 SER A N 1
ATOM 6059 C CA . SER A 1 772 ? -26.137 52.496 51.865 1.00 31.20 772 SER A CA 1
ATOM 6060 C C . SER A 1 772 ? -24.979 51.615 52.414 1.00 31.20 772 SER A C 1
ATOM 6062 O O . SER A 1 772 ? -24.544 51.783 53.547 1.00 31.20 772 SER A O 1
ATOM 6064 N N . ASN A 1 773 ? -24.314 50.951 51.452 1.00 28.59 773 ASN A N 1
ATOM 6065 C CA . ASN A 1 773 ? -22.852 50.776 51.267 1.00 28.59 773 ASN A CA 1
ATOM 6066 C C . ASN A 1 773 ? -22.042 49.689 52.017 1.00 28.59 773 ASN A C 1
ATOM 6068 O O . ASN A 1 773 ? -21.744 49.818 53.197 1.00 28.59 773 ASN A O 1
ATOM 6072 N N . GLY A 1 774 ? -21.480 48.771 51.208 1.00 27.83 774 GLY A N 1
ATOM 6073 C CA . GLY A 1 774 ? -20.237 48.019 51.456 1.00 27.83 774 GLY A CA 1
ATOM 6074 C C . GLY A 1 774 ? -20.378 46.712 52.253 1.00 27.83 774 GLY A C 1
ATOM 6075 O O . GLY A 1 774 ? -21.052 46.682 53.271 1.00 27.83 774 GLY A O 1
ATOM 6076 N N . ASP A 1 775 ? -19.755 45.595 51.869 1.00 28.83 775 ASP A N 1
ATOM 6077 C CA . ASP A 1 775 ? -19.179 45.206 50.569 1.00 28.83 775 ASP A CA 1
ATOM 6078 C C . ASP A 1 775 ? -19.188 43.660 50.462 1.00 28.83 775 ASP A C 1
ATOM 6080 O O . ASP A 1 775 ? -19.309 42.967 51.470 1.00 28.83 775 ASP A O 1
ATOM 6084 N N . SER A 1 776 ? -19.015 43.119 49.254 1.00 30.25 776 SER A N 1
ATOM 6085 C CA . SER A 1 776 ? -18.872 41.695 48.913 1.00 30.25 776 SER A CA 1
ATOM 6086 C C . SER A 1 776 ? -20.082 40.773 49.180 1.00 30.25 776 SER A C 1
ATOM 6088 O O . SER A 1 776 ? -20.522 40.546 50.302 1.00 30.25 776 SER A O 1
ATOM 6090 N N . SER A 1 777 ? -20.580 40.120 48.123 1.00 28.33 777 SER A N 1
ATOM 6091 C CA . SER A 1 777 ? -21.197 38.790 48.252 1.00 28.33 777 SER A CA 1
ATOM 6092 C C . SER A 1 777 ? -21.142 38.009 46.935 1.00 28.33 777 SER A C 1
ATOM 6094 O O . SER A 1 777 ? -21.610 38.456 45.889 1.00 28.33 777 SER A O 1
ATOM 6096 N N . LEU A 1 778 ? -20.585 36.798 46.994 1.00 40.75 778 LEU A N 1
ATOM 6097 C CA . LEU A 1 778 ? -20.700 35.795 45.936 1.00 40.75 778 LEU A CA 1
ATOM 6098 C C . LEU A 1 778 ? -21.924 34.916 46.220 1.00 40.75 778 LEU A C 1
ATOM 6100 O O . LEU A 1 778 ? -21.815 33.976 47.005 1.00 40.75 778 LEU A O 1
ATOM 6104 N N . ARG A 1 779 ? -23.070 35.206 45.585 1.00 32.91 779 ARG A N 1
ATOM 6105 C CA . ARG A 1 779 ? -24.183 34.253 45.350 1.00 32.91 779 ARG A CA 1
ATOM 6106 C C . ARG A 1 779 ? -25.284 34.875 44.482 1.00 32.91 779 ARG A C 1
ATOM 6108 O O . ARG A 1 779 ? -25.993 35.765 44.937 1.00 32.91 779 ARG A O 1
ATOM 6115 N N . ARG A 1 780 ? -25.473 34.337 43.271 1.00 35.19 780 ARG A N 1
ATOM 6116 C CA . ARG A 1 780 ? -26.733 34.405 42.513 1.00 35.19 780 ARG A CA 1
ATOM 6117 C C . ARG A 1 780 ? -26.984 33.098 41.758 1.00 35.19 780 ARG A C 1
ATOM 6119 O O . ARG A 1 780 ? -26.238 32.734 40.858 1.00 35.19 780 ARG A O 1
ATOM 6126 N N . ASP A 1 781 ? -28.048 32.429 42.189 1.00 32.75 781 ASP A N 1
ATOM 6127 C CA . ASP A 1 781 ? -29.193 32.013 41.371 1.00 32.75 781 ASP A CA 1
ATOM 6128 C C . ASP A 1 781 ? -28.962 31.173 40.109 1.00 32.75 781 ASP A C 1
ATOM 6130 O O . ASP A 1 781 ? -28.986 31.644 38.969 1.00 32.75 781 ASP A O 1
ATOM 6134 N N . ILE A 1 782 ? -28.928 29.859 40.335 1.00 39.53 782 ILE A N 1
ATOM 6135 C CA . ILE A 1 782 ? -29.133 28.827 39.315 1.00 39.53 782 ILE A CA 1
ATOM 6136 C C . ILE A 1 782 ? -30.631 28.802 38.947 1.00 39.53 782 ILE A C 1
ATOM 6138 O O . ILE A 1 782 ? -31.398 27.993 39.462 1.00 39.53 782 ILE A O 1
ATOM 6142 N N . GLY A 1 783 ? -31.066 29.724 38.079 1.00 38.91 783 GLY A N 1
ATOM 6143 C CA . GLY A 1 783 ? -32.474 29.798 37.656 1.00 38.91 783 GLY A CA 1
ATOM 6144 C C . GLY A 1 783 ? -32.781 30.632 36.406 1.00 38.91 783 GLY A C 1
ATOM 6145 O O . GLY A 1 783 ? -33.664 30.264 35.637 1.00 38.91 783 GLY A O 1
ATOM 6146 N N . SER A 1 784 ? -32.051 31.721 36.144 1.00 35.84 784 SER A N 1
ATOM 6147 C CA . SER A 1 784 ? -32.394 32.680 35.072 1.00 35.84 784 SER A CA 1
ATOM 6148 C C . SER A 1 784 ? -31.764 32.398 33.697 1.00 35.84 784 SER A C 1
ATOM 6150 O O . SER A 1 784 ? -32.111 33.051 32.715 1.00 35.84 784 SER A O 1
ATOM 6152 N N . VAL A 1 785 ? -30.863 31.415 33.591 1.00 37.88 785 VAL A N 1
ATOM 6153 C CA . VAL A 1 785 ? -30.051 31.165 32.378 1.00 37.88 785 VAL A CA 1
ATOM 6154 C C . VAL A 1 785 ? -30.825 30.442 31.256 1.00 37.88 785 VAL A C 1
ATOM 6156 O O . VAL A 1 785 ? -30.393 30.452 30.107 1.00 37.88 785 VAL A O 1
ATOM 6159 N N . LEU A 1 786 ? -31.990 29.841 31.543 1.00 36.34 786 LEU A N 1
ATOM 6160 C CA . LEU A 1 786 ? -32.707 28.954 30.605 1.00 36.34 786 LEU A CA 1
ATOM 6161 C C . LEU A 1 786 ? -34.024 29.510 30.025 1.00 36.34 786 LEU A C 1
ATOM 6163 O O . LEU A 1 786 ? -34.742 28.788 29.334 1.00 36.34 786 LEU A O 1
ATOM 6167 N N . THR A 1 787 ? -34.333 30.796 30.220 1.00 41.34 787 THR A N 1
ATOM 6168 C CA . THR A 1 787 ? -35.488 31.466 29.582 1.00 41.34 787 THR A CA 1
ATOM 6169 C C . THR A 1 787 ? -35.056 32.706 28.798 1.00 41.34 787 THR A C 1
ATOM 6171 O O . THR A 1 787 ? -35.445 33.830 29.111 1.00 41.34 787 THR A O 1
ATOM 6174 N N . GLY A 1 788 ? -34.226 32.506 27.770 1.00 35.88 788 GLY A N 1
ATOM 6175 C CA . GLY A 1 788 ? -33.630 33.576 26.962 1.00 35.88 788 GLY A CA 1
ATOM 6176 C C . GLY A 1 788 ? -34.626 34.378 26.112 1.00 35.88 788 GLY A C 1
ATOM 6177 O O . GLY A 1 788 ? -34.747 34.139 24.911 1.00 35.88 788 GLY A O 1
ATOM 6178 N N . LYS A 1 789 ? -35.305 35.359 26.720 1.00 30.03 789 LYS A N 1
ATOM 6179 C CA . LYS A 1 789 ? -36.001 36.467 26.041 1.00 30.03 789 LYS A CA 1
ATOM 6180 C C . LYS A 1 789 ? -35.975 37.737 26.895 1.00 30.03 789 LYS A C 1
ATOM 6182 O O . LYS A 1 789 ? -36.669 37.803 27.905 1.00 30.03 789 LYS A O 1
ATOM 6187 N N . THR A 1 790 ? -35.297 38.778 26.420 1.00 28.56 790 THR A N 1
ATOM 6188 C CA . THR A 1 790 ? -35.495 40.158 26.889 1.00 28.56 790 THR A CA 1
ATOM 6189 C C . THR A 1 790 ? -35.602 41.134 25.717 1.00 28.56 790 THR A C 1
ATOM 6191 O O . THR A 1 790 ? -34.907 41.039 24.708 1.00 28.56 790 THR A O 1
ATOM 6194 N N . GLN A 1 791 ? -36.541 42.060 25.870 1.00 25.53 791 GLN A N 1
ATOM 6195 C CA . GLN A 1 791 ? -36.697 43.322 25.142 1.00 25.53 791 GLN A CA 1
ATOM 6196 C C . GLN A 1 791 ? -35.900 44.400 25.929 1.00 25.53 791 GLN A C 1
ATOM 6198 O O . GLN A 1 791 ? -35.624 44.168 27.103 1.00 25.53 791 GLN A O 1
ATOM 6203 N N . SER A 1 792 ? -35.526 45.595 25.455 1.00 26.59 792 SER A N 1
ATOM 6204 C CA . SER A 1 792 ? -35.477 46.252 24.127 1.00 26.59 792 SER A CA 1
ATOM 6205 C C . SER A 1 792 ? -34.976 47.705 24.322 1.00 26.59 792 SER A C 1
ATOM 6207 O O . SER A 1 792 ? -35.226 48.228 25.403 1.00 26.59 792 SER A O 1
ATOM 6209 N N . LEU A 1 793 ? -34.481 48.393 23.268 1.00 27.84 793 LEU A N 1
ATOM 6210 C CA . LEU A 1 793 ? -34.335 49.880 23.178 1.00 27.84 793 LEU A CA 1
ATOM 6211 C C . LEU A 1 793 ? -33.283 50.518 24.141 1.00 27.84 793 LEU A C 1
ATOM 6213 O O . LEU A 1 793 ? -32.942 49.917 25.148 1.00 27.84 793 LEU A O 1
ATOM 6217 N N . SER A 1 794 ? -32.709 51.721 23.937 1.00 25.25 794 SER A N 1
ATOM 6218 C CA . SER A 1 794 ? -32.525 52.615 22.763 1.00 25.25 794 SER A CA 1
ATOM 6219 C C . SER A 1 794 ? -31.411 53.659 23.071 1.00 25.25 794 SER A C 1
ATOM 6221 O O . SER A 1 794 ? -31.084 53.863 24.235 1.00 25.25 794 SER A O 1
ATOM 6223 N N . HIS A 1 795 ? -30.930 54.376 22.040 1.00 28.59 795 HIS A N 1
ATOM 6224 C CA . HIS A 1 795 ? -29.999 55.534 22.032 1.00 28.59 795 HIS A CA 1
ATOM 6225 C C . HIS A 1 795 ? -28.498 55.272 22.329 1.00 28.59 795 HIS A C 1
ATOM 6227 O O . HIS A 1 795 ? -28.158 54.591 23.285 1.00 28.59 795 HIS A O 1
ATOM 6233 N N . GLY A 1 796 ? -27.548 55.840 21.564 1.00 28.16 796 GLY A N 1
ATOM 6234 C CA . GLY A 1 796 ? -27.697 56.491 20.247 1.00 28.16 796 GLY A CA 1
ATOM 6235 C C . GLY A 1 796 ? -26.490 57.326 19.772 1.00 28.16 796 GLY A C 1
ATOM 6236 O O . GLY A 1 796 ? -25.881 57.998 20.591 1.00 28.16 796 GLY A O 1
ATOM 6237 N N . ASN A 1 797 ? -26.272 57.350 18.442 1.00 28.64 797 ASN A N 1
ATOM 6238 C CA . ASN A 1 797 ? -25.481 58.315 17.636 1.00 28.64 797 ASN A CA 1
ATOM 6239 C C . ASN A 1 797 ? -23.971 58.500 17.959 1.00 28.64 797 ASN A C 1
ATOM 6241 O O . ASN A 1 797 ? -23.551 58.376 19.096 1.00 28.64 797 ASN A O 1
ATOM 6245 N N . HIS A 1 798 ? -23.052 58.823 17.037 1.00 29.77 798 HIS A N 1
ATOM 6246 C CA . HIS A 1 798 ? -22.993 59.004 15.564 1.00 29.77 798 HIS A CA 1
ATOM 6247 C C . HIS A 1 798 ? -21.790 58.139 15.055 1.00 29.77 798 HIS A C 1
ATOM 6249 O O . HIS A 1 798 ? -20.963 57.763 15.877 1.00 29.77 798 HIS A O 1
ATOM 6255 N N . HIS A 1 799 ? -21.531 57.777 13.787 1.00 28.86 799 HIS A N 1
ATOM 6256 C CA . HIS A 1 799 ? -22.120 57.981 12.444 1.00 28.86 799 HIS A CA 1
ATOM 6257 C C . HIS A 1 799 ? -21.545 56.875 11.488 1.00 28.86 799 HIS A C 1
ATOM 6259 O O . HIS A 1 799 ? -20.824 56.016 11.983 1.00 28.86 799 HIS A O 1
ATOM 6265 N N . SER A 1 800 ? -21.757 56.764 10.162 1.00 26.03 800 SER A N 1
ATOM 6266 C CA . SER A 1 800 ? -22.512 57.503 9.119 1.00 26.03 800 SER A CA 1
ATOM 6267 C C . SER A 1 800 ? -22.825 56.578 7.901 1.00 26.03 800 SER A C 1
ATOM 6269 O O . SER A 1 800 ? -22.665 55.364 7.949 1.00 26.03 800 SER A O 1
ATOM 6271 N N . THR A 1 801 ? -23.321 57.185 6.819 1.00 26.02 801 THR A N 1
ATOM 6272 C CA . THR A 1 801 ? -23.453 56.754 5.408 1.00 26.02 801 THR A CA 1
ATOM 6273 C C . THR A 1 801 ? -22.284 55.948 4.805 1.00 26.02 801 THR A C 1
ATOM 6275 O O . THR A 1 801 ? -21.137 56.307 5.046 1.00 26.02 801 THR A O 1
ATOM 6278 N N . ALA A 1 802 ? -22.466 54.992 3.880 1.00 30.66 802 ALA A N 1
ATOM 6279 C CA . ALA A 1 802 ? -23.656 54.349 3.277 1.00 30.66 802 ALA A CA 1
ATOM 6280 C C . ALA A 1 802 ? -23.169 53.088 2.473 1.00 30.66 802 ALA A C 1
ATOM 6282 O O . ALA A 1 802 ? -21.982 52.788 2.521 1.00 30.66 802 ALA A O 1
ATOM 6283 N N . ASN A 1 803 ? -23.951 52.298 1.716 1.00 26.05 803 ASN A N 1
ATOM 6284 C CA . ASN A 1 803 ? -25.348 52.424 1.281 1.00 26.05 803 ASN A CA 1
ATOM 6285 C C . ASN A 1 803 ? -26.045 51.054 1.022 1.00 26.05 803 ASN A C 1
ATOM 6287 O O . ASN A 1 803 ? -25.505 49.988 1.291 1.00 26.05 803 ASN A O 1
ATOM 6291 N N . THR A 1 804 ? -27.267 51.127 0.491 1.00 27.84 804 THR A N 1
ATOM 6292 C CA . THR A 1 804 ? -28.222 50.085 0.060 1.00 27.84 804 THR A CA 1
ATOM 6293 C C . THR A 1 804 ? -27.770 49.163 -1.095 1.00 27.84 804 THR A C 1
ATOM 6295 O O . THR A 1 804 ? -26.892 49.534 -1.865 1.00 27.84 804 THR A O 1
ATOM 6298 N N . GLY A 1 805 ? -28.403 48.000 -1.333 1.00 27.19 805 GLY A N 1
ATOM 6299 C CA . GLY A 1 805 ? -29.774 47.618 -0.930 1.00 27.19 805 GLY A CA 1
ATOM 6300 C C . GLY A 1 805 ? -30.006 46.182 -0.442 1.00 27.19 805 GLY A C 1
ATOM 6301 O O . GLY A 1 805 ? -29.103 45.357 -0.396 1.00 27.19 805 GLY A O 1
ATOM 6302 N N . ILE A 1 806 ? -31.246 45.934 -0.000 1.00 28.56 806 ILE A N 1
ATOM 6303 C CA . ILE A 1 806 ? -31.645 44.852 0.922 1.00 28.56 806 ILE A CA 1
ATOM 6304 C C . ILE A 1 806 ? -32.770 43.976 0.318 1.00 28.56 806 ILE A C 1
ATOM 6306 O O . ILE A 1 806 ? -33.555 44.485 -0.485 1.00 28.56 806 ILE A O 1
ATOM 6310 N N . PRO A 1 807 ? -32.891 42.678 0.686 1.00 35.53 807 PRO A N 1
ATOM 6311 C CA . PRO A 1 807 ? -33.816 41.736 0.053 1.00 35.53 807 PRO A CA 1
ATOM 6312 C C . PRO A 1 807 ? -35.176 41.615 0.767 1.00 35.53 807 PRO A C 1
ATOM 6314 O O . PRO A 1 807 ? -35.359 42.058 1.902 1.00 35.53 807 PRO A O 1
ATOM 6317 N N . SER A 1 808 ? -36.125 40.928 0.119 1.00 22.73 808 SER A N 1
ATOM 6318 C CA . SER A 1 808 ? -37.382 40.473 0.738 1.00 22.73 808 SER A CA 1
ATOM 6319 C C . SER A 1 808 ? -37.308 39.023 1.236 1.00 22.73 808 SER A C 1
ATOM 6321 O O . SER A 1 808 ? -36.498 38.222 0.779 1.00 22.73 808 SER A O 1
ATOM 6323 N N . ARG A 1 809 ? -38.152 38.698 2.222 1.00 28.23 809 ARG A N 1
ATOM 6324 C CA . ARG A 1 809 ? -38.117 37.456 3.019 1.00 28.23 809 ARG A CA 1
ATOM 6325 C C . ARG A 1 809 ? -39.175 36.454 2.536 1.00 28.23 809 ARG A C 1
ATOM 6327 O O . ARG A 1 809 ? -40.273 36.903 2.225 1.00 28.23 809 ARG A O 1
ATOM 6334 N N . ARG A 1 810 ? -38.933 35.138 2.696 1.00 25.20 810 ARG A N 1
ATOM 6335 C CA . ARG A 1 810 ? -39.772 34.216 3.518 1.00 25.20 810 ARG A CA 1
ATOM 6336 C C . ARG A 1 810 ? -39.383 32.727 3.369 1.00 25.20 810 ARG A C 1
ATOM 6338 O O . ARG A 1 810 ? -39.470 32.166 2.292 1.00 25.20 810 ARG A O 1
ATOM 6345 N N . ILE A 1 811 ? -39.055 32.118 4.513 1.00 28.97 811 ILE A N 1
ATOM 6346 C CA . ILE A 1 811 ? -39.378 30.753 4.995 1.00 28.97 811 ILE A CA 1
ATOM 6347 C C . ILE A 1 811 ? -39.928 29.730 3.971 1.00 28.97 811 ILE A C 1
ATOM 6349 O O . ILE A 1 811 ? -41.088 29.849 3.581 1.00 28.97 811 ILE A O 1
ATOM 6353 N N . THR A 1 812 ? -39.217 28.604 3.804 1.00 26.50 812 THR A N 1
ATOM 6354 C CA . THR A 1 812 ? -39.808 27.245 3.877 1.00 26.50 812 THR A CA 1
ATOM 6355 C C . THR A 1 812 ? -38.782 26.186 4.299 1.00 26.50 812 THR A C 1
ATOM 6357 O O . THR A 1 812 ? -37.574 26.388 4.213 1.00 26.50 812 THR A O 1
ATOM 6360 N N . VAL A 1 813 ? -39.289 25.066 4.820 1.00 29.62 813 VAL A N 1
ATOM 6361 C CA . VAL A 1 813 ? -38.530 23.903 5.312 1.00 29.62 813 VAL A CA 1
ATOM 6362 C C . VAL A 1 813 ? -38.157 22.916 4.197 1.00 29.62 813 VAL A C 1
ATOM 6364 O O . VAL A 1 813 ? -38.898 22.776 3.231 1.00 29.62 813 VAL A O 1
ATOM 6367 N N . GLY A 1 814 ? -37.106 22.118 4.425 1.00 37.28 814 GLY A N 1
ATOM 6368 C CA . GLY A 1 814 ? -37.081 20.727 3.947 1.00 37.28 814 GLY A CA 1
ATOM 6369 C C . GLY A 1 814 ? -36.260 20.395 2.697 1.00 37.28 814 GLY A C 1
ATOM 6370 O O . GLY A 1 814 ? -36.797 19.790 1.774 1.00 37.28 814 GLY A O 1
ATOM 6371 N N . ALA A 1 815 ? -34.950 20.659 2.703 1.00 24.83 815 ALA A N 1
ATOM 6372 C CA . ALA A 1 815 ? -34.007 19.985 1.802 1.00 24.83 815 ALA A CA 1
ATOM 6373 C C . ALA A 1 815 ? -33.260 18.871 2.560 1.00 24.83 815 ALA A C 1
ATOM 6375 O O . ALA A 1 815 ? -32.609 19.123 3.573 1.00 24.83 815 ALA A O 1
ATOM 6376 N N . ARG A 1 816 ? -33.376 17.626 2.087 1.00 27.91 816 ARG A N 1
ATOM 6377 C CA . ARG A 1 816 ? -32.681 16.452 2.641 1.00 27.91 816 ARG A CA 1
ATOM 6378 C C . ARG A 1 816 ? -31.328 16.317 1.924 1.00 27.91 816 ARG A C 1
ATOM 6380 O O . ARG A 1 816 ? -31.353 16.304 0.694 1.00 27.91 816 ARG A O 1
ATOM 6387 N N . PRO A 1 817 ? -30.179 16.202 2.617 1.00 28.70 817 PRO A N 1
ATOM 6388 C CA . PRO A 1 817 ? -28.903 15.970 1.945 1.00 28.70 817 PRO A CA 1
ATOM 6389 C C . PRO A 1 817 ? -28.971 14.703 1.086 1.00 28.70 817 PRO A C 1
ATOM 6391 O O . PRO A 1 817 ? -29.414 13.654 1.565 1.00 28.70 817 PRO A O 1
ATOM 6394 N N . SER A 1 818 ? -28.562 14.797 -0.181 1.00 25.41 818 SER A N 1
ATOM 6395 C CA . SER A 1 818 ? -28.489 13.635 -1.069 1.00 25.41 818 SER A CA 1
ATOM 6396 C C . SER A 1 818 ? -27.527 12.604 -0.489 1.00 25.41 818 SER A C 1
ATOM 6398 O O . SER A 1 818 ? -26.386 12.931 -0.167 1.00 25.41 818 SER A O 1
ATOM 6400 N N . ALA A 1 819 ? -27.975 11.353 -0.376 1.00 27.08 819 ALA A N 1
ATOM 6401 C CA . ALA A 1 819 ? -27.111 10.265 0.058 1.00 27.08 819 ALA A CA 1
ATOM 6402 C C . ALA A 1 819 ? -25.917 10.143 -0.901 1.00 27.08 819 ALA A C 1
ATOM 6404 O O . ALA A 1 819 ? -26.099 10.032 -2.117 1.00 27.08 819 ALA A O 1
ATOM 6405 N N . VAL A 1 820 ? -24.702 10.178 -0.348 1.00 30.23 820 VAL A N 1
ATOM 6406 C CA . VAL A 1 820 ? -23.459 10.083 -1.121 1.00 30.23 820 VAL A CA 1
ATOM 6407 C C . VAL A 1 820 ? -23.475 8.790 -1.933 1.00 30.23 820 VAL A C 1
ATOM 6409 O O . VAL A 1 820 ? -23.494 7.692 -1.375 1.00 30.23 820 VAL A O 1
ATOM 6412 N N . ARG A 1 821 ? -23.440 8.912 -3.265 1.00 31.06 821 ARG A N 1
ATOM 6413 C CA . ARG A 1 821 ? -23.198 7.772 -4.153 1.00 31.06 821 ARG A CA 1
ATOM 6414 C C . ARG A 1 821 ? -21.765 7.286 -3.927 1.00 31.06 821 ARG A C 1
ATOM 6416 O O . ARG A 1 821 ? -20.834 7.824 -4.527 1.00 31.06 821 ARG A O 1
ATOM 6423 N N . THR A 1 822 ? -21.592 6.242 -3.118 1.00 36.81 822 THR A N 1
ATOM 6424 C CA . THR A 1 822 ? -20.345 5.466 -2.990 1.00 36.81 822 THR A CA 1
ATOM 6425 C C . THR A 1 822 ? -20.089 4.660 -4.267 1.00 36.81 822 THR A C 1
ATOM 6427 O O . THR A 1 822 ? -20.194 3.438 -4.321 1.00 36.81 822 THR A O 1
ATOM 6430 N N . SER A 1 823 ? -19.821 5.389 -5.347 1.00 34.41 823 SER A N 1
ATOM 6431 C CA . SER A 1 823 ? -19.553 4.851 -6.675 1.00 34.41 823 SER A CA 1
ATOM 6432 C C . SER A 1 823 ? -18.193 4.153 -6.733 1.00 34.41 823 SER A C 1
ATOM 6434 O O . SER A 1 823 ? -17.251 4.516 -6.033 1.00 34.41 823 SER A O 1
ATOM 6436 N N . SER A 1 824 ? -18.069 3.170 -7.625 1.00 40.19 824 SER A N 1
ATOM 6437 C CA . SER A 1 824 ? -16.825 2.451 -7.941 1.00 40.19 824 SER A CA 1
ATOM 6438 C C . SER A 1 824 ? -15.804 3.306 -8.722 1.00 40.19 824 SER A C 1
ATOM 6440 O O . SER A 1 824 ? -14.999 2.777 -9.485 1.00 40.19 824 SER A O 1
ATOM 6442 N N . SER A 1 825 ? -15.864 4.632 -8.587 1.00 43.31 825 SER A N 1
ATOM 6443 C CA . SER A 1 825 ? -15.121 5.614 -9.386 1.00 43.31 825 SER A CA 1
ATOM 6444 C C . SER A 1 825 ? -13.612 5.596 -9.125 1.00 43.31 825 SER A C 1
ATOM 6446 O O . SER A 1 825 ? -12.843 5.830 -10.050 1.00 43.31 825 SER A O 1
ATOM 6448 N N . GLY A 1 826 ? -13.171 5.198 -7.926 1.00 48.84 826 GLY A N 1
ATOM 6449 C CA . GLY A 1 826 ? -11.746 5.062 -7.574 1.00 48.84 826 GLY A CA 1
ATOM 6450 C C . GLY A 1 826 ? -10.971 3.946 -8.302 1.00 48.84 826 GLY A C 1
ATOM 6451 O O . GLY A 1 826 ? -9.772 3.778 -8.049 1.00 48.84 826 GLY A O 1
ATOM 6452 N N . TYR A 1 827 ? -11.633 3.180 -9.180 1.00 55.41 827 TYR A N 1
ATOM 6453 C CA . TYR A 1 827 ? -11.026 2.138 -10.020 1.00 55.41 827 TYR A CA 1
ATOM 6454 C C . TYR A 1 827 ? -11.075 2.442 -11.530 1.00 55.41 827 TYR A C 1
ATOM 6456 O O . TYR A 1 827 ? -10.330 1.815 -12.279 1.00 55.41 827 TYR A O 1
ATOM 6464 N N . ASP A 1 828 ? -11.888 3.402 -11.992 1.00 55.59 828 ASP A N 1
ATOM 6465 C CA . ASP A 1 828 ? -11.974 3.755 -13.426 1.00 55.59 828 ASP A CA 1
ATOM 6466 C C . ASP A 1 828 ? -10.680 4.423 -13.947 1.00 55.59 828 ASP A C 1
ATOM 6468 O O . ASP A 1 828 ? -10.375 4.328 -15.134 1.00 55.59 828 ASP A O 1
ATOM 6472 N N . GLU A 1 829 ? -9.896 5.066 -13.073 1.00 59.62 829 GLU A N 1
ATOM 6473 C CA . GLU A 1 829 ? -8.651 5.769 -13.438 1.00 59.62 829 GLU A CA 1
ATOM 6474 C C . GLU A 1 829 ? -7.425 4.851 -13.588 1.00 59.62 829 GLU A C 1
ATOM 6476 O O . GLU A 1 829 ? -6.442 5.225 -14.229 1.00 59.62 829 GLU A O 1
ATOM 6481 N N . ASN A 1 830 ? -7.454 3.649 -13.002 1.00 71.44 830 ASN A N 1
ATOM 6482 C CA . ASN A 1 830 ? -6.358 2.684 -13.094 1.00 71.44 830 ASN A CA 1
ATOM 6483 C C . ASN A 1 830 ? -6.901 1.240 -13.087 1.00 71.44 830 ASN A C 1
ATOM 6485 O O . ASN A 1 830 ? -7.152 0.695 -12.006 1.00 71.44 830 ASN A O 1
ATOM 6489 N N . PRO A 1 831 ? -7.039 0.591 -14.262 1.00 66.75 831 PRO A N 1
ATOM 6490 C CA . PRO A 1 831 ? -7.644 -0.737 -14.368 1.00 66.75 831 PRO A CA 1
ATOM 6491 C C . PRO A 1 831 ? -6.808 -1.848 -13.720 1.00 66.75 831 PRO A C 1
ATOM 6493 O O . PRO A 1 831 ? -7.359 -2.874 -13.331 1.00 66.75 831 PRO A O 1
ATOM 6496 N N . ASP A 1 832 ? -5.498 -1.652 -13.545 1.00 82.31 832 ASP A N 1
ATOM 6497 C CA . ASP A 1 832 ? -4.637 -2.632 -12.876 1.00 82.31 832 ASP A CA 1
ATOM 6498 C C . ASP A 1 832 ? -4.779 -2.587 -11.343 1.00 82.31 832 ASP A C 1
ATOM 6500 O O . ASP A 1 832 ? -4.406 -3.544 -10.666 1.00 82.31 832 ASP A O 1
ATOM 6504 N N . ARG A 1 833 ? -5.361 -1.521 -10.765 1.00 85.62 833 ARG A N 1
ATOM 6505 C CA . ARG A 1 833 ? -5.417 -1.292 -9.306 1.00 85.62 833 ARG A CA 1
ATOM 6506 C C . ARG A 1 833 ? -6.104 -2.425 -8.539 1.00 85.62 833 ARG A C 1
ATOM 6508 O O . ARG A 1 833 ? -5.629 -2.810 -7.473 1.00 85.62 833 ARG A O 1
ATOM 6515 N N . VAL A 1 834 ? -7.200 -2.970 -9.075 1.00 86.25 834 VAL A N 1
ATOM 6516 C CA . VAL A 1 834 ? -7.929 -4.095 -8.454 1.00 86.25 834 VAL A CA 1
ATOM 6517 C C . VAL A 1 834 ? -7.121 -5.390 -8.566 1.00 86.25 834 VAL A C 1
ATOM 6519 O O . VAL A 1 834 ? -7.006 -6.133 -7.593 1.00 86.25 834 VAL A O 1
ATOM 6522 N N . LEU A 1 835 ? -6.505 -5.638 -9.727 1.00 90.69 835 LEU A N 1
ATOM 6523 C CA . LEU A 1 835 ? -5.647 -6.800 -9.960 1.00 90.69 835 LEU A CA 1
ATOM 6524 C C . LEU A 1 835 ? -4.419 -6.806 -9.037 1.00 90.69 835 LEU A C 1
ATOM 6526 O O . LEU A 1 835 ? -4.053 -7.855 -8.508 1.00 90.69 835 LEU A O 1
ATOM 6530 N N . GLN A 1 836 ? -3.791 -5.647 -8.844 1.00 91.00 836 GLN A N 1
ATOM 6531 C CA . GLN A 1 836 ? -2.602 -5.492 -8.012 1.00 91.00 836 GLN A CA 1
ATOM 6532 C C . GLN A 1 836 ? -2.943 -5.714 -6.533 1.00 91.00 836 GLN A C 1
ATOM 6534 O O . GLN A 1 836 ? -2.402 -6.622 -5.915 1.00 91.00 836 GLN A O 1
ATOM 6539 N N . MET A 1 837 ? -3.966 -5.022 -6.022 1.00 90.75 837 MET A N 1
ATOM 6540 C CA . MET A 1 837 ? -4.474 -5.176 -4.652 1.00 90.75 837 MET A CA 1
ATOM 6541 C C . MET A 1 837 ? -4.851 -6.630 -4.299 1.00 90.75 837 MET A C 1
ATOM 6543 O O . MET A 1 837 ? -4.534 -7.098 -3.209 1.00 90.75 837 MET A O 1
ATOM 6547 N N . VAL A 1 838 ? -5.470 -7.378 -5.223 1.00 91.44 838 VAL A N 1
ATOM 6548 C CA . VAL A 1 838 ? -5.792 -8.804 -5.012 1.00 91.44 838 VAL A CA 1
ATOM 6549 C C . VAL A 1 838 ? -4.540 -9.696 -5.018 1.00 91.44 838 VAL A C 1
ATOM 6551 O O . VAL A 1 838 ? -4.509 -10.690 -4.294 1.00 91.44 838 VAL A O 1
ATOM 6554 N N . ARG A 1 839 ? -3.500 -9.367 -5.794 1.00 92.62 839 ARG A N 1
ATOM 6555 C CA . ARG A 1 839 ? -2.226 -10.116 -5.826 1.00 92.62 839 ARG A CA 1
ATOM 6556 C C . ARG A 1 839 ? -1.338 -9.839 -4.617 1.00 92.62 839 ARG A C 1
ATOM 6558 O O . ARG A 1 839 ? -0.767 -10.774 -4.066 1.00 92.62 839 ARG A O 1
ATOM 6565 N N . ASP A 1 840 ? -1.245 -8.581 -4.205 1.00 91.25 840 ASP A N 1
ATOM 6566 C CA . ASP A 1 840 ? -0.380 -8.145 -3.105 1.00 91.25 840 ASP A CA 1
ATOM 6567 C C . ASP A 1 840 ? -0.894 -8.665 -1.743 1.00 91.25 840 ASP A C 1
ATOM 6569 O O . ASP A 1 840 ? -0.110 -8.890 -0.823 1.00 91.25 840 ASP A O 1
ATOM 6573 N N . ASN A 1 841 ? -2.203 -8.929 -1.638 1.00 92.50 841 ASN A N 1
ATOM 6574 C CA . ASN A 1 841 ? -2.864 -9.509 -0.465 1.00 92.50 841 ASN A CA 1
ATOM 6575 C C . ASN A 1 841 ? -2.588 -11.016 -0.261 1.00 92.50 841 ASN A C 1
ATOM 6577 O O . ASN A 1 841 ? -2.582 -11.485 0.874 1.00 92.50 841 ASN A O 1
ATOM 6581 N N . ASP A 1 842 ? -2.376 -11.796 -1.329 1.00 90.81 842 ASP A N 1
ATOM 6582 C CA . ASP A 1 842 ? -2.041 -13.225 -1.220 1.00 90.81 842 ASP A CA 1
ATOM 6583 C C . ASP A 1 842 ? -1.239 -13.711 -2.437 1.00 90.81 842 ASP A C 1
ATOM 6585 O O . ASP A 1 842 ? -1.728 -13.696 -3.569 1.00 90.81 842 ASP A O 1
ATOM 6589 N N . GLN A 1 843 ? -0.024 -14.221 -2.210 1.00 90.25 843 GLN A N 1
ATOM 6590 C CA . GLN A 1 843 ? 0.852 -14.720 -3.280 1.00 90.25 843 GLN A CA 1
ATOM 6591 C C . GLN A 1 843 ? 0.241 -15.895 -4.069 1.00 90.25 843 GLN A C 1
ATOM 6593 O O . GLN A 1 843 ? 0.593 -16.106 -5.230 1.00 90.25 843 GLN A O 1
ATOM 6598 N N . GLY A 1 844 ? -0.721 -16.630 -3.498 1.00 90.06 844 GLY A N 1
ATOM 6599 C CA . GLY A 1 844 ? -1.504 -17.640 -4.212 1.00 90.06 844 GLY A CA 1
ATOM 6600 C C . GLY A 1 844 ? -2.349 -17.066 -5.358 1.00 90.06 844 GLY A C 1
ATOM 6601 O O . GLY A 1 844 ? -2.706 -17.800 -6.278 1.00 90.06 844 GLY A O 1
ATOM 6602 N N . ASN A 1 845 ? -2.625 -15.758 -5.357 1.00 95.31 845 ASN A N 1
ATOM 6603 C CA . ASN A 1 845 ? -3.359 -15.058 -6.415 1.00 95.31 845 ASN A CA 1
ATOM 6604 C C . ASN A 1 845 ? -2.466 -14.668 -7.614 1.00 95.31 845 ASN A C 1
ATOM 6606 O O . ASN A 1 845 ? -2.976 -14.193 -8.628 1.00 95.31 845 ASN A O 1
ATOM 6610 N N . LEU A 1 846 ? -1.145 -14.896 -7.537 1.00 94.56 846 LEU A N 1
ATOM 6611 C CA . LEU A 1 846 ? -0.222 -14.789 -8.679 1.00 94.56 846 LEU A CA 1
ATOM 6612 C C . LEU A 1 846 ? -0.305 -16.002 -9.624 1.00 94.56 846 LEU A C 1
ATOM 6614 O O . LEU A 1 846 ? 0.111 -15.912 -10.778 1.00 94.56 846 LEU A O 1
ATOM 6618 N N . TRP A 1 847 ? -0.856 -17.121 -9.149 1.00 96.12 847 TRP A N 1
ATOM 6619 C CA . TRP A 1 847 ? -0.921 -18.399 -9.857 1.00 96.12 847 TRP A CA 1
ATOM 6620 C C . TRP A 1 847 ? -2.378 -18.826 -10.045 1.00 96.12 847 TRP A C 1
ATOM 6622 O O . TRP A 1 847 ? -3.201 -18.650 -9.154 1.00 96.12 847 TRP A O 1
ATOM 6632 N N . CYS A 1 848 ? -2.731 -19.392 -11.199 1.00 97.38 848 CYS A N 1
ATOM 6633 C CA . CYS A 1 848 ? -4.098 -19.836 -11.470 1.00 97.38 848 CYS A CA 1
ATOM 6634 C C . CYS A 1 848 ? -4.547 -20.927 -10.486 1.00 97.38 848 CYS A C 1
ATOM 6636 O O . CYS A 1 848 ? -3.869 -21.948 -10.357 1.00 97.38 848 CYS A O 1
ATOM 6638 N N . ALA A 1 849 ? -5.734 -20.748 -9.888 1.00 97.06 849 ALA A N 1
ATOM 6639 C CA . ALA A 1 849 ? -6.296 -21.650 -8.879 1.00 97.06 849 ALA A CA 1
ATOM 6640 C C . ALA A 1 849 ? -6.259 -23.141 -9.257 1.00 97.06 849 ALA A C 1
ATOM 6642 O O . ALA A 1 849 ? -6.021 -23.971 -8.379 1.00 97.06 849 ALA A O 1
ATOM 6643 N N . ASP A 1 850 ? -6.470 -23.471 -10.537 1.00 97.00 850 ASP A N 1
ATOM 6644 C CA . ASP A 1 850 ? -6.638 -24.851 -11.013 1.00 97.00 850 ASP A CA 1
ATOM 6645 C C . ASP A 1 850 ? -5.394 -25.440 -11.673 1.00 97.00 850 ASP A C 1
ATOM 6647 O O . ASP A 1 850 ? -5.030 -26.568 -11.365 1.00 97.00 850 ASP A O 1
ATOM 6651 N N . CYS A 1 851 ? -4.744 -24.698 -12.580 1.00 95.12 851 CYS A N 1
ATOM 6652 C CA . CYS A 1 851 ? -3.624 -25.221 -13.376 1.00 95.12 851 CYS A CA 1
ATOM 6653 C C . CYS A 1 851 ? -2.235 -24.746 -12.922 1.00 95.12 851 CYS A C 1
ATOM 6655 O O . CYS A 1 851 ? -1.238 -25.054 -13.572 1.00 95.12 851 CYS A O 1
ATOM 6657 N N . GLY A 1 852 ? -2.150 -23.914 -11.878 1.00 93.75 852 GLY A N 1
ATOM 6658 C CA . GLY A 1 852 ? -0.878 -23.378 -11.383 1.00 93.75 852 GLY A CA 1
ATOM 6659 C C . GLY A 1 852 ? -0.105 -22.501 -12.380 1.00 93.75 852 GLY A C 1
ATOM 6660 O O . GLY A 1 852 ? 1.045 -22.172 -12.123 1.00 93.75 852 GLY A O 1
ATOM 6661 N N . SER A 1 853 ? -0.691 -22.108 -13.517 1.00 94.88 853 SER A N 1
ATOM 6662 C CA . SER A 1 853 ? -0.049 -21.189 -14.468 1.00 94.88 853 SER A CA 1
ATOM 6663 C C . SER A 1 853 ? -0.016 -19.766 -13.916 1.00 94.88 853 SER A C 1
ATOM 6665 O O . SER A 1 853 ? -1.057 -19.257 -13.509 1.00 94.88 853 SER A O 1
ATOM 6667 N N . GLY A 1 854 ? 1.149 -19.112 -13.953 1.00 90.19 854 GLY A N 1
ATOM 6668 C CA . GLY A 1 854 ? 1.311 -17.683 -13.641 1.00 90.19 854 GLY A CA 1
ATOM 6669 C C . GLY A 1 854 ? 1.025 -16.751 -14.830 1.00 90.19 854 GLY A C 1
ATOM 6670 O O . GLY A 1 854 ? 1.049 -15.529 -14.697 1.00 90.19 854 GLY A O 1
ATOM 6671 N N . SER A 1 855 ? 0.745 -17.303 -16.017 1.00 89.69 855 SER A N 1
ATOM 6672 C CA . SER A 1 855 ? 0.488 -16.506 -17.221 1.00 89.69 855 SER A CA 1
ATOM 6673 C C . SER A 1 855 ? -0.940 -15.957 -17.236 1.00 89.69 855 SER A C 1
ATOM 6675 O O . SER A 1 855 ? -1.907 -16.716 -17.151 1.00 89.69 855 SER A O 1
ATOM 6677 N N . LYS A 1 856 ? -1.075 -14.630 -17.373 1.00 87.56 856 LYS A N 1
ATOM 6678 C CA . LYS A 1 856 ? -2.361 -13.909 -17.473 1.00 87.56 856 LYS A CA 1
ATOM 6679 C C . LYS A 1 856 ? -3.375 -14.289 -16.385 1.00 87.56 856 LYS A C 1
ATOM 6681 O O . LYS A 1 856 ? -4.557 -14.507 -16.659 1.00 87.56 856 LYS A O 1
ATOM 6686 N N . VAL A 1 857 ? -2.900 -14.373 -15.142 1.00 93.56 857 VAL A N 1
ATOM 6687 C CA . VAL A 1 857 ? -3.722 -14.576 -13.937 1.00 93.56 857 VAL A CA 1
ATOM 6688 C C . VAL A 1 857 ? -4.399 -13.250 -13.579 1.00 93.56 857 VAL A C 1
ATOM 6690 O O . VAL A 1 857 ? -3.947 -12.511 -12.710 1.00 93.56 857 VAL A O 1
ATOM 6693 N N . GLU A 1 858 ? -5.405 -12.894 -14.377 1.00 95.25 858 GLU A N 1
ATOM 6694 C CA . GLU A 1 858 ? -6.118 -11.601 -14.379 1.00 95.25 858 GLU A CA 1
ATOM 6695 C C . GLU A 1 858 ? -7.651 -11.767 -14.428 1.00 95.25 858 GLU A C 1
ATOM 6697 O O . GLU A 1 858 ? -8.399 -10.793 -14.506 1.00 95.25 858 GLU A O 1
ATOM 6702 N N . TRP A 1 859 ? -8.133 -13.011 -14.397 1.00 96.62 859 TRP A N 1
ATOM 6703 C CA . TRP A 1 859 ? -9.552 -13.358 -14.410 1.00 96.62 859 TRP A CA 1
ATOM 6704 C C . TRP A 1 859 ? -9.968 -13.861 -13.034 1.00 96.62 859 TRP A C 1
ATOM 6706 O O . TRP A 1 859 ? -9.139 -14.345 -12.274 1.00 96.62 859 TRP A O 1
ATOM 6716 N N . VAL A 1 860 ? -11.252 -13.778 -12.704 1.00 97.25 860 VAL A N 1
ATOM 6717 C CA . VAL A 1 860 ? -11.770 -14.138 -11.381 1.00 97.25 860 VAL A CA 1
ATOM 6718 C C . VAL A 1 860 ? -13.159 -14.759 -11.495 1.00 97.25 860 VAL A C 1
ATOM 6720 O O . VAL A 1 860 ? -13.958 -14.312 -12.316 1.00 97.25 860 VAL A O 1
ATOM 6723 N N . SER A 1 861 ? -13.474 -15.773 -10.687 1.00 97.81 861 SER A N 1
ATOM 6724 C CA . SER A 1 861 ? -14.844 -16.279 -10.518 1.00 97.81 861 SER A CA 1
ATOM 6725 C C . SER A 1 861 ? -15.389 -15.829 -9.168 1.00 97.81 861 SER A C 1
ATOM 6727 O O . SER A 1 861 ? -15.127 -16.467 -8.149 1.00 97.81 861 SER A O 1
ATOM 6729 N N . ILE A 1 862 ? -16.166 -14.743 -9.169 1.00 96.00 862 ILE A N 1
ATOM 6730 C CA . ILE A 1 862 ? -16.542 -13.994 -7.956 1.00 96.00 862 ILE A CA 1
ATOM 6731 C C . ILE A 1 862 ? -17.226 -14.888 -6.909 1.00 96.00 862 ILE A C 1
ATOM 6733 O O . ILE A 1 862 ? -16.861 -14.857 -5.740 1.00 96.00 862 ILE A O 1
ATOM 6737 N N . ASN A 1 863 ? -18.163 -15.747 -7.321 1.00 95.88 863 ASN A N 1
ATOM 6738 C CA . ASN A 1 863 ? -18.906 -16.623 -6.406 1.00 95.88 863 ASN A CA 1
ATOM 6739 C C . ASN A 1 863 ? -18.067 -17.759 -5.781 1.00 95.88 863 ASN A C 1
ATOM 6741 O O . ASN A 1 863 ? -18.519 -18.384 -4.827 1.00 95.88 863 ASN A O 1
ATOM 6745 N N . LEU A 1 864 ? -16.873 -18.029 -6.321 1.00 97.06 864 LEU A N 1
ATOM 6746 C CA . LEU A 1 864 ? -15.946 -19.067 -5.851 1.00 97.06 864 LEU A CA 1
ATOM 6747 C C . LEU A 1 864 ? -14.710 -18.473 -5.144 1.00 97.06 864 LEU A C 1
ATOM 6749 O O . LEU A 1 864 ? -13.925 -19.221 -4.567 1.00 97.06 864 LEU A O 1
ATOM 6753 N N . GLY A 1 865 ? -14.509 -17.150 -5.209 1.00 96.25 865 GLY A N 1
ATOM 6754 C CA . GLY A 1 865 ? -13.355 -16.457 -4.622 1.00 96.25 865 GLY A CA 1
ATOM 6755 C C . GLY A 1 865 ? -11.997 -16.756 -5.278 1.00 96.25 865 GLY A C 1
ATOM 6756 O O . GLY A 1 865 ? -10.969 -16.522 -4.654 1.00 96.25 865 GLY A O 1
ATOM 6757 N N . ILE A 1 866 ? -11.979 -17.286 -6.508 1.00 97.75 866 ILE A N 1
ATOM 6758 C CA . ILE A 1 866 ? -10.760 -17.748 -7.205 1.00 97.75 866 ILE A CA 1
ATOM 6759 C C . ILE A 1 866 ? -10.311 -16.827 -8.336 1.00 97.75 866 ILE A C 1
ATOM 6761 O O . ILE A 1 866 ? -11.135 -16.333 -9.107 1.00 97.75 866 ILE A O 1
ATOM 6765 N N . ILE A 1 867 ? -8.995 -16.692 -8.483 1.00 97.88 867 ILE A N 1
ATOM 6766 C CA . ILE A 1 867 ? -8.280 -15.960 -9.523 1.00 97.88 867 ILE A CA 1
ATOM 6767 C C . ILE A 1 867 ? -7.645 -16.973 -10.499 1.00 97.88 867 ILE A C 1
ATOM 6769 O O . ILE A 1 867 ? -7.000 -17.953 -10.111 1.00 97.88 867 ILE A O 1
ATOM 6773 N N . LEU A 1 868 ? -7.853 -16.746 -11.794 1.00 97.75 868 LEU A N 1
ATOM 6774 C CA . LEU A 1 868 ? -7.667 -17.700 -12.884 1.00 97.75 868 LEU A CA 1
ATOM 6775 C C . LEU A 1 868 ? -6.817 -17.118 -14.019 1.00 97.75 868 LEU A C 1
ATOM 6777 O O . LEU A 1 868 ? -6.879 -15.922 -14.315 1.00 97.75 868 LEU A O 1
ATOM 6781 N N . CYS A 1 869 ? -6.088 -17.990 -14.721 1.00 96.81 869 CYS A N 1
ATOM 6782 C CA . CYS A 1 869 ? -5.533 -17.655 -16.029 1.00 96.81 869 CYS A CA 1
ATOM 6783 C C . CYS A 1 869 ? -6.643 -17.563 -17.093 1.00 96.81 869 CYS A C 1
ATOM 6785 O O . CYS A 1 869 ? -7.744 -18.099 -16.922 1.00 96.81 869 CYS A O 1
ATOM 6787 N N . ILE A 1 870 ? -6.335 -16.929 -18.227 1.00 95.12 870 ILE A N 1
ATOM 6788 C CA . ILE A 1 870 ? -7.255 -16.783 -19.370 1.00 95.12 870 ILE A CA 1
ATOM 6789 C C . ILE A 1 870 ? -7.806 -18.121 -19.908 1.00 95.12 870 ILE A C 1
ATOM 6791 O O . ILE A 1 870 ? -8.931 -18.178 -20.400 1.00 95.12 870 ILE A O 1
ATOM 6795 N N . GLU A 1 871 ? -7.048 -19.212 -19.788 1.00 96.00 871 GLU A N 1
ATOM 6796 C CA . GLU A 1 871 ? -7.445 -20.523 -20.314 1.00 96.00 871 GLU A CA 1
ATOM 6797 C C . GLU A 1 871 ? -8.445 -21.237 -19.391 1.00 96.00 871 GLU A C 1
ATOM 6799 O O . GLU A 1 871 ? -9.498 -21.689 -19.848 1.00 96.00 871 GLU A O 1
ATOM 6804 N N . CYS A 1 872 ? -8.172 -21.281 -18.081 1.00 97.44 872 CYS A N 1
ATOM 6805 C CA . CYS A 1 872 ? -9.108 -21.835 -17.100 1.00 97.44 872 CYS A CA 1
ATOM 6806 C C . CYS A 1 872 ? -10.363 -20.963 -16.970 1.00 97.44 872 CYS A C 1
ATOM 6808 O O . CYS A 1 872 ? -11.464 -21.500 -16.869 1.00 97.44 872 CYS A O 1
ATOM 6810 N N . SER A 1 873 ? -10.248 -19.633 -17.072 1.00 97.25 873 SER A N 1
ATOM 6811 C CA . SER A 1 873 ? -11.424 -18.754 -17.088 1.00 97.25 873 SER A CA 1
ATOM 6812 C C . SER A 1 873 ? -12.321 -19.009 -18.314 1.00 97.25 873 SER A C 1
ATOM 6814 O O . SER A 1 873 ? -13.547 -18.938 -18.207 1.00 97.25 873 SER A O 1
ATOM 6816 N N . GLY A 1 874 ? -11.738 -19.420 -19.448 1.00 95.75 874 GLY A N 1
ATOM 6817 C CA . GLY A 1 874 ? -12.462 -19.928 -20.617 1.00 95.75 874 GLY A CA 1
ATOM 6818 C C . GLY A 1 874 ? -13.241 -21.225 -20.354 1.00 95.75 874 GLY A C 1
ATOM 6819 O O . GLY A 1 874 ? -14.382 -21.347 -20.802 1.00 95.75 874 GLY A O 1
ATOM 6820 N N . ILE A 1 875 ? -12.681 -22.166 -19.582 1.00 97.44 875 ILE A N 1
ATOM 6821 C CA . ILE A 1 875 ? -13.398 -23.371 -19.124 1.00 97.44 875 ILE A CA 1
ATOM 6822 C C . ILE A 1 875 ? -14.533 -22.999 -18.164 1.00 97.44 875 ILE A C 1
ATOM 6824 O O . ILE A 1 875 ? -15.676 -23.394 -18.388 1.00 97.44 875 ILE A O 1
ATOM 6828 N N . HIS A 1 876 ? -14.255 -22.185 -17.147 1.00 97.56 876 HIS A N 1
ATOM 6829 C CA . HIS A 1 876 ? -15.246 -21.739 -16.165 1.00 97.56 876 HIS A CA 1
ATOM 6830 C C . HIS A 1 876 ? -16.465 -21.056 -16.810 1.00 97.56 876 HIS A C 1
ATOM 6832 O O . HIS A 1 876 ? -17.600 -21.311 -16.410 1.00 97.56 876 HIS A O 1
ATOM 6838 N N . ARG A 1 877 ? -16.264 -20.263 -17.874 1.00 96.50 877 ARG A N 1
ATOM 6839 C CA . ARG A 1 877 ? -17.365 -19.681 -18.667 1.00 96.50 877 ARG A CA 1
ATOM 6840 C C . ARG A 1 877 ? -18.270 -20.735 -19.316 1.00 96.50 877 ARG A C 1
ATOM 6842 O O . ARG A 1 877 ? -19.460 -20.475 -19.467 1.00 96.50 877 ARG A O 1
ATOM 6849 N N . SER A 1 878 ? -17.740 -21.907 -19.676 1.00 95.50 878 SER A N 1
ATOM 6850 C CA . SER A 1 878 ? -18.521 -22.998 -20.280 1.00 95.50 878 SER A CA 1
ATOM 6851 C C . SER A 1 878 ? -19.344 -23.823 -19.280 1.00 95.50 878 SER A C 1
ATOM 6853 O O . SER A 1 878 ? -20.300 -24.468 -19.697 1.00 95.50 878 SER A O 1
ATOM 6855 N N . LEU A 1 879 ? -19.051 -23.739 -17.974 1.00 93.88 879 LEU A N 1
ATOM 6856 C CA . LEU A 1 879 ? -19.875 -24.346 -16.913 1.00 93.88 879 LEU A CA 1
ATOM 6857 C C . LEU A 1 879 ? -21.180 -23.572 -16.638 1.00 93.88 879 LEU A C 1
ATOM 6859 O O . LEU A 1 879 ? -22.116 -24.103 -16.046 1.00 93.88 879 LEU A O 1
ATOM 6863 N N . GLY A 1 880 ? -21.251 -22.310 -17.066 1.00 92.19 880 GLY A N 1
ATOM 6864 C CA . GLY A 1 880 ? -22.410 -21.445 -16.872 1.00 92.19 880 GLY A CA 1
ATOM 6865 C C . GLY A 1 880 ? -22.417 -20.674 -15.545 1.00 92.19 880 GLY A C 1
ATOM 6866 O O . GLY A 1 880 ? -21.796 -21.036 -14.545 1.00 92.19 880 GLY A O 1
ATOM 6867 N N . THR A 1 881 ? -23.171 -19.574 -15.538 1.00 91.25 881 THR A N 1
ATOM 6868 C CA . THR A 1 881 ? -23.176 -18.546 -14.477 1.00 91.25 881 THR A CA 1
ATOM 6869 C C . THR A 1 881 ? -23.794 -18.974 -13.144 1.00 91.25 881 THR A C 1
ATOM 6871 O O . THR A 1 881 ? -23.701 -18.225 -12.173 1.00 91.25 881 THR A O 1
ATOM 6874 N N . HIS A 1 882 ? -24.412 -20.156 -13.092 1.00 88.12 882 HIS A N 1
ATOM 6875 C CA . HIS A 1 882 ? -24.920 -20.782 -11.869 1.00 88.12 882 HIS A CA 1
ATOM 6876 C C . HIS A 1 882 ? -23.851 -21.624 -11.146 1.00 88.12 882 HIS A C 1
ATOM 6878 O O . HIS A 1 882 ? -24.045 -21.982 -9.989 1.00 88.12 882 HIS A O 1
ATOM 6884 N N . ILE A 1 883 ? -22.719 -21.907 -11.805 1.00 94.00 883 ILE A N 1
ATOM 6885 C CA . ILE A 1 883 ? -21.558 -22.596 -11.221 1.00 94.00 883 ILE A CA 1
ATOM 6886 C C . ILE A 1 883 ? -20.394 -21.613 -11.052 1.00 94.00 883 ILE A C 1
ATOM 6888 O O . ILE A 1 883 ? -19.779 -21.554 -9.988 1.00 94.00 883 ILE A O 1
ATOM 6892 N N . SER A 1 884 ? -20.112 -20.797 -12.076 1.00 97.00 884 SER A N 1
ATOM 6893 C CA . SER A 1 884 ? -18.986 -19.859 -12.065 1.00 97.00 884 SER A CA 1
ATOM 6894 C C . SER A 1 884 ? -19.316 -18.509 -12.710 1.00 97.00 884 SER A C 1
ATOM 6896 O O . SER A 1 884 ? -19.694 -18.410 -13.880 1.00 97.00 884 SER A O 1
ATOM 6898 N N . LYS A 1 885 ? -19.132 -17.432 -11.942 1.00 96.44 885 LYS A N 1
ATOM 6899 C CA . LYS A 1 885 ? -19.375 -16.042 -12.352 1.00 96.44 885 LYS A CA 1
ATOM 6900 C C . LYS A 1 885 ? -18.071 -15.342 -12.731 1.00 96.44 885 LYS A C 1
ATOM 6902 O O . LYS A 1 885 ? -17.522 -14.558 -11.959 1.00 96.44 885 LYS A O 1
ATOM 6907 N N . VAL A 1 886 ? -17.583 -15.640 -13.936 1.00 97.19 886 VAL A N 1
ATOM 6908 C CA . VAL A 1 886 ? -16.295 -15.133 -14.436 1.00 97.19 886 VAL A CA 1
ATOM 6909 C C . VAL A 1 886 ? -16.340 -13.640 -14.801 1.00 97.19 886 VAL A C 1
ATOM 6911 O O . VAL A 1 886 ? -17.234 -13.193 -15.532 1.00 97.19 886 VAL A O 1
ATOM 6914 N N . ARG A 1 887 ? -15.329 -12.892 -14.348 1.00 95.88 887 ARG A N 1
ATOM 6915 C CA . ARG A 1 887 ? -14.984 -11.512 -14.731 1.00 95.88 887 ARG A CA 1
ATOM 6916 C C . ARG A 1 887 ? -13.478 -11.367 -14.976 1.00 95.88 887 ARG A C 1
ATOM 6918 O O . ARG A 1 887 ? -12.702 -12.225 -14.567 1.00 95.88 887 ARG A O 1
ATOM 6925 N N . SER A 1 888 ? -13.071 -10.309 -15.663 1.00 94.50 888 SER A N 1
ATOM 6926 C CA . SER A 1 888 ? -11.688 -9.828 -15.744 1.00 94.50 888 SER A CA 1
ATOM 6927 C C . SER A 1 888 ? -11.463 -8.728 -14.711 1.00 94.50 888 SER A C 1
ATOM 6929 O O . SER A 1 888 ? -12.247 -7.785 -14.647 1.00 94.50 888 SER A O 1
ATOM 6931 N N . LEU A 1 889 ? -10.372 -8.816 -13.954 1.00 91.69 889 LEU A N 1
ATOM 6932 C CA . LEU A 1 889 ? -9.961 -7.793 -12.988 1.00 91.69 889 LEU A CA 1
ATOM 6933 C C . LEU A 1 889 ? -9.490 -6.492 -13.667 1.00 91.69 889 LEU A C 1
ATOM 6935 O O . LEU A 1 889 ? -9.462 -5.461 -13.008 1.00 91.69 889 LEU A O 1
ATOM 6939 N N . THR A 1 890 ? -9.158 -6.536 -14.964 1.00 89.25 890 THR A N 1
ATOM 6940 C CA . THR A 1 890 ? -8.626 -5.410 -15.758 1.00 89.25 890 THR A CA 1
ATOM 6941 C C . THR A 1 890 ? -9.592 -4.891 -16.830 1.00 89.25 890 THR A C 1
ATOM 6943 O O . THR A 1 890 ? -9.516 -3.724 -17.203 1.00 89.25 890 THR A O 1
ATOM 6946 N N . LEU A 1 891 ? -10.521 -5.721 -17.326 1.00 88.19 891 LEU A N 1
ATOM 6947 C CA . LEU A 1 891 ? -11.485 -5.343 -18.376 1.00 88.19 891 LEU A CA 1
ATOM 6948 C C . LEU A 1 891 ? -12.907 -5.101 -17.845 1.00 88.19 891 LEU A C 1
ATOM 6950 O O . LEU A 1 891 ? -13.619 -4.259 -18.384 1.00 88.19 891 LEU A O 1
ATOM 6954 N N . ASP A 1 892 ? -13.335 -5.810 -16.794 1.00 88.19 892 ASP A N 1
ATOM 6955 C CA . ASP A 1 892 ? -14.706 -5.728 -16.267 1.00 88.19 892 ASP A CA 1
ATOM 6956 C C . ASP A 1 892 ? -14.809 -4.808 -15.027 1.00 88.19 892 ASP A C 1
ATOM 6958 O O . ASP A 1 892 ? -15.673 -5.025 -14.176 1.00 88.19 892 ASP A O 1
ATOM 6962 N N . ILE A 1 893 ? -13.944 -3.791 -14.898 1.00 80.19 893 ILE A N 1
ATOM 6963 C CA . ILE A 1 893 ? -13.713 -3.003 -13.662 1.00 80.19 893 ILE A CA 1
ATOM 6964 C C . ILE A 1 893 ? -14.989 -2.462 -12.985 1.00 80.19 893 ILE A C 1
ATOM 6966 O O . ILE A 1 893 ? -15.105 -2.487 -11.762 1.00 80.19 893 ILE A O 1
ATOM 6970 N N . LYS A 1 894 ? -16.016 -2.091 -13.760 1.00 81.88 894 LYS A N 1
ATOM 6971 C CA . LYS A 1 894 ? -17.319 -1.616 -13.244 1.00 81.88 894 LYS A CA 1
ATOM 6972 C C . LYS A 1 894 ? -18.194 -2.721 -12.617 1.00 81.88 894 LYS A C 1
ATOM 6974 O O . LYS A 1 894 ? -19.275 -2.434 -12.117 1.00 81.88 894 LYS A O 1
ATOM 6979 N N . SER A 1 895 ? -17.744 -3.980 -12.636 1.00 84.06 895 SER A N 1
ATOM 6980 C CA . SER A 1 895 ? -18.367 -5.112 -11.927 1.00 84.06 895 SER A CA 1
ATOM 6981 C C . SER A 1 895 ? -17.923 -5.234 -10.464 1.00 84.06 895 SER A C 1
ATOM 6983 O O . SER A 1 895 ? -18.487 -6.058 -9.748 1.00 84.06 895 SER A O 1
ATOM 6985 N N . PHE A 1 896 ? -16.914 -4.477 -10.021 1.00 89.00 896 PHE A N 1
ATOM 6986 C CA . PHE A 1 896 ? -16.294 -4.633 -8.705 1.00 89.00 896 PHE A CA 1
ATOM 6987 C C . PHE A 1 896 ? -16.780 -3.541 -7.740 1.00 89.00 896 PHE A C 1
ATOM 6989 O O . PHE A 1 896 ? -16.257 -2.428 -7.718 1.00 89.00 896 PHE A O 1
ATOM 6996 N N . THR A 1 897 ? -17.803 -3.862 -6.938 1.00 89.31 897 THR A N 1
ATOM 6997 C CA . THR A 1 897 ? -18.163 -3.054 -5.757 1.00 89.31 897 THR A CA 1
ATOM 6998 C C . THR A 1 897 ? -17.160 -3.292 -4.629 1.00 89.31 897 THR A C 1
ATOM 7000 O O . THR A 1 897 ? -16.405 -4.266 -4.659 1.00 89.31 897 THR A O 1
ATOM 7003 N N . ILE A 1 898 ? -17.179 -2.433 -3.607 1.00 87.44 898 ILE A N 1
ATOM 7004 C CA . ILE A 1 898 ? -16.316 -2.569 -2.422 1.00 87.44 898 ILE A CA 1
ATOM 7005 C C . ILE A 1 898 ? -16.519 -3.947 -1.761 1.00 87.44 898 ILE A C 1
ATOM 7007 O O . ILE A 1 898 ? -15.545 -4.606 -1.421 1.00 87.44 898 ILE A O 1
ATOM 7011 N N . ASP A 1 899 ? -17.758 -4.442 -1.682 1.00 91.12 899 ASP A N 1
ATOM 7012 C CA . ASP A 1 899 ? -18.081 -5.769 -1.128 1.00 91.12 899 ASP A CA 1
ATOM 7013 C C . ASP A 1 899 ? -17.475 -6.917 -1.946 1.00 91.12 899 ASP A C 1
ATOM 7015 O O . ASP A 1 899 ? -17.050 -7.919 -1.379 1.00 91.12 899 ASP A O 1
ATOM 7019 N N . ILE A 1 900 ? -17.424 -6.772 -3.277 1.00 92.88 900 ILE A N 1
ATOM 7020 C CA . ILE A 1 900 ? -16.831 -7.758 -4.193 1.00 92.88 900 ILE A CA 1
ATOM 7021 C C . ILE A 1 900 ? -15.300 -7.722 -4.109 1.00 92.88 900 ILE A C 1
ATOM 7023 O O . ILE A 1 900 ? -14.664 -8.767 -4.214 1.00 92.88 900 ILE A O 1
ATOM 7027 N N . VAL A 1 901 ? -14.699 -6.547 -3.903 1.00 92.75 901 VAL A N 1
ATOM 7028 C CA . VAL A 1 901 ? -13.257 -6.423 -3.645 1.00 92.75 901 VAL A CA 1
ATOM 7029 C C . VAL A 1 901 ? -12.904 -7.083 -2.312 1.00 92.75 901 VAL A C 1
ATOM 7031 O O . VAL A 1 901 ? -12.073 -7.986 -2.291 1.00 92.75 901 VAL A O 1
ATOM 7034 N N . GLU A 1 902 ? -13.588 -6.715 -1.229 1.00 93.31 902 GLU A N 1
ATOM 7035 C CA . GLU A 1 902 ? -13.370 -7.271 0.113 1.00 93.31 902 GLU A CA 1
ATOM 7036 C C . GLU A 1 902 ? -13.558 -8.801 0.132 1.00 93.31 902 GLU A C 1
ATOM 7038 O O . GLU A 1 902 ? -12.744 -9.536 0.687 1.00 93.31 902 GLU A O 1
ATOM 7043 N N . LEU A 1 903 ? -14.578 -9.305 -0.572 1.00 94.75 903 LEU A N 1
ATOM 7044 C CA . LEU A 1 903 ? -14.823 -10.735 -0.782 1.00 94.75 903 LEU A CA 1
ATOM 7045 C C . LEU A 1 903 ? -13.617 -11.471 -1.396 1.00 94.75 903 LEU A C 1
ATOM 7047 O O . LEU A 1 903 ? -13.343 -12.616 -1.036 1.00 94.75 903 LEU A O 1
ATOM 7051 N N . LEU A 1 904 ? -12.895 -10.834 -2.320 1.00 95.06 904 LEU A N 1
ATOM 7052 C CA . LEU A 1 904 ? -11.722 -11.424 -2.970 1.00 95.06 904 LEU A CA 1
ATOM 7053 C C . LEU A 1 904 ? -10.456 -11.328 -2.112 1.00 95.06 904 LEU A C 1
ATOM 7055 O O . LEU A 1 904 ? -9.618 -12.225 -2.198 1.00 95.06 904 LEU A O 1
ATOM 7059 N N . LEU A 1 905 ? -10.338 -10.302 -1.265 1.00 94.81 905 LEU A N 1
ATOM 7060 C CA . LEU A 1 905 ? -9.233 -10.150 -0.311 1.00 94.81 905 LEU A CA 1
ATOM 7061 C C . LEU A 1 905 ? -9.351 -11.131 0.867 1.00 94.81 905 LEU A C 1
ATOM 7063 O O . LEU A 1 905 ? -8.350 -11.704 1.296 1.00 94.81 905 LEU A O 1
ATOM 7067 N N . LEU A 1 906 ? -10.572 -11.390 1.348 1.00 95.38 906 LEU A N 1
ATOM 7068 C CA . LEU A 1 906 ? -10.831 -12.323 2.452 1.00 95.38 906 LEU A CA 1
ATOM 7069 C C . LEU A 1 906 ? -10.808 -13.810 2.049 1.00 95.38 906 LEU A C 1
ATOM 7071 O O . LEU A 1 906 ? -10.722 -14.672 2.925 1.00 95.38 906 LEU A O 1
ATOM 7075 N N . ILE A 1 907 ? -10.910 -14.125 0.752 1.00 95.88 907 ILE A N 1
ATOM 7076 C CA . ILE A 1 907 ? -10.885 -15.506 0.241 1.00 95.88 907 ILE A CA 1
ATOM 7077 C C . ILE A 1 907 ? -9.599 -15.761 -0.560 1.00 95.88 907 ILE A C 1
ATOM 7079 O O . ILE A 1 907 ? -8.659 -16.376 -0.056 1.00 95.88 907 ILE A O 1
ATOM 7083 N N . GLY A 1 908 ? -9.550 -15.318 -1.816 1.00 95.44 908 GLY A N 1
ATOM 7084 C CA . GLY A 1 908 ? -8.462 -15.640 -2.738 1.00 95.44 908 GLY A CA 1
ATOM 7085 C C . GLY A 1 908 ? -8.243 -17.143 -2.986 1.00 95.44 908 GLY A C 1
ATOM 7086 O O . GLY A 1 908 ? -8.942 -18.032 -2.486 1.00 95.44 908 GLY A O 1
ATOM 7087 N N . ASN A 1 909 ? -7.208 -17.448 -3.766 1.00 96.88 909 ASN A N 1
ATOM 7088 C CA . ASN A 1 909 ? -6.890 -18.809 -4.193 1.00 96.88 909 ASN A CA 1
ATOM 7089 C C . ASN A 1 909 ? -6.506 -19.733 -3.041 1.00 96.88 909 ASN A C 1
ATOM 7091 O O . ASN A 1 909 ? -6.860 -20.909 -3.080 1.00 96.88 909 ASN A O 1
ATOM 7095 N N . ARG A 1 910 ? -5.813 -19.229 -2.012 1.00 95.06 910 ARG A N 1
ATOM 7096 C CA . ARG A 1 910 ? -5.386 -20.046 -0.870 1.00 95.06 910 ARG A CA 1
ATOM 7097 C C . ARG A 1 910 ? -6.582 -20.549 -0.062 1.00 95.06 910 ARG A C 1
ATOM 7099 O O . ARG A 1 910 ? -6.731 -21.758 0.089 1.00 95.06 910 ARG A O 1
ATOM 7106 N N . VAL A 1 911 ? -7.459 -19.657 0.409 1.00 95.75 911 VAL A N 1
ATOM 7107 C CA . VAL A 1 911 ? -8.625 -20.053 1.224 1.00 95.75 911 VAL A CA 1
ATOM 7108 C C . VAL A 1 911 ? -9.631 -20.849 0.393 1.00 95.75 911 VAL A C 1
ATOM 7110 O O . VAL A 1 911 ? -10.208 -21.814 0.891 1.00 95.75 911 VAL A O 1
ATOM 7113 N N . SER A 1 912 ? -9.809 -20.502 -0.886 1.00 96.94 912 SER A N 1
ATOM 7114 C CA . SER A 1 912 ? -10.700 -21.252 -1.771 1.00 96.94 912 SER A CA 1
ATOM 7115 C C . SER A 1 912 ? -10.173 -22.667 -2.054 1.00 96.94 912 SER A C 1
ATOM 7117 O O . SER A 1 912 ? -10.911 -23.634 -1.875 1.00 96.94 912 SER A O 1
ATOM 7119 N N . ASN A 1 913 ? -8.889 -22.848 -2.388 1.00 95.94 913 ASN A N 1
ATOM 7120 C CA . ASN A 1 913 ? -8.329 -24.190 -2.597 1.00 95.94 913 ASN A CA 1
ATOM 7121 C C . ASN A 1 913 ? -8.266 -25.016 -1.297 1.00 95.94 913 ASN A C 1
ATOM 7123 O O . ASN A 1 913 ? -8.520 -26.214 -1.352 1.00 95.94 913 ASN A O 1
ATOM 7127 N N . MET A 1 914 ? -8.076 -24.407 -0.117 1.00 95.50 914 MET A N 1
ATOM 7128 C CA . MET A 1 914 ? -8.233 -25.111 1.174 1.00 95.50 914 MET A CA 1
ATOM 7129 C C . MET A 1 914 ? -9.621 -25.756 1.369 1.00 95.50 914 MET A C 1
ATOM 7131 O O . MET A 1 914 ? -9.760 -26.641 2.207 1.00 95.50 914 MET A O 1
ATOM 7135 N N . ILE A 1 915 ? -10.644 -25.318 0.626 1.00 96.00 915 ILE A N 1
ATOM 7136 C CA . ILE A 1 915 ? -12.012 -25.861 0.656 1.00 96.00 915 ILE A CA 1
ATOM 7137 C C . ILE A 1 915 ? -12.273 -26.773 -0.548 1.00 96.00 915 ILE A C 1
ATOM 7139 O O . ILE A 1 915 ? -12.729 -27.903 -0.386 1.00 96.00 915 ILE A O 1
ATOM 7143 N N . TRP A 1 916 ? -11.978 -26.291 -1.757 1.00 96.56 916 TRP A N 1
ATOM 7144 C CA . TRP A 1 916 ? -12.275 -26.978 -3.019 1.00 96.56 916 TRP A CA 1
ATOM 7145 C C . TRP A 1 916 ? -11.247 -28.048 -3.412 1.00 96.56 916 TRP A C 1
ATOM 7147 O O . TRP A 1 916 ? -11.472 -28.766 -4.381 1.00 96.56 916 TRP A O 1
ATOM 7157 N N . GLU A 1 917 ? -10.131 -28.153 -2.690 1.00 95.75 917 GLU A N 1
ATOM 7158 C CA . GLU A 1 917 ? -9.062 -29.140 -2.903 1.00 95.75 917 GLU A CA 1
ATOM 7159 C C . GLU A 1 917 ? -8.681 -29.871 -1.598 1.00 95.75 917 GLU A C 1
ATOM 7161 O O . GLU A 1 917 ? -7.654 -30.537 -1.543 1.00 95.75 917 GLU A O 1
ATOM 7166 N N . ALA A 1 918 ? -9.514 -29.790 -0.549 1.00 94.50 918 ALA A N 1
ATOM 7167 C CA . ALA A 1 918 ? -9.244 -30.354 0.782 1.00 94.50 918 ALA A CA 1
ATOM 7168 C C . ALA A 1 918 ? -8.905 -31.862 0.782 1.00 94.50 918 ALA A C 1
ATOM 7170 O O . ALA A 1 918 ? -8.174 -32.335 1.649 1.00 94.50 918 ALA A O 1
ATOM 7171 N N . LYS A 1 919 ? -9.435 -32.613 -0.193 1.00 94.50 919 LYS A N 1
ATOM 7172 C CA . LYS A 1 919 ? -9.180 -34.047 -0.431 1.00 94.50 919 LYS A CA 1
ATOM 7173 C C . LYS A 1 919 ? -8.561 -34.335 -1.801 1.00 94.50 919 LYS A C 1
ATOM 7175 O O . LYS A 1 919 ? -8.684 -35.446 -2.312 1.00 94.50 919 LYS A O 1
ATOM 7180 N N . LEU A 1 920 ? -7.937 -33.339 -2.427 1.00 94.88 920 LEU A N 1
ATOM 7181 C CA . LEU A 1 920 ? -7.251 -33.514 -3.702 1.00 94.88 920 LEU A CA 1
ATOM 7182 C C . LEU A 1 920 ? -5.890 -34.183 -3.477 1.00 94.88 920 LEU A C 1
ATOM 7184 O O . LEU A 1 920 ? -5.046 -33.649 -2.760 1.00 94.88 920 LEU A O 1
ATOM 7188 N N . ASP A 1 921 ? -5.638 -35.302 -4.156 1.00 91.12 921 ASP A N 1
ATOM 7189 C CA . ASP A 1 921 ? -4.257 -35.705 -4.420 1.00 91.12 921 ASP A CA 1
ATOM 7190 C C . ASP A 1 921 ? -3.643 -34.700 -5.404 1.00 91.12 921 ASP A C 1
ATOM 7192 O O . ASP A 1 921 ? -4.096 -34.555 -6.542 1.00 91.12 921 ASP A O 1
ATOM 7196 N N . GLN A 1 922 ? -2.594 -34.015 -4.954 1.00 89.00 922 GLN A N 1
ATOM 7197 C CA . GLN A 1 922 ? -1.855 -33.023 -5.725 1.00 89.00 922 GLN A CA 1
ATOM 7198 C C . GLN A 1 922 ? -1.304 -33.588 -7.052 1.00 89.00 922 GLN A C 1
ATOM 7200 O O . GLN A 1 922 ? -1.098 -32.812 -7.985 1.00 89.00 922 GLN A O 1
ATOM 7205 N N . SER A 1 923 ? -1.120 -34.911 -7.177 1.00 88.00 923 SER A N 1
ATOM 7206 C CA . SER A 1 923 ? -0.728 -35.569 -8.436 1.00 88.00 923 SER A CA 1
ATOM 7207 C C . SER A 1 923 ? -1.768 -35.418 -9.559 1.00 88.00 923 SER A C 1
ATOM 7209 O O . SER A 1 923 ? -1.414 -35.396 -10.739 1.00 88.00 923 SER A O 1
ATOM 7211 N N . LEU A 1 924 ? -3.049 -35.259 -9.202 1.00 89.75 924 LEU A N 1
ATOM 7212 C CA . LEU A 1 924 ? -4.172 -35.130 -10.136 1.00 89.75 924 LEU A CA 1
ATOM 7213 C C . LEU A 1 924 ? -4.385 -33.688 -10.621 1.00 89.75 924 LEU A C 1
ATOM 7215 O O . LEU A 1 924 ? -5.216 -33.449 -11.504 1.00 89.75 924 LEU A O 1
ATOM 7219 N N . LYS A 1 925 ? -3.669 -32.713 -10.046 1.00 93.62 925 LYS A N 1
ATOM 7220 C CA . LYS A 1 925 ? -3.827 -31.299 -10.385 1.00 93.62 925 LYS A CA 1
ATOM 7221 C C . LYS A 1 925 ? -3.142 -30.984 -11.727 1.00 93.62 925 LYS A C 1
ATOM 7223 O O . LYS A 1 925 ? -1.953 -31.263 -11.878 1.00 93.62 925 LYS A O 1
ATOM 7228 N N . PRO A 1 926 ? -3.846 -30.405 -12.720 1.00 94.19 926 PRO A N 1
ATOM 7229 C CA . PRO A 1 926 ? -3.262 -30.129 -14.028 1.00 94.19 926 PRO A CA 1
ATOM 7230 C C . PRO A 1 926 ? -2.123 -29.110 -13.927 1.00 94.19 926 PRO A C 1
ATOM 7232 O O . PRO A 1 926 ? -2.208 -28.133 -13.189 1.00 94.19 926 PRO A O 1
ATOM 7235 N N . THR A 1 927 ? -1.070 -29.304 -14.718 1.00 93.00 927 THR A N 1
ATOM 7236 C CA . THR A 1 927 ? 0.027 -28.336 -14.842 1.00 93.00 927 THR A CA 1
ATOM 7237 C C . THR A 1 927 ? -0.352 -27.168 -15.757 1.00 93.00 927 THR A C 1
ATOM 7239 O O . THR A 1 927 ? -1.359 -27.200 -16.476 1.00 93.00 927 THR A O 1
ATOM 7242 N N . ALA A 1 928 ? 0.500 -26.140 -15.799 1.00 91.62 928 ALA A N 1
ATOM 7243 C CA . ALA A 1 928 ? 0.311 -24.986 -16.674 1.00 91.62 928 ALA A CA 1
ATOM 7244 C C . ALA A 1 928 ? 0.241 -25.372 -18.166 1.00 91.62 928 ALA A C 1
ATOM 7246 O O . ALA A 1 928 ? -0.397 -24.665 -18.940 1.00 91.62 928 ALA A O 1
ATOM 7247 N N . GLN A 1 929 ? 0.839 -26.502 -18.555 1.00 90.56 929 GLN A N 1
ATOM 7248 C CA . GLN A 1 929 ? 0.898 -27.044 -19.917 1.00 90.56 929 GLN A CA 1
ATOM 7249 C C . GLN A 1 929 ? -0.186 -28.101 -20.214 1.00 90.56 929 GLN A C 1
ATOM 7251 O O . GLN A 1 929 ? -0.211 -28.650 -21.314 1.00 90.56 929 GLN A O 1
ATOM 7256 N N . ALA A 1 930 ? -1.074 -28.408 -19.261 1.00 92.00 930 ALA A N 1
ATOM 7257 C CA . ALA A 1 930 ? -2.142 -29.388 -19.453 1.00 92.00 930 ALA A CA 1
ATOM 7258 C C . ALA A 1 930 ? -3.102 -28.995 -20.591 1.00 92.00 930 ALA A C 1
ATOM 7260 O O . ALA A 1 930 ? -3.412 -27.817 -20.791 1.00 92.00 930 ALA A O 1
ATOM 7261 N N . SER A 1 931 ? -3.626 -29.993 -21.308 1.00 94.75 931 SER A N 1
ATOM 7262 C CA . SER A 1 931 ? -4.568 -29.771 -22.404 1.00 94.75 931 SER A CA 1
ATOM 7263 C C . SER A 1 931 ? -5.876 -29.143 -21.919 1.00 94.75 931 SER A C 1
ATOM 7265 O O . SER A 1 931 ? -6.261 -29.230 -20.746 1.00 94.75 931 SER A O 1
ATOM 7267 N N . ARG A 1 932 ? -6.611 -28.529 -22.850 1.00 93.62 932 ARG A N 1
ATOM 7268 C CA . ARG A 1 932 ? -7.930 -27.950 -22.574 1.00 93.62 932 ARG A CA 1
ATOM 7269 C C . ARG A 1 932 ? -8.893 -29.000 -21.998 1.00 93.62 932 ARG A C 1
ATOM 7271 O O . ARG A 1 932 ? -9.685 -28.686 -21.115 1.00 93.62 932 ARG A O 1
ATOM 7278 N N . GLU A 1 933 ? -8.771 -30.246 -22.436 1.00 94.12 933 GLU A N 1
ATOM 7279 C CA . GLU A 1 933 ? -9.608 -31.381 -22.051 1.00 94.12 933 GLU A CA 1
ATOM 7280 C C . GLU A 1 933 ? -9.227 -31.921 -20.663 1.00 94.12 933 GLU A C 1
ATOM 7282 O O . GLU A 1 933 ? -10.112 -32.262 -19.879 1.00 94.12 933 GLU A O 1
ATOM 7287 N N . GLN A 1 934 ? -7.933 -31.931 -20.312 1.00 94.44 934 GLN A N 1
ATOM 7288 C CA . GLN A 1 934 ? -7.469 -32.230 -18.950 1.00 94.44 934 GLN A CA 1
ATOM 7289 C C . GLN A 1 934 ? -7.968 -31.174 -17.955 1.00 94.44 934 GLN A C 1
ATOM 7291 O O . GLN A 1 934 ? -8.545 -31.520 -16.923 1.00 94.44 934 GLN A O 1
ATOM 7296 N N . ARG A 1 935 ? -7.823 -29.886 -18.297 1.00 96.81 935 ARG A N 1
ATOM 7297 C CA . ARG A 1 935 ? -8.336 -28.770 -17.485 1.00 96.81 935 ARG A CA 1
ATOM 7298 C C . ARG A 1 935 ? -9.861 -28.829 -17.348 1.00 96.81 935 ARG A C 1
ATOM 7300 O O . ARG A 1 935 ? -10.362 -28.667 -16.242 1.00 96.81 935 ARG A O 1
ATOM 7307 N N . LEU A 1 936 ? -10.596 -29.122 -18.427 1.00 96.38 936 LEU A N 1
ATOM 7308 C CA . LEU A 1 936 ? -12.054 -29.296 -18.396 1.00 96.38 936 LEU A CA 1
ATOM 7309 C C . LEU A 1 936 ? -12.481 -30.405 -17.428 1.00 96.38 936 LEU A C 1
ATOM 7311 O O . LEU A 1 936 ? -13.368 -30.168 -16.611 1.00 96.38 936 LEU A O 1
ATOM 7315 N N . ARG A 1 937 ? -11.843 -31.583 -17.478 1.00 96.31 937 ARG A N 1
ATOM 7316 C CA . ARG A 1 937 ? -12.126 -32.689 -16.545 1.00 96.31 937 ARG A CA 1
ATOM 7317 C C . ARG A 1 937 ? -11.886 -32.268 -15.094 1.00 96.31 937 ARG A C 1
ATOM 7319 O O . ARG A 1 937 ? -12.805 -32.351 -14.288 1.00 96.31 937 ARG A O 1
ATOM 7326 N N . PHE A 1 938 ? -10.697 -31.745 -14.785 1.00 97.38 938 PHE A N 1
ATOM 7327 C CA . PHE A 1 938 ? -10.341 -31.327 -13.425 1.00 97.38 938 PHE A CA 1
ATOM 7328 C C . PHE A 1 938 ? -11.289 -30.253 -12.867 1.00 97.38 938 PHE A C 1
ATOM 7330 O O . PHE A 1 938 ? -11.826 -30.410 -11.775 1.00 97.38 938 PHE A O 1
ATOM 7337 N N . ILE A 1 939 ? -11.544 -29.189 -13.635 1.00 97.88 939 ILE A N 1
ATOM 7338 C CA . ILE A 1 939 ? -12.403 -28.068 -13.223 1.00 97.88 939 ILE A CA 1
ATOM 7339 C C . ILE A 1 939 ? -13.864 -28.528 -13.044 1.00 97.88 939 ILE A C 1
ATOM 7341 O O . ILE A 1 939 ? -14.546 -28.062 -12.128 1.00 97.88 939 ILE A O 1
ATOM 7345 N N . THR A 1 940 ? -14.331 -29.486 -13.855 1.00 97.00 940 THR A N 1
ATOM 7346 C CA . THR A 1 940 ? -15.652 -30.117 -13.677 1.00 97.00 940 THR A CA 1
ATOM 7347 C C . THR A 1 940 ? -15.708 -30.885 -12.357 1.00 97.00 940 THR A C 1
ATOM 7349 O O . THR A 1 940 ? -16.556 -30.585 -11.516 1.00 97.00 940 THR A O 1
ATOM 7352 N N . SER A 1 941 ? -14.756 -31.786 -12.101 1.00 96.69 941 SER A N 1
ATOM 7353 C CA . SER A 1 941 ? -14.754 -32.577 -10.864 1.00 96.69 941 SER A CA 1
ATOM 7354 C C . SER A 1 941 ? -14.518 -31.755 -9.599 1.00 96.69 941 SER A C 1
ATOM 7356 O O . SER A 1 941 ? -15.066 -32.077 -8.544 1.00 96.69 941 SER A O 1
ATOM 7358 N N . LYS A 1 942 ? -13.795 -30.637 -9.708 1.00 96.56 942 LYS A N 1
ATOM 7359 C CA . LYS A 1 942 ? -13.575 -29.688 -8.616 1.00 96.56 942 LYS A CA 1
ATOM 7360 C C . LYS A 1 942 ? -14.829 -28.882 -8.255 1.00 96.56 942 LYS A C 1
ATOM 7362 O O . LYS A 1 942 ? -15.167 -28.819 -7.079 1.00 96.56 942 LYS A O 1
ATOM 7367 N N . TYR A 1 943 ? -15.542 -28.300 -9.226 1.00 96.94 943 TYR A N 1
ATOM 7368 C CA . TYR A 1 943 ? -16.620 -27.328 -8.942 1.00 96.94 943 TYR A CA 1
ATOM 7369 C C . TYR A 1 943 ? -18.050 -27.805 -9.243 1.00 96.94 943 TYR A C 1
ATOM 7371 O O . TYR A 1 943 ? -18.994 -27.351 -8.585 1.00 96.94 943 TYR A O 1
ATOM 7379 N N . VAL A 1 944 ? -18.225 -28.715 -10.206 1.00 95.88 944 VAL A N 1
ATOM 7380 C CA . VAL A 1 944 ? -19.529 -29.302 -10.566 1.00 95.88 944 VAL A CA 1
ATOM 7381 C C . VAL A 1 944 ? -19.800 -30.523 -9.689 1.00 95.88 944 VAL A C 1
ATOM 7383 O O . VAL A 1 944 ? -20.765 -30.525 -8.922 1.00 95.88 944 VAL A O 1
ATOM 7386 N N . ASP A 1 945 ? -18.906 -31.515 -9.738 1.00 94.69 945 ASP A N 1
ATOM 7387 C CA . ASP A 1 945 ? -19.056 -32.770 -8.984 1.00 94.69 945 ASP A CA 1
ATOM 7388 C C . ASP A 1 945 ? -18.704 -32.575 -7.498 1.00 94.69 945 ASP A C 1
ATOM 7390 O O . ASP A 1 945 ? -19.316 -33.188 -6.622 1.00 94.69 945 ASP A O 1
ATOM 7394 N N . ARG A 1 946 ? -17.780 -31.639 -7.220 1.00 94.94 946 ARG A N 1
ATOM 7395 C CA . ARG A 1 946 ? -17.275 -31.250 -5.886 1.00 94.94 946 ARG A CA 1
ATOM 7396 C C . ARG A 1 946 ? -16.489 -32.351 -5.171 1.00 94.94 946 ARG A C 1
ATOM 7398 O O . ARG A 1 946 ? -16.470 -32.422 -3.945 1.00 94.94 946 ARG A O 1
ATOM 7405 N N . LEU A 1 947 ? -15.816 -33.185 -5.961 1.00 94.44 947 LEU A N 1
ATOM 7406 C CA . LEU A 1 947 ? -15.191 -34.447 -5.562 1.00 94.44 947 LEU A CA 1
ATOM 7407 C C . LEU A 1 947 ? -14.138 -34.305 -4.448 1.00 94.44 947 LEU A C 1
ATOM 7409 O O . LEU A 1 947 ? -13.959 -35.225 -3.655 1.00 94.44 947 LEU A O 1
ATOM 7413 N N . PHE A 1 948 ? -13.452 -33.161 -4.385 1.00 95.75 948 PHE A N 1
ATOM 7414 C CA . PHE A 1 948 ? -12.332 -32.919 -3.468 1.00 95.75 948 PHE A CA 1
ATOM 7415 C C . PHE A 1 948 ? -12.706 -32.094 -2.222 1.00 95.75 948 PHE A C 1
ATOM 7417 O O . PHE A 1 948 ? -11.820 -31.741 -1.445 1.00 95.75 948 PHE A O 1
ATOM 7424 N N . VAL A 1 949 ? -13.987 -31.763 -2.018 1.00 95.19 949 VAL A N 1
ATOM 7425 C CA . VAL A 1 949 ? -14.452 -31.044 -0.818 1.00 95.19 949 VAL A CA 1
ATOM 7426 C C . VAL A 1 949 ? -14.545 -32.017 0.360 1.00 95.19 949 VAL A C 1
ATOM 7428 O O . VAL A 1 949 ? -15.082 -33.117 0.228 1.00 95.19 949 VAL A O 1
ATOM 7431 N N . GLU A 1 950 ? -14.054 -31.628 1.539 1.00 92.44 950 GLU A N 1
ATOM 7432 C CA . GLU A 1 950 ? -14.197 -32.458 2.739 1.00 92.44 950 GLU A CA 1
ATOM 7433 C C . GLU A 1 950 ? -15.650 -32.449 3.262 1.00 92.44 950 GLU A C 1
ATOM 7435 O O . GLU A 1 950 ? -16.145 -31.379 3.615 1.00 92.44 950 GLU A O 1
ATOM 7440 N N . PRO A 1 951 ? -16.342 -33.604 3.371 1.00 89.31 951 PRO A N 1
ATOM 7441 C CA . PRO A 1 951 ? -17.666 -33.679 3.988 1.00 89.31 951 PRO A CA 1
ATOM 7442 C C . PRO A 1 951 ? -17.615 -33.383 5.493 1.00 89.31 951 PRO A C 1
ATOM 7444 O O . PRO A 1 951 ? -16.606 -33.626 6.152 1.00 89.31 951 PRO A O 1
ATOM 7447 N N . ILE A 1 952 ? -18.739 -32.915 6.045 1.00 86.75 952 ILE A N 1
ATOM 7448 C CA . ILE A 1 952 ? -18.894 -32.640 7.481 1.00 86.75 952 ILE A CA 1
ATOM 7449 C C . ILE A 1 952 ? -18.563 -33.902 8.291 1.00 86.75 952 ILE A C 1
ATOM 7451 O O . ILE A 1 952 ? -19.200 -34.939 8.111 1.00 86.75 952 ILE A O 1
ATOM 7455 N N . SER A 1 953 ? -17.602 -33.808 9.215 1.00 80.69 953 SER A N 1
ATOM 7456 C CA . SER A 1 953 ? -17.281 -34.915 10.123 1.00 80.69 953 SER A CA 1
ATOM 7457 C C . SER A 1 953 ? -18.412 -35.129 11.143 1.00 80.69 953 SER A C 1
ATOM 7459 O O . SER A 1 953 ? -18.663 -34.226 11.948 1.00 80.69 953 SER A O 1
ATOM 7461 N N . PRO A 1 954 ? -19.065 -36.309 11.179 1.00 68.56 954 PRO A N 1
ATOM 7462 C CA . PRO A 1 954 ? -20.187 -36.575 12.082 1.00 68.56 954 PRO A CA 1
ATOM 7463 C C . PRO A 1 954 ? -19.768 -36.735 13.553 1.00 68.56 954 PRO A C 1
ATOM 7465 O O . PRO A 1 954 ? -20.630 -36.771 14.424 1.00 68.56 954 PRO A O 1
ATOM 7468 N N . THR A 1 955 ? -18.466 -36.837 13.843 1.00 64.00 955 THR A N 1
ATOM 7469 C CA . THR A 1 955 ? -17.919 -36.996 15.203 1.00 64.00 955 THR A CA 1
ATOM 7470 C C . THR A 1 955 ? -17.231 -35.742 15.746 1.00 64.00 955 THR A C 1
ATOM 7472 O O . THR A 1 955 ? -17.020 -35.649 16.952 1.00 64.00 955 THR A O 1
ATOM 7475 N N . LEU A 1 956 ? -16.875 -34.780 14.883 1.00 65.88 956 LEU A N 1
ATOM 7476 C CA . LEU A 1 956 ? -16.148 -33.555 15.262 1.00 65.88 956 LEU A CA 1
ATOM 7477 C C . LEU A 1 956 ? -16.924 -32.258 14.972 1.00 65.88 956 LEU A C 1
ATOM 7479 O O . LEU A 1 956 ? -16.618 -31.220 15.561 1.00 65.88 956 LEU A O 1
ATOM 7483 N N . SER A 1 957 ? -17.926 -32.286 14.087 1.00 74.12 957 SER A N 1
ATOM 7484 C CA . SER A 1 957 ? -18.786 -31.125 13.836 1.00 74.12 957 SER A CA 1
ATOM 7485 C C . SER A 1 957 ? -19.830 -30.945 14.940 1.00 74.12 957 SER A C 1
ATOM 7487 O O . SER A 1 957 ? -20.443 -31.906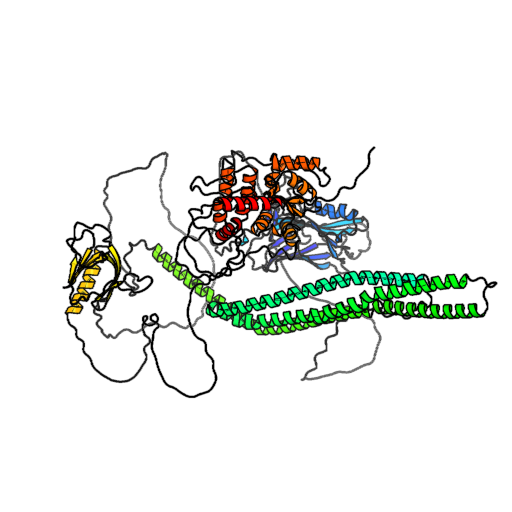 15.395 1.00 74.12 957 SER A O 1
ATOM 7489 N N . ARG A 1 958 ? -20.106 -29.688 15.314 1.00 72.81 958 ARG A N 1
ATOM 7490 C CA . ARG A 1 958 ? -21.253 -29.331 16.177 1.00 72.81 958 ARG A CA 1
ATOM 7491 C C . ARG A 1 958 ? -22.565 -29.153 15.400 1.00 72.81 958 ARG A C 1
ATOM 7493 O O . ARG A 1 958 ? -23.599 -28.915 16.015 1.00 72.81 958 ARG A O 1
ATOM 7500 N N . TYR A 1 959 ? -22.518 -29.234 14.071 1.00 81.00 959 TYR A N 1
ATOM 7501 C CA . TYR A 1 959 ? -23.652 -29.020 13.171 1.00 81.00 959 TYR A CA 1
ATOM 7502 C C . TYR A 1 959 ? -23.783 -30.216 12.226 1.00 81.00 959 TYR A C 1
ATOM 7504 O O . TYR A 1 959 ? -22.804 -30.607 11.587 1.00 81.00 959 TYR A O 1
ATOM 7512 N N . GLY A 1 960 ? -24.977 -30.808 12.154 1.00 78.12 960 GLY A N 1
ATOM 7513 C CA . GLY A 1 960 ? -25.215 -32.040 11.393 1.00 78.12 960 GLY A CA 1
ATOM 7514 C C . GLY A 1 960 ? -25.490 -31.814 9.906 1.00 78.12 960 GLY A C 1
ATOM 7515 O O . GLY A 1 960 ? -25.446 -32.760 9.124 1.00 78.12 960 GLY A O 1
ATOM 7516 N N . THR A 1 961 ? -25.777 -30.575 9.502 1.00 89.62 961 THR A N 1
ATOM 7517 C CA . THR A 1 961 ? -26.166 -30.227 8.130 1.00 89.62 961 THR A CA 1
ATOM 7518 C C . THR A 1 961 ? -25.380 -29.033 7.589 1.00 89.62 961 THR A C 1
ATOM 7520 O O . THR A 1 961 ? -24.903 -28.179 8.340 1.00 89.62 961 THR A O 1
ATOM 7523 N N . ALA A 1 962 ? -25.259 -28.951 6.260 1.00 90.81 962 ALA A N 1
ATOM 7524 C CA . ALA A 1 962 ? -24.586 -27.835 5.597 1.00 90.81 962 ALA A CA 1
ATOM 7525 C C . ALA A 1 962 ? -25.302 -26.493 5.860 1.00 90.81 962 ALA A C 1
ATOM 7527 O O . ALA A 1 962 ? -24.637 -25.490 6.105 1.00 90.81 962 ALA A O 1
ATOM 7528 N N . ASP A 1 963 ? -26.638 -26.485 5.908 1.00 93.00 963 ASP A N 1
ATOM 7529 C CA . ASP A 1 963 ? -27.456 -25.307 6.235 1.00 93.00 963 ASP A CA 1
ATOM 7530 C C . ASP A 1 963 ? -27.228 -24.789 7.667 1.00 93.00 963 ASP A C 1
ATOM 7532 O O . ASP A 1 963 ? -27.169 -23.580 7.890 1.00 93.00 963 ASP A O 1
ATOM 7536 N N . GLU A 1 964 ? -27.057 -25.679 8.650 1.00 90.88 964 GLU A N 1
ATOM 7537 C CA . GLU A 1 964 ? -26.741 -25.281 10.029 1.00 90.88 964 GLU A CA 1
ATOM 7538 C C . GLU A 1 964 ? -25.320 -24.727 10.145 1.00 90.88 964 GLU A C 1
ATOM 7540 O O . GLU A 1 964 ? -25.121 -23.697 10.791 1.00 90.88 964 GLU A O 1
ATOM 7545 N N . THR A 1 965 ? -24.351 -25.346 9.461 1.00 91.75 965 THR A N 1
ATOM 7546 C CA . THR A 1 965 ? -22.984 -24.817 9.340 1.00 91.75 965 THR A CA 1
ATOM 7547 C C . THR A 1 965 ? -22.987 -23.434 8.678 1.00 91.75 965 THR A C 1
ATOM 7549 O O . THR A 1 965 ? -22.323 -22.525 9.173 1.00 91.75 965 THR A O 1
ATOM 7552 N N . LEU A 1 966 ? -23.789 -23.235 7.623 1.00 94.62 966 LEU A N 1
ATOM 7553 C CA . LEU A 1 966 ? -23.957 -21.947 6.945 1.00 94.62 966 LEU A CA 1
ATOM 7554 C C . LEU A 1 966 ? -24.524 -20.881 7.895 1.00 94.62 966 LEU A C 1
ATOM 7556 O O . LEU A 1 966 ? -23.928 -19.816 8.054 1.00 94.62 966 LEU A O 1
ATOM 7560 N N . LEU A 1 967 ? -25.640 -21.170 8.570 1.00 93.88 967 LEU A N 1
ATOM 7561 C CA . LEU A 1 967 ? -26.273 -20.249 9.521 1.00 93.88 967 LEU A CA 1
ATOM 7562 C C . LEU A 1 967 ? -25.357 -19.911 10.707 1.00 93.88 967 LEU A C 1
ATOM 7564 O O . LEU A 1 967 ? -25.336 -18.763 11.154 1.00 93.88 967 LEU A O 1
ATOM 7568 N N . ALA A 1 968 ? -24.587 -20.879 11.207 1.00 92.38 968 ALA A N 1
ATOM 7569 C CA . ALA A 1 968 ? -23.617 -20.663 12.275 1.00 92.38 968 ALA A CA 1
ATOM 7570 C C . ALA A 1 968 ? -22.428 -19.800 11.822 1.00 92.38 968 ALA A C 1
ATOM 7572 O O . ALA A 1 968 ? -22.034 -18.883 12.542 1.00 92.38 968 ALA A O 1
ATOM 7573 N N . ALA A 1 969 ? -21.889 -20.052 10.626 1.00 93.56 969 ALA A N 1
ATOM 7574 C CA . ALA A 1 969 ? -20.804 -19.268 10.041 1.00 93.56 969 ALA A CA 1
ATOM 7575 C C . ALA A 1 969 ? -21.219 -17.807 9.804 1.00 93.56 969 ALA A C 1
ATOM 7577 O O . ALA A 1 969 ? -20.498 -16.888 10.194 1.00 93.56 969 ALA A O 1
ATOM 7578 N N . ILE A 1 970 ? -22.419 -17.587 9.251 1.00 94.94 970 ILE A N 1
ATOM 7579 C CA . ILE A 1 970 ? -22.988 -16.248 9.040 1.00 94.94 970 ILE A CA 1
ATOM 7580 C C . ILE A 1 970 ? -23.135 -15.499 10.370 1.00 94.94 970 ILE A C 1
ATOM 7582 O O . ILE A 1 970 ? -22.695 -14.358 10.475 1.00 94.94 970 ILE A O 1
ATOM 7586 N N . LYS A 1 971 ? -23.694 -16.139 11.409 1.00 91.69 971 LYS A N 1
ATOM 7587 C CA . LYS A 1 971 ? -23.894 -15.529 12.740 1.00 91.69 971 LYS A CA 1
ATOM 7588 C C . LYS A 1 971 ? -22.598 -15.101 13.441 1.00 91.69 971 LYS A C 1
ATOM 7590 O O . LYS A 1 971 ? -22.665 -14.313 14.379 1.00 91.69 971 LYS A O 1
ATOM 7595 N N . LYS A 1 972 ? -21.442 -15.605 13.001 1.00 91.38 972 LYS A N 1
ATOM 7596 C CA . LYS A 1 972 ? -20.111 -15.201 13.475 1.00 91.38 972 LYS A CA 1
ATOM 7597 C C . LYS A 1 972 ? -19.324 -14.324 12.487 1.00 91.38 972 LYS A C 1
ATOM 7599 O O . LYS A 1 972 ? -18.198 -13.949 12.796 1.00 91.38 972 LYS A O 1
ATOM 7604 N N . ASN A 1 973 ? -19.865 -14.055 11.296 1.00 93.94 973 ASN A N 1
ATOM 7605 C CA . ASN A 1 973 ? -19.153 -13.423 10.178 1.00 93.94 973 ASN A CA 1
ATOM 7606 C C . ASN A 1 973 ? -17.914 -14.223 9.670 1.00 93.94 973 ASN A C 1
ATOM 7608 O O . ASN A 1 973 ? -16.973 -13.660 9.115 1.00 93.94 973 ASN A O 1
ATOM 7612 N N . GLU A 1 974 ? -17.895 -15.557 9.836 1.00 93.94 974 GLU A N 1
ATOM 7613 C CA . GLU A 1 974 ? -16.782 -16.444 9.431 1.00 93.94 974 GLU A CA 1
ATOM 7614 C C . GLU A 1 974 ? -16.851 -16.800 7.926 1.00 93.94 974 GLU A C 1
ATOM 7616 O O . GLU A 1 974 ? -17.255 -17.902 7.548 1.00 93.94 974 GLU A O 1
ATOM 7621 N N . ILE A 1 975 ? -16.446 -15.881 7.038 1.00 94.75 975 ILE A N 1
ATOM 7622 C CA . ILE A 1 975 ? -16.609 -16.020 5.571 1.00 94.75 975 ILE A CA 1
ATOM 7623 C C . ILE A 1 975 ? -16.010 -17.302 4.957 1.00 94.75 975 ILE A C 1
ATOM 7625 O O . ILE A 1 975 ? -16.601 -17.877 4.043 1.00 94.75 975 ILE A O 1
ATOM 7629 N N . GLN A 1 976 ? -14.896 -17.814 5.492 1.00 94.56 976 GLN A N 1
ATOM 7630 C CA . GLN A 1 976 ? -14.325 -19.104 5.077 1.00 94.56 976 GLN A CA 1
ATOM 7631 C C . GLN A 1 976 ? -15.303 -20.265 5.323 1.00 94.56 976 GLN A C 1
ATOM 7633 O O . GLN A 1 976 ? -15.479 -21.125 4.462 1.00 94.56 976 GLN A O 1
ATOM 7638 N N . GLN A 1 977 ? -15.978 -20.277 6.476 1.00 93.94 977 GLN A N 1
ATOM 7639 C CA . GLN A 1 977 ? -16.950 -21.315 6.826 1.00 93.94 977 GLN A CA 1
ATOM 7640 C C . GLN A 1 977 ? -18.260 -21.158 6.033 1.00 93.94 977 GLN A C 1
ATOM 7642 O O . GLN A 1 977 ? -18.903 -22.153 5.703 1.00 93.94 977 GLN A O 1
ATOM 7647 N N . VAL A 1 978 ? -18.611 -19.928 5.634 1.00 95.88 978 VAL A N 1
ATOM 7648 C CA . VAL A 1 978 ? -19.702 -19.665 4.677 1.00 95.88 978 VAL A CA 1
ATOM 7649 C C . VAL A 1 978 ? -19.374 -20.271 3.307 1.00 95.88 978 VAL A C 1
ATOM 7651 O O . VAL A 1 978 ? -20.205 -20.989 2.752 1.00 95.88 978 VAL A O 1
ATOM 7654 N N . LEU A 1 979 ? -18.159 -20.065 2.779 1.00 96.44 979 LEU A N 1
ATOM 7655 C CA . LEU A 1 979 ? -17.728 -20.692 1.521 1.00 96.44 979 LEU A CA 1
ATOM 7656 C C . LEU A 1 979 ? -17.694 -22.226 1.624 1.00 96.44 979 LEU A C 1
ATOM 7658 O O . LEU A 1 979 ? -18.142 -22.902 0.700 1.00 96.44 979 LEU A O 1
ATOM 7662 N N . TYR A 1 980 ? -17.217 -22.777 2.743 1.00 95.50 980 TYR A N 1
ATOM 7663 C CA . TYR A 1 980 ? -17.194 -24.222 2.994 1.00 95.50 980 TYR A CA 1
ATOM 7664 C C . TYR A 1 980 ? -18.605 -24.832 2.990 1.00 95.50 980 TYR A C 1
ATOM 7666 O O . TYR A 1 980 ? -18.864 -25.799 2.273 1.00 95.50 980 TYR A O 1
ATOM 7674 N N . ALA A 1 981 ? -19.557 -24.223 3.702 1.00 94.81 981 ALA A N 1
ATOM 7675 C CA . ALA A 1 981 ? -20.945 -24.679 3.703 1.00 94.81 981 ALA A CA 1
ATOM 7676 C C . ALA A 1 981 ? -21.604 -24.568 2.311 1.00 94.81 981 ALA A C 1
ATOM 7678 O O . ALA A 1 981 ? -22.307 -25.483 1.879 1.00 94.81 981 ALA A O 1
ATOM 7679 N N . LEU A 1 982 ? -21.325 -23.499 1.556 1.00 95.25 982 LEU A N 1
ATOM 7680 C CA . LEU A 1 982 ? -21.782 -23.357 0.167 1.00 95.25 982 LEU A CA 1
ATOM 7681 C C . LEU A 1 982 ? -21.150 -24.405 -0.770 1.00 95.25 982 LEU A C 1
ATOM 7683 O O . LEU A 1 982 ? -21.836 -24.918 -1.660 1.00 95.25 982 LEU A O 1
ATOM 7687 N N . ALA A 1 983 ? -19.884 -24.786 -0.559 1.00 94.88 983 ALA A N 1
ATOM 7688 C CA . ALA A 1 983 ? -19.228 -25.887 -1.271 1.00 94.88 983 ALA A CA 1
ATOM 7689 C C . ALA A 1 983 ? -19.891 -27.243 -0.950 1.00 94.88 983 ALA A C 1
ATOM 7691 O O . ALA A 1 983 ? -20.142 -28.035 -1.861 1.00 94.88 983 ALA A O 1
ATOM 7692 N N . LEU A 1 984 ? -20.330 -27.445 0.296 1.00 93.50 984 LEU A N 1
ATOM 7693 C CA . LEU A 1 984 ? -21.153 -28.578 0.748 1.00 93.50 984 LEU A CA 1
ATOM 7694 C C . LEU A 1 984 ? -22.623 -28.555 0.274 1.00 93.50 984 LEU A C 1
ATOM 7696 O O . LEU A 1 984 ? -23.408 -29.404 0.691 1.00 93.50 984 LEU A O 1
ATOM 7700 N N . LYS A 1 985 ? -22.996 -27.631 -0.623 1.00 93.25 985 LYS A N 1
ATOM 7701 C CA . LYS A 1 985 ? -24.354 -27.466 -1.183 1.00 93.25 985 LYS A CA 1
ATOM 7702 C C . LYS A 1 985 ? -25.407 -26.991 -0.161 1.00 93.25 985 LYS A C 1
ATOM 7704 O O . LYS A 1 985 ? -26.590 -27.264 -0.350 1.00 93.25 985 LYS A O 1
ATOM 7709 N N . ALA A 1 986 ? -25.003 -26.246 0.875 1.00 94.12 986 ALA A N 1
ATOM 7710 C CA . ALA A 1 986 ? -25.945 -25.505 1.723 1.00 94.12 986 ALA A CA 1
ATOM 7711 C C . ALA A 1 986 ? -26.801 -24.532 0.894 1.00 94.12 986 ALA A C 1
ATOM 7713 O O . ALA A 1 986 ? -26.308 -23.920 -0.058 1.00 94.12 986 ALA A O 1
ATOM 7714 N N . ASN A 1 987 ? -28.063 -24.352 1.277 1.00 94.38 987 ASN A N 1
ATOM 7715 C CA . ASN A 1 987 ? -28.996 -23.462 0.595 1.00 94.38 987 ASN A CA 1
ATOM 7716 C C . ASN A 1 987 ? -28.721 -21.982 0.959 1.00 94.38 987 ASN A C 1
ATOM 7718 O O . ASN A 1 987 ? -28.936 -21.596 2.111 1.00 94.38 987 ASN A O 1
ATOM 7722 N N . PRO A 1 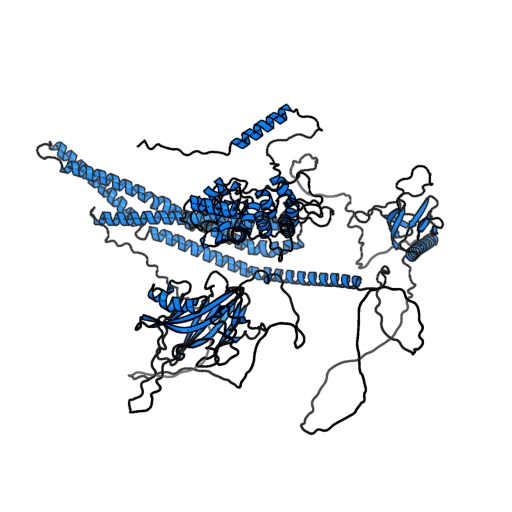988 ? -28.340 -21.106 0.002 1.00 93.88 988 PRO A N 1
ATOM 7723 C CA . PRO A 1 988 ? -28.111 -19.681 0.270 1.00 93.88 988 PRO A CA 1
ATOM 7724 C C . PRO A 1 988 ? -29.350 -18.932 0.790 1.00 93.88 988 PRO A C 1
ATOM 7726 O O . PRO A 1 988 ? -29.211 -17.853 1.363 1.00 93.88 988 PRO A O 1
ATOM 7729 N N . ASN A 1 989 ? -30.546 -19.496 0.587 1.00 93.69 989 ASN A N 1
ATOM 7730 C CA . ASN A 1 989 ? -31.836 -18.938 0.995 1.00 93.69 989 ASN A CA 1
ATOM 7731 C C . ASN A 1 989 ? -32.382 -19.540 2.305 1.00 93.69 989 ASN A C 1
ATOM 7733 O O . ASN A 1 989 ? -33.565 -19.402 2.619 1.00 93.69 989 ASN A O 1
ATOM 7737 N N . THR A 1 990 ? -31.542 -20.251 3.064 1.00 93.56 990 THR A N 1
ATOM 7738 C CA . THR A 1 990 ? -31.943 -20.872 4.332 1.00 93.56 990 THR A CA 1
ATOM 7739 C C . THR A 1 990 ? -32.317 -19.829 5.404 1.00 93.56 990 THR A C 1
ATOM 7741 O O . THR A 1 990 ? -31.914 -18.659 5.347 1.00 93.56 990 THR A O 1
ATOM 7744 N N . VAL A 1 991 ? -33.126 -20.242 6.384 1.00 91.81 991 VAL A N 1
ATOM 7745 C CA . VAL A 1 991 ? -33.720 -19.372 7.417 1.00 91.81 991 VAL A CA 1
ATOM 7746 C C . VAL A 1 991 ? -33.412 -19.878 8.825 1.00 91.81 991 VAL A C 1
ATOM 7748 O O . VAL A 1 991 ? -33.438 -21.077 9.093 1.00 91.81 991 VAL A O 1
ATOM 7751 N N . ASP A 1 992 ? -33.150 -18.963 9.759 1.00 88.19 992 ASP A N 1
ATOM 7752 C CA . ASP A 1 992 ? -32.859 -19.320 11.149 1.00 88.19 992 ASP A CA 1
ATOM 7753 C C . ASP A 1 992 ? -34.074 -19.938 11.853 1.00 88.19 992 ASP A C 1
ATOM 7755 O O . ASP A 1 992 ? -35.079 -19.255 12.077 1.00 88.19 992 ASP A O 1
ATOM 7759 N N . LYS A 1 993 ? -33.945 -21.204 12.274 1.00 80.56 993 LYS A N 1
ATOM 7760 C CA . LYS A 1 993 ? -35.003 -22.009 12.914 1.00 80.56 993 LYS A CA 1
ATOM 7761 C C . LYS A 1 993 ? -35.678 -21.306 14.104 1.00 80.56 993 LYS A C 1
ATOM 7763 O O . LYS A 1 993 ? -36.856 -21.533 14.347 1.00 80.56 993 LYS A O 1
ATOM 7768 N N . MET A 1 994 ? -34.960 -20.438 14.825 1.00 77.81 994 MET A N 1
ATOM 7769 C CA . MET A 1 994 ? -35.485 -19.711 15.993 1.00 77.81 994 MET A CA 1
ATOM 7770 C C . MET A 1 994 ? -36.269 -18.429 15.667 1.00 77.81 994 MET A C 1
ATOM 7772 O O . MET A 1 994 ? -36.975 -17.920 16.536 1.00 77.81 994 MET A O 1
ATOM 7776 N N . ARG A 1 995 ? -36.091 -17.835 14.477 1.00 80.06 995 ARG A N 1
ATOM 7777 C CA . ARG A 1 995 ? -36.580 -16.469 14.169 1.00 80.06 995 ARG A CA 1
ATOM 7778 C C . ARG A 1 995 ? -37.133 -16.282 12.751 1.00 80.06 995 ARG A C 1
ATOM 7780 O O . ARG A 1 995 ? -37.482 -15.160 12.395 1.00 80.06 995 ARG A O 1
ATOM 7787 N N . GLY A 1 996 ? -37.138 -17.319 11.910 1.00 86.06 996 GLY A N 1
ATOM 7788 C CA . GLY A 1 996 ? -37.526 -17.225 10.494 1.00 86.06 996 GLY A CA 1
ATOM 7789 C C . GLY A 1 996 ? -36.659 -16.262 9.670 1.00 86.06 996 GLY A C 1
ATOM 7790 O O . GLY A 1 996 ? -37.064 -15.810 8.603 1.00 86.06 996 GLY A O 1
ATOM 7791 N N . THR A 1 997 ? -35.480 -15.885 10.176 1.00 89.88 997 THR A N 1
ATOM 7792 C CA . THR A 1 997 ? -34.648 -14.839 9.572 1.00 89.88 997 THR A CA 1
ATOM 7793 C C . THR A 1 997 ? -33.799 -15.414 8.445 1.00 89.88 997 THR A C 1
ATOM 7795 O O . THR A 1 997 ? -32.998 -16.315 8.674 1.00 89.88 997 THR A O 1
ATOM 7798 N N . HIS A 1 998 ? -33.952 -14.861 7.244 1.00 93.12 998 HIS A N 1
ATOM 7799 C CA . HIS A 1 998 ? -33.190 -15.229 6.050 1.00 93.12 998 HIS A CA 1
ATOM 7800 C C . HIS A 1 998 ? -31.679 -14.986 6.198 1.00 93.12 998 HIS A C 1
ATOM 7802 O O . HIS A 1 998 ? -31.268 -13.963 6.753 1.00 93.12 998 HIS A O 1
ATOM 7808 N N . ALA A 1 999 ? -30.866 -15.879 5.628 1.00 93.56 999 ALA A N 1
ATOM 7809 C CA . ALA A 1 999 ? -29.400 -15.847 5.654 1.00 93.56 999 ALA A CA 1
ATOM 7810 C C . ALA A 1 999 ? -28.786 -14.462 5.354 1.00 93.56 999 ALA A C 1
ATOM 7812 O O . ALA A 1 999 ? -27.906 -14.005 6.081 1.00 93.56 999 ALA A O 1
ATOM 7813 N N . VAL A 1 1000 ? -29.290 -13.747 4.340 1.00 93.75 1000 VAL A N 1
ATOM 7814 C CA . VAL A 1 1000 ? -28.793 -12.401 3.983 1.00 93.75 1000 VAL A CA 1
ATOM 7815 C C . VAL A 1 1000 ? -29.030 -11.373 5.099 1.00 93.75 1000 VAL A C 1
ATOM 7817 O O . VAL A 1 1000 ? -28.146 -10.570 5.383 1.00 93.75 1000 VAL A O 1
ATOM 7820 N N . TRP A 1 1001 ? -30.180 -11.407 5.783 1.00 93.00 1001 TRP A N 1
ATOM 7821 C CA . TRP A 1 1001 ? -30.456 -10.481 6.891 1.00 93.00 1001 TRP A CA 1
ATOM 7822 C C . TRP A 1 1001 ? -29.557 -10.752 8.105 1.00 93.00 1001 TRP A C 1
ATOM 7824 O O . TRP A 1 1001 ? -29.164 -9.811 8.789 1.00 93.00 1001 TRP A O 1
ATOM 7834 N N . LEU A 1 1002 ? -29.193 -12.018 8.344 1.00 92.19 1002 LEU A N 1
ATOM 7835 C CA . LEU A 1 1002 ? -28.216 -12.392 9.372 1.00 92.19 1002 LEU A CA 1
ATOM 7836 C C . LEU A 1 1002 ? -26.808 -11.898 9.014 1.00 92.19 1002 LEU A C 1
ATOM 7838 O O . LEU A 1 1002 ? -26.122 -11.372 9.881 1.00 92.19 1002 LEU A O 1
ATOM 7842 N N . ALA A 1 1003 ? -26.396 -12.023 7.747 1.00 93.69 1003 ALA A N 1
ATOM 7843 C CA . ALA A 1 1003 ? -25.086 -11.565 7.279 1.00 93.69 1003 ALA A CA 1
ATOM 7844 C C . ALA A 1 1003 ? -24.916 -10.047 7.424 1.00 93.69 1003 ALA A C 1
ATOM 7846 O O . ALA A 1 1003 ? -23.873 -9.581 7.874 1.00 93.69 1003 ALA A O 1
ATOM 7847 N N . LEU A 1 1004 ? -25.960 -9.278 7.100 1.00 92.88 1004 LEU A N 1
ATOM 7848 C CA . LEU A 1 1004 ? -25.963 -7.830 7.303 1.00 92.88 1004 LEU A CA 1
ATOM 7849 C C . LEU A 1 1004 ? -25.919 -7.461 8.794 1.00 92.88 1004 LEU A C 1
ATOM 7851 O O . LEU A 1 1004 ? -25.129 -6.607 9.180 1.00 92.88 1004 LEU A O 1
ATOM 7855 N N . ALA A 1 1005 ? -26.702 -8.134 9.644 1.00 91.00 1005 ALA A N 1
ATOM 7856 C CA . ALA A 1 1005 ? -26.716 -7.878 11.088 1.00 91.00 1005 ALA A CA 1
ATOM 7857 C C . ALA A 1 1005 ? -25.424 -8.299 11.815 1.00 91.00 1005 ALA A C 1
ATOM 7859 O O . ALA A 1 1005 ? -25.103 -7.727 12.853 1.00 91.00 1005 ALA A O 1
ATOM 7860 N N . ALA A 1 1006 ? -24.687 -9.284 11.291 1.00 90.69 1006 ALA A N 1
ATOM 7861 C CA . ALA A 1 1006 ? -23.403 -9.725 11.841 1.00 90.69 1006 ALA A CA 1
ATOM 7862 C C . ALA A 1 1006 ? -22.236 -8.774 11.504 1.00 90.69 1006 ALA A C 1
ATOM 7864 O O . ALA A 1 1006 ? -21.220 -8.797 12.196 1.00 90.69 1006 ALA A O 1
ATOM 7865 N N . ALA A 1 1007 ? -22.378 -7.947 10.461 1.00 89.62 1007 ALA A N 1
ATOM 7866 C CA . ALA A 1 1007 ? -21.386 -6.950 10.051 1.00 89.62 1007 ALA A CA 1
ATOM 7867 C C . ALA A 1 1007 ? -21.741 -5.515 10.500 1.00 89.62 1007 ALA A C 1
ATOM 7869 O O . ALA A 1 1007 ? -20.848 -4.757 10.863 1.00 89.62 1007 ALA A O 1
ATOM 7870 N N . ASP A 1 1008 ? -23.029 -5.154 10.513 1.00 87.50 1008 ASP A N 1
ATOM 7871 C CA . ASP A 1 1008 ? -23.551 -3.830 10.899 1.00 87.50 1008 ASP A CA 1
ATOM 7872 C C . ASP A 1 1008 ? -24.701 -3.986 11.929 1.00 87.50 1008 ASP A C 1
ATOM 7874 O O . ASP A 1 1008 ? -25.887 -3.836 11.593 1.00 87.50 1008 ASP A O 1
ATOM 7878 N N . PRO A 1 1009 ? -24.378 -4.381 13.183 1.00 82.75 1009 PRO A N 1
ATOM 7879 C CA . PRO A 1 1009 ? -25.363 -4.619 14.234 1.00 82.75 1009 PRO A CA 1
ATOM 7880 C C . PRO A 1 1009 ? -26.000 -3.307 14.711 1.00 82.75 1009 PRO A C 1
ATOM 7882 O O . PRO A 1 1009 ? -25.325 -2.395 15.186 1.00 82.75 1009 PRO A O 1
ATOM 7885 N N . ALA A 1 1010 ? -27.329 -3.220 14.627 1.00 75.12 1010 ALA A N 1
ATOM 7886 C CA . ALA A 1 1010 ? -28.061 -2.011 14.991 1.00 75.12 1010 ALA A CA 1
ATOM 7887 C C . ALA A 1 1010 ? -27.974 -1.671 16.493 1.00 75.12 1010 ALA A C 1
ATOM 7889 O O . ALA A 1 1010 ? -28.051 -2.544 17.360 1.00 75.12 1010 ALA A O 1
ATOM 7890 N N . ALA A 1 1011 ? -27.873 -0.373 16.795 1.00 70.19 1011 ALA A N 1
ATOM 7891 C CA . ALA A 1 1011 ? -27.720 0.135 18.156 1.00 70.19 1011 ALA A CA 1
ATOM 7892 C C . ALA A 1 1011 ? -28.930 -0.205 19.064 1.00 70.19 1011 ALA A C 1
ATOM 7894 O O . ALA A 1 1011 ? -30.083 -0.072 18.637 1.00 70.19 1011 ALA A O 1
ATOM 7895 N N . PRO A 1 1012 ? -28.709 -0.594 20.336 1.00 48.09 1012 PRO A N 1
ATOM 7896 C CA . PRO A 1 1012 ? -29.750 -1.148 21.204 1.00 48.09 1012 PRO A CA 1
ATOM 7897 C C . PRO A 1 1012 ? -30.635 -0.086 21.894 1.00 48.09 1012 PRO A C 1
ATOM 7899 O O . PRO A 1 1012 ? -30.753 -0.086 23.118 1.00 48.09 1012 PRO A O 1
ATOM 7902 N N . SER A 1 1013 ? -31.278 0.813 21.135 1.00 46.69 1013 SER A N 1
ATOM 7903 C CA . SER A 1 1013 ? -32.495 1.553 21.545 1.00 46.69 1013 SER A CA 1
ATOM 7904 C C . SER A 1 1013 ? -33.057 2.446 20.425 1.00 46.69 1013 SER A C 1
ATOM 7906 O O . SER A 1 1013 ? -32.284 3.167 19.796 1.00 46.69 1013 SER A O 1
ATOM 7908 N N . PRO A 1 1014 ? -34.392 2.540 20.251 1.00 45.47 1014 PRO A N 1
ATOM 7909 C CA . PRO A 1 1014 ? -35.034 3.633 19.518 1.00 45.47 1014 PRO A CA 1
ATOM 7910 C C . PRO A 1 1014 ? -35.072 4.910 20.386 1.00 45.47 1014 PRO A C 1
ATOM 7912 O O . PRO A 1 1014 ? -36.131 5.369 20.813 1.00 45.47 1014 PRO A O 1
ATOM 7915 N N . GLY A 1 1015 ? -33.890 5.443 20.707 1.00 36.84 1015 GLY A N 1
ATOM 7916 C CA . GLY A 1 1015 ? -33.721 6.709 21.424 1.00 36.84 1015 GLY A CA 1
ATOM 7917 C C . GLY A 1 1015 ? -33.927 7.931 20.523 1.00 36.84 1015 GLY A C 1
ATOM 7918 O O . GLY A 1 1015 ? -33.974 7.822 19.299 1.00 36.84 1015 GLY A O 1
ATOM 7919 N N . THR A 1 1016 ? -34.040 9.115 21.131 1.00 34.91 1016 THR A N 1
ATOM 7920 C CA . THR A 1 1016 ? -34.132 10.396 20.409 1.00 34.91 1016 THR A CA 1
ATOM 7921 C C . THR A 1 1016 ? -32.935 10.622 19.476 1.00 34.91 1016 THR A C 1
ATOM 7923 O O . THR A 1 1016 ? -31.822 10.222 19.821 1.00 34.91 1016 THR A O 1
ATOM 7926 N N . PRO A 1 1017 ? -33.123 11.284 18.316 1.00 36.84 1017 PRO A N 1
ATOM 7927 C CA . PRO A 1 1017 ? -32.061 11.478 17.332 1.00 36.84 1017 PRO A CA 1
ATOM 7928 C C . PRO A 1 1017 ? -31.022 12.490 17.830 1.00 36.84 1017 PRO A C 1
ATOM 7930 O O . PRO A 1 1017 ? -31.132 13.691 17.592 1.00 36.84 1017 PRO A O 1
ATOM 7933 N N . HIS A 1 1018 ? -29.995 11.996 18.518 1.00 31.86 1018 HIS A N 1
ATOM 7934 C CA . HIS A 1 1018 ? -28.788 12.768 18.782 1.00 31.86 1018 HIS A CA 1
ATOM 7935 C C . HIS A 1 1018 ? -28.021 12.953 17.471 1.00 31.86 1018 HIS A C 1
ATOM 7937 O O . HIS A 1 1018 ? -27.682 11.983 16.794 1.00 31.86 1018 HIS A O 1
ATOM 7943 N N . THR A 1 1019 ? -27.757 14.208 17.113 1.00 38.28 1019 THR A N 1
ATOM 7944 C CA . THR A 1 1019 ? -27.004 14.591 15.916 1.00 38.28 1019 THR A CA 1
ATOM 7945 C C . THR A 1 1019 ? -25.516 14.309 16.105 1.00 38.28 1019 THR A C 1
ATOM 7947 O O . THR A 1 1019 ? -24.734 15.212 16.395 1.00 38.28 1019 THR A O 1
ATOM 7950 N N . VAL A 1 1020 ? -25.127 13.043 15.949 1.00 34.34 1020 VAL A N 1
ATOM 7951 C CA . VAL A 1 1020 ? -23.732 12.675 15.685 1.00 34.34 1020 VAL A CA 1
ATOM 7952 C C . VAL A 1 1020 ? -23.362 13.230 14.308 1.00 34.34 1020 VAL A C 1
ATOM 7954 O O . VAL A 1 1020 ? -24.123 13.073 13.352 1.00 34.34 1020 VAL A O 1
ATOM 7957 N N . THR A 1 1021 ? -22.227 13.919 14.208 1.00 35.53 1021 THR A N 1
ATOM 7958 C CA . THR A 1 1021 ? -21.752 14.534 12.963 1.00 35.53 1021 THR A CA 1
ATOM 7959 C C . THR A 1 1021 ? -21.372 13.463 11.942 1.00 35.53 1021 THR A C 1
ATOM 7961 O O . THR A 1 1021 ? -20.543 12.592 12.188 1.00 35.53 1021 THR A O 1
ATOM 7964 N N . ASP A 1 1022 ? -22.023 13.515 10.783 1.00 38.62 1022 ASP A N 1
ATOM 7965 C CA . ASP A 1 1022 ? -22.315 12.335 9.958 1.00 38.62 1022 ASP A CA 1
ATOM 7966 C C . ASP A 1 1022 ? -21.235 12.008 8.901 1.00 38.62 1022 ASP A C 1
ATOM 7968 O O . ASP A 1 1022 ? -21.543 11.493 7.826 1.00 38.62 1022 ASP A O 1
ATOM 7972 N N . ALA A 1 1023 ? -19.976 12.376 9.176 1.00 38.09 1023 ALA A N 1
ATOM 7973 C CA . ALA A 1 1023 ? -18.910 12.491 8.171 1.00 38.09 1023 ALA A CA 1
ATOM 7974 C C . ALA A 1 1023 ? -17.803 11.416 8.243 1.00 38.09 1023 ALA A C 1
ATOM 7976 O O . ALA A 1 1023 ? -17.225 11.080 7.213 1.00 38.09 1023 ALA A O 1
ATOM 7977 N N . GLU A 1 1024 ? -17.510 10.854 9.423 1.00 39.06 1024 GLU A N 1
ATOM 7978 C CA . GLU A 1 1024 ? -16.339 9.972 9.635 1.00 39.06 1024 GLU A CA 1
ATOM 7979 C C . GLU A 1 1024 ? -16.672 8.476 9.782 1.00 39.06 1024 GLU A C 1
ATOM 7981 O O . GLU A 1 1024 ? -15.799 7.649 10.055 1.00 39.06 1024 GLU A O 1
ATOM 7986 N N . ALA A 1 1025 ? -17.932 8.083 9.580 1.00 49.78 1025 ALA A N 1
ATOM 7987 C CA . ALA A 1 1025 ? -18.325 6.678 9.616 1.00 49.78 1025 ALA A CA 1
ATOM 7988 C C . ALA A 1 1025 ? -17.751 5.922 8.398 1.00 49.78 1025 ALA A C 1
ATOM 7990 O O . ALA A 1 1025 ? -18.363 5.876 7.329 1.00 49.78 1025 ALA A O 1
ATOM 7991 N N . LYS A 1 1026 ? -16.561 5.325 8.562 1.00 56.69 1026 LYS A N 1
ATOM 7992 C CA . LYS A 1 1026 ? -15.902 4.481 7.552 1.00 56.69 1026 LYS A CA 1
ATOM 7993 C C . LYS A 1 1026 ? -16.874 3.400 7.063 1.00 56.69 1026 LYS A C 1
ATOM 7995 O O . LYS A 1 1026 ? -17.380 2.617 7.863 1.00 56.69 1026 LYS A O 1
ATOM 8000 N N . ALA A 1 1027 ? -17.122 3.365 5.754 1.00 72.50 1027 ALA A N 1
ATOM 8001 C CA . ALA A 1 1027 ? -18.124 2.483 5.164 1.00 72.50 1027 ALA A CA 1
ATOM 8002 C C . ALA A 1 1027 ? -17.840 1.001 5.466 1.00 72.50 1027 ALA A C 1
ATOM 8004 O O . ALA A 1 1027 ? -16.745 0.505 5.197 1.00 72.50 1027 ALA A O 1
ATOM 8005 N N . VAL A 1 1028 ? -18.845 0.306 6.002 1.00 84.88 1028 VAL A N 1
ATOM 8006 C CA . VAL A 1 1028 ? -18.787 -1.131 6.308 1.00 84.88 1028 VAL A CA 1
ATOM 8007 C C . VAL A 1 1028 ? -19.092 -1.932 5.031 1.00 84.88 1028 VAL A C 1
ATOM 8009 O O . VAL A 1 1028 ? -20.174 -1.749 4.471 1.00 84.88 1028 VAL A O 1
ATOM 8012 N N . PRO A 1 1029 ? -18.179 -2.799 4.547 1.00 90.00 1029 PRO A N 1
ATOM 8013 C CA . PRO A 1 1029 ? -18.443 -3.697 3.423 1.00 90.00 1029 PRO A CA 1
ATOM 8014 C C . PRO A 1 1029 ? -19.195 -4.955 3.880 1.00 90.00 1029 PRO A C 1
ATOM 8016 O O . PRO A 1 1029 ? -19.027 -5.410 5.013 1.00 90.00 1029 PRO A O 1
ATOM 8019 N N . PHE A 1 1030 ? -19.967 -5.579 2.983 1.00 94.56 1030 PHE A N 1
ATOM 8020 C CA . PHE A 1 1030 ? -20.762 -6.776 3.305 1.00 94.56 1030 PHE A CA 1
ATOM 8021 C C . PHE A 1 1030 ? -20.352 -8.033 2.511 1.00 94.56 1030 PHE A C 1
ATOM 8023 O O . PHE A 1 1030 ? -21.195 -8.646 1.848 1.00 94.56 1030 PHE A O 1
ATOM 8030 N N . PRO A 1 1031 ? -19.086 -8.491 2.589 1.00 94.75 1031 PRO A N 1
ATOM 8031 C CA . PRO A 1 1031 ? -18.572 -9.573 1.744 1.00 94.75 1031 PRO A CA 1
ATOM 8032 C C . PRO A 1 1031 ? -19.282 -10.920 1.972 1.00 94.75 1031 PRO A C 1
ATOM 8034 O O . PRO A 1 1031 ? -19.453 -11.686 1.028 1.00 94.75 1031 PRO A O 1
ATOM 8037 N N . VAL A 1 1032 ? -19.775 -11.208 3.186 1.00 96.19 1032 VAL A N 1
ATOM 8038 C CA . VAL A 1 1032 ? -20.585 -12.417 3.453 1.00 96.19 1032 VAL A CA 1
ATOM 8039 C C . VAL A 1 1032 ? -21.965 -12.336 2.790 1.00 96.19 1032 VAL A C 1
ATOM 8041 O O . VAL A 1 1032 ? -22.422 -13.319 2.206 1.00 96.19 1032 VAL A O 1
ATOM 8044 N N . ALA A 1 1033 ? -22.625 -11.173 2.828 1.00 94.94 1033 ALA A N 1
ATOM 8045 C CA . ALA A 1 1033 ? -23.898 -10.977 2.133 1.00 94.94 1033 ALA A CA 1
ATOM 8046 C C . ALA A 1 1033 ? -23.707 -11.027 0.608 1.00 94.94 1033 ALA A C 1
ATOM 8048 O O . ALA A 1 1033 ? -24.533 -11.613 -0.096 1.00 94.94 1033 ALA A O 1
ATOM 8049 N N . GLU A 1 1034 ? -22.596 -10.481 0.106 1.00 95.06 1034 GLU A N 1
ATOM 8050 C CA . GLU A 1 1034 ? -22.227 -10.563 -1.305 1.00 95.06 1034 GLU A CA 1
ATOM 8051 C C . GLU A 1 1034 ? -21.962 -12.012 -1.729 1.00 95.06 1034 GLU A C 1
ATOM 8053 O O . GLU A 1 1034 ? -22.510 -12.447 -2.736 1.00 95.06 1034 GLU A O 1
ATOM 8058 N N . LEU A 1 1035 ? -21.207 -12.802 -0.955 1.00 96.31 1035 LEU A N 1
ATOM 8059 C CA . LEU A 1 1035 ? -20.946 -14.217 -1.254 1.00 96.31 1035 LEU A CA 1
ATOM 8060 C C . LEU A 1 1035 ? -22.242 -15.036 -1.375 1.00 96.31 1035 LEU A C 1
ATOM 8062 O O . LEU A 1 1035 ? -22.360 -15.875 -2.274 1.00 96.31 1035 LEU A O 1
ATOM 8066 N N . LEU A 1 1036 ? -23.220 -14.772 -0.503 1.00 96.06 1036 LEU A N 1
ATOM 8067 C CA . LEU A 1 1036 ? -24.547 -15.392 -0.546 1.00 96.06 1036 LEU A CA 1
ATOM 8068 C C . LEU A 1 1036 ? -25.306 -15.002 -1.823 1.00 96.06 1036 LEU A C 1
ATOM 8070 O O . LEU A 1 1036 ? -25.728 -15.879 -2.577 1.00 96.06 1036 LEU A O 1
ATOM 8074 N N . VAL A 1 1037 ? -25.429 -13.703 -2.120 1.00 94.38 1037 VAL A N 1
ATOM 8075 C CA . VAL A 1 1037 ? -26.094 -13.203 -3.341 1.00 94.38 1037 VAL A CA 1
ATOM 8076 C C . VAL A 1 1037 ? -25.383 -13.712 -4.603 1.00 94.38 1037 VAL A C 1
ATOM 8078 O O . VAL A 1 1037 ? -26.018 -14.115 -5.584 1.00 94.38 1037 VAL A O 1
ATOM 8081 N N . GLN A 1 1038 ? -24.053 -13.797 -4.580 1.00 94.38 1038 GLN A N 1
ATOM 8082 C CA . GLN A 1 1038 ? -23.270 -14.321 -5.691 1.00 94.38 1038 GLN A CA 1
ATOM 8083 C C . GLN A 1 1038 ? -23.407 -15.838 -5.870 1.00 94.38 1038 GLN A C 1
ATOM 8085 O O . GLN A 1 1038 ? -23.255 -16.298 -7.002 1.00 94.38 1038 GLN A O 1
ATOM 8090 N N . ASN A 1 1039 ? -23.816 -16.594 -4.848 1.00 95.00 1039 ASN A N 1
ATOM 8091 C CA . ASN A 1 1039 ? -24.171 -18.014 -4.966 1.00 95.00 1039 ASN A CA 1
ATOM 8092 C C . ASN A 1 1039 ? -25.685 -18.293 -5.065 1.00 95.00 1039 ASN A C 1
ATOM 8094 O O . ASN A 1 1039 ? -26.077 -19.454 -5.107 1.00 95.00 1039 ASN A O 1
ATOM 8098 N N . GLY A 1 1040 ? -26.529 -17.260 -5.191 1.00 92.00 1040 GLY A N 1
ATOM 8099 C CA . GLY A 1 1040 ? -27.960 -17.416 -5.492 1.00 92.00 1040 GLY A CA 1
ATOM 8100 C C . GLY A 1 1040 ? -28.920 -17.143 -4.332 1.00 92.00 1040 GLY A C 1
ATOM 8101 O O . GLY A 1 1040 ? -30.062 -17.595 -4.384 1.00 92.00 1040 GLY A O 1
ATOM 8102 N N . ALA A 1 1041 ? -28.494 -16.414 -3.298 1.00 93.44 1041 ALA A N 1
ATOM 8103 C CA . ALA A 1 1041 ? -29.425 -15.875 -2.312 1.00 93.44 1041 ALA A CA 1
ATOM 8104 C C . ALA A 1 1041 ? -30.256 -14.728 -2.914 1.00 93.44 1041 ALA A C 1
ATOM 8106 O O . ALA A 1 1041 ? -29.709 -13.730 -3.391 1.00 93.44 1041 ALA A O 1
ATOM 8107 N N . GLU A 1 1042 ? -31.577 -14.853 -2.858 1.00 91.25 1042 GLU A N 1
ATOM 8108 C CA . GLU A 1 1042 ? -32.528 -13.804 -3.205 1.00 91.25 1042 GLU A CA 1
ATOM 8109 C C . GLU A 1 1042 ? -32.760 -12.908 -1.983 1.00 91.25 1042 GLU A C 1
ATOM 8111 O O . GLU A 1 1042 ? -32.926 -13.379 -0.862 1.00 91.25 1042 GLU A O 1
ATOM 8116 N N . ILE A 1 1043 ? -32.759 -11.588 -2.168 1.00 89.06 1043 ILE A N 1
ATOM 8117 C CA . ILE A 1 1043 ? -33.006 -10.645 -1.070 1.00 89.06 1043 ILE A CA 1
ATOM 8118 C C . ILE A 1 1043 ? -34.526 -10.561 -0.855 1.00 89.06 1043 ILE A C 1
ATOM 8120 O O . ILE A 1 1043 ? -35.213 -10.067 -1.755 1.00 89.06 1043 ILE A O 1
ATOM 8124 N N . PRO A 1 1044 ? -35.081 -10.974 0.306 1.00 86.69 1044 PRO A N 1
ATOM 8125 C CA . PRO A 1 1044 ? -36.525 -10.936 0.524 1.00 86.69 1044 PRO A CA 1
ATOM 8126 C C . PRO A 1 1044 ? -37.076 -9.515 0.376 1.00 86.69 1044 PRO A C 1
ATOM 8128 O O . PRO A 1 1044 ? -36.430 -8.544 0.773 1.00 86.69 1044 PRO A O 1
ATOM 8131 N N . ALA A 1 1045 ? -38.280 -9.370 -0.184 1.00 80.25 1045 ALA A N 1
ATOM 8132 C CA . ALA A 1 1045 ? -38.923 -8.062 -0.335 1.00 80.25 1045 ALA A CA 1
ATOM 8133 C C . ALA A 1 1045 ? -39.347 -7.463 1.022 1.00 80.25 1045 ALA A C 1
ATOM 8135 O O . ALA A 1 1045 ? -39.240 -6.255 1.240 1.00 80.25 1045 ALA A O 1
ATOM 8136 N N . THR A 1 1046 ? -39.774 -8.314 1.956 1.00 82.00 1046 THR A N 1
ATOM 8137 C CA . THR A 1 1046 ? -40.071 -7.952 3.345 1.00 82.00 1046 THR A CA 1
ATOM 8138 C C . THR A 1 1046 ? -38.795 -7.577 4.100 1.00 82.00 1046 THR A C 1
ATOM 8140 O O . THR A 1 1046 ? -37.778 -8.261 4.008 1.00 82.00 1046 THR A O 1
ATOM 8143 N N . MET A 1 1047 ? -38.843 -6.473 4.850 1.00 81.06 1047 MET A N 1
ATOM 8144 C CA . MET A 1 1047 ? -37.770 -6.089 5.776 1.00 81.06 1047 MET A CA 1
ATOM 8145 C C . MET A 1 1047 ? -37.727 -7.054 6.977 1.00 81.06 1047 MET A C 1
ATOM 8147 O O . MET A 1 1047 ? -38.767 -7.620 7.328 1.00 81.06 1047 MET A O 1
ATOM 8151 N N . PRO A 1 1048 ? -36.562 -7.255 7.623 1.00 83.81 1048 PRO A N 1
ATOM 8152 C CA . PRO A 1 1048 ? -36.465 -8.094 8.813 1.00 83.81 1048 PRO A CA 1
ATOM 8153 C C . PRO A 1 1048 ? -37.197 -7.468 10.010 1.00 83.81 1048 PRO A C 1
ATOM 8155 O O . PRO A 1 1048 ? -37.380 -6.256 10.088 1.00 83.81 1048 PRO A O 1
ATOM 8158 N N . ALA A 1 1049 ? -37.578 -8.304 10.979 1.00 78.44 1049 ALA A N 1
ATOM 8159 C CA . ALA A 1 1049 ? -38.287 -7.884 12.195 1.00 78.44 1049 ALA A CA 1
ATOM 8160 C C . ALA A 1 1049 ? -37.396 -7.178 13.245 1.00 78.44 1049 ALA A C 1
ATOM 8162 O O . ALA A 1 1049 ? -37.859 -6.863 14.340 1.00 78.44 1049 ALA A O 1
ATOM 8163 N N . PHE A 1 1050 ? -36.119 -6.950 12.933 1.00 83.06 1050 PHE A N 1
ATOM 8164 C CA . PHE A 1 1050 ? -35.153 -6.214 13.749 1.00 83.06 1050 PHE A CA 1
ATOM 8165 C C . PHE A 1 1050 ? -34.573 -5.044 12.938 1.00 83.06 1050 PHE A C 1
ATOM 8167 O O . PHE A 1 1050 ? -34.493 -5.141 11.710 1.00 83.06 1050 PHE A O 1
ATOM 8174 N N . PRO A 1 1051 ? -34.156 -3.943 13.588 1.00 82.12 1051 PRO A N 1
ATOM 8175 C CA . PRO A 1 1051 ? -33.495 -2.844 12.896 1.00 82.12 1051 PRO A CA 1
ATOM 8176 C C . PRO A 1 1051 ? -32.173 -3.304 12.269 1.00 82.12 1051 PRO A C 1
ATOM 8178 O O . PRO A 1 1051 ? -31.420 -4.070 12.867 1.00 82.12 1051 PRO A O 1
ATOM 8181 N N . LEU A 1 1052 ? -31.887 -2.802 11.070 1.00 84.00 1052 LEU A N 1
ATOM 8182 C CA . LEU A 1 1052 ? -30.590 -2.928 10.404 1.00 84.00 1052 LEU A CA 1
ATOM 8183 C C . LEU A 1 1052 ? -29.778 -1.655 10.634 1.00 84.00 1052 LEU A C 1
ATOM 8185 O O . LEU A 1 1052 ? -30.357 -0.565 10.665 1.00 84.00 1052 LEU A O 1
ATOM 8189 N N . GLY A 1 1053 ? -28.454 -1.776 10.728 1.00 83.62 1053 GLY A N 1
ATOM 8190 C CA . GLY A 1 1053 ? -27.569 -0.617 10.698 1.00 83.62 1053 GLY A CA 1
ATOM 8191 C C . GLY A 1 1053 ? -27.629 0.150 9.368 1.00 83.62 1053 GLY A C 1
ATOM 8192 O O . GLY A 1 1053 ? -28.292 -0.247 8.402 1.00 83.62 1053 GLY A O 1
ATOM 8193 N N . ARG A 1 1054 ? -26.991 1.322 9.337 1.00 82.69 1054 ARG A N 1
ATOM 8194 C CA . ARG A 1 1054 ? -27.123 2.285 8.231 1.00 82.69 1054 ARG A CA 1
ATOM 8195 C C . ARG A 1 1054 ? -26.503 1.778 6.932 1.00 82.69 1054 ARG A C 1
ATOM 8197 O O . ARG A 1 1054 ? -27.084 1.977 5.866 1.00 82.69 1054 ARG A O 1
ATOM 8204 N N . PHE A 1 1055 ? -25.345 1.131 7.002 1.00 85.06 1055 PHE A N 1
ATOM 8205 C CA . PHE A 1 1055 ? -24.656 0.634 5.815 1.00 85.06 1055 PHE A CA 1
ATOM 8206 C C . PHE A 1 1055 ? -25.384 -0.587 5.247 1.00 85.06 1055 PHE A C 1
ATOM 8208 O O . PHE A 1 1055 ? -25.548 -0.687 4.031 1.00 85.06 1055 PHE A O 1
ATOM 8215 N N . ALA A 1 1056 ? -25.947 -1.435 6.114 1.00 88.12 1056 ALA A N 1
ATOM 8216 C CA . ALA A 1 1056 ? -26.805 -2.547 5.715 1.00 88.12 1056 ALA A CA 1
ATOM 8217 C C . ALA A 1 1056 ? -28.066 -2.081 4.961 1.00 88.12 1056 ALA A C 1
ATOM 8219 O O . ALA A 1 1056 ? -28.484 -2.724 3.996 1.00 88.12 1056 ALA A O 1
ATOM 8220 N N . GLN A 1 1057 ? -28.660 -0.946 5.353 1.00 85.75 1057 GLN A N 1
ATOM 8221 C CA . GLN A 1 1057 ? -29.772 -0.336 4.612 1.00 85.75 1057 GLN A CA 1
ATOM 8222 C C . GLN A 1 1057 ? -29.327 0.154 3.221 1.00 85.75 1057 GLN A C 1
ATOM 8224 O O . GLN A 1 1057 ? -29.977 -0.174 2.229 1.00 85.75 1057 GLN A O 1
ATOM 8229 N N . ILE A 1 1058 ? -28.192 0.858 3.127 1.00 85.50 1058 ILE A N 1
ATOM 8230 C CA . ILE A 1 1058 ? -27.651 1.374 1.853 1.00 85.50 1058 ILE A CA 1
ATOM 8231 C C . ILE A 1 1058 ? -27.312 0.230 0.881 1.00 85.50 1058 ILE A C 1
ATOM 8233 O O . ILE A 1 1058 ? -27.699 0.288 -0.287 1.00 85.50 1058 ILE A O 1
ATOM 8237 N N . TYR A 1 1059 ? -26.661 -0.840 1.353 1.00 88.38 1059 TYR A N 1
ATOM 8238 C CA . TYR A 1 1059 ? -26.381 -2.039 0.549 1.00 88.38 1059 TYR A CA 1
ATOM 8239 C C . TYR A 1 1059 ? -27.672 -2.627 -0.048 1.00 88.38 1059 TYR A C 1
ATOM 8241 O O . TYR A 1 1059 ? -27.742 -2.942 -1.238 1.00 88.38 1059 TYR A O 1
ATOM 8249 N N . ILE A 1 1060 ? -28.740 -2.710 0.750 1.00 87.88 1060 ILE A N 1
ATOM 8250 C CA . ILE A 1 1060 ? -30.044 -3.223 0.310 1.00 87.88 1060 ILE A CA 1
ATOM 8251 C C . ILE A 1 1060 ? -30.713 -2.307 -0.721 1.00 87.88 1060 ILE A C 1
ATOM 8253 O O . ILE A 1 1060 ? -31.285 -2.817 -1.686 1.00 87.88 1060 ILE A O 1
ATOM 8257 N N . GLU A 1 1061 ? -30.635 -0.982 -0.575 1.00 84.25 1061 GLU A N 1
ATOM 8258 C CA . GLU A 1 1061 ? -31.164 -0.045 -1.578 1.00 84.25 1061 GLU A CA 1
ATOM 8259 C C . GLU A 1 1061 ? -30.426 -0.161 -2.920 1.00 84.25 1061 GLU A C 1
ATOM 8261 O O . GLU A 1 1061 ? -31.073 -0.213 -3.973 1.00 84.25 1061 GLU A O 1
ATOM 8266 N N . GLN A 1 1062 ? -29.094 -0.301 -2.887 1.00 83.62 1062 GLN A N 1
ATOM 8267 C CA . GLN A 1 1062 ? -28.275 -0.538 -4.079 1.00 83.62 1062 GLN A CA 1
ATOM 8268 C C . GLN A 1 1062 ? -28.644 -1.864 -4.765 1.00 83.62 1062 GLN A C 1
ATOM 8270 O O . GLN A 1 1062 ? -28.948 -1.880 -5.960 1.00 83.62 1062 GLN A O 1
ATOM 8275 N N . LYS A 1 1063 ? -28.689 -2.982 -4.022 1.00 83.75 1063 LYS A N 1
ATOM 8276 C CA . LYS A 1 1063 ? -28.998 -4.310 -4.590 1.00 83.75 1063 LYS A CA 1
ATOM 8277 C C . LYS A 1 1063 ? -30.457 -4.467 -5.038 1.00 83.75 1063 LYS A C 1
ATOM 8279 O O . LYS A 1 1063 ? -30.721 -5.257 -5.941 1.00 83.75 1063 LYS A O 1
ATOM 8284 N N . ARG A 1 1064 ? -31.404 -3.710 -4.466 1.00 79.81 1064 ARG A N 1
ATOM 8285 C CA . ARG A 1 1064 ? -32.816 -3.668 -4.910 1.00 79.81 1064 ARG A CA 1
ATOM 8286 C C . ARG A 1 1064 ? -33.059 -2.773 -6.135 1.00 79.81 1064 ARG A C 1
ATOM 8288 O O . ARG A 1 1064 ? -34.182 -2.734 -6.630 1.00 79.81 1064 ARG A O 1
ATOM 8295 N N . GLY A 1 1065 ? -32.037 -2.083 -6.649 1.00 55.97 1065 GLY A N 1
ATOM 8296 C CA . GLY A 1 1065 ? -32.080 -1.464 -7.977 1.00 55.97 1065 GLY A CA 1
ATOM 8297 C C . GLY A 1 1065 ? -32.884 -0.165 -8.091 1.00 55.97 1065 GLY A C 1
ATOM 8298 O O . GLY A 1 1065 ? -33.343 0.159 -9.186 1.00 55.97 1065 GLY A O 1
ATOM 8299 N N . ARG A 1 1066 ? -33.046 0.614 -7.009 1.00 39.06 1066 ARG A N 1
ATOM 8300 C CA . ARG A 1 1066 ? -33.533 2.004 -7.123 1.00 39.06 1066 ARG A CA 1
ATOM 8301 C C . ARG A 1 1066 ? -32.408 2.928 -7.595 1.00 39.06 1066 ARG A C 1
ATOM 8303 O O . ARG A 1 1066 ? -31.827 3.677 -6.815 1.00 39.06 1066 ARG A O 1
ATOM 8310 N N . THR A 1 1067 ? -32.115 2.899 -8.892 1.00 31.50 1067 THR A N 1
ATOM 8311 C CA . THR A 1 1067 ? -31.273 3.918 -9.524 1.00 31.50 1067 THR A CA 1
ATOM 8312 C C . THR A 1 1067 ? -31.967 5.279 -9.461 1.00 31.50 1067 THR A C 1
ATOM 8314 O O . THR A 1 1067 ? -32.993 5.499 -10.101 1.00 31.50 1067 THR A O 1
ATOM 8317 N N . VAL A 1 1068 ? -31.395 6.214 -8.697 1.00 29.16 1068 VAL A N 1
ATOM 8318 C CA . VAL A 1 1068 ? -31.776 7.631 -8.769 1.00 29.16 1068 VAL A CA 1
ATOM 8319 C C . VAL A 1 1068 ? -31.331 8.161 -10.129 1.00 29.16 1068 VAL A C 1
ATOM 8321 O O . VAL A 1 1068 ? -30.147 8.440 -10.327 1.00 29.16 1068 VAL A O 1
ATOM 8324 N N . ILE A 1 1069 ? -32.282 8.255 -11.057 1.00 28.50 1069 ILE A N 1
ATOM 8325 C CA . ILE A 1 1069 ? -32.137 8.985 -12.316 1.00 28.50 1069 ILE A CA 1
ATOM 8326 C C . ILE A 1 1069 ? -32.169 10.477 -11.974 1.00 28.50 1069 ILE A C 1
ATOM 8328 O O . ILE A 1 1069 ? -33.147 10.963 -11.409 1.00 28.50 1069 ILE A O 1
ATOM 8332 N N . GLU A 1 1070 ? -31.103 11.202 -12.301 1.00 26.70 1070 GLU A N 1
ATOM 8333 C CA . GLU A 1 1070 ? -31.108 12.665 -12.262 1.00 26.70 1070 GLU A CA 1
ATOM 8334 C C . GLU A 1 1070 ? -31.798 13.201 -13.517 1.00 26.70 1070 GLU A C 1
ATOM 8336 O O . GLU A 1 1070 ? -31.410 12.863 -14.635 1.00 26.70 1070 GLU A O 1
ATOM 8341 N N . GLY A 1 1071 ? -32.816 14.043 -13.333 1.00 28.55 1071 GLY A N 1
ATOM 8342 C CA . GLY A 1 1071 ? -33.516 14.698 -14.436 1.00 28.55 1071 GLY A CA 1
ATOM 8343 C C . GLY A 1 1071 ? -34.980 14.990 -14.126 1.00 28.55 1071 GLY A C 1
ATOM 8344 O O . GLY A 1 1071 ? -35.827 14.134 -14.337 1.00 28.55 1071 GLY A O 1
ATOM 8345 N N . SER A 1 1072 ? -35.255 16.227 -13.697 1.00 30.17 1072 SER A N 1
ATOM 8346 C CA . SER A 1 1072 ? -36.584 16.855 -13.604 1.00 30.17 1072 SER A CA 1
ATOM 8347 C C . SER A 1 1072 ? -37.668 16.144 -12.772 1.00 30.17 1072 SER A C 1
ATOM 8349 O O . SER A 1 1072 ? -38.343 15.238 -13.253 1.00 30.17 1072 SER A O 1
ATOM 8351 N N . ILE A 1 1073 ? -37.955 16.685 -11.581 1.00 27.98 1073 ILE A N 1
ATOM 8352 C CA . ILE A 1 1073 ? -39.344 16.907 -11.141 1.00 27.98 1073 ILE A CA 1
ATOM 8353 C C . ILE A 1 1073 ? -39.413 18.277 -10.461 1.00 27.98 1073 ILE A C 1
ATOM 8355 O O . ILE A 1 1073 ? -38.829 18.467 -9.397 1.00 27.98 1073 ILE A O 1
ATOM 8359 N N . ASP A 1 1074 ? -40.186 19.187 -11.047 1.00 30.41 1074 ASP A N 1
ATOM 8360 C CA . ASP A 1 1074 ? -40.770 20.336 -10.355 1.00 30.41 1074 ASP A CA 1
ATOM 8361 C C . ASP A 1 1074 ? -42.292 20.101 -10.302 1.00 30.41 1074 ASP A C 1
ATOM 8363 O O . ASP A 1 1074 ? -42.998 20.330 -11.283 1.00 30.41 1074 ASP A O 1
ATOM 8367 N N . ALA A 1 1075 ? -42.774 19.475 -9.218 1.00 29.72 1075 ALA A N 1
ATOM 8368 C CA . ALA A 1 1075 ? -44.192 19.175 -8.975 1.00 29.72 1075 ALA A CA 1
ATOM 8369 C C . ALA A 1 1075 ? -44.450 18.714 -7.524 1.00 29.72 1075 ALA A C 1
ATOM 8371 O O . ALA A 1 1075 ? -43.690 17.935 -6.948 1.00 29.72 1075 ALA A O 1
ATOM 8372 N N . VAL A 1 1076 ? -45.580 19.149 -6.962 1.00 29.95 1076 VAL A N 1
ATOM 8373 C CA . VAL A 1 1076 ? -46.090 18.822 -5.613 1.00 29.95 1076 VAL A CA 1
ATOM 8374 C C . VAL A 1 1076 ? -47.202 17.747 -5.739 1.00 29.95 1076 VAL A C 1
ATOM 8376 O O . VAL A 1 1076 ? -47.851 17.687 -6.785 1.00 29.95 1076 VAL A O 1
ATOM 8379 N N . PRO A 1 1077 ? -47.402 16.826 -4.768 1.00 35.75 1077 PRO A N 1
ATOM 8380 C CA . PRO A 1 1077 ? -48.010 15.519 -5.055 1.00 35.75 1077 PRO A CA 1
ATOM 8381 C C . PRO A 1 1077 ? -49.546 15.480 -5.030 1.00 35.75 1077 PRO A C 1
ATOM 8383 O O . PRO A 1 1077 ? -50.209 16.303 -4.404 1.00 35.75 1077 PRO A O 1
ATOM 8386 N N . SER A 1 1078 ? -50.105 14.423 -5.631 1.00 25.30 1078 SER A N 1
ATOM 8387 C CA . SER A 1 1078 ? -51.509 14.009 -5.490 1.00 25.30 1078 SER A CA 1
ATOM 8388 C C . SER A 1 1078 ? -51.639 12.481 -5.316 1.00 25.30 1078 SER A C 1
ATOM 8390 O O . SER A 1 1078 ? -50.664 11.741 -5.455 1.00 25.30 1078 SER A O 1
ATOM 8392 N N . LEU A 1 1079 ? -52.825 12.029 -4.893 1.00 25.94 1079 LEU A N 1
ATOM 8393 C CA . LEU A 1 1079 ? -53.127 10.669 -4.408 1.00 25.94 1079 LEU A CA 1
ATOM 8394 C C . LEU A 1 1079 ? -53.655 9.729 -5.535 1.00 25.94 1079 LEU A C 1
ATOM 8396 O O . LEU A 1 1079 ? -53.803 10.176 -6.670 1.00 25.94 1079 LEU A O 1
ATOM 8400 N N . PRO A 1 1080 ? -53.835 8.408 -5.300 1.00 48.81 1080 PRO A N 1
ATOM 8401 C CA . PRO A 1 1080 ? -53.585 7.398 -6.337 1.00 48.81 1080 PRO A CA 1
ATOM 8402 C C . PRO A 1 1080 ? -54.821 6.913 -7.109 1.00 48.81 1080 PRO A C 1
ATOM 8404 O O . PRO A 1 1080 ? -55.924 6.878 -6.572 1.00 48.81 1080 PRO A O 1
ATOM 8407 N N . SER A 1 1081 ? -54.600 6.360 -8.310 1.00 30.41 1081 SER A N 1
ATOM 8408 C CA . SER A 1 1081 ? -55.183 5.069 -8.742 1.00 30.41 1081 SER A CA 1
ATOM 8409 C C . SER A 1 1081 ? -54.648 4.596 -10.112 1.00 30.41 1081 SER A C 1
ATOM 8411 O O . SER A 1 1081 ? -54.100 5.378 -10.876 1.00 30.41 1081 SER A O 1
ATOM 8413 N N . ASN A 1 1082 ? -54.807 3.291 -10.373 1.00 38.12 1082 ASN A N 1
ATOM 8414 C CA . ASN A 1 1082 ? -54.940 2.604 -11.672 1.00 38.12 1082 ASN A CA 1
ATOM 8415 C C . ASN A 1 1082 ? -53.979 2.937 -12.843 1.00 38.12 1082 ASN A C 1
ATOM 8417 O O . ASN A 1 1082 ? -54.101 3.961 -13.503 1.00 38.12 1082 ASN A O 1
ATOM 8421 N N . MET A 1 1083 ? -53.161 1.947 -13.234 1.00 36.84 1083 MET A N 1
ATOM 8422 C CA . MET A 1 1083 ? -52.584 1.825 -14.588 1.00 36.84 1083 MET A CA 1
ATOM 8423 C C . MET A 1 1083 ? -53.071 0.533 -15.263 1.00 36.84 1083 MET A C 1
ATOM 8425 O O . MET A 1 1083 ? -53.443 -0.421 -14.574 1.00 36.84 1083 MET A O 1
ATOM 8429 N N . SER A 1 1084 ? -53.087 0.489 -16.598 1.00 44.78 1084 SER A N 1
ATOM 8430 C CA . SER A 1 1084 ? -53.751 -0.585 -17.347 1.00 44.78 1084 SER A CA 1
ATOM 8431 C C . SER A 1 1084 ? -52.908 -1.870 -17.489 1.00 44.78 1084 SER A C 1
ATOM 8433 O O . SER A 1 1084 ? -51.672 -1.833 -17.440 1.00 44.78 1084 SER A O 1
ATOM 8435 N N . PRO A 1 1085 ? -53.541 -3.036 -17.748 1.00 45.56 1085 PRO A N 1
ATOM 8436 C CA . PRO A 1 1085 ? -52.818 -4.274 -18.051 1.00 45.56 1085 PRO A CA 1
ATOM 8437 C C . PRO A 1 1085 ? -51.926 -4.188 -19.302 1.00 45.56 1085 PRO A C 1
ATOM 8439 O O . PRO A 1 1085 ? -50.899 -4.864 -19.365 1.00 45.56 1085 PRO A O 1
ATOM 8442 N N . ALA A 1 1086 ? -52.288 -3.354 -20.284 1.00 44.38 1086 ALA A N 1
ATOM 8443 C CA . ALA A 1 1086 ? -51.553 -3.213 -21.542 1.00 44.38 1086 ALA A CA 1
ATOM 8444 C C . ALA A 1 1086 ? -50.167 -2.574 -21.337 1.00 44.38 1086 ALA A C 1
ATOM 8446 O O . ALA A 1 1086 ? -49.165 -3.070 -21.852 1.00 44.38 1086 ALA A O 1
ATOM 8447 N N . GLU A 1 1087 ? -50.090 -1.523 -20.519 1.00 44.12 1087 GLU A N 1
ATOM 8448 C CA . GLU A 1 1087 ? -48.840 -0.815 -20.206 1.00 44.12 1087 GLU A CA 1
ATOM 8449 C C . GLU A 1 1087 ? -47.874 -1.698 -19.399 1.00 44.12 1087 GLU A C 1
ATOM 8451 O O . GLU A 1 1087 ? -46.657 -1.673 -19.611 1.00 44.12 1087 GLU A O 1
ATOM 8456 N N . ARG A 1 1088 ? -48.419 -2.552 -18.521 1.00 48.94 1088 ARG A N 1
ATOM 8457 C CA . ARG A 1 1088 ? -47.648 -3.571 -17.795 1.00 48.94 1088 ARG A CA 1
ATOM 8458 C C . ARG A 1 1088 ? -47.021 -4.589 -18.752 1.00 48.94 1088 ARG A C 1
ATOM 8460 O O . ARG A 1 1088 ? -45.843 -4.915 -18.598 1.00 48.94 1088 ARG A O 1
ATOM 8467 N N . LEU A 1 1089 ? -47.775 -5.044 -19.757 1.00 49.25 1089 LEU A N 1
ATOM 8468 C CA . LEU A 1 1089 ? -47.288 -5.983 -20.772 1.00 49.25 1089 LEU A CA 1
ATOM 8469 C C . LEU A 1 1089 ? -46.194 -5.360 -21.657 1.00 49.25 1089 LEU A C 1
ATOM 8471 O O . LEU A 1 1089 ? -45.208 -6.023 -21.981 1.00 49.25 1089 LEU A O 1
ATOM 8475 N N . GLN A 1 1090 ? -46.341 -4.079 -22.012 1.00 49.12 1090 GLN A N 1
ATOM 8476 C CA . GLN A 1 1090 ? -45.361 -3.344 -22.816 1.00 49.12 1090 GLN A CA 1
ATOM 8477 C C . GLN A 1 1090 ? -44.013 -3.219 -22.082 1.00 49.12 1090 GLN A C 1
ATOM 8479 O O . GLN A 1 1090 ? -42.978 -3.564 -22.654 1.00 49.12 1090 GLN A O 1
ATOM 8484 N N . ARG A 1 1091 ? -44.020 -2.857 -20.787 1.00 48.97 1091 ARG A N 1
ATOM 8485 C CA . ARG A 1 1091 ? -42.799 -2.829 -19.956 1.00 48.97 1091 ARG A CA 1
ATOM 8486 C C . ARG A 1 1091 ? -42.133 -4.198 -19.808 1.00 48.97 1091 ARG A C 1
ATOM 8488 O O . ARG A 1 1091 ? -40.907 -4.279 -19.847 1.00 48.97 1091 ARG A O 1
ATOM 8495 N N . GLU A 1 1092 ? -42.895 -5.287 -19.676 1.00 48.41 1092 GLU A N 1
ATOM 8496 C CA . GLU A 1 1092 ? -42.309 -6.639 -19.687 1.00 48.41 1092 GLU A CA 1
ATOM 8497 C C . GLU A 1 1092 ? -41.639 -6.974 -21.029 1.00 48.41 1092 GLU A C 1
ATOM 8499 O O . GLU A 1 1092 ? -40.603 -7.643 -21.059 1.00 48.41 1092 GLU A O 1
ATOM 8504 N N . LYS A 1 1093 ? -42.199 -6.491 -22.143 1.00 48.22 1093 LYS A N 1
ATOM 8505 C CA . LYS A 1 1093 ? -41.655 -6.694 -23.491 1.00 48.22 1093 LYS A CA 1
ATOM 8506 C C . LYS A 1 1093 ? -40.324 -5.957 -23.677 1.00 48.22 1093 LYS A C 1
ATOM 8508 O O . LYS A 1 1093 ? -39.366 -6.554 -24.169 1.00 48.22 1093 LYS A O 1
ATOM 8513 N N . GLU A 1 1094 ? -40.225 -4.714 -23.205 1.00 42.44 1094 GLU A N 1
ATOM 8514 C CA . GLU A 1 1094 ? -38.975 -3.936 -23.192 1.00 42.44 1094 GLU A CA 1
ATOM 8515 C C . GLU A 1 1094 ? -37.919 -4.540 -22.251 1.00 42.44 1094 GLU A C 1
ATOM 8517 O O . GLU A 1 1094 ? -36.764 -4.715 -22.646 1.00 42.44 1094 GLU A O 1
ATOM 8522 N N . ALA A 1 1095 ? -38.311 -4.969 -21.046 1.00 38.03 1095 ALA A N 1
ATOM 8523 C CA . ALA A 1 1095 ? -37.408 -5.632 -20.101 1.00 38.03 1095 ALA A CA 1
ATOM 8524 C C . ALA A 1 1095 ? -36.848 -6.967 -20.642 1.00 38.03 1095 ALA A C 1
ATOM 8526 O O . ALA A 1 1095 ? -35.702 -7.331 -20.359 1.00 38.03 1095 ALA A O 1
ATOM 8527 N N . ARG A 1 1096 ? -37.624 -7.695 -21.460 1.00 40.31 1096 ARG A N 1
ATOM 8528 C CA . ARG A 1 1096 ? -37.155 -8.895 -22.180 1.00 40.31 1096 ARG A CA 1
ATOM 8529 C C . ARG A 1 1096 ? -36.254 -8.566 -23.377 1.00 40.31 1096 ARG A C 1
ATOM 8531 O O . ARG A 1 1096 ? -35.383 -9.375 -23.695 1.00 40.31 1096 ARG A O 1
ATOM 8538 N N . LEU A 1 1097 ? -36.415 -7.401 -24.009 1.00 35.34 1097 LEU A N 1
ATOM 8539 C CA . LEU A 1 1097 ? -35.534 -6.923 -25.082 1.00 35.34 1097 LEU A CA 1
ATOM 8540 C C . LEU A 1 1097 ? -34.163 -6.486 -24.547 1.00 35.34 1097 LEU A C 1
ATOM 8542 O O . LEU A 1 1097 ? -33.144 -6.947 -25.059 1.00 35.34 1097 LEU A O 1
ATOM 8546 N N . GLN A 1 1098 ? -34.111 -5.694 -23.471 1.00 36.59 1098 GLN A N 1
ATOM 8547 C CA . GLN A 1 1098 ? -32.839 -5.265 -22.866 1.00 36.59 1098 GLN A CA 1
ATOM 8548 C C . GLN A 1 1098 ? -31.984 -6.454 -22.384 1.00 36.59 1098 GLN A C 1
ATOM 8550 O O . GLN A 1 1098 ? -30.764 -6.448 -22.552 1.00 36.59 1098 GLN A O 1
ATOM 8555 N N . LYS A 1 1099 ? -32.609 -7.540 -21.900 1.00 35.75 1099 LYS A N 1
ATOM 8556 C CA . LYS A 1 1099 ? -31.909 -8.787 -21.527 1.00 35.75 1099 LYS A CA 1
ATOM 8557 C C . LYS A 1 1099 ? -31.270 -9.564 -22.697 1.00 35.75 1099 LYS A C 1
ATOM 8559 O O . LYS A 1 1099 ? -30.592 -10.554 -22.434 1.00 35.75 1099 LYS A O 1
ATOM 8564 N N . ARG A 1 1100 ? -31.432 -9.146 -23.962 1.00 32.09 1100 ARG A N 1
ATOM 8565 C CA . ARG A 1 1100 ? -30.797 -9.783 -25.140 1.00 32.09 1100 ARG A CA 1
ATOM 8566 C C . ARG A 1 1100 ? -29.585 -9.039 -25.718 1.00 32.09 1100 ARG A C 1
ATOM 8568 O O . ARG A 1 1100 ? -28.963 -9.554 -26.640 1.00 32.09 1100 ARG A O 1
ATOM 8575 N N . VAL A 1 1101 ? -29.209 -7.874 -25.183 1.00 31.47 1101 VAL A N 1
ATOM 8576 C CA . VAL A 1 1101 ? -28.143 -7.021 -25.763 1.00 31.47 1101 VAL A CA 1
ATOM 8577 C C . VAL A 1 1101 ? -26.734 -7.349 -25.216 1.00 31.47 1101 VAL A C 1
ATOM 8579 O O . VAL A 1 1101 ? -25.747 -6.749 -25.623 1.00 31.47 1101 VAL A O 1
ATOM 8582 N N . SER A 1 1102 ? -26.593 -8.349 -24.334 1.00 33.16 1102 SER A N 1
ATOM 8583 C CA . SER A 1 1102 ? -25.307 -8.735 -23.714 1.00 33.16 1102 SER A CA 1
ATOM 8584 C C . SER A 1 1102 ? -24.800 -10.124 -24.150 1.00 33.16 1102 SER A C 1
ATOM 8586 O O . SER A 1 1102 ? -24.353 -10.929 -23.335 1.00 33.16 1102 SER A O 1
ATOM 8588 N N . THR A 1 1103 ? -24.863 -10.428 -25.453 1.00 29.80 1103 THR A N 1
ATOM 8589 C CA . THR A 1 1103 ? -24.279 -11.655 -26.033 1.00 29.80 1103 THR A CA 1
ATOM 8590 C C . THR A 1 1103 ? -23.760 -11.452 -27.459 1.00 29.80 1103 THR A C 1
ATOM 8592 O O . THR A 1 1103 ? -24.554 -11.260 -28.376 1.00 29.80 1103 THR A O 1
ATOM 8595 N N . GLY A 1 1104 ? -22.451 -11.652 -27.667 1.00 27.72 1104 GLY A N 1
ATOM 8596 C CA . GLY A 1 1104 ? -21.922 -12.117 -28.958 1.00 27.72 1104 GLY A CA 1
ATOM 8597 C C . GLY A 1 1104 ? -21.185 -11.118 -29.859 1.00 27.72 1104 GLY A C 1
ATOM 8598 O O . GLY A 1 1104 ? -21.588 -10.925 -31.002 1.00 27.72 1104 GLY A O 1
ATOM 8599 N N . GLY A 1 1105 ? -20.026 -10.608 -29.432 1.00 27.30 1105 GLY A N 1
ATOM 8600 C CA . GLY A 1 1105 ? -19.011 -10.144 -30.388 1.00 27.30 1105 GLY A CA 1
ATOM 8601 C C . GLY A 1 1105 ? -18.355 -11.342 -31.090 1.00 27.30 1105 GLY A C 1
ATOM 8602 O O . GLY A 1 1105 ? -17.552 -12.043 -30.477 1.00 27.30 1105 GLY A O 1
ATOM 8603 N N . ARG A 1 1106 ? -18.707 -11.614 -32.354 1.00 30.05 1106 ARG A N 1
ATOM 8604 C CA . ARG A 1 1106 ? -18.073 -12.672 -33.166 1.00 30.05 1106 ARG A CA 1
ATOM 8605 C C . ARG A 1 1106 ? -16.875 -12.111 -33.933 1.00 30.05 1106 ARG A C 1
ATOM 8607 O O . ARG A 1 1106 ? -17.051 -11.230 -34.768 1.00 30.05 1106 ARG A O 1
ATOM 8614 N N . LEU A 1 1107 ? -15.685 -12.665 -33.703 1.00 31.09 1107 LEU A N 1
ATOM 8615 C CA . LEU A 1 1107 ? -14.530 -12.461 -34.584 1.00 31.09 1107 LEU A CA 1
ATOM 8616 C C . LEU A 1 1107 ? -14.595 -13.396 -35.802 1.00 31.09 1107 LEU A C 1
ATOM 8618 O O . LEU A 1 1107 ? -15.267 -14.431 -35.778 1.00 31.09 1107 LEU A O 1
ATOM 8622 N N . ALA A 1 1108 ? -13.934 -12.986 -36.884 1.00 30.11 1108 ALA A N 1
ATOM 8623 C CA . ALA A 1 1108 ? -14.077 -13.588 -38.206 1.00 30.11 1108 ALA A CA 1
ATOM 8624 C C . ALA A 1 1108 ? -13.488 -15.007 -38.319 1.00 30.11 1108 ALA A C 1
ATOM 8626 O O . ALA A 1 1108 ? -12.519 -15.362 -37.648 1.00 30.11 1108 ALA A O 1
ATOM 8627 N N . ARG A 1 1109 ? -14.041 -15.787 -39.255 1.00 28.84 1109 ARG A N 1
ATOM 8628 C CA . ARG A 1 1109 ? -13.381 -16.949 -39.862 1.00 28.84 1109 ARG A CA 1
ATOM 8629 C C . ARG A 1 1109 ? -13.076 -16.627 -41.322 1.00 28.84 1109 ARG A C 1
ATOM 8631 O O . ARG A 1 1109 ? -13.977 -16.195 -42.035 1.00 28.84 1109 ARG A O 1
ATOM 8638 N N . SER A 1 1110 ? -11.857 -16.928 -41.754 1.00 29.33 1110 SER A N 1
ATOM 8639 C CA . SER A 1 1110 ? -11.495 -17.089 -43.168 1.00 29.33 1110 SER A CA 1
ATOM 8640 C C . SER A 1 1110 ? -11.273 -18.584 -43.456 1.00 29.33 1110 SER A C 1
ATOM 8642 O O . SER A 1 1110 ? -10.978 -19.328 -42.515 1.00 29.33 1110 SER A O 1
ATOM 8644 N N . PRO A 1 1111 ? -11.482 -19.060 -44.696 1.00 44.53 1111 PRO A N 1
ATOM 8645 C CA . PRO A 1 1111 ? -11.592 -20.490 -44.984 1.00 44.53 1111 PRO A CA 1
ATOM 8646 C C . PRO A 1 1111 ? -10.243 -21.189 -45.202 1.00 44.53 1111 PRO A C 1
ATOM 8648 O O . PRO A 1 1111 ? -9.248 -20.563 -45.559 1.00 44.53 1111 PRO A O 1
ATOM 8651 N N . ILE A 1 1112 ? -10.265 -22.517 -45.070 1.00 27.94 1112 ILE A N 1
ATOM 8652 C CA . ILE A 1 1112 ? -9.279 -23.449 -45.633 1.00 27.94 1112 ILE A CA 1
ATOM 8653 C C . ILE A 1 1112 ? -10.067 -24.371 -46.587 1.00 27.94 1112 ILE A C 1
ATOM 8655 O O . ILE A 1 1112 ? -11.155 -24.804 -46.196 1.00 27.94 1112 ILE A O 1
ATOM 8659 N N . PRO A 1 1113 ? -9.603 -24.613 -47.828 1.00 47.03 1113 PRO A N 1
ATOM 8660 C CA . PRO A 1 1113 ? -10.316 -25.430 -48.813 1.00 47.03 1113 PRO A CA 1
ATOM 8661 C C . PRO A 1 1113 ? -10.142 -26.939 -48.577 1.00 47.03 1113 PRO A C 1
ATOM 8663 O O . PRO A 1 1113 ? -9.299 -27.372 -47.795 1.00 47.03 1113 PRO A O 1
ATOM 8666 N N . GLU A 1 1114 ? -10.943 -27.734 -49.283 1.00 37.31 1114 GLU A N 1
ATOM 8667 C CA . GLU A 1 1114 ? -10.971 -29.197 -49.195 1.00 37.31 1114 GLU A CA 1
ATOM 8668 C C . GLU A 1 1114 ? -9.724 -29.863 -49.804 1.00 37.31 1114 GLU A C 1
ATOM 8670 O O . GLU A 1 1114 ? -9.425 -29.658 -50.985 1.00 37.31 1114 GLU A O 1
ATOM 8675 N N . ARG A 1 1115 ? -9.077 -30.750 -49.037 1.00 30.73 1115 ARG A N 1
ATOM 8676 C CA . ARG A 1 1115 ? -8.879 -32.169 -49.394 1.00 30.73 1115 ARG A CA 1
ATOM 8677 C C . ARG A 1 1115 ? -8.379 -32.992 -48.208 1.00 30.73 1115 ARG A C 1
ATOM 8679 O O . ARG A 1 1115 ? -7.749 -32.392 -47.312 1.00 30.73 1115 ARG A O 1
#

pLDDT: mean 70.04, std 25.45, range [22.73, 97.88]

Radius of gyration: 48.58 Å; chains: 1; bounding box: 147×104×156 Å

Sequence (1115 aa):
MGIVSSKPEEGPALYLRDQNRLSISSLVVTNPRKRTSVNFVPNAFPATRVSAQRPLGDTSPVEFVQDPDISNPTAPPNFLVKLSNDDELIFSFTFVMRQAQFAQPTTSSEPASGPIDTSISGLTYVYASNLKEVENLVTREFHADPNLHRNANVALVGDYTTGGSPSVSFEWTWKWKSPKPTEDKGGGWRNSCSFVEYDPRAHRLHTLASFSYFVAGTNPRDALYPSSAHAFSGTPASLSHPNSPSPPFLLASPPKIRVASSQSVDSRITAPDIIDEPVSPLIPPAEMPLTPGFPQAKETVKVDIACPKPNEESMVSDDGPVFRATLKALEQKTGNMRTQMKKVLKKAEHAHSCQSEANDAFTAFVDALREAAATNANAVQPALTHYFDKIAREILAYERQNTYNLQKIIIEPVTKLYQVDIKQAESKKRDFEEESKDYYAYVSRYLGQRQDSVKAKKLAEADSKYQNKRRNFELKRFDYSSFMQDLHGGRKEQEVLSHLTRFADAQTRGFMDAAKKIEFLLPQLEALSNEVQEADKEYQYQRREREEKRRLLEKSNTPYKEPEQTSTTSNMPIGSATNGNTGNTSDSDLGRADSTGSQLNAGSVNVPSGVELSRSPGSLGQTGVGSPAAASKFKGIRDLEERDSMSSAVTHRKEGLLWALNRPGGHVDPRNLNKQGWHKFWIVLDQGKLSEYSNWKQKLDLHIDPIDLRMASVREARNAERRFCFEVITPSFKRVYQATSEEDMNSWITAINNALQSAMEGRSYQGKPTSSNGDSSLRRDIGSVLTGKTQSLSHGNHHSTANTGIPSRRITVGARPSAVRTSSSGYDENPDRVLQMVRDNDQGNLWCADCGSGSKVEWVSINLGIILCIECSGIHRSLGTHISKVRSLTLDIKSFTIDIVELLLLIGNRVSNMIWEAKLDQSLKPTAQASREQRLRFITSKYVDRLFVEPISPTLSRYGTADETLLAAIKKNEIQQVLYALALKANPNTVDKMRGTHAVWLALAAADPAAPSPGTPHTVTDAEAKAVPFPVAELLVQNGAEIPATMPAFPLGRFAQIYIEQKRGRTVIEGSIDAVPSLPSNMSPAERLQREKEARLQKRVSTGGRLARSPIPER

Foldseek 3Di:
DAWPDPDPPDAAQKDFDDVQAKDWQKKWKADPPVRWIWIWGFDDVVGRHIDIDTPDPDPDDFDKDFDLCCVDPPDDTTIFGEAEVPDWIKMKIKMKHFFDDDDDDDDDDDDDDDTHKHKFAFWKKFKAQDPVVSVCLQPVVCVVDVPSCVDPRMDTFHIDMCVPPRMDMDMDMDTDDARDPDAGDPAWTKMKMFTWTQDPVVRGTHTRMIHIHTYHHPPVPVVPDPDDDDDDDDDDDDDDDDDDPDDDDDDDDDDDDDDDDDDDDDDDDDDDDDDDDDDYDDDDDDDDDDDDDDDDDDDDDDDDDPFFAFDPPPPPVDPDPVLVVVLVVLVVVLVVCLVVLVVVLVVLVVVLVVLVVVLVVVVVVLVVLVVVCVVVVVVRVLCNPQPVVFLVVLVSVLSVVLSVLSCPLPNVLSVCCSPPQSVVLVVLVVVLVVLVVVLVVLVVVLVPDDPVPDDVVVNVVSVVVNVVSVVVNSVSSCVNVVSSCCCPVRNVVVSNVVSVVVSVVVSVVSVVVSVVSNVVSVVSVVVVVVVVVVVVVVVVVVVVVVVVVVVVVVVPPPPDDPDDDDDDDDDDDDDDDDDDDDDDDDDDDDDDDDDDDDDDDDDDDDDDDDDDDDDDDDDDDDDDDDDDDDDDDDDDDDDDDDDDDDDPDDDLKDKDKKWWWLDWDDDDDPPDDDDRDIDIWTWIGDQQWIWTADPVVVDRDTSDDTHRLLQWAKDAPPPDPDPLKIWIDGPVTIIIIHDDDVVRSVVVNVSNVVSNCVSNVDPDDDDDDDDDDDDDDPDDDPPDPPPPDDDDDDDDDDDDDDDDDDDDDDDDDDDDPDDDPPALVVCVVPLCVLVVLLCVLDVLLCAFLFARDNAQQFKDFQLLLETHHPLLLVLLVVVDQLQTRMDGSRPRSNVDDPLSSVLNSLDYSVLSCCFLQVQPDPVLGHHPPDDSVSSNVRVCCSGVVSVRGDDDDPVPDPDPALQRQLQVCLLQVVLSSVSNSVSVVHQLQDADPVFRHGSLLSLQCNQFPDDPDPDDDDDDPDPPPDQTHRNSSVSSVSNPHDDDPDDGPDDGHDNSVVVVCVVVDPDPDDDDDPDDDDDDDDDDPVVVVVVVVVVVVVVPPPDDDDDDDDDDDDD

Secondary structure (DSSP, 8-state):
--B--SSTTSPPSEEES-TTT-EEEEEEEE-TTT--EEEEEESSSS---EEEE--TT--PPPEEEE-S--S-TTS---EEEEEE-SS--EEEEEEEEE-B-----S-S--PPPPPBPPEEEEEEEEEESSHHHHHHIIIIIHHH-S-GGGSTTEEEEEEEE-TT-SEEEEEEEEE---SSSS-BTTTEEEEEEEEEEEETTTTEEEEEEEEEEEEE---TTGGG--------------------S-----------------------------------------------PPPPPPPP------PPPP-GGG---S--HHHHHHHHHHHHHHHHHHHHHHHHHHHHHHHHHHHHHHHHHHHHHHHHHHHHHHH-HHHHHHHIIIIIIIIIHHHHHHHHHHHHHIIIIIIHHHHHIIIIIITHHHHHHHHHHHHHHHHHHHHHHHHT--GGG--HHHHHHHHHHHHHHHHHHHHHHHHHHHHHHHHHSSHHHHHHHHHHHHHHHHHHHHHHHHHHHHHHHHHHHHHHHHHHHHHHHHHHHHHHHHHHHHHHHHH--S-----------------------------------------------------------------------------------------------EEEEEEEESSSS----TT--S---EEEEEEEEETTEEEEES-TTT---EEEEEEEGGG-EEEE-TT-SSTTEEEEE-SS-EEEEE-SSHHHHHHHHHHHHHHHHHHHS--------------------TTSTT--------------------PPP-----PPPPPP---GGGGTT-THHHHHHHHHH-GGGGS-TTT---TTEEEEEGGGTEEEEHHHHHHHHHH-TTT--EEETTT-GGG--HHHHHHHHHSHHHHHHHHHTTT--GGGSPPTT--HHHHHHHHHIIIII-TTSPPPPTTT-S-SSHHHHHHHHHHTT-HHHHHHHHHTT--TT-EETTTTEEHHHHHHHHHSBPPS---------TT--PPPP-HHHHHHHHTTPPPPSSPPSSPBPHHHHHHHHHHTT-----S-------------HHHHHHHHHHHHHHTTSS---PPP-------